Protein 8I9I (pdb70)

Radius of gyration: 38.59 Å; Cα contacts (8 Å, |Δi|>4): 1438; chains: 2; bounding box: 94×64×115 Å

Structure (mmCIF, N/CA/C/O backbone):
data_8I9I
#
_entry.id   8I9I
#
_cell.length_a   211.510
_cell.length_b   61.290
_cell.length_c   101.900
_cell.angle_alpha   90.00
_cell.angle_beta   96.69
_cell.angle_gamma   90.00
#
_symmetry.space_group_name_H-M   'C 1 2 1'
#
loop_
_entity.id
_entity.type
_entity.pdbx_description
1 polymer 'Glutamate--tRNA ligase'
2 non-polymer 'GLUTAMIC ACID'
3 non-polymer 'ZINC ION'
4 water water
#
loop_
_atom_site.group_PDB
_atom_site.id
_atom_site.type_symbol
_atom_site.label_atom_id
_atom_site.label_alt_id
_atom_site.label_comp_id
_atom_site.label_asym_id
_atom_site.label_entity_id
_atom_site.label_seq_id
_atom_site.pdbx_PDB_ins_code
_atom_site.Cartn_x
_atom_site.Cartn_y
_atom_site.Cartn_z
_atom_site.occupancy
_atom_site.B_iso_or_equiv
_atom_site.auth_seq_id
_atom_site.auth_comp_id
_atom_site.auth_asym_id
_atom_site.auth_atom_id
_atom_site.pdbx_PDB_model_num
ATOM 1 N N . MET A 1 1 ? -28.250 -2.430 34.725 1.00 105.19 1 MET A N 1
ATOM 2 C CA . MET A 1 1 ? -26.895 -2.844 35.070 1.00 100.48 1 MET A CA 1
ATOM 3 C C . MET A 1 1 ? -26.092 -3.218 33.821 1.00 94.70 1 MET A C 1
ATOM 4 O O . MET A 1 1 ? -25.791 -2.354 32.997 1.00 91.50 1 MET A O 1
ATOM 9 N N . LYS A 1 2 ? -25.767 -4.511 33.701 1.00 93.90 2 LYS A N 1
ATOM 10 C CA . LYS A 1 2 ? -25.008 -5.115 32.605 1.00 89.24 2 LYS A CA 1
ATOM 11 C C . LYS A 1 2 ? -23.982 -4.181 31.972 1.00 83.68 2 LYS A C 1
ATOM 12 O O . LYS A 1 2 ? -23.883 -4.101 30.743 1.00 81.21 2 LYS A O 1
ATOM 18 N N . ILE A 1 3 ? -23.208 -3.480 32.800 1.00 82.08 3 ILE A N 1
ATOM 19 C CA . ILE A 1 3 ? -22.134 -2.636 32.289 1.00 77.23 3 ILE A CA 1
ATOM 20 C C . ILE A 1 3 ? -21.029 -3.534 31.749 1.00 73.06 3 ILE A C 1
ATOM 21 O O . ILE A 1 3 ? -20.477 -4.367 32.477 1.00 72.86 3 ILE A O 1
ATOM 26 N N . LYS A 1 4 ? -20.710 -3.380 30.466 1.00 70.06 4 LYS A N 1
ATOM 27 C CA . LYS A 1 4 ? -19.684 -4.195 29.825 1.00 66.47 4 LYS A CA 1
ATOM 28 C C . LYS A 1 4 ? -18.860 -3.316 28.899 1.00 62.70 4 LYS A C 1
ATOM 29 O O . LYS A 1 4 ? -19.390 -2.762 27.932 1.00 62.91 4 LYS A O 1
ATOM 35 N N . THR A 1 5 ? -17.570 -3.191 29.196 1.00 59.64 5 THR A N 1
ATOM 36 C CA . THR A 1 5 ? -16.630 -2.489 28.340 1.00 56.34 5 THR A CA 1
ATOM 37 C C . THR A 1 5 ? -15.869 -3.498 27.483 1.00 53.97 5 THR A C 1
ATOM 38 O O . THR A 1 5 ? -16.023 -4.714 27.622 1.00 54.82 5 THR A O 1
ATOM 42 N N . ARG A 1 6 ? -15.032 -2.986 26.584 1.00 51.39 6 ARG A N 1
ATOM 43 C CA . ARG A 1 6 ? -14.308 -3.853 25.668 1.00 49.53 6 ARG A CA 1
ATOM 44 C C . ARG A 1 6 ? -12.972 -3.224 25.305 1.00 46.81 6 ARG A C 1
ATOM 45 O O . ARG A 1 6 ? -12.777 -2.012 25.421 1.00 46.54 6 ARG A O 1
ATOM 53 N N . PHE A 1 7 ? -12.051 -4.078 24.865 1.00 45.26 7 PHE A N 1
ATOM 54 C CA . PHE A 1 7 ? -10.761 -3.651 24.330 1.00 43.14 7 PHE A CA 1
ATOM 55 C C . PHE A 1 7 ? -10.457 -4.540 23.134 1.00 42.70 7 PHE A C 1
ATOM 56 O O . PHE A 1 7 ? -10.163 -5.728 23.300 1.00 42.72 7 PHE A O 1
ATOM 64 N N . ALA A 1 8 ? -10.533 -3.968 21.931 1.00 42.66 8 ALA A N 1
ATOM 65 C CA . ALA A 1 8 ? -10.448 -4.717 20.680 1.00 42.90 8 ALA A CA 1
ATOM 66 C C . ALA A 1 8 ? -9.310 -4.155 19.835 1.00 41.80 8 ALA A C 1
ATOM 67 O O . ALA A 1 8 ? -9.552 -3.442 18.849 1.00 42.35 8 ALA A O 1
ATOM 69 N N . PRO A 1 9 ? -8.060 -4.462 20.178 1.00 40.62 9 PRO A N 1
ATOM 70 C CA . PRO A 1 9 ? -6.935 -3.903 19.422 1.00 40.12 9 PRO A CA 1
ATOM 71 C C . PRO A 1 9 ? -6.683 -4.658 18.127 1.00 40.85 9 PRO A C 1
ATOM 72 O O . PRO A 1 9 ? -6.854 -5.877 18.046 1.00 41.32 9 PRO A O 1
ATOM 76 N N . SER A 1 10 ? -6.275 -3.913 17.107 1.00 41.35 10 SER A N 1
ATOM 77 C CA . SER A 1 10 ? -5.779 -4.527 15.883 1.00 42.36 10 SER A CA 1
ATOM 78 C C . SER A 1 10 ? -4.305 -4.875 16.061 1.00 41.94 10 SER A C 1
ATOM 79 O O . SER A 1 10 ? -3.512 -4.003 16.431 1.00 41.48 10 SER A O 1
ATOM 82 N N . PRO A 1 11 ? -3.908 -6.126 15.827 1.00 42.45 11 PRO A N 1
ATOM 83 C CA . PRO A 1 11 ? -2.525 -6.538 16.121 1.00 42.27 11 PRO A CA 1
ATOM 84 C C . PRO A 1 11 ? -1.508 -5.720 15.340 1.00 43.20 11 PRO A C 1
ATOM 85 O O . PRO A 1 11 ? -1.475 -5.742 14.108 1.00 44.88 11 PRO A O 1
ATOM 89 N N . THR A 1 12 ? -0.674 -4.989 16.076 1.00 42.50 12 THR A N 1
ATOM 90 C CA . THR A 1 12 ? 0.403 -4.193 15.506 1.00 43.82 12 THR A CA 1
ATOM 91 C C . THR A 1 12 ? 1.750 -4.899 15.586 1.00 45.94 12 THR A C 1
ATOM 92 O O . THR A 1 12 ? 2.738 -4.393 15.043 1.00 50.90 12 THR A O 1
ATOM 96 N N . GLY A 1 13 ? 1.809 -6.061 16.233 1.00 43.79 13 GLY A N 1
ATOM 97 C CA . GLY A 1 13 ? 3.048 -6.746 16.526 1.00 44.47 13 GLY A CA 1
ATOM 98 C C . GLY A 1 13 ? 3.460 -6.657 17.978 1.00 42.96 13 GLY A C 1
ATOM 99 O O . GLY A 1 13 ? 4.274 -7.471 18.433 1.00 43.28 13 GLY A O 1
ATOM 100 N N . TYR A 1 14 ? 2.919 -5.692 18.714 1.00 44.59 14 TYR A N 1
ATOM 101 C CA . TYR A 1 14 ? 3.176 -5.532 20.138 1.00 40.94 14 TYR A CA 1
ATOM 102 C C . TYR A 1 14 ? 1.969 -4.831 20.753 1.00 39.13 14 TYR A C 1
ATOM 103 O O . TYR A 1 14 ? 0.925 -4.680 20.111 1.00 39.12 14 TYR A O 1
ATOM 112 N N . LEU A 1 15 ? 2.111 -4.401 22.002 1.00 38.39 15 LEU A N 1
ATOM 113 C CA . LEU A 1 15 ? 1.068 -3.657 22.703 1.00 37.68 15 LEU A CA 1
ATOM 114 C C . LEU A 1 15 ? 1.547 -2.217 22.846 1.00 38.41 15 LEU A C 1
ATOM 115 O O . LEU A 1 15 ? 2.413 -1.919 23.675 1.00 38.67 15 LEU A O 1
ATOM 120 N N . HIS A 1 16 ? 0.984 -1.329 22.030 1.00 40.70 16 HIS A N 1
ATOM 121 C CA . HIS A 1 16 ? 1.360 0.077 22.074 1.00 41.20 16 HIS A CA 1
ATOM 122 C C . HIS A 1 16 ? 0.974 0.688 23.417 1.00 40.78 16 HIS A C 1
ATOM 123 O O . HIS A 1 16 ? -0.038 0.323 24.024 1.00 41.05 16 HIS A O 1
ATOM 130 N N . VAL A 1 17 ? 1.806 1.621 23.885 1.00 41.30 17 VAL A N 1
ATOM 131 C CA . VAL A 1 17 ? 1.544 2.287 25.159 1.00 41.60 17 VAL A CA 1
ATOM 132 C C . VAL A 1 17 ? 0.193 2.990 25.127 1.00 41.86 17 VAL A C 1
ATOM 133 O O . VAL A 1 17 ? -0.570 2.948 26.101 1.00 41.54 17 VAL A O 1
ATOM 137 N N . GLY A 1 18 ? -0.132 3.635 24.006 1.00 42.79 18 GLY A N 1
ATOM 138 C CA . GLY A 1 18 ? -1.431 4.275 23.884 1.00 43.28 18 GLY A CA 1
ATOM 139 C C . GLY A 1 18 ? -2.575 3.280 23.911 1.00 41.77 18 GLY A C 1
ATOM 140 O O . GLY A 1 18 ? -3.648 3.567 24.448 1.00 42.12 18 GLY A O 1
ATOM 141 N N . GLY A 1 19 ? -2.363 2.096 23.333 1.00 40.52 19 GLY A N 1
ATOM 142 C CA . GLY A 1 19 ? -3.386 1.067 23.379 1.00 39.53 19 GLY A CA 1
ATOM 143 C C . GLY A 1 19 ? -3.578 0.484 24.763 1.00 38.96 19 GLY A C 1
ATOM 144 O O . GLY A 1 19 ? -4.690 0.083 25.121 1.00 39.03 19 GLY A O 1
ATOM 145 N N . ALA A 1 20 ? -2.508 0.427 25.559 1.00 38.76 20 ALA A N 1
ATOM 146 C CA . ALA A 1 20 ? -2.628 -0.072 26.924 1.00 38.55 20 ALA A CA 1
ATOM 147 C C . ALA A 1 20 ? -3.417 0.896 27.797 1.00 39.79 20 ALA A C 1
ATOM 148 O O . ALA A 1 20 ? -4.203 0.470 28.651 1.00 40.11 20 ALA A O 1
ATOM 150 N N . ARG A 1 21 ? -3.217 2.202 27.601 1.00 40.95 21 ARG A N 1
ATOM 151 C CA . ARG A 1 21 ? -4.000 3.186 28.341 1.00 42.61 21 ARG A CA 1
ATOM 152 C C . ARG A 1 21 ? -5.476 3.093 27.979 1.00 42.99 21 ARG A C 1
ATOM 153 O O . ARG A 1 21 ? -6.346 3.237 28.846 1.00 44.19 21 ARG A O 1
ATOM 161 N N . THR A 1 22 ? -5.776 2.856 26.700 1.00 42.35 22 THR A N 1
ATOM 162 C CA . THR A 1 22 ? -7.161 2.659 26.287 1.00 42.87 22 THR A CA 1
ATOM 163 C C . THR A 1 22 ? -7.760 1.427 26.954 1.00 42.50 22 THR A C 1
ATOM 164 O O . THR A 1 22 ? -8.899 1.463 27.435 1.00 44.23 22 THR A O 1
ATOM 168 N N . ALA A 1 23 ? -7.003 0.328 26.997 1.00 41.08 23 ALA A N 1
ATOM 169 C CA . ALA A 1 23 ? -7.473 -0.864 27.693 1.00 41.14 23 ALA A CA 1
ATOM 170 C C . ALA A 1 23 ? -7.639 -0.610 29.183 1.00 42.34 23 ALA A C 1
ATOM 171 O O . ALA A 1 23 ? -8.527 -1.192 29.817 1.00 43.55 23 ALA A O 1
ATOM 173 N N . LEU A 1 24 ? -6.801 0.255 29.758 1.00 42.45 24 LEU A N 1
ATOM 174 C CA . LEU A 1 24 ? -6.904 0.547 31.183 1.00 43.93 24 LEU A CA 1
ATOM 175 C C . LEU A 1 24 ? -8.159 1.355 31.493 1.00 46.20 24 LEU A C 1
ATOM 176 O O . LEU A 1 24 ? -8.809 1.130 32.520 1.00 47.94 24 LEU A O 1
ATOM 181 N N . TYR A 1 25 ? -8.516 2.298 30.618 1.00 46.58 25 TYR A N 1
ATOM 182 C CA . TYR A 1 25 ? -9.751 3.050 30.814 1.00 49.01 25 TYR A CA 1
ATOM 183 C C . TYR A 1 25 ? -10.969 2.144 30.695 1.00 49.72 25 TYR A C 1
ATOM 184 O O . TYR A 1 25 ? -11.940 2.297 31.444 1.00 52.22 25 TYR A O 1
ATOM 193 N N . SER A 1 26 ? -10.937 1.195 29.757 1.00 48.01 26 SER A N 1
ATOM 194 C CA . SER A 1 26 ? -12.035 0.242 29.635 1.00 49.04 26 SER A CA 1
ATOM 195 C C . SER A 1 26 ? -12.029 -0.765 30.777 1.00 49.77 26 SER A C 1
ATOM 196 O O . SER A 1 26 ? -13.092 -1.253 31.176 1.00 52.02 26 SER A O 1
ATOM 199 N N . TRP A 1 27 ? -10.850 -1.089 31.313 1.00 48.28 27 TRP A N 1
ATOM 200 C CA . TRP A 1 27 ? -10.776 -2.036 32.419 1.00 49.17 27 TRP A CA 1
ATOM 201 C C . TRP A 1 27 ? -11.150 -1.380 33.743 1.00 51.73 27 TRP A C 1
ATOM 202 O O . TRP A 1 27 ? -11.834 -1.995 34.569 1.00 54.04 27 TRP A O 1
ATOM 213 N N . LEU A 1 28 ? -10.707 -0.140 33.965 1.00 51.80 28 LEU A N 1
ATOM 214 C CA . LEU A 1 28 ? -11.054 0.555 35.200 1.00 54.65 28 LEU A CA 1
ATOM 215 C C . LEU A 1 28 ? -12.550 0.830 35.279 1.00 57.73 28 LEU A C 1
ATOM 216 O O . LEU A 1 28 ? -13.146 0.744 36.358 1.00 60.77 28 LEU A O 1
ATOM 221 N N . PHE A 1 29 ? -13.174 1.157 34.145 1.00 57.34 29 PHE A N 1
ATOM 222 C CA . PHE A 1 29 ? -14.600 1.464 34.155 1.00 60.52 29 PHE A CA 1
ATOM 223 C C . PHE A 1 29 ? -15.433 0.213 34.401 1.00 62.15 29 PHE A C 1
ATOM 224 O O . PHE A 1 29 ? -16.458 0.270 35.091 1.00 65.89 29 PHE A O 1
ATOM 232 N N . ALA A 1 30 ? -15.013 -0.926 33.844 1.00 59.87 30 ALA A N 1
ATOM 233 C CA . ALA A 1 30 ? -15.731 -2.172 34.087 1.00 61.79 30 ALA A CA 1
ATOM 234 C C . ALA A 1 30 ? -15.630 -2.588 35.549 1.00 64.06 30 ALA A C 1
ATOM 235 O O . ALA A 1 30 ? -16.607 -3.074 36.132 1.00 67.73 30 ALA A O 1
ATOM 237 N N . ARG A 1 31 ? -14.458 -2.402 36.157 1.00 62.30 31 ARG A N 1
ATOM 238 C CA . ARG A 1 31 ? -14.289 -2.694 37.574 1.00 64.58 31 ARG A CA 1
ATOM 239 C C . ARG A 1 31 ? -14.898 -1.624 38.467 1.00 68.06 31 ARG A C 1
ATOM 240 O O . ARG A 1 31 ? -15.227 -1.914 39.623 1.00 71.41 31 ARG A O 1
ATOM 248 N N . ASN A 1 32 ? -15.054 -0.398 37.962 1.00 67.73 32 ASN A N 1
ATOM 249 C CA . ASN A 1 32 ? -15.677 0.657 38.754 1.00 71.48 32 ASN A CA 1
ATOM 250 C C . ASN A 1 32 ? -17.147 0.354 39.011 1.00 75.87 32 ASN A C 1
ATOM 251 O O . ASN A 1 32 ? -17.637 0.529 40.133 1.00 80.04 32 ASN A O 1
ATOM 256 N N . HIS A 1 33 ? -17.863 -0.109 37.989 1.00 75.41 33 HIS A N 1
ATOM 257 C CA . HIS A 1 33 ? -19.289 -0.383 38.091 1.00 79.81 33 HIS A CA 1
ATOM 258 C C . HIS A 1 33 ? -19.590 -1.858 38.324 1.00 81.13 33 HIS A C 1
ATOM 259 O O . HIS A 1 33 ? -20.744 -2.275 38.179 1.00 84.59 33 HIS A O 1
ATOM 266 N N . GLY A 1 34 ? -18.584 -2.653 38.683 1.00 78.84 34 GLY A N 1
ATOM 267 C CA . GLY A 1 34 ? -18.802 -4.071 38.914 1.00 80.35 34 GLY A CA 1
ATOM 268 C C . GLY A 1 34 ? -19.232 -4.836 37.684 1.00 79.21 34 GLY A C 1
ATOM 269 O O . GLY A 1 34 ? -19.937 -5.844 37.801 1.00 82.34 34 GLY A O 1
ATOM 270 N N . GLY A 1 35 ? -18.828 -4.383 36.502 1.00 75.23 35 GLY A N 1
ATOM 271 C CA . GLY A 1 35 ? -19.208 -5.004 35.256 1.00 74.20 35 GLY A CA 1
ATOM 272 C C . GLY A 1 35 ? -18.178 -5.995 34.757 1.00 70.70 35 GLY A C 1
ATOM 273 O O . GLY A 1 35 ? -17.332 -6.492 35.509 1.00 69.92 35 GLY A O 1
ATOM 274 N N . GLU A 1 36 ? -18.250 -6.285 33.461 1.00 68.86 36 GLU A N 1
ATOM 275 C CA . GLU A 1 36 ? -17.362 -7.239 32.818 1.00 66.00 36 GLU A CA 1
ATOM 276 C C . GLU A 1 36 ? -16.506 -6.539 31.771 1.00 61.65 36 GLU A C 1
ATOM 277 O O . GLU A 1 36 ? -16.943 -5.584 31.122 1.00 61.33 36 GLU A O 1
ATOM 283 N N . PHE A 1 37 ? -15.279 -7.028 31.615 1.00 58.68 37 PHE A N 1
ATOM 284 C CA . PHE A 1 37 ? -14.311 -6.485 30.666 1.00 54.90 37 PHE A CA 1
ATOM 285 C C . PHE A 1 37 ? -14.024 -7.554 29.620 1.00 53.88 3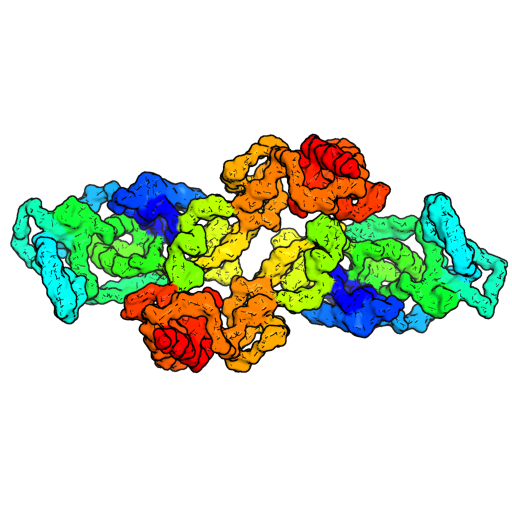7 PHE A C 1
ATOM 286 O O . PHE A 1 37 ? -13.465 -8.609 29.940 1.00 53.87 37 PHE A O 1
ATOM 294 N N . VAL A 1 38 ? -14.405 -7.282 28.374 1.00 53.36 38 VAL A N 1
ATOM 295 C CA . VAL A 1 38 ? -14.307 -8.250 27.287 1.00 53.09 38 VAL A CA 1
ATOM 296 C C . VAL A 1 38 ? -13.074 -7.946 26.450 1.00 49.77 38 VAL A C 1
ATOM 297 O O . VAL A 1 38 ? -12.759 -6.779 26.181 1.00 48.19 38 VAL A O 1
ATOM 301 N N . LEU A 1 39 ? -12.374 -8.998 26.035 1.00 49.18 39 LEU A N 1
ATOM 302 C CA . LEU A 1 39 ? -11.203 -8.886 25.176 1.00 46.70 39 LEU A CA 1
ATOM 303 C C . LEU A 1 39 ? -11.562 -9.367 23.777 1.00 47.41 39 LEU A C 1
ATOM 304 O O . LEU A 1 39 ? -12.193 -10.417 23.620 1.00 49.62 39 LEU A O 1
ATOM 309 N N . ARG A 1 40 ? -11.162 -8.597 22.768 1.00 45.95 40 ARG A N 1
ATOM 310 C CA . ARG A 1 40 ? -11.459 -8.913 21.380 1.00 46.75 40 ARG A CA 1
ATOM 311 C C . ARG A 1 40 ? -10.223 -8.636 20.537 1.00 44.95 40 ARG A C 1
ATOM 312 O O . ARG A 1 40 ? -9.390 -7.800 20.894 1.00 43.18 40 ARG A O 1
ATOM 320 N N . ILE A 1 41 ? -10.104 -9.349 19.420 1.00 45.86 41 ILE A N 1
ATOM 321 C CA . ILE A 1 41 ? -8.948 -9.242 18.537 1.00 44.90 41 ILE A CA 1
ATOM 322 C C . ILE A 1 41 ? -9.431 -8.916 17.131 1.00 46.00 41 ILE A C 1
ATOM 323 O O . ILE A 1 41 ? -10.301 -9.609 16.592 1.00 48.01 41 ILE A O 1
ATOM 328 N N . GLU A 1 42 ? -8.866 -7.867 16.540 1.00 45.03 42 GLU A N 1
ATOM 329 C CA . GLU A 1 42 ? -9.186 -7.469 15.168 1.00 46.22 42 GLU A CA 1
ATOM 330 C C . GLU A 1 42 ? -8.138 -8.011 14.199 1.00 46.84 42 GLU A C 1
ATOM 331 O O . GLU A 1 42 ? -7.408 -7.272 13.538 1.00 46.67 42 GLU A O 1
ATOM 337 N N . ASP A 1 43 ? -8.079 -9.341 14.118 1.00 48.06 43 ASP A N 1
ATOM 338 C CA . ASP A 1 43 ? -7.080 -10.032 13.313 1.00 49.13 43 ASP A CA 1
ATOM 339 C C . ASP A 1 43 ? -7.537 -10.272 11.879 1.00 51.59 43 ASP A C 1
ATOM 340 O O . ASP A 1 43 ? -7.169 -11.290 11.278 1.00 53.52 43 ASP A O 1
ATOM 345 N N . THR A 1 44 ? -8.331 -9.361 11.310 1.00 51.90 44 THR A N 1
ATOM 346 C CA . THR A 1 44 ? -8.692 -9.486 9.903 1.00 54.41 44 THR A CA 1
ATOM 347 C C . THR A 1 44 ? -7.516 -9.145 8.996 1.00 55.05 44 THR A C 1
ATOM 348 O O . THR A 1 44 ? -7.418 -9.677 7.884 1.00 57.61 44 THR A O 1
ATOM 352 N N . ASP A 1 45 ? -6.623 -8.265 9.448 1.00 53.20 45 ASP A N 1
ATOM 353 C CA . ASP A 1 45 ? -5.384 -7.991 8.731 1.00 54.15 45 ASP A CA 1
ATOM 354 C C . ASP A 1 45 ? -4.451 -9.185 8.887 1.00 54.83 45 ASP A C 1
ATOM 355 O O . ASP A 1 45 ? -3.646 -9.233 9.823 1.00 53.18 45 ASP A O 1
ATOM 360 N N . LEU A 1 46 ? -4.549 -10.148 7.968 1.00 57.57 46 LEU A N 1
ATOM 361 C CA . LEU A 1 46 ? -3.868 -11.427 8.136 1.00 58.71 46 LEU A CA 1
ATOM 362 C C . LEU A 1 46 ? -2.350 -11.306 8.103 1.00 58.98 46 LEU A C 1
ATOM 363 O O . LEU A 1 46 ? -1.662 -12.252 8.501 1.00 59.50 46 LEU A O 1
ATOM 368 N N . GLU A 1 47 ? -1.808 -10.177 7.644 1.00 59.02 47 GLU A N 1
ATOM 369 C CA . GLU A 1 47 ? -0.357 -10.050 7.559 1.00 59.93 47 GLU A CA 1
ATOM 370 C C . GLU A 1 47 ? 0.251 -9.647 8.898 1.00 57.04 47 GLU A C 1
ATOM 371 O O . GLU A 1 47 ? 1.215 -10.267 9.360 1.00 57.29 47 GLU A O 1
ATOM 377 N N . ARG A 1 48 ? -0.295 -8.613 9.533 1.00 58.71 48 ARG A N 1
ATOM 378 C CA . ARG A 1 48 ? 0.241 -8.117 10.793 1.00 55.51 48 ARG A CA 1
ATOM 379 C C . ARG A 1 48 ? -0.381 -8.782 12.014 1.00 49.96 48 ARG A C 1
ATOM 380 O O . ARG A 1 48 ? 0.045 -8.498 13.138 1.00 48.11 48 ARG A O 1
ATOM 388 N N . SER A 1 49 ? -1.364 -9.654 11.828 1.00 50.49 49 SER A N 1
ATOM 389 C CA . SER A 1 49 ? -1.987 -10.380 12.937 1.00 49.13 49 SER A CA 1
ATOM 390 C C . SER A 1 49 ? -1.374 -11.765 13.100 1.00 50.42 49 SER A C 1
ATOM 391 O O . SER A 1 49 ? -2.072 -12.776 13.166 1.00 51.44 49 SER A O 1
ATOM 394 N N . THR A 1 50 ? -0.046 -11.815 13.165 1.00 51.78 50 THR A N 1
ATOM 395 C CA . THR A 1 50 ? 0.659 -13.073 13.320 1.00 52.31 50 THR A CA 1
ATOM 396 C C . THR A 1 50 ? 0.399 -13.660 14.706 1.00 50.77 50 THR A C 1
ATOM 397 O O . THR A 1 50 ? 0.006 -12.944 15.630 1.00 48.40 50 THR A O 1
ATOM 401 N N . PRO A 1 51 ? 0.595 -14.973 14.871 1.00 52.48 51 PRO A N 1
ATOM 402 C CA . PRO A 1 51 ? 0.471 -15.562 16.215 1.00 51.46 51 PRO A CA 1
ATOM 403 C C . PRO A 1 51 ? 1.377 -14.909 17.241 1.00 49.34 51 PRO A C 1
ATOM 404 O O . PRO A 1 51 ? 1.013 -14.840 18.422 1.00 47.75 51 PRO A O 1
ATOM 408 N N . GLU A 1 52 ? 2.550 -14.424 16.828 1.00 49.67 52 GLU A N 1
ATOM 409 C CA . GLU A 1 52 ? 3.406 -13.686 17.749 1.00 47.98 52 GLU A CA 1
ATOM 410 C C . GLU A 1 52 ? 2.844 -12.302 18.044 1.00 45.72 52 GLU A C 1
ATOM 411 O O . GLU A 1 52 ? 3.069 -11.762 19.134 1.00 44.07 52 GLU A O 1
ATOM 417 N N . ALA A 1 53 ? 2.114 -11.715 17.093 1.00 45.92 53 ALA A N 1
ATOM 418 C CA . ALA A 1 53 ? 1.521 -10.402 17.323 1.00 44.19 53 ALA A CA 1
ATOM 419 C C . ALA A 1 53 ? 0.333 -10.491 18.271 1.00 42.74 53 ALA A C 1
ATOM 420 O O . ALA A 1 53 ? 0.123 -9.596 19.098 1.00 41.18 53 ALA A O 1
ATOM 422 N N . ILE A 1 54 ? -0.456 -11.562 18.166 1.00 43.69 54 ILE A N 1
ATOM 423 C CA . ILE A 1 54 ? -1.604 -11.725 19.051 1.00 42.99 54 ILE A CA 1
ATOM 424 C C . ILE A 1 54 ? -1.143 -12.056 20.465 1.00 42.17 54 ILE A C 1
ATOM 425 O O . ILE A 1 54 ? -1.739 -11.601 21.449 1.00 41.12 54 ILE A O 1
ATOM 430 N N . GLU A 1 55 ? -0.075 -12.847 20.592 1.00 43.39 55 GLU A N 1
ATOM 431 C CA . GLU A 1 55 ? 0.446 -13.168 21.917 1.00 42.63 55 GLU A CA 1
ATOM 432 C C . GLU A 1 55 ? 1.059 -11.943 22.582 1.00 41.89 55 GLU A C 1
ATOM 433 O O . GLU A 1 55 ? 0.955 -11.776 23.802 1.00 41.37 55 GLU A O 1
ATOM 439 N N . ALA A 1 56 ? 1.703 -11.074 21.797 1.00 40.50 56 ALA A N 1
ATOM 440 C CA . ALA A 1 56 ? 2.295 -9.867 22.362 1.00 39.42 56 ALA A CA 1
ATOM 441 C C . ALA A 1 56 ? 1.237 -8.955 22.969 1.00 38.22 56 ALA A C 1
ATOM 442 O O . ALA A 1 56 ? 1.539 -8.169 23.873 1.00 37.51 56 ALA A O 1
ATOM 444 N N . ILE A 1 57 ? -0.003 -9.045 22.488 1.00 38.34 57 ILE A N 1
ATOM 445 C CA . ILE A 1 57 ? -1.088 -8.277 23.088 1.00 37.66 57 ILE A CA 1
ATOM 446 C C . ILE A 1 57 ? -1.467 -8.867 24.440 1.00 37.62 57 ILE A C 1
ATOM 447 O O . ILE A 1 57 ? -1.491 -8.165 25.458 1.00 37.10 57 ILE A O 1
ATOM 452 N N . MET A 1 58 ? -1.757 -10.170 24.472 1.00 38.60 58 MET A N 1
ATOM 453 C CA . MET A 1 58 ? -2.201 -10.802 25.710 1.00 39.14 58 MET A CA 1
ATOM 454 C C . MET A 1 58 ? -1.084 -10.875 26.743 1.00 38.74 58 MET A C 1
ATOM 455 O O . MET A 1 58 ? -1.350 -10.765 27.945 1.00 38.86 58 MET A O 1
ATOM 460 N N . ASP A 1 59 ? 0.164 -11.062 26.305 1.00 39.20 59 ASP A N 1
ATOM 461 C CA . ASP A 1 59 ? 1.280 -11.029 27.245 1.00 39.07 59 ASP A CA 1
ATOM 462 C C . ASP A 1 59 ? 1.420 -9.651 27.879 1.00 38.43 59 ASP A C 1
ATOM 463 O O . ASP A 1 59 ? 1.721 -9.535 29.073 1.00 39.55 59 ASP A O 1
ATOM 468 N N . GLY A 1 60 ? 1.205 -8.593 27.094 1.00 36.91 60 GLY A N 1
ATOM 469 C CA . GLY A 1 60 ? 1.228 -7.255 27.657 1.00 36.48 60 GLY A CA 1
ATOM 470 C C . GLY A 1 60 ? 0.079 -7.012 28.616 1.00 36.60 60 GLY A C 1
ATOM 471 O O . GLY A 1 60 ? 0.236 -6.319 29.626 1.00 36.75 60 GLY A O 1
ATOM 472 N N . MET A 1 61 ? -1.092 -7.577 28.314 1.00 36.95 61 MET A N 1
ATOM 473 C CA . MET A 1 61 ? -2.231 -7.451 29.217 1.00 37.85 61 MET A CA 1
ATOM 474 C C . MET A 1 61 ? -1.966 -8.160 30.538 1.00 40.14 61 MET A C 1
ATOM 475 O O . MET A 1 61 ? -2.335 -7.660 31.607 1.00 44.49 61 MET A O 1
ATOM 480 N N . ASN A 1 62 ? -1.316 -9.325 30.485 1.00 38.64 62 ASN A N 1
ATOM 481 C CA . ASN A 1 62 ? -1.119 -10.118 31.694 1.00 39.72 62 ASN A CA 1
ATOM 482 C C . ASN A 1 62 ? -0.073 -9.492 32.608 1.00 39.40 62 ASN A C 1
ATOM 483 O O . ASN A 1 62 ? -0.193 -9.571 33.837 1.00 41.78 62 ASN A O 1
ATOM 488 N N . TRP A 1 63 ? 0.961 -8.874 32.033 1.00 38.39 63 TRP A N 1
ATOM 489 C CA . TRP A 1 63 ? 1.992 -8.257 32.861 1.00 38.48 63 TRP A CA 1
ATOM 490 C C . TRP A 1 63 ? 1.425 -7.091 33.659 1.00 38.86 63 TRP A C 1
ATOM 491 O O . TRP A 1 63 ? 1.730 -6.937 34.848 1.00 39.75 63 TRP A O 1
ATOM 502 N N . LEU A 1 64 ? 0.592 -6.266 33.026 1.00 38.49 64 LEU A N 1
ATOM 503 C CA . LEU A 1 64 ? -0.121 -5.212 33.735 1.00 39.29 64 LEU A CA 1
ATOM 504 C C . LEU A 1 64 ? -1.248 -5.735 34.615 1.00 40.58 64 LEU A C 1
ATOM 505 O O . LEU A 1 64 ? -1.884 -4.935 35.312 1.00 41.75 64 LEU A O 1
ATOM 510 N N . SER A 1 65 ? -1.500 -7.046 34.592 1.00 40.84 65 SER A N 1
ATOM 511 C CA . SER A 1 65 ? -2.568 -7.673 35.374 1.00 42.94 65 SER A CA 1
ATOM 512 C C . SER A 1 65 ? -3.935 -7.084 35.031 1.00 43.32 65 SER A C 1
ATOM 513 O O . SER A 1 65 ? -4.755 -6.811 35.908 1.00 45.20 65 SER A O 1
ATOM 516 N N . LEU A 1 66 ? -4.178 -6.883 33.738 1.00 43.42 66 LEU A N 1
ATOM 517 C CA . LEU A 1 66 ? -5.483 -6.439 33.254 1.00 43.28 66 LEU A CA 1
ATOM 518 C C . LEU A 1 66 ? -6.297 -7.641 32.780 1.00 43.79 66 LEU A C 1
ATOM 519 O O . LEU A 1 66 ? -6.579 -7.822 31.594 1.00 43.12 66 LEU A O 1
ATOM 524 N N . GLU A 1 67 ? -6.669 -8.476 33.746 1.00 45.78 67 GLU A N 1
ATOM 525 C CA . GLU A 1 67 ? -7.412 -9.689 33.441 1.00 47.39 67 GLU A CA 1
ATOM 526 C C . GLU A 1 67 ? -8.797 -9.350 32.900 1.00 48.70 67 GLU A C 1
ATOM 527 O O . GLU A 1 67 ? -9.400 -8.333 33.255 1.00 49.36 67 GLU A O 1
ATOM 533 N N . TRP A 1 68 ? -9.294 -10.213 32.020 1.00 49.39 68 TRP A N 1
ATOM 534 C CA . TRP A 1 68 ? -10.590 -10.032 31.388 1.00 50.89 68 TRP A CA 1
ATOM 535 C C . TRP A 1 68 ? -11.544 -11.138 31.819 1.00 54.47 68 TRP A C 1
ATOM 536 O O . TRP A 1 68 ? -11.133 -12.273 32.078 1.00 55.37 68 TRP A O 1
ATOM 547 N N . ASP A 1 69 ? -12.828 -10.791 31.895 1.00 56.90 69 ASP A N 1
ATOM 548 C CA . ASP A 1 69 ? -13.855 -11.736 32.309 1.00 61.03 69 ASP A CA 1
ATOM 549 C C . ASP A 1 69 ? -14.435 -12.533 31.150 1.00 62.22 69 ASP A C 1
ATOM 550 O O . ASP A 1 69 ? -14.991 -13.614 31.378 1.00 65.66 69 ASP A O 1
ATOM 555 N N . GLU A 1 70 ? -14.318 -12.034 29.922 1.00 59.86 70 GLU A N 1
ATOM 556 C CA . GLU A 1 70 ? -14.870 -12.702 28.754 1.00 61.12 70 GLU A CA 1
ATOM 557 C C . GLU A 1 70 ? -13.940 -12.491 27.570 1.00 57.67 70 GLU A C 1
ATOM 558 O O . GLU A 1 70 ? -13.425 -11.388 27.364 1.00 54.80 70 GLU A O 1
ATOM 564 N N . GLY A 1 71 ? -13.725 -13.553 26.798 1.00 58.42 71 GLY A N 1
ATOM 565 C CA . GLY A 1 71 ? -12.859 -13.494 25.646 1.00 55.89 71 GLY A CA 1
ATOM 566 C C . GLY A 1 71 ? -11.635 -14.373 25.803 1.00 55.05 71 GLY A C 1
ATOM 567 O O . GLY A 1 71 ? -11.537 -15.176 26.736 1.00 56.72 71 GLY A O 1
ATOM 568 N N . PRO A 1 72 ? -10.663 -14.234 24.887 1.00 52.78 72 PRO A N 1
ATOM 569 C CA . PRO A 1 72 ? -10.711 -13.304 23.755 1.00 51.14 72 PRO A CA 1
ATOM 570 C C . PRO A 1 72 ? -11.449 -13.865 22.541 1.00 53.27 72 PRO A C 1
ATOM 571 O O . PRO A 1 72 ? -11.370 -15.063 22.269 1.00 55.31 72 PRO A O 1
ATOM 575 N N . TYR A 1 73 ? -12.159 -13.000 21.825 1.00 53.10 73 TYR A N 1
ATOM 576 C CA . TYR A 1 73 ? -12.858 -13.375 20.606 1.00 55.12 73 TYR A CA 1
ATOM 577 C C . TYR A 1 73 ? -12.105 -12.851 19.390 1.00 53.29 73 TYR A C 1
ATOM 578 O O . TYR A 1 73 ? -11.506 -11.773 19.423 1.00 50.71 73 TYR A O 1
ATOM 587 N N . TYR A 1 74 ? -12.142 -13.628 18.311 1.00 55.11 74 TYR A N 1
ATOM 588 C CA . TYR A 1 74 ? -11.360 -13.353 17.114 1.00 54.15 74 TYR A CA 1
ATOM 589 C C . TYR A 1 74 ? -12.289 -13.045 15.950 1.00 55.83 74 TYR A C 1
ATOM 590 O O . TYR A 1 74 ? -13.285 -13.746 15.742 1.00 58.77 74 TYR A O 1
ATOM 599 N N . GLN A 1 75 ? -11.959 -11.997 15.194 1.00 54.29 75 GLN A N 1
ATOM 600 C CA . GLN A 1 75 ? -12.742 -11.639 14.019 1.00 55.92 75 GLN A CA 1
ATOM 601 C C . GLN A 1 75 ? -12.427 -12.514 12.815 1.00 58.10 75 GLN A C 1
ATOM 602 O O . GLN A 1 75 ? -13.220 -12.544 11.867 1.00 60.35 75 GLN A O 1
ATOM 608 N N . THR A 1 76 ? -11.292 -13.218 12.821 1.00 64.71 76 THR A N 1
ATOM 609 C CA . THR A 1 76 ? -11.015 -14.165 11.747 1.00 67.44 76 THR A CA 1
ATOM 610 C C . THR A 1 76 ? -12.012 -15.315 11.748 1.00 70.00 76 THR A C 1
ATOM 611 O O . THR A 1 76 ? -12.217 -15.948 10.707 1.00 72.37 76 THR A O 1
ATOM 615 N N . LYS A 1 77 ? -12.632 -15.591 12.888 1.00 70.04 77 LYS A N 1
ATOM 616 C CA . LYS A 1 77 ? -13.737 -16.522 12.996 1.00 72.64 77 LYS A CA 1
ATOM 617 C C . LYS A 1 77 ? -15.039 -15.719 13.044 1.00 71.12 77 LYS A C 1
ATOM 618 O O . LYS A 1 77 ? -15.064 -14.536 12.684 1.00 68.38 77 LYS A O 1
ATOM 624 N N . ARG A 1 78 ? -16.126 -16.352 13.484 1.00 73.28 78 ARG A N 1
ATOM 625 C CA . ARG A 1 78 ? -17.447 -15.729 13.558 1.00 72.64 78 ARG A CA 1
ATOM 626 C C . ARG A 1 78 ? -17.922 -15.201 12.204 1.00 72.06 78 ARG A C 1
ATOM 627 O O . ARG A 1 78 ? -18.865 -14.406 12.145 1.00 70.90 78 ARG A O 1
ATOM 635 N N . PHE A 1 79 ? -17.279 -15.622 11.110 1.00 73.17 79 PHE A N 1
ATOM 636 C CA . PHE A 1 79 ? -17.721 -15.203 9.783 1.00 73.23 79 PHE A CA 1
ATOM 637 C C . PHE A 1 79 ? -19.120 -15.722 9.483 1.00 75.94 79 PHE A C 1
ATOM 638 O O . PHE A 1 79 ? -19.922 -15.037 8.837 1.00 75.30 79 PHE A O 1
ATOM 646 N N . ASP A 1 80 ? -19.430 -16.938 9.941 1.00 79.35 80 ASP A N 1
ATOM 647 C CA . ASP A 1 80 ? -20.775 -17.471 9.769 1.00 82.52 80 ASP A CA 1
ATOM 648 C C . ASP A 1 80 ? -21.795 -16.670 10.567 1.00 80.98 80 ASP A C 1
ATOM 649 O O . ASP A 1 80 ? -22.951 -16.548 10.147 1.00 82.41 80 ASP A O 1
ATOM 654 N N . ARG A 1 81 ? -21.389 -16.122 11.714 1.00 78.44 81 ARG A N 1
ATOM 655 C CA . ARG A 1 81 ? -22.262 -15.218 12.454 1.00 76.95 81 ARG A CA 1
ATOM 656 C C . ARG A 1 81 ? -22.433 -13.896 11.716 1.00 73.84 81 ARG A C 1
ATOM 657 O O . ARG A 1 81 ? -23.527 -13.318 11.709 1.00 73.95 81 ARG A O 1
ATOM 665 N N . TYR A 1 82 ? -21.363 -13.406 11.086 1.00 71.44 82 TYR A N 1
ATOM 666 C CA . TYR A 1 82 ? -21.441 -12.149 10.350 1.00 68.88 82 TYR A CA 1
ATOM 667 C C . TYR A 1 82 ? -22.373 -12.272 9.151 1.00 70.84 82 TYR A C 1
ATOM 668 O O . TYR A 1 82 ? -23.223 -11.404 8.919 1.00 70.04 82 TYR A O 1
ATOM 677 N N . ASN A 1 83 ? -22.229 -13.349 8.374 1.00 73.74 83 ASN A N 1
ATOM 678 C CA . ASN A 1 83 ? -23.113 -13.567 7.235 1.00 76.20 83 ASN A CA 1
ATOM 679 C C . ASN A 1 83 ? -24.533 -13.908 7.663 1.00 78.69 83 ASN A C 1
ATOM 680 O O . ASN A 1 83 ? -25.461 -13.759 6.861 1.00 80.26 83 ASN A O 1
ATOM 685 N N . ALA A 1 84 ? -24.725 -14.364 8.903 1.00 79.46 84 ALA A N 1
ATOM 686 C CA . ALA A 1 84 ? -26.075 -14.638 9.384 1.00 82.24 84 ALA A CA 1
ATOM 687 C C . ALA A 1 84 ? -26.842 -13.347 9.634 1.00 80.03 84 ALA A C 1
ATOM 688 O O . ALA A 1 84 ? -28.054 -13.281 9.394 1.00 82.24 84 ALA A O 1
ATOM 690 N N . VAL A 1 85 ? -26.156 -12.310 10.116 1.00 76.03 85 VAL A N 1
ATOM 691 C CA . VAL A 1 85 ? -26.812 -11.024 10.324 1.00 74.11 85 VAL A CA 1
ATOM 692 C C . VAL A 1 85 ? -27.004 -10.294 9.000 1.00 73.19 85 VAL A C 1
ATOM 693 O O . VAL A 1 85 ? -28.002 -9.588 8.818 1.00 73.51 85 VAL A O 1
ATOM 697 N N . ILE A 1 86 ? -26.066 -10.448 8.061 1.00 72.41 86 ILE A N 1
ATOM 698 C CA . ILE A 1 86 ? -26.219 -9.829 6.748 1.00 72.13 86 ILE A CA 1
ATOM 699 C C . ILE A 1 86 ? -27.445 -10.387 6.038 1.00 75.78 86 ILE A C 1
ATOM 700 O O . ILE A 1 86 ? -28.240 -9.638 5.457 1.00 75.92 86 ILE A O 1
ATOM 705 N N . ASP A 1 87 ? -27.622 -11.711 6.078 1.00 79.14 87 ASP A N 1
ATOM 706 C CA . ASP A 1 87 ? -28.810 -12.314 5.485 1.00 83.24 87 ASP A CA 1
ATOM 707 C C . ASP A 1 87 ? -30.078 -11.881 6.209 1.00 84.11 87 ASP A C 1
ATOM 708 O O . ASP A 1 87 ? -31.147 -11.809 5.593 1.00 86.57 87 ASP A O 1
ATOM 713 N N . GLN A 1 88 ? -29.980 -11.590 7.508 1.00 82.48 88 GLN A N 1
ATOM 714 C CA . GLN A 1 88 ? -31.137 -11.090 8.243 1.00 83.49 88 GLN A CA 1
ATOM 715 C C . GLN A 1 88 ? -31.508 -9.682 7.796 1.00 81.15 88 GLN A C 1
ATOM 716 O O . GLN A 1 88 ? -32.692 -9.373 7.614 1.00 83.24 88 GLN A O 1
ATOM 722 N N . MET A 1 89 ? -30.510 -8.814 7.612 1.00 77.18 89 MET A N 1
ATOM 723 C CA . MET A 1 89 ? -30.791 -7.442 7.204 1.00 75.20 89 MET A CA 1
ATOM 724 C C . MET A 1 89 ? -31.266 -7.370 5.759 1.00 76.75 89 MET A C 1
ATOM 725 O O . MET A 1 89 ? -31.978 -6.429 5.390 1.00 76.69 89 MET A O 1
ATOM 730 N N . LEU A 1 90 ? -30.886 -8.345 4.931 1.00 78.46 90 LEU A N 1
ATOM 731 C CA . LEU A 1 90 ? -31.393 -8.390 3.563 1.00 80.67 90 LEU A CA 1
ATOM 732 C C . LEU A 1 90 ? -32.883 -8.708 3.540 1.00 84.48 90 LEU A C 1
ATOM 733 O O . LEU A 1 90 ? -33.620 -8.198 2.688 1.00 85.75 90 LEU A O 1
ATOM 738 N N . GLU A 1 91 ? -33.344 -9.548 4.471 1.00 86.71 91 GLU A N 1
ATOM 739 C CA . GLU A 1 91 ? -34.760 -9.897 4.524 1.00 90.94 91 GLU A CA 1
ATOM 740 C C . GLU A 1 91 ? -35.604 -8.762 5.091 1.00 90.12 91 GLU A C 1
ATOM 741 O O . GLU A 1 91 ? -36.750 -8.573 4.668 1.00 92.98 91 GLU A O 1
ATOM 747 N N . GLU A 1 92 ? -35.062 -7.998 6.040 1.00 86.61 92 GLU A N 1
ATOM 748 C CA . GLU A 1 92 ? -35.808 -6.912 6.661 1.00 86.12 92 GLU A CA 1
ATOM 749 C C . GLU A 1 92 ? -35.788 -5.627 5.844 1.00 83.88 92 GLU A C 1
ATOM 750 O O . GLU A 1 92 ? -36.536 -4.698 6.166 1.00 84.11 92 GLU A O 1
ATOM 756 N N . GLY A 1 93 ? -34.959 -5.548 4.806 1.00 82.14 93 GLY A N 1
ATOM 757 C CA . GLY A 1 93 ? -34.878 -4.363 3.980 1.00 80.45 93 GLY A CA 1
ATOM 758 C C . GLY A 1 93 ? -33.896 -3.313 4.448 1.00 76.38 93 GLY A C 1
ATOM 759 O O . GLY A 1 93 ? -33.728 -2.297 3.760 1.00 75.15 93 GLY A O 1
ATOM 760 N N . THR A 1 94 ? -33.244 -3.518 5.594 1.00 74.63 94 THR A N 1
ATOM 761 C CA . THR A 1 94 ? -32.264 -2.564 6.099 1.00 71.12 94 THR A CA 1
ATOM 762 C C . THR A 1 94 ? -30.935 -2.630 5.359 1.00 69.07 94 THR A C 1
ATOM 763 O O . THR A 1 94 ? -30.088 -1.754 5.562 1.00 66.53 94 THR A O 1
ATOM 767 N N . ALA A 1 95 ? -30.732 -3.640 4.516 1.00 70.55 95 ALA A N 1
ATOM 768 C CA . ALA A 1 95 ? -29.520 -3.768 3.720 1.00 69.35 95 ALA A CA 1
ATOM 769 C C . ALA A 1 95 ? -29.895 -4.313 2.353 1.00 72.07 95 ALA A C 1
ATOM 770 O O . ALA A 1 95 ? -30.628 -5.302 2.259 1.00 74.86 95 ALA A O 1
ATOM 772 N N . TYR A 1 96 ? -29.406 -3.667 1.301 1.00 71.78 96 TYR A N 1
ATOM 773 C CA . TYR A 1 96 ? -29.692 -4.072 -0.067 1.00 74.49 96 TYR A CA 1
ATOM 774 C C . TYR A 1 96 ? -28.449 -4.696 -0.695 1.00 74.64 96 TYR A C 1
ATOM 775 O O . TYR A 1 96 ? -27.416 -4.882 -0.046 1.00 72.64 96 TYR A O 1
ATOM 784 N N . LYS A 1 97 ? -28.561 -5.018 -1.982 1.00 77.42 97 LYS A N 1
ATOM 785 C CA . LYS A 1 97 ? -27.518 -5.723 -2.720 1.00 78.66 97 LYS A CA 1
ATOM 786 C C . LYS A 1 97 ? -27.097 -4.864 -3.905 1.00 79.30 97 LYS A C 1
ATOM 787 O O . LYS A 1 97 ? -27.895 -4.621 -4.817 1.00 81.67 97 LYS A O 1
ATOM 793 N N . CYS A 1 98 ? -25.849 -4.407 -3.891 1.00 77.56 98 CYS A N 1
ATOM 794 C CA . CYS A 1 98 ? -25.317 -3.558 -4.945 1.00 78.46 98 CYS A CA 1
ATOM 795 C C . CYS A 1 98 ? -24.790 -4.401 -6.100 1.00 81.99 98 CYS A C 1
ATOM 796 O O . CYS A 1 98 ? -24.254 -5.495 -5.904 1.00 82.75 98 CYS A O 1
ATOM 799 N N . TYR A 1 99 ? -24.943 -3.876 -7.315 1.00 85.37 99 TYR A N 1
ATOM 800 C CA . TYR A 1 99 ? -24.528 -4.583 -8.521 1.00 88.59 99 TYR A CA 1
ATOM 801 C C . TYR A 1 99 ? -23.546 -3.789 -9.374 1.00 89.78 99 TYR A C 1
ATOM 802 O O . TYR A 1 99 ? -23.186 -4.245 -10.465 1.00 93.66 99 TYR A O 1
ATOM 811 N N . CYS A 1 100 ? -23.103 -2.623 -8.913 1.00 87.05 100 CYS A N 1
ATOM 812 C CA . CYS A 1 100 ? -22.157 -1.832 -9.685 1.00 88.62 100 CYS A CA 1
ATOM 813 C C . CYS A 1 100 ? -20.772 -2.469 -9.658 1.00 89.32 100 CYS A C 1
ATOM 814 O O . CYS A 1 100 ? -20.363 -3.086 -8.670 1.00 86.93 100 CYS A O 1
ATOM 817 N N . SER A 1 101 ? -20.049 -2.315 -10.764 1.00 93.00 101 SER A N 1
ATOM 818 C CA . SER A 1 101 ? -18.714 -2.875 -10.885 1.00 94.53 101 SER A CA 1
ATOM 819 C C . SER A 1 101 ? -17.682 -1.941 -10.256 1.00 92.28 101 SER A C 1
ATOM 820 O O . SER A 1 101 ? -17.964 -0.786 -9.924 1.00 90.24 101 SER A O 1
ATOM 823 N N . LYS A 1 102 ? -16.462 -2.460 -10.093 1.00 93.03 102 LYS A N 1
ATOM 824 C CA . LYS A 1 102 ? -15.380 -1.656 -9.538 1.00 91.58 102 LYS A CA 1
ATOM 825 C C . LYS A 1 102 ? -14.958 -0.533 -10.475 1.00 94.69 102 LYS A C 1
ATOM 826 O O . LYS A 1 102 ? -14.382 0.458 -10.014 1.00 93.43 102 LYS A O 1
ATOM 830 N N . GLU A 1 103 ? -15.229 -0.666 -11.776 1.00 99.13 103 GLU A N 1
ATOM 831 C CA . GLU A 1 103 ? -14.937 0.418 -12.707 1.00 102.57 103 GLU A CA 1
ATOM 832 C C . GLU A 1 103 ? -15.852 1.611 -12.464 1.00 100.31 103 GLU A C 1
ATOM 833 O O . GLU A 1 103 ? -15.396 2.761 -12.455 1.00 100.79 103 GLU A O 1
ATOM 839 N N . ARG A 1 104 ? -17.147 1.358 -12.260 1.00 98.22 104 ARG A N 1
ATOM 840 C CA . ARG A 1 104 ? -18.082 2.448 -12.006 1.00 96.28 104 ARG A CA 1
ATOM 841 C C . ARG A 1 104 ? -17.929 2.996 -10.592 1.00 91.50 104 ARG A C 1
ATOM 842 O O . ARG A 1 104 ? -18.215 4.175 -10.353 1.00 90.59 104 ARG A O 1
ATOM 850 N N . LEU A 1 105 ? -17.479 2.165 -9.649 1.00 88.77 105 LEU A N 1
ATOM 851 C CA . LEU A 1 105 ? -17.297 2.637 -8.280 1.00 84.57 105 LEU A CA 1
ATOM 852 C C . LEU A 1 105 ? -16.110 3.586 -8.173 1.00 85.42 105 LEU A C 1
ATOM 853 O O . LEU A 1 105 ? -16.176 4.591 -7.456 1.00 83.45 105 LEU A O 1
ATOM 858 N N . GLU A 1 106 ? -15.015 3.288 -8.877 1.00 88.80 106 GLU A N 1
ATOM 859 C CA . GLU A 1 106 ? -13.865 4.184 -8.851 1.00 90.41 106 GLU A CA 1
ATOM 860 C C . GLU A 1 106 ? -14.093 5.418 -9.715 1.00 93.56 106 GLU A C 1
ATOM 861 O O . GLU A 1 106 ? -13.544 6.485 -9.418 1.00 94.03 106 GLU A O 1
ATOM 867 N N . ALA A 1 107 ? -14.895 5.296 -10.776 1.00 96.06 107 ALA A N 1
ATOM 868 C CA . ALA A 1 107 ? -15.267 6.464 -11.565 1.00 99.02 107 ALA A CA 1
ATOM 869 C C . ALA A 1 107 ? -16.212 7.382 -10.804 1.00 95.75 107 ALA A C 1
ATOM 870 O O . ALA A 1 107 ? -16.266 8.582 -11.094 1.00 97.70 107 ALA A O 1
ATOM 872 N N . LEU A 1 108 ? -16.954 6.844 -9.836 1.00 91.26 108 LEU A N 1
ATOM 873 C CA . LEU A 1 108 ? -17.819 7.665 -8.999 1.00 88.28 108 LEU A CA 1
ATOM 874 C C . LEU A 1 108 ? -17.008 8.456 -7.980 1.00 86.65 108 LEU A C 1
ATOM 875 O O . LEU A 1 108 ? -17.324 9.616 -7.694 1.00 86.64 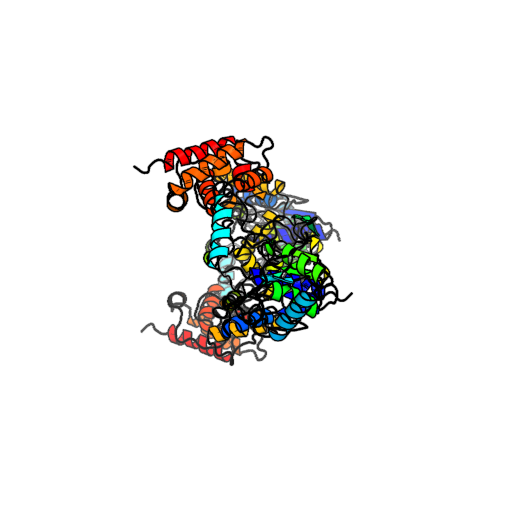108 LEU A O 1
ATOM 880 N N . ARG A 1 109 ? -15.958 7.843 -7.428 1.00 91.26 109 ARG A N 1
ATOM 881 C CA . ARG A 1 109 ? -15.147 8.517 -6.420 1.00 89.97 109 ARG A CA 1
ATOM 882 C C . ARG A 1 109 ? -14.294 9.618 -7.038 1.00 93.89 109 ARG A C 1
ATOM 883 O O . ARG A 1 109 ? -14.121 10.685 -6.439 1.00 94.25 109 ARG A O 1
ATOM 891 N N . GLU A 1 110 ? -13.751 9.379 -8.235 1.00 97.31 110 GLU A N 1
ATOM 892 C CA . GLU A 1 110 ? -12.938 10.401 -8.886 1.00 101.71 110 GLU A CA 1
ATOM 893 C C . GLU A 1 110 ? -13.786 11.580 -9.346 1.00 104.38 110 GLU A C 1
ATOM 894 O O . GLU A 1 110 ? -13.280 12.704 -9.444 1.00 107.45 110 GLU A O 1
ATOM 900 N N . GLU A 1 111 ? -15.069 11.348 -9.631 1.00 103.59 111 GLU A N 1
ATOM 901 C CA . GLU A 1 111 ? -15.951 12.438 -10.028 1.00 106.07 111 GLU A CA 1
ATOM 902 C C . GLU A 1 111 ? -16.386 13.279 -8.836 1.00 103.98 111 GLU A C 1
ATOM 903 O O . GLU A 1 111 ? -16.562 14.494 -8.973 1.00 106.85 111 GLU A O 1
ATOM 906 N N . GLN A 1 112 ? -16.562 12.659 -7.667 1.00 99.41 112 GLN A N 1
ATOM 907 C CA . GLN A 1 112 ? -16.945 13.412 -6.477 1.00 97.63 112 GLN A CA 1
ATOM 908 C C . GLN A 1 112 ? -15.763 14.177 -5.895 1.00 98.65 112 GLN A C 1
ATOM 909 O O . GLN A 1 112 ? -15.924 15.312 -5.432 1.00 100.06 112 GLN A O 1
ATOM 915 N N . MET A 1 113 ? -14.572 13.572 -5.902 1.00 98.26 113 MET A N 1
ATOM 916 C CA . MET A 1 113 ? -13.385 14.284 -5.438 1.00 99.80 113 MET A CA 1
ATOM 917 C C . MET A 1 113 ? -13.041 15.451 -6.352 1.00 105.37 113 MET A C 1
ATOM 918 O O . MET A 1 113 ? -12.551 16.483 -5.880 1.00 107.41 113 MET A O 1
ATOM 923 N N . ALA A 1 114 ? -13.286 15.308 -7.657 1.00 105.87 114 ALA A N 1
ATOM 924 C CA . ALA A 1 114 ? -13.052 16.417 -8.574 1.00 110.62 114 ALA A CA 1
ATOM 925 C C . ALA A 1 114 ? -14.087 17.518 -8.381 1.00 113.53 114 ALA A C 1
ATOM 926 O O . ALA A 1 114 ? -13.742 18.704 -8.357 1.00 117.34 114 ALA A O 1
ATOM 928 N N . LYS A 1 115 ? -15.358 17.144 -8.229 1.00 112.12 115 LYS A N 1
ATOM 929 C CA . LYS A 1 115 ? -16.456 18.089 -8.036 1.00 114.89 115 LYS A CA 1
ATOM 930 C C . LYS A 1 115 ? -16.444 18.747 -6.650 1.00 115.14 115 LYS A C 1
ATOM 931 O O . LYS A 1 115 ? -17.378 19.488 -6.312 1.00 117.38 115 LYS A O 1
ATOM 937 N N . GLY A 1 116 ? -15.418 18.505 -5.840 1.00 113.23 116 GLY A N 1
ATOM 938 C CA . GLY A 1 116 ? -15.336 19.116 -4.525 1.00 113.78 116 GLY A CA 1
ATOM 939 C C . GLY A 1 116 ? -16.340 18.579 -3.529 1.00 111.04 116 GLY A C 1
ATOM 940 O O . GLY A 1 116 ? -16.887 19.348 -2.729 1.00 113.06 116 GLY A O 1
ATOM 941 N N . GLU A 1 117 ? -16.598 17.277 -3.558 1.00 106.85 117 GLU A N 1
ATOM 942 C CA . GLU A 1 117 ? -17.547 16.640 -2.658 1.00 104.26 117 GLU A CA 1
ATOM 943 C C . GLU A 1 117 ? -16.821 15.613 -1.791 1.00 99.92 117 GLU A C 1
ATOM 944 O O . GLU A 1 117 ? -15.593 15.494 -1.820 1.00 99.19 117 GLU A O 1
ATOM 950 N N . LYS A 1 118 ? -17.598 14.870 -1.016 1.00 97.31 118 LYS A N 1
ATOM 951 C CA . LYS A 1 118 ? -17.105 13.825 -0.130 1.00 93.17 118 LYS A CA 1
ATOM 952 C C . LYS A 1 118 ? -17.349 12.462 -0.754 1.00 90.09 118 LYS A C 1
ATOM 953 O O . LYS A 1 118 ? -18.451 12.212 -1.264 1.00 90.69 118 LYS A O 1
ATOM 959 N N . PRO A 1 119 ? -16.357 11.566 -0.747 1.00 87.15 119 PRO A N 1
ATOM 960 C CA . PRO A 1 119 ? -16.538 10.255 -1.389 1.00 84.67 119 PRO A CA 1
ATOM 961 C C . PRO A 1 119 ? -17.643 9.432 -0.749 1.00 82.71 119 PRO A C 1
ATOM 962 O O . PRO A 1 119 ? -17.425 8.768 0.270 1.00 79.90 119 PRO A O 1
ATOM 966 N N . ARG A 1 120 ? -18.836 9.471 -1.340 1.00 84.47 120 ARG A N 1
ATOM 967 C CA . ARG A 1 120 ? -19.968 8.696 -0.856 1.00 83.34 120 ARG A CA 1
ATOM 968 C C . ARG A 1 120 ? -20.674 8.049 -2.039 1.00 84.25 120 ARG A C 1
ATOM 969 O O . ARG A 1 120 ? -20.822 8.665 -3.098 1.00 87.01 120 ARG A O 1
ATOM 977 N N . TYR A 1 121 ? -21.099 6.803 -1.853 1.00 82.20 121 TYR A N 1
ATOM 978 C CA . TYR A 1 121 ? -21.762 6.053 -2.913 1.00 83.24 121 TYR A CA 1
ATOM 979 C C . TYR A 1 121 ? -23.228 6.462 -2.992 1.00 86.17 121 TYR A C 1
ATOM 980 O O . TYR A 1 121 ? -23.971 6.319 -2.015 1.00 85.83 121 TYR A O 1
ATOM 989 N N . ASP A 1 122 ? -23.642 6.970 -4.150 1.00 89.30 122 ASP A N 1
ATOM 990 C CA . ASP A 1 122 ? -25.030 7.359 -4.337 1.00 92.51 122 ASP A CA 1
ATOM 991 C C . ASP A 1 122 ? -25.926 6.126 -4.429 1.00 92.41 122 ASP A C 1
ATOM 992 O O . ASP A 1 122 ? -25.482 5.021 -4.752 1.00 90.58 122 ASP A O 1
ATOM 997 N N . GLY A 1 123 ? -27.208 6.333 -4.145 1.00 94.84 123 GLY A N 1
ATOM 998 C CA . GLY A 1 123 ? -28.159 5.240 -4.119 1.00 95.40 123 GLY A CA 1
ATOM 999 C C . GLY A 1 123 ? -28.635 4.789 -5.485 1.00 98.06 123 GLY A C 1
ATOM 1000 O O . GLY A 1 123 ? -29.836 4.819 -5.768 1.00 101.40 123 GLY A O 1
ATOM 1001 N N . ARG A 1 124 ? -27.703 4.367 -6.344 1.00 96.95 124 ARG A N 1
ATOM 1002 C CA . ARG A 1 124 ? -28.097 3.819 -7.638 1.00 99.59 124 ARG A CA 1
ATOM 1003 C C . ARG A 1 124 ? -28.659 2.412 -7.488 1.00 99.46 124 ARG A C 1
ATOM 1004 O O . ARG A 1 124 ? -29.691 2.081 -8.084 1.00 102.89 124 ARG A O 1
ATOM 1012 N N . CYS A 1 125 ? -27.998 1.573 -6.695 1.00 95.84 125 CYS A N 1
ATOM 1013 C CA . CYS A 1 125 ? -28.462 0.221 -6.422 1.00 95.65 125 CYS A CA 1
ATOM 1014 C C . CYS A 1 125 ? -29.268 0.128 -5.135 1.00 95.25 125 CYS A C 1
ATOM 1015 O O . CYS A 1 125 ? -29.690 -0.972 -4.763 1.00 95.21 125 CYS A O 1
ATOM 1018 N N . ARG A 1 126 ? -29.486 1.252 -4.446 1.00 95.29 126 ARG A N 1
ATOM 1019 C CA . ARG A 1 126 ? -30.270 1.229 -3.215 1.00 95.34 126 ARG A CA 1
ATOM 1020 C C . ARG A 1 126 ? -31.705 0.803 -3.486 1.00 99.47 126 ARG A C 1
ATOM 1021 O O . ARG A 1 126 ? -32.274 -0.004 -2.741 1.00 99.56 126 ARG A O 1
ATOM 1029 N N . HIS A 1 127 ? -32.310 1.330 -4.549 1.00 103.23 127 HIS A N 1
ATOM 1030 C CA . HIS A 1 127 ? -33.660 0.948 -4.924 1.00 107.71 127 HIS A CA 1
ATOM 1031 C C . HIS A 1 127 ? -33.705 0.741 -6.439 1.00 110.39 127 HIS A C 1
ATOM 1032 O O . HIS A 1 127 ? -34.460 1.381 -7.164 1.00 114.31 127 HIS A O 1
ATOM 1039 N N . SER A 1 128 ? -32.874 -0.176 -6.926 1.00 108.47 128 SER A N 1
ATOM 1040 C CA . SER A 1 128 ? -32.749 -0.403 -8.358 1.00 110.86 128 SER A CA 1
ATOM 1041 C C . SER A 1 128 ? -33.848 -1.330 -8.856 1.00 115.19 128 SER A C 1
ATOM 1042 O O . SER A 1 128 ? -34.180 -2.330 -8.212 1.00 114.97 128 SER A O 1
ATOM 1045 N N . HIS A 1 129 ? -34.414 -0.987 -10.013 1.00 113.16 129 HIS A N 1
ATOM 1046 C CA . HIS A 1 129 ? -35.440 -1.793 -10.660 1.00 115.50 129 HIS A CA 1
ATOM 1047 C C . HIS A 1 129 ? -34.895 -2.528 -11.876 1.00 115.02 129 HIS A C 1
ATOM 1048 O O . HIS A 1 129 ? -35.659 -2.878 -12.782 1.00 118.10 129 HIS A O 1
ATOM 1055 N N . GLU A 1 130 ? -33.586 -2.771 -11.911 1.00 111.69 130 GLU A N 1
ATOM 1056 C CA . GLU A 1 130 ? -32.893 -3.212 -13.112 1.00 111.77 130 GLU A CA 1
ATOM 1057 C C . GLU A 1 130 ? -32.653 -4.716 -13.150 1.00 110.15 130 GLU A C 1
ATOM 1058 O O . GLU A 1 130 ? -31.880 -5.182 -13.992 1.00 109.88 130 GLU A O 1
ATOM 1061 N N . HIS A 1 131 ? -33.286 -5.479 -12.262 1.00 109.66 131 HIS A N 1
ATOM 1062 C CA . HIS A 1 131 ? -33.176 -6.947 -12.238 1.00 109.06 131 HIS A CA 1
ATOM 1063 C C . HIS A 1 131 ? -31.708 -7.304 -12.000 1.00 105.31 131 HIS A C 1
ATOM 1064 O O . HIS A 1 131 ? -31.133 -6.828 -11.007 1.00 103.65 131 HIS A O 1
ATOM 1071 N N . HIS A 1 132 ? -31.073 -8.106 -12.861 1.00 105.48 132 HIS A N 1
ATOM 1072 C CA . HIS A 1 132 ? -29.706 -8.581 -12.663 1.00 103.19 132 HIS A CA 1
ATOM 1073 C C . HIS A 1 132 ? -29.567 -9.246 -11.298 1.00 101.70 132 HIS A C 1
ATOM 1074 O O . HIS A 1 132 ? -29.054 -8.637 -10.355 1.00 101.47 132 HIS A O 1
ATOM 1081 N N . ALA A 1 133 ? -30.024 -10.493 -11.180 1.00 107.35 133 ALA A N 1
ATOM 1082 C CA . ALA A 1 133 ? -30.110 -11.162 -9.890 1.00 105.86 133 ALA A CA 1
ATOM 1083 C C . ALA A 1 133 ? -29.610 -12.597 -10.016 1.00 105.04 133 ALA A C 1
ATOM 1084 O O . ALA A 1 133 ? -29.112 -13.019 -11.065 1.00 105.53 133 ALA A O 1
ATOM 1086 N N . ASP A 1 134 ? -29.742 -13.339 -8.912 1.00 106.76 134 ASP A N 1
ATOM 1087 C CA . ASP A 1 134 ? -29.404 -14.757 -8.814 1.00 109.56 134 ASP A CA 1
ATOM 1088 C C . ASP A 1 134 ? -27.915 -15.027 -8.998 1.00 107.28 134 ASP A C 1
ATOM 1089 O O . ASP A 1 134 ? -27.094 -14.602 -8.178 1.00 104.32 134 ASP A O 1
ATOM 1094 N N . ASP A 1 135 ? -27.562 -15.737 -10.072 1.00 110.76 135 ASP A N 1
ATOM 1095 C CA . ASP A 1 135 ? -26.222 -16.291 -10.241 1.00 110.16 135 ASP A CA 1
ATOM 1096 C C . ASP A 1 135 ? -25.137 -15.230 -10.389 1.00 104.65 135 ASP A C 1
ATOM 1097 O O . ASP A 1 135 ? -23.954 -15.561 -10.258 1.00 103.94 135 ASP A O 1
ATOM 1102 N N . GLU A 1 136 ? -25.497 -13.979 -10.647 1.00 103.81 136 GLU A N 1
ATOM 1103 C CA . GLU A 1 136 ? -24.487 -12.967 -10.914 1.00 103.34 136 GLU A CA 1
ATOM 1104 C C . GLU A 1 136 ? -23.779 -12.560 -9.623 1.00 100.70 136 GLU A C 1
ATOM 1105 O O . GLU A 1 136 ? -24.433 -12.345 -8.596 1.00 98.88 136 GLU A O 1
ATOM 1111 N N . PRO A 1 137 ? -22.452 -12.448 -9.640 1.00 95.41 137 PRO A N 1
ATOM 1112 C CA . PRO A 1 137 ? -21.734 -11.966 -8.456 1.00 93.36 137 PRO A CA 1
ATOM 1113 C C . PRO A 1 137 ? -22.074 -10.513 -8.167 1.00 92.81 137 PRO A C 1
ATOM 1114 O O . PRO A 1 137 ? -22.456 -9.745 -9.053 1.00 94.06 137 PRO A O 1
ATOM 1118 N N . CYS A 1 138 ? -21.923 -10.138 -6.901 1.00 87.37 138 CYS A N 1
ATOM 1119 C CA . CYS A 1 138 ? -22.358 -8.823 -6.442 1.00 86.22 138 CYS A CA 1
ATOM 1120 C C . CYS A 1 138 ? -21.777 -8.565 -5.057 1.00 83.67 138 CYS A C 1
ATOM 1121 O O . CYS A 1 138 ? -21.064 -9.399 -4.490 1.00 82.81 138 CYS A O 1
ATOM 1124 N N . VAL A 1 139 ? -22.092 -7.387 -4.521 1.00 72.76 139 VAL A N 1
ATOM 1125 C CA . VAL A 1 139 ? -21.768 -7.006 -3.154 1.00 70.46 139 VAL A CA 1
ATOM 1126 C C . VAL A 1 139 ? -23.037 -6.465 -2.513 1.00 69.48 139 VAL A C 1
ATOM 1127 O O . VAL A 1 139 ? -23.935 -5.966 -3.198 1.00 70.53 139 VAL A O 1
ATOM 1131 N N . VAL A 1 140 ? -23.120 -6.575 -1.191 1.00 64.04 140 VAL A N 1
ATOM 1132 C CA . VAL A 1 140 ? -24.264 -6.056 -0.453 1.00 64.11 140 VAL A CA 1
ATOM 1133 C C . VAL A 1 140 ? -23.803 -4.874 0.387 1.00 62.08 140 VAL A C 1
ATOM 1134 O O . VAL A 1 140 ? -22.663 -4.826 0.865 1.00 60.16 140 VAL A O 1
ATOM 1138 N N . ARG A 1 141 ? -24.693 -3.895 0.539 1.00 63.10 141 ARG A N 1
ATOM 1139 C CA . ARG A 1 141 ? -24.406 -2.677 1.279 1.00 61.86 141 ARG A CA 1
ATOM 1140 C C . ARG A 1 141 ? -25.482 -2.461 2.334 1.00 62.22 141 ARG A C 1
ATOM 1141 O O . ARG A 1 141 ? -26.492 -3.169 2.381 1.00 63.79 141 ARG A O 1
ATOM 1149 N N . PHE A 1 142 ? -25.255 -1.464 3.183 1.00 60.28 142 PHE A N 1
ATOM 1150 C CA . PHE A 1 142 ? -26.160 -1.134 4.277 1.00 60.81 142 PHE A CA 1
ATOM 1151 C C . PHE A 1 142 ? -26.953 0.115 3.915 1.00 63.27 142 PHE A C 1
ATOM 1152 O O . PHE A 1 142 ? -26.368 1.163 3.627 1.00 63.27 142 PHE A O 1
ATOM 1160 N N . ALA A 1 143 ? -28.280 0.002 3.937 1.00 64.65 143 ALA A N 1
ATOM 1161 C CA . ALA A 1 143 ? -29.144 1.133 3.622 1.00 67.30 143 ALA A CA 1
ATOM 1162 C C . ALA A 1 143 ? -29.101 2.173 4.734 1.00 67.09 143 ALA A C 1
ATOM 1163 O O . ALA A 1 143 ? -29.858 2.085 5.707 1.00 68.01 143 ALA A O 1
ATOM 1165 N N . ASN A 1 144 ? -28.222 3.160 4.597 1.00 70.72 144 ASN A N 1
ATOM 1166 C CA . ASN A 1 144 ? -28.088 4.185 5.620 1.00 69.33 144 ASN A CA 1
ATOM 1167 C C . ASN A 1 144 ? -29.289 5.128 5.579 1.00 71.16 144 ASN A C 1
ATOM 1168 O O . ASN A 1 144 ? -29.789 5.450 4.496 1.00 73.37 144 ASN A O 1
ATOM 1173 N N . PRO A 1 145 ? -29.782 5.574 6.735 1.00 71.41 145 PRO A N 1
ATOM 1174 C CA . PRO A 1 145 ? -30.903 6.520 6.739 1.00 75.98 145 PRO A CA 1
ATOM 1175 C C . PRO A 1 145 ? -30.534 7.828 6.056 1.00 78.12 145 PRO A C 1
ATOM 1176 O O . PRO A 1 145 ? -29.395 8.294 6.123 1.00 76.12 145 PRO A O 1
ATOM 1180 N N . GLN A 1 146 ? -31.523 8.420 5.388 1.00 82.78 146 GLN A N 1
ATOM 1181 C CA . GLN A 1 146 ? -31.329 9.661 4.650 1.00 85.99 146 GLN A CA 1
ATOM 1182 C C . GLN A 1 146 ? -31.744 10.899 5.431 1.00 89.47 146 GLN A C 1
ATOM 1183 O O . GLN A 1 146 ? -31.127 11.956 5.266 1.00 90.92 146 GLN A O 1
ATOM 1189 N N . GLU A 1 147 ? -32.766 10.794 6.274 1.00 91.32 147 GLU A N 1
ATOM 1190 C CA . GLU A 1 147 ? -33.305 11.941 6.988 1.00 95.46 147 GLU A CA 1
ATOM 1191 C C . GLU A 1 147 ? -32.598 12.137 8.324 1.00 92.58 147 GLU A C 1
ATOM 1192 O O . GLU A 1 147 ? -32.064 11.194 8.914 1.00 87.89 147 GLU A O 1
ATOM 1198 N N . GLY A 1 148 ? -32.600 13.385 8.793 1.00 95.86 148 GLY A N 1
ATOM 1199 C CA . GLY A 1 148 ? -32.088 13.697 10.112 1.00 94.16 148 GLY A CA 1
ATOM 1200 C C . GLY A 1 148 ? -30.585 13.504 10.229 1.00 89.00 148 G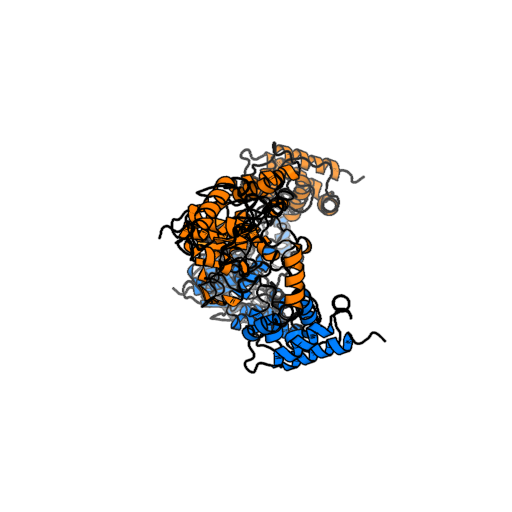LY A C 1
ATOM 1201 O O . GLY A 1 148 ? -29.835 13.575 9.251 1.00 87.98 148 GLY A O 1
ATOM 1202 N N . SER A 1 149 ? -30.143 13.256 11.460 1.00 86.13 149 SER A N 1
ATOM 1203 C CA . SER A 1 149 ? -28.732 13.064 11.756 1.00 81.57 149 SER A CA 1
ATOM 1204 C C . SER A 1 149 ? -28.608 12.207 13.007 1.00 78.16 149 SER A C 1
ATOM 1205 O O . SER A 1 149 ? -29.593 11.930 13.697 1.00 79.81 149 SER A O 1
ATOM 1208 N N . VAL A 1 150 ? -27.379 11.787 13.294 1.00 73.85 150 VAL A N 1
ATOM 1209 C CA . VAL A 1 150 ? -27.070 10.982 14.469 1.00 70.66 150 VAL A CA 1
ATOM 1210 C C . VAL A 1 150 ? -26.148 11.787 15.374 1.00 70.11 150 VAL A C 1
ATOM 1211 O O . VAL A 1 150 ? -25.120 12.306 14.922 1.00 69.35 150 VAL A O 1
ATOM 1215 N N . VAL A 1 151 ? -26.524 11.902 16.645 1.00 70.95 151 VAL A N 1
ATOM 1216 C CA . VAL A 1 151 ? -25.751 12.639 17.637 1.00 70.79 151 VAL A CA 1
ATOM 1217 C C . VAL A 1 151 ? -25.545 11.741 18.848 1.00 68.10 151 VAL A C 1
ATOM 1218 O O . VAL A 1 151 ? -26.502 11.154 19.364 1.00 69.16 151 VAL A O 1
ATOM 1222 N N . PHE A 1 152 ? -24.294 11.623 19.290 1.00 65.10 152 PHE A N 1
ATOM 1223 C CA . PHE A 1 152 ? -23.940 10.805 20.440 1.00 62.75 152 PHE A CA 1
ATOM 1224 C C . PHE A 1 152 ? -23.156 11.647 21.435 1.00 63.09 152 PHE A C 1
ATOM 1225 O O . PHE A 1 152 ? -22.264 12.409 21.052 1.00 63.03 152 PHE A O 1
ATOM 1233 N N . ASP A 1 153 ? -23.500 11.509 22.713 1.00 63.88 153 ASP A N 1
ATOM 1234 C CA . ASP A 1 153 ? -22.861 12.281 23.777 1.00 64.61 153 ASP A CA 1
ATOM 1235 C C . ASP A 1 153 ? -21.561 11.589 24.164 1.00 60.93 153 ASP A C 1
ATOM 1236 O O . ASP A 1 153 ? -21.555 10.650 24.964 1.00 59.64 153 ASP A O 1
ATOM 1241 N N . ASP A 1 154 ? -20.453 12.051 23.593 1.00 60.97 154 ASP A N 1
ATOM 1242 C CA . ASP A 1 154 ? -19.145 11.498 23.914 1.00 59.54 154 ASP A CA 1
ATOM 1243 C C . ASP A 1 154 ? -18.701 11.996 25.283 1.00 60.39 154 ASP A C 1
ATOM 1244 O O . ASP A 1 154 ? -18.701 13.203 25.544 1.00 62.51 154 ASP A O 1
ATOM 1249 N N . GLN A 1 155 ? -18.324 11.062 26.158 1.00 60.00 155 GLN A N 1
ATOM 1250 C CA . GLN A 1 155 ? -17.913 11.424 27.510 1.00 60.71 155 GLN A CA 1
ATOM 1251 C C . GLN A 1 155 ? -16.626 12.238 27.529 1.00 61.84 155 GLN A C 1
ATOM 1252 O O . GLN A 1 155 ? -16.384 12.967 28.497 1.00 63.26 155 GLN A O 1
ATOM 1258 N N . ILE A 1 156 ? -15.804 12.135 26.492 1.00 57.95 156 ILE A N 1
ATOM 1259 C CA . ILE A 1 156 ? -14.529 12.839 26.427 1.00 59.25 156 ILE A CA 1
ATOM 1260 C C . ILE A 1 156 ? -14.620 14.078 25.546 1.00 61.12 156 ILE A C 1
ATOM 1261 O O . ILE A 1 156 ? -14.156 15.153 25.923 1.00 62.98 156 ILE A O 1
ATOM 1266 N N . ARG A 1 157 ? -15.222 13.941 24.366 1.00 59.87 157 ARG A N 1
ATOM 1267 C CA . ARG A 1 157 ? -15.276 15.019 23.388 1.00 61.26 157 ARG A CA 1
ATOM 1268 C C . ARG A 1 157 ? -16.524 15.885 23.510 1.00 64.36 157 ARG A C 1
ATOM 1269 O O . ARG A 1 157 ? -16.593 16.936 22.863 1.00 67.62 157 ARG A O 1
ATOM 1277 N N . GLY A 1 158 ? -17.504 15.477 24.311 1.00 64.23 158 GLY A N 1
ATOM 1278 C CA . GLY A 1 158 ? -18.750 16.197 24.411 1.00 67.79 158 GLY A CA 1
ATOM 1279 C C . GLY A 1 158 ? -19.733 15.763 23.342 1.00 67.77 158 GLY A C 1
ATOM 1280 O O . GLY A 1 158 ? -19.585 14.703 22.727 1.00 64.57 158 GLY A O 1
ATOM 1281 N N . PRO A 1 159 ? -20.764 16.572 23.104 1.00 71.72 159 PRO A N 1
ATOM 1282 C CA . PRO A 1 159 ? -21.738 16.233 22.058 1.00 72.30 159 PRO A CA 1
ATOM 1283 C C . PRO A 1 159 ? -21.114 16.351 20.675 1.00 71.71 159 PRO A C 1
ATOM 1284 O O . PRO A 1 159 ? -20.488 17.360 20.344 1.00 74.06 159 PRO A O 1
ATOM 1288 N N . ILE A 1 160 ? -21.286 15.304 19.870 1.00 68.98 160 ILE A N 1
ATOM 1289 C CA . ILE A 1 160 ? -20.776 15.257 18.505 1.00 68.45 160 ILE A CA 1
ATOM 1290 C C . ILE A 1 160 ? -21.937 14.929 17.578 1.00 69.61 160 ILE A C 1
ATOM 1291 O O . ILE A 1 160 ? -22.711 14.006 17.852 1.00 68.18 160 ILE A O 1
ATOM 1296 N N . GLU A 1 161 ? -22.056 15.679 16.485 1.00 72.61 161 GLU A N 1
ATOM 1297 C CA . GLU A 1 161 ? -23.156 15.528 15.544 1.00 74.51 161 GLU A CA 1
ATOM 1298 C C . GLU A 1 161 ? -22.613 15.186 14.164 1.00 73.46 161 GLU A C 1
ATOM 1299 O O . GLU A 1 161 ? -21.651 15.806 13.699 1.00 74.41 161 GLU A O 1
ATOM 1305 N N . PHE A 1 162 ? -23.233 14.201 13.517 1.00 71.93 162 PHE A N 1
ATOM 1306 C CA . PHE A 1 162 ? -22.892 13.802 12.157 1.00 71.32 162 PHE A CA 1
ATOM 1307 C C . PHE A 1 162 ? -24.163 13.795 11.324 1.00 74.17 162 PHE A C 1
ATOM 1308 O O . PHE A 1 162 ? -25.089 13.028 11.610 1.00 73.37 162 PHE A O 1
ATOM 1316 N N . SER A 1 163 ? -24.209 14.643 10.301 1.00 77.93 163 SER A N 1
ATOM 1317 C CA . SER A 1 163 ? -25.357 14.664 9.407 1.00 81.07 163 SER A CA 1
ATOM 1318 C C . SER A 1 163 ? -25.414 13.377 8.593 1.00 78.04 163 SER A C 1
ATOM 1319 O O . SER A 1 163 ? -24.385 12.842 8.175 1.00 75.12 163 SER A O 1
ATOM 1321 N N . ASN A 1 164 ? -26.630 12.875 8.374 1.00 79.16 164 ASN A N 1
ATOM 1322 C CA . ASN A 1 164 ? -26.798 11.646 7.608 1.00 76.86 164 ASN A CA 1
ATOM 1323 C C . ASN A 1 164 ? -26.517 11.832 6.123 1.00 78.65 164 ASN A C 1
ATOM 1324 O O . ASN A 1 164 ? -26.443 10.835 5.397 1.00 76.71 164 ASN A O 1
ATOM 1329 N N . GLN A 1 165 ? -26.357 13.070 5.657 1.00 82.69 165 GLN A N 1
ATOM 1330 C CA . GLN A 1 165 ? -26.081 13.324 4.250 1.00 85.13 165 GLN A CA 1
ATOM 1331 C C . GLN A 1 165 ? -24.611 13.154 3.892 1.00 82.74 165 GLN A C 1
ATOM 1332 O O . GLN A 1 165 ? -24.286 13.078 2.702 1.00 84.13 165 GLN A O 1
ATOM 1338 N N . GLU A 1 166 ? -23.719 13.096 4.879 1.00 79.60 166 GLU A N 1
ATOM 1339 C CA . GLU A 1 166 ? -22.302 12.863 4.635 1.00 77.48 166 GLU A CA 1
ATOM 1340 C C . GLU A 1 166 ? -21.891 11.420 4.893 1.00 72.29 166 GLU A C 1
ATOM 1341 O O . GLU A 1 166 ? -20.728 11.071 4.667 1.00 70.56 166 GLU A O 1
ATOM 1347 N N . LEU A 1 167 ? -22.811 10.580 5.357 1.00 70.34 167 LEU A N 1
ATOM 1348 C CA . LEU A 1 167 ? -22.556 9.161 5.561 1.00 66.18 167 LEU A CA 1
ATOM 1349 C C . LEU A 1 167 ? -23.123 8.379 4.385 1.00 66.82 167 LEU A C 1
ATOM 1350 O O . LEU A 1 167 ? -24.286 8.568 4.010 1.00 69.38 167 LEU A O 1
ATOM 1355 N N . ASP A 1 168 ? -22.305 7.507 3.805 1.00 64.82 168 ASP A N 1
ATOM 1356 C CA . ASP A 1 168 ? -22.712 6.744 2.637 1.00 65.91 168 ASP A CA 1
ATOM 1357 C C . ASP A 1 168 ? -23.264 5.382 3.040 1.00 66.83 168 ASP A C 1
ATOM 1358 O O . ASP A 1 168 ? -23.078 4.911 4.164 1.00 65.96 168 ASP A O 1
ATOM 1363 N N . ASP A 1 169 ? -23.955 4.748 2.092 1.00 65.25 169 ASP A N 1
ATOM 1364 C CA . ASP A 1 169 ? -24.435 3.378 2.260 1.00 65.30 169 ASP A CA 1
ATOM 1365 C C . ASP A 1 169 ? -23.232 2.447 2.147 1.00 64.64 169 ASP A C 1
ATOM 1366 O O . ASP A 1 169 ? -22.923 1.894 1.089 1.00 66.65 169 ASP A O 1
ATOM 1371 N N . LEU A 1 170 ? -22.537 2.281 3.271 1.00 61.13 170 LEU A N 1
ATOM 1372 C CA . LEU A 1 170 ? -21.281 1.542 3.275 1.00 59.48 170 LEU A CA 1
ATOM 1373 C C . LEU A 1 170 ? -21.505 0.079 2.916 1.00 61.50 170 LEU A C 1
ATOM 1374 O O . LEU A 1 170 ? -22.527 -0.519 3.263 1.00 62.66 170 LEU A O 1
ATOM 1379 N N . ILE A 1 171 ? -20.535 -0.494 2.202 1.00 57.85 171 ILE A N 1
ATOM 1380 C CA . ILE A 1 171 ? -20.598 -1.901 1.834 1.00 57.78 171 ILE A CA 1
ATOM 1381 C C . ILE A 1 171 ? -20.294 -2.758 3.056 1.00 55.76 171 ILE A C 1
ATOM 1382 O O . ILE A 1 171 ? -19.387 -2.453 3.843 1.00 54.24 171 ILE A O 1
ATOM 1387 N N . ILE A 1 172 ? -21.067 -3.829 3.235 1.00 57.31 172 ILE A N 1
ATOM 1388 C CA . ILE A 1 172 ? -20.905 -4.729 4.370 1.00 55.06 172 ILE A CA 1
ATOM 1389 C C . ILE A 1 172 ? -20.520 -6.139 3.954 1.00 55.24 172 ILE A C 1
ATOM 1390 O O . ILE A 1 172 ? -20.355 -7.003 4.820 1.00 53.03 172 ILE A O 1
ATOM 1395 N N . ARG A 1 173 ? -20.373 -6.402 2.657 1.00 55.94 173 ARG A N 1
ATOM 1396 C CA . ARG A 1 173 ? -19.860 -7.678 2.173 1.00 56.29 173 ARG A CA 1
ATOM 1397 C C . ARG A 1 173 ? -19.242 -7.456 0.803 1.00 59.46 173 ARG A C 1
ATOM 1398 O O . ARG A 1 173 ? -19.893 -6.905 -0.089 1.00 62.69 173 ARG A O 1
ATOM 1406 N N . ARG A 1 174 ? -17.997 -7.890 0.640 1.00 56.76 174 ARG A N 1
ATOM 1407 C CA . ARG A 1 174 ? -17.246 -7.644 -0.584 1.00 58.30 174 ARG A CA 1
ATOM 1408 C C . ARG A 1 174 ? -17.711 -8.602 -1.681 1.00 60.80 174 ARG A C 1
ATOM 1409 O O . ARG A 1 174 ? -18.749 -9.260 -1.570 1.00 61.37 174 ARG A O 1
ATOM 1417 N N . THR A 1 175 ? -16.941 -8.677 -2.771 1.00 65.58 175 THR A N 1
ATOM 1418 C CA . THR A 1 175 ? -17.285 -9.589 -3.858 1.00 67.57 175 THR A CA 1
ATOM 1419 C C . THR A 1 175 ? -17.254 -11.037 -3.388 1.00 66.23 175 THR A C 1
ATOM 1420 O O . THR A 1 175 ? -18.097 -11.848 -3.791 1.00 67.95 175 THR A O 1
ATOM 1424 N N . ASP A 1 176 ? -16.291 -11.380 -2.538 1.00 68.39 176 ASP A N 1
ATOM 1425 C CA . ASP A 1 176 ? -16.278 -12.679 -1.888 1.00 66.37 176 ASP A CA 1
ATOM 1426 C C . ASP A 1 176 ? -17.203 -12.654 -0.673 1.00 64.48 176 ASP A C 1
ATOM 1427 O O . ASP A 1 176 ? -17.814 -11.633 -0.343 1.00 62.43 176 ASP A O 1
ATOM 1432 N N . GLY A 1 177 ? -17.310 -13.792 0.007 1.00 67.39 177 GLY A N 1
ATOM 1433 C CA . GLY A 1 177 ? -18.175 -13.882 1.168 1.00 64.68 177 GLY A CA 1
ATOM 1434 C C . GLY A 1 177 ? -17.700 -13.129 2.390 1.00 61.86 177 GLY A C 1
ATOM 1435 O O . GLY A 1 177 ? -18.428 -13.076 3.385 1.00 61.07 177 GLY A O 1
ATOM 1436 N N . SER A 1 178 ? -16.509 -12.542 2.346 1.00 60.68 178 SER A N 1
ATOM 1437 C CA . SER A 1 178 ? -15.964 -11.876 3.518 1.00 58.33 178 SER A CA 1
ATOM 1438 C C . SER A 1 178 ? -16.718 -10.576 3.792 1.00 55.98 178 SER A C 1
ATOM 1439 O O . SER A 1 178 ? -17.031 -9.829 2.860 1.00 57.35 178 SER A O 1
ATOM 1442 N N . PRO A 1 179 ? -17.026 -10.281 5.053 1.00 54.45 179 PRO A N 1
ATOM 1443 C CA . PRO A 1 179 ? -17.670 -9.013 5.393 1.00 52.59 179 PRO A CA 1
ATOM 1444 C C . PRO A 1 179 ? -16.658 -7.938 5.769 1.00 50.78 179 PRO A C 1
ATOM 1445 O O . PRO A 1 179 ? -15.521 -8.215 6.157 1.00 50.67 179 PRO A O 1
ATOM 1449 N N . THR A 1 180 ? -17.102 -6.689 5.648 1.00 51.86 180 THR A N 1
ATOM 1450 C CA . THR A 1 180 ? -16.231 -5.555 5.907 1.00 50.90 180 THR A CA 1
ATOM 1451 C C . THR A 1 180 ? -16.025 -5.361 7.409 1.00 48.05 180 THR A C 1
ATOM 1452 O O . THR A 1 180 ? -16.736 -5.924 8.245 1.00 47.02 180 THR A O 1
ATOM 1456 N N . TYR A 1 181 ? -15.033 -4.531 7.743 1.00 52.61 181 TYR A N 1
ATOM 1457 C CA . TYR A 1 181 ? -14.612 -4.385 9.133 1.00 49.47 181 TYR A CA 1
ATOM 1458 C C . TYR A 1 181 ? -15.684 -3.717 9.986 1.00 47.80 181 TYR A C 1
ATOM 1459 O O . TYR A 1 181 ? -15.949 -4.157 11.111 1.00 46.86 181 TYR A O 1
ATOM 1468 N N . ASN A 1 182 ? -16.302 -2.648 9.477 1.00 47.35 182 ASN A N 1
ATOM 1469 C CA . ASN A 1 182 ? -17.255 -1.892 10.286 1.00 46.99 182 ASN A CA 1
ATOM 1470 C C . ASN A 1 182 ? -18.448 -2.749 10.690 1.00 48.06 182 ASN A C 1
ATOM 1471 O O . ASN A 1 182 ? -18.970 -2.612 11.802 1.00 47.93 182 ASN A O 1
ATOM 1476 N N . PHE A 1 183 ? -18.894 -3.640 9.802 1.00 49.62 183 PHE A N 1
ATOM 1477 C CA . PHE A 1 183 ? -19.985 -4.535 10.167 1.00 51.35 183 PHE A CA 1
ATOM 1478 C C . PHE A 1 183 ? -19.530 -5.588 11.168 1.00 51.40 183 PHE A C 1
ATOM 1479 O O . PHE A 1 183 ? -20.337 -6.061 11.976 1.00 52.84 183 PHE A O 1
ATOM 1487 N N . CYS A 1 184 ? -18.251 -5.966 11.135 1.00 50.42 184 CYS A N 1
ATOM 1488 C CA . CYS A 1 184 ? -17.724 -6.904 12.117 1.00 50.85 184 CYS A CA 1
ATOM 1489 C C . CYS A 1 184 ? -17.616 -6.298 13.509 1.00 49.63 184 CYS A C 1
ATOM 1490 O O . CYS A 1 184 ? -17.396 -7.040 14.471 1.00 50.51 184 CYS A O 1
ATOM 1493 N N . VAL A 1 185 ? -17.762 -4.983 13.639 1.00 48.09 185 VAL A N 1
ATOM 1494 C CA . VAL A 1 185 ? -17.694 -4.335 14.945 1.00 47.20 185 VAL A CA 1
ATOM 1495 C C . VAL A 1 185 ? -19.080 -4.172 15.556 1.00 48.69 185 VAL A C 1
ATOM 1496 O O . VAL A 1 185 ? -19.254 -4.339 16.765 1.00 49.37 185 VAL A O 1
ATOM 1500 N N . VAL A 1 186 ? -20.084 -3.859 14.733 1.00 49.71 186 VAL A N 1
ATOM 1501 C CA . VAL A 1 186 ? -21.419 -3.595 15.262 1.00 51.68 186 VAL A CA 1
ATOM 1502 C C . VAL A 1 186 ? -22.046 -4.871 15.812 1.00 54.41 186 VAL A C 1
ATOM 1503 O O . VAL A 1 186 ? -22.738 -4.844 16.836 1.00 56.18 186 VAL A O 1
ATOM 1507 N N . VAL A 1 187 ? -21.813 -6.007 15.153 1.00 55.34 187 VAL A N 1
ATOM 1508 C CA . VAL A 1 187 ? -22.402 -7.255 15.624 1.00 58.69 187 VAL A CA 1
ATOM 1509 C C . VAL A 1 187 ? -21.655 -7.782 16.845 1.00 58.82 187 VAL A C 1
ATOM 1510 O O . VAL A 1 187 ? -22.266 -8.377 17.741 1.00 61.88 187 VAL A O 1
ATOM 1514 N N . ASP A 1 188 ? -20.340 -7.565 16.915 1.00 56.07 188 ASP A N 1
ATOM 1515 C CA . ASP A 1 188 ? -19.587 -7.978 18.095 1.00 56.36 188 ASP A CA 1
ATOM 1516 C C . ASP A 1 188 ? -20.015 -7.180 19.319 1.00 56.40 188 ASP A C 1
ATOM 1517 O O . ASP A 1 188 ? -20.252 -7.748 20.391 1.00 58.94 188 ASP A O 1
ATOM 1522 N N . ASP A 1 189 ? -20.131 -5.857 19.177 1.00 54.13 189 ASP A N 1
ATOM 1523 C CA . ASP A 1 189 ? -20.628 -5.035 20.275 1.00 54.57 189 ASP A CA 1
ATOM 1524 C C . ASP A 1 189 ? -22.086 -5.333 20.599 1.00 58.25 189 ASP A C 1
ATOM 1525 O O . ASP A 1 189 ? -22.541 -5.009 21.702 1.00 59.89 189 ASP A O 1
ATOM 1530 N N . TRP A 1 190 ? -22.822 -5.938 19.668 1.00 60.02 190 TRP A N 1
ATOM 1531 C CA . TRP A 1 190 ? -24.209 -6.323 19.898 1.00 64.26 190 TRP A CA 1
ATOM 1532 C C . TRP A 1 190 ? -24.316 -7.699 20.547 1.00 68.01 190 TRP A C 1
ATOM 1533 O O . TRP A 1 190 ? -25.040 -7.868 21.533 1.00 71.60 190 TRP A O 1
ATOM 1544 N N . ASP A 1 191 ? -23.604 -8.690 20.003 1.00 67.79 191 ASP A N 1
ATOM 1545 C CA . ASP A 1 191 ? -23.653 -10.033 20.569 1.00 71.95 191 ASP A CA 1
ATOM 1546 C C . ASP A 1 191 ? -23.030 -10.083 21.958 1.00 72.43 191 ASP A C 1
ATOM 1547 O O . ASP A 1 191 ? -23.485 -10.852 22.812 1.00 77.07 191 ASP A O 1
ATOM 1552 N N . MET A 1 192 ? -21.997 -9.282 22.203 1.00 68.23 192 MET A N 1
ATOM 1553 C CA . MET A 1 192 ? -21.346 -9.233 23.504 1.00 68.57 192 MET A CA 1
ATOM 1554 C C . MET A 1 192 ? -21.982 -8.218 24.444 1.00 68.93 192 MET A C 1
ATOM 1555 O O . MET A 1 192 ? -21.561 -8.122 25.601 1.00 69.68 192 MET A O 1
ATOM 1560 N N . GLU A 1 193 ? -22.973 -7.460 23.972 1.00 68.77 193 GLU A N 1
ATOM 1561 C CA . GLU A 1 193 ? -23.765 -6.554 24.806 1.00 70.18 193 GLU A CA 1
ATOM 1562 C C . GLU A 1 193 ? -22.883 -5.500 25.479 1.00 66.86 193 GLU A C 1
ATOM 1563 O O . GLU A 1 193 ? -22.874 -5.343 26.702 1.00 68.66 193 GLU A O 1
ATOM 1569 N N . ILE A 1 194 ? -22.137 -4.772 24.654 1.00 62.42 194 ILE A N 1
ATOM 1570 C CA . ILE A 1 194 ? -21.278 -3.703 25.151 1.00 59.48 194 ILE A CA 1
ATOM 1571 C C . ILE A 1 194 ? -22.126 -2.462 25.397 1.00 60.01 194 ILE A C 1
ATOM 1572 O O . ILE A 1 194 ? -22.949 -2.078 24.557 1.00 60.32 194 ILE A O 1
ATOM 1577 N N . THR A 1 195 ? -21.939 -1.841 26.564 1.00 60.57 195 THR A N 1
ATOM 1578 C CA . THR A 1 195 ? -22.685 -0.648 26.935 1.00 61.65 195 THR A CA 1
ATOM 1579 C C . THR A 1 195 ? -21.850 0.623 26.936 1.00 58.58 195 THR A C 1
ATOM 1580 O O . THR A 1 195 ? -22.419 1.713 26.818 1.00 59.10 195 THR A O 1
ATOM 1584 N N . HIS A 1 196 ? -20.530 0.517 27.066 1.00 55.98 196 HIS A N 1
ATOM 1585 C CA . HIS A 1 196 ? -19.651 1.681 27.063 1.00 53.59 196 HIS A CA 1
ATOM 1586 C C . HIS A 1 196 ? -18.453 1.384 26.178 1.00 50.53 196 HIS A C 1
ATOM 1587 O O . HIS A 1 196 ? -17.727 0.414 26.418 1.00 50.26 196 HIS A O 1
ATOM 1594 N N . VAL A 1 197 ? -18.246 2.216 25.163 1.00 49.72 197 VAL A N 1
ATOM 1595 C CA . VAL A 1 197 ? -17.139 2.064 24.228 1.00 47.51 197 VAL A CA 1
ATOM 1596 C C . VAL A 1 197 ? -16.087 3.114 24.555 1.00 46.97 197 VAL A C 1
ATOM 1597 O O . VAL A 1 197 ? -16.357 4.320 24.486 1.00 47.69 197 VAL A O 1
ATOM 1601 N N . ILE A 1 198 ? -14.890 2.659 24.911 1.00 46.68 198 ILE A N 1
ATOM 1602 C CA . ILE A 1 198 ? -13.757 3.532 25.199 1.00 46.78 198 ILE A CA 1
ATOM 1603 C C . ILE A 1 198 ? -12.634 3.107 24.262 1.00 45.66 198 ILE A C 1
ATOM 1604 O O . ILE A 1 198 ? -11.980 2.081 24.487 1.00 45.28 198 ILE A O 1
ATOM 1609 N N . ARG A 1 199 ? -12.407 3.885 23.207 1.00 45.98 199 ARG A N 1
ATOM 1610 C CA . ARG A 1 199 ? -11.384 3.570 22.220 1.00 45.64 199 ARG A CA 1
ATOM 1611 C C . ARG A 1 199 ? -10.614 4.847 21.897 1.00 47.21 199 ARG A C 1
ATOM 1612 O O . ARG A 1 199 ? -10.774 5.878 22.558 1.00 49.37 199 ARG A O 1
ATOM 1620 N N . GLY A 1 200 ? -9.774 4.774 20.871 1.00 45.51 200 GLY A N 1
ATOM 1621 C CA . GLY A 1 200 ? -8.912 5.875 20.510 1.00 46.11 200 GLY A CA 1
ATOM 1622 C C . GLY A 1 200 ? -9.674 7.037 19.896 1.00 46.65 200 GLY A C 1
ATOM 1623 O O . GLY A 1 200 ? -10.902 7.064 19.815 1.00 46.73 200 GLY A O 1
ATOM 1624 N N . GLU A 1 201 ? -8.899 8.026 19.448 1.00 48.00 201 GLU A N 1
ATOM 1625 C CA . GLU A 1 201 ? -9.480 9.240 18.887 1.00 49.22 201 GLU A CA 1
ATOM 1626 C C . GLU A 1 201 ? -9.828 9.073 17.412 1.00 49.13 201 GLU A C 1
ATOM 1627 O O . GLU A 1 201 ? -10.857 9.580 16.954 1.00 49.87 201 GLU A O 1
ATOM 1633 N N . ASP A 1 202 ? -8.988 8.361 16.657 1.00 51.31 202 ASP A N 1
ATOM 1634 C CA . ASP A 1 202 ? -9.178 8.243 15.216 1.00 51.00 202 ASP A CA 1
ATOM 1635 C C . ASP A 1 202 ? -10.355 7.355 14.833 1.00 49.48 202 ASP A C 1
ATOM 1636 O O . ASP A 1 202 ? -10.682 7.275 13.644 1.00 49.63 202 ASP A O 1
ATOM 1641 N N . HIS A 1 203 ? -10.995 6.692 15.793 1.00 46.70 203 HIS A N 1
ATOM 1642 C CA . HIS A 1 203 ? -12.184 5.895 15.524 1.00 45.60 203 HIS A CA 1
ATOM 1643 C C . HIS A 1 203 ? -13.468 6.707 15.625 1.00 47.06 203 HIS A C 1
ATOM 1644 O O . HIS A 1 203 ? -14.556 6.123 15.655 1.00 46.82 203 HIS A O 1
ATOM 1651 N N . ILE A 1 204 ? -13.365 8.036 15.674 1.00 47.73 204 ILE A N 1
ATOM 1652 C CA . ILE A 1 204 ? -14.548 8.871 15.844 1.00 49.17 204 ILE A CA 1
ATOM 1653 C C . ILE A 1 204 ? -15.362 8.933 14.557 1.00 50.57 204 ILE A C 1
ATOM 1654 O O . ILE A 1 204 ? -16.586 9.105 14.597 1.00 51.46 204 ILE A O 1
ATOM 1659 N N . ASN A 1 205 ? -14.711 8.783 13.401 1.00 51.79 205 ASN A N 1
ATOM 1660 C CA . ASN A 1 205 ? -15.424 8.903 12.134 1.00 53.04 205 ASN A CA 1
ATOM 1661 C C . ASN A 1 205 ? -16.321 7.701 11.872 1.00 51.80 205 ASN A C 1
ATOM 1662 O O . ASN A 1 205 ? -17.375 7.843 11.242 1.00 53.47 205 ASN A O 1
ATOM 1667 N N . ASN A 1 206 ? -15.928 6.519 12.339 1.00 49.02 206 ASN A N 1
ATOM 1668 C CA . ASN A 1 206 ? -16.738 5.322 12.166 1.00 48.09 206 ASN A CA 1
ATOM 1669 C C . ASN A 1 206 ? -17.794 5.155 13.249 1.00 47.89 206 ASN A C 1
ATOM 1670 O O . ASN A 1 206 ? -18.632 4.254 13.138 1.00 48.17 206 ASN A O 1
ATOM 1675 N N . THR A 1 207 ? -17.778 5.994 14.284 1.00 47.96 207 THR A N 1
ATOM 1676 C CA . THR A 1 207 ? -18.791 5.891 15.333 1.00 48.91 207 THR A CA 1
ATOM 1677 C C . THR A 1 207 ? -20.198 6.188 14.827 1.00 51.36 207 THR A C 1
ATOM 1678 O O . THR A 1 207 ? -21.108 5.389 15.109 1.00 52.00 207 THR A O 1
ATOM 1682 N N . PRO A 1 208 ? -20.462 7.280 14.096 1.00 52.78 208 PRO A N 1
ATOM 1683 C CA . PRO A 1 208 ? -21.827 7.475 13.581 1.00 55.44 208 PRO A CA 1
ATOM 1684 C C . PRO A 1 208 ? -22.237 6.420 12.571 1.00 55.36 208 PRO A C 1
ATOM 1685 O O . PRO A 1 208 ? -23.433 6.132 12.447 1.00 57.24 208 PRO A O 1
ATOM 1689 N N . ARG A 1 209 ? -21.281 5.837 11.844 1.00 53.67 209 ARG A N 1
ATOM 1690 C CA . ARG A 1 209 ? -21.611 4.748 10.931 1.00 53.71 209 ARG A CA 1
ATOM 1691 C C . ARG A 1 209 ? -22.013 3.495 11.697 1.00 53.06 209 ARG A C 1
ATOM 1692 O O . ARG A 1 209 ? -22.906 2.756 11.266 1.00 54.72 209 ARG A O 1
ATOM 1700 N N . GLN A 1 210 ? -21.367 3.242 12.838 1.00 50.79 210 GLN A N 1
ATOM 1701 C CA . GLN A 1 210 ? -21.701 2.064 13.631 1.00 50.44 210 GLN A CA 1
ATOM 1702 C C . GLN A 1 210 ? -23.016 2.240 14.378 1.00 52.69 210 GLN A C 1
ATOM 1703 O O . GLN A 1 210 ? -23.718 1.254 14.631 1.00 53.92 210 GLN A O 1
ATOM 1709 N N . ILE A 1 211 ? -23.369 3.476 14.736 1.00 53.82 211 ILE A N 1
ATOM 1710 C CA . ILE A 1 211 ? -24.614 3.709 15.462 1.00 56.55 211 ILE A CA 1
ATOM 1711 C C . ILE A 1 211 ? -25.815 3.502 14.547 1.00 59.44 211 ILE A C 1
ATOM 1712 O O . ILE A 1 211 ? -26.804 2.868 14.933 1.00 61.73 211 ILE A O 1
ATOM 1717 N N . ASN A 1 212 ? -25.749 4.027 13.320 1.00 59.87 212 ASN A N 1
ATOM 1718 C CA . ASN A 1 212 ? -26.858 3.871 12.386 1.00 62.91 212 ASN A CA 1
ATOM 1719 C C . ASN A 1 212 ? -27.090 2.417 12.000 1.00 62.88 212 ASN A C 1
ATOM 1720 O O . ASN A 1 212 ? -28.201 2.068 11.586 1.00 65.98 212 ASN A O 1
ATOM 1725 N N . ILE A 1 213 ? -26.074 1.562 12.124 1.00 59.95 213 ILE A N 1
ATOM 1726 C CA . ILE A 1 213 ? -26.275 0.139 11.874 1.00 60.42 213 ILE A CA 1
ATOM 1727 C C . ILE A 1 213 ? -26.920 -0.531 13.081 1.00 62.02 213 ILE A C 1
ATOM 1728 O O . ILE A 1 213 ? -27.817 -1.368 12.933 1.00 64.86 213 ILE A O 1
ATOM 1733 N N . LEU A 1 214 ? -26.482 -0.170 14.290 1.00 60.73 214 LEU A N 1
ATOM 1734 C CA . LEU A 1 214 ? -27.077 -0.741 15.495 1.00 62.78 214 LEU A CA 1
ATOM 1735 C C . LEU A 1 214 ? -28.537 -0.329 15.638 1.00 67.03 214 LEU A C 1
ATOM 1736 O O . LEU A 1 214 ? -29.384 -1.141 16.030 1.00 70.34 214 LEU A O 1
ATOM 1741 N N . LYS A 1 215 ? -28.852 0.931 15.327 1.00 67.62 215 LYS A N 1
ATOM 1742 C CA . LYS A 1 215 ? -30.242 1.370 15.350 1.00 72.20 215 LYS A CA 1
ATOM 1743 C C . LYS A 1 215 ? -31.069 0.670 14.280 1.00 74.91 215 LYS A C 1
ATOM 1744 O O . LYS A 1 215 ? -32.281 0.497 14.449 1.00 79.47 215 LYS A O 1
ATOM 1750 N N . ALA A 1 216 ? -30.435 0.262 13.179 1.00 72.62 216 ALA A N 1
ATOM 1751 C CA . ALA A 1 216 ? -31.171 -0.376 12.092 1.00 75.29 216 ALA A CA 1
ATOM 1752 C C . ALA A 1 216 ? -31.598 -1.788 12.470 1.00 77.41 216 ALA A C 1
ATOM 1753 O O . ALA A 1 216 ? -32.784 -2.130 12.394 1.00 82.07 216 ALA A O 1
ATOM 1755 N N . LEU A 1 217 ? -30.646 -2.626 12.881 1.00 74.65 217 LEU A N 1
ATOM 1756 C CA . LEU A 1 217 ? -30.938 -4.006 13.244 1.00 77.04 217 LEU A CA 1
ATOM 1757 C C . LEU A 1 217 ? -31.509 -4.145 14.654 1.00 79.87 217 LEU A C 1
ATOM 1758 O O . LEU A 1 217 ? -31.460 -5.247 15.217 1.00 81.48 217 LEU A O 1
ATOM 1763 N N . LYS A 1 218 ? -32.047 -3.062 15.221 1.00 81.04 218 LYS A N 1
ATOM 1764 C CA . LYS A 1 218 ? -32.680 -3.076 16.536 1.00 84.44 218 LYS A CA 1
ATOM 1765 C C . LYS A 1 218 ? -31.712 -3.563 17.607 1.00 82.05 218 LYS A C 1
ATOM 1766 O O . LYS A 1 218 ? -31.755 -4.731 18.007 1.00 84.19 218 LYS A O 1
ATOM 1770 N N . ALA A 1 219 ? -30.841 -2.677 18.078 1.00 78.13 219 ALA A N 1
ATOM 1771 C CA . ALA A 1 219 ? -29.826 -3.022 19.060 1.00 75.71 219 ALA A CA 1
ATOM 1772 C C . ALA A 1 219 ? -29.649 -1.875 20.042 1.00 74.84 219 ALA A C 1
ATOM 1773 O O . ALA A 1 219 ? -29.768 -0.704 19.662 1.00 73.91 219 ALA A O 1
ATOM 1775 N N . PRO A 1 220 ? -29.371 -2.181 21.312 1.00 75.60 220 PRO A N 1
ATOM 1776 C CA . PRO A 1 220 ? -29.074 -1.116 22.279 1.00 74.67 220 PRO A CA 1
ATOM 1777 C C . PRO A 1 220 ? -27.788 -0.381 21.938 1.00 69.27 220 PRO A C 1
ATOM 1778 O O . PRO A 1 220 ? -26.693 -0.930 22.091 1.00 66.40 220 PRO A O 1
ATOM 1782 N N . VAL A 1 221 ? -27.910 0.855 21.472 1.00 68.44 221 VAL A N 1
ATOM 1783 C CA . VAL A 1 221 ? -26.722 1.635 21.106 1.00 64.11 221 VAL A CA 1
ATOM 1784 C C . VAL A 1 221 ? -25.968 2.027 22.372 1.00 62.97 221 VAL A C 1
ATOM 1785 O O . VAL A 1 221 ? -26.586 2.516 23.335 1.00 65.73 221 VAL A O 1
ATOM 1789 N N . PRO A 1 222 ? -24.657 1.826 22.431 1.00 59.45 222 PRO A N 1
ATOM 1790 C CA . PRO A 1 222 ? -23.891 2.193 23.623 1.00 58.57 222 PRO A CA 1
ATOM 1791 C C . PRO A 1 222 ? -23.425 3.644 23.563 1.00 57.26 222 PRO A C 1
ATOM 1792 O O . PRO A 1 222 ? -23.483 4.306 22.526 1.00 56.63 222 PRO A O 1
ATOM 1796 N N . VAL A 1 223 ? -22.961 4.127 24.711 1.00 57.36 223 VAL A N 1
ATOM 1797 C CA . VAL A 1 223 ? -22.400 5.468 24.822 1.00 56.55 223 VAL A CA 1
ATOM 1798 C C . VAL A 1 223 ? -20.907 5.393 24.533 1.00 53.12 223 VAL A C 1
ATOM 1799 O O . VAL A 1 223 ? -20.205 4.518 25.055 1.00 51.97 223 VAL A O 1
ATOM 1803 N N . TYR A 1 224 ? -20.424 6.298 23.690 1.00 53.14 224 TYR A N 1
ATOM 1804 C CA . TYR A 1 224 ? -19.046 6.278 23.224 1.00 51.46 224 TYR A CA 1
ATOM 1805 C C . TYR A 1 224 ? -18.215 7.329 23.949 1.00 52.37 224 TYR A C 1
ATOM 1806 O O . TYR A 1 224 ? -18.733 8.340 24.428 1.00 54.24 224 TYR A O 1
ATOM 1815 N N . ALA A 1 225 ? -16.909 7.071 24.028 1.00 50.81 225 ALA A N 1
ATOM 1816 C CA . ALA A 1 225 ? -15.974 7.989 24.678 1.00 52.45 225 ALA A CA 1
ATOM 1817 C C . ALA A 1 225 ? -14.607 7.774 24.036 1.00 51.92 225 ALA A C 1
ATOM 1818 O O . ALA A 1 225 ? -13.938 6.777 24.321 1.00 50.16 225 ALA A O 1
ATOM 1820 N N . HIS A 1 226 ? -14.203 8.707 23.180 1.00 53.75 226 HIS A N 1
ATOM 1821 C CA . HIS A 1 226 ? -12.967 8.592 22.418 1.00 53.17 226 HIS A CA 1
ATOM 1822 C C . HIS A 1 226 ? -11.853 9.349 23.130 1.00 55.52 226 HIS A C 1
ATOM 1823 O O . HIS A 1 226 ? -11.943 10.568 23.317 1.00 57.06 226 HIS A O 1
ATOM 1830 N N . VAL A 1 227 ? -10.805 8.628 23.517 1.00 55.23 227 VAL A N 1
ATOM 1831 C CA . VAL A 1 227 ? -9.673 9.223 24.215 1.00 54.32 227 VAL A CA 1
ATOM 1832 C C . VAL A 1 227 ? -8.735 9.861 23.201 1.00 56.17 227 VAL A C 1
ATOM 1833 O O . VAL A 1 227 ? -8.505 9.317 22.114 1.00 57.57 227 VAL A O 1
ATOM 1837 N N . SER A 1 228 ? -8.190 11.021 23.555 1.00 56.51 228 SER A N 1
ATOM 1838 C CA . SER A 1 228 ? -7.286 11.733 22.666 1.00 59.10 228 SER A CA 1
ATOM 1839 C C . SER A 1 228 ? -5.974 10.971 22.504 1.00 58.40 228 SER A C 1
ATOM 1840 O O . SER A 1 228 ? -5.611 10.115 23.316 1.00 55.98 228 SER A O 1
ATOM 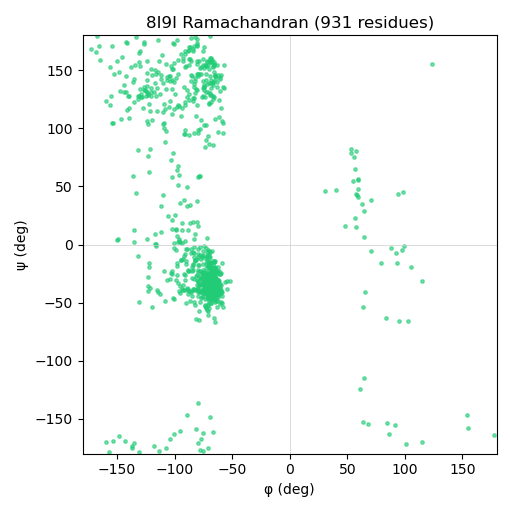1843 N N . MET A 1 229 ? -5.257 11.297 21.432 1.00 60.76 229 MET A N 1
ATOM 1844 C CA . MET A 1 229 ? -3.981 10.657 21.160 1.00 60.70 229 MET A CA 1
ATOM 1845 C C . MET A 1 229 ? -2.931 11.095 22.177 1.00 60.46 229 MET A C 1
ATOM 1846 O O . MET A 1 229 ? -3.062 12.122 22.849 1.00 61.18 229 MET A O 1
ATOM 1851 N N . ILE A 1 230 ? -1.875 10.295 22.285 1.00 59.62 230 ILE A N 1
ATOM 1852 C CA . ILE A 1 230 ? -0.744 10.593 23.155 1.00 59.57 230 ILE A CA 1
ATOM 1853 C C . ILE A 1 230 ? 0.343 11.240 22.309 1.00 62.74 230 ILE A C 1
ATOM 1854 O O . ILE A 1 230 ? 0.839 10.634 21.352 1.00 63.67 230 ILE A O 1
ATOM 1859 N N . ASN A 1 231 ? 0.711 12.468 22.655 1.00 64.64 231 ASN A N 1
ATOM 1860 C CA . ASN A 1 231 ? 1.769 13.174 21.950 1.00 67.91 231 ASN A CA 1
ATOM 1861 C C . ASN A 1 231 ? 3.118 12.909 22.606 1.00 67.69 231 ASN A C 1
ATOM 1862 O O . ASN A 1 231 ? 3.207 12.638 23.806 1.00 65.45 231 ASN A O 1
ATOM 1867 N N . GLY A 1 232 ? 4.172 12.990 21.799 1.00 70.21 232 GLY A N 1
ATOM 1868 C CA . GLY A 1 232 ? 5.512 12.712 22.275 1.00 70.45 232 GLY A CA 1
ATOM 1869 C C . GLY A 1 232 ? 6.140 13.860 23.037 1.00 72.08 232 GLY A C 1
ATOM 1870 O O . GLY A 1 232 ? 5.487 14.496 23.870 1.00 71.26 232 GLY A O 1
ATOM 1871 N N . ASP A 1 233 ? 7.413 14.134 22.758 1.00 74.64 233 ASP A N 1
ATOM 1872 C CA . ASP A 1 233 ? 8.148 15.181 23.456 1.00 76.53 233 ASP A CA 1
ATOM 1873 C C . ASP A 1 233 ? 8.021 16.538 22.774 1.00 80.24 233 ASP A C 1
ATOM 1874 O O . ASP A 1 233 ? 7.933 17.566 23.455 1.00 81.27 233 ASP A O 1
ATOM 1879 N N . ASP A 1 234 ? 8.005 16.565 21.443 1.00 82.45 234 ASP A N 1
ATOM 1880 C CA . ASP A 1 234 ? 7.974 17.807 20.684 1.00 86.35 234 ASP A CA 1
ATOM 1881 C C . ASP A 1 234 ? 6.571 18.193 20.230 1.00 86.11 234 ASP A C 1
ATOM 1882 O O . ASP A 1 234 ? 6.421 19.152 19.467 1.00 89.38 234 ASP A O 1
ATOM 1887 N N . GLY A 1 235 ? 5.544 17.474 20.679 1.00 82.52 235 GLY A N 1
ATOM 1888 C CA . GLY A 1 235 ? 4.179 17.761 20.294 1.00 82.21 235 GLY A CA 1
ATOM 1889 C C . GLY A 1 235 ? 3.626 16.893 19.186 1.00 81.62 235 GLY A C 1
ATOM 1890 O O . GLY A 1 235 ? 2.460 17.067 18.812 1.00 81.41 235 GLY A O 1
ATOM 1891 N N . GLU A 1 236 ? 4.420 15.974 18.648 1.00 81.57 236 GLU A N 1
ATOM 1892 C CA . GLU A 1 236 ? 3.963 15.059 17.615 1.00 81.13 236 GLU A CA 1
ATOM 1893 C C . GLU A 1 236 ? 3.409 13.785 18.246 1.00 76.96 236 GLU A C 1
ATOM 1894 O O . GLU A 1 236 ? 3.608 13.510 19.430 1.00 74.55 236 GLU A O 1
ATOM 1900 N N . LYS A 1 237 ? 2.705 13.000 17.432 1.00 76.30 237 LYS A N 1
ATOM 1901 C CA . LYS A 1 237 ? 2.130 11.751 17.914 1.00 72.67 237 LYS A CA 1
ATOM 1902 C C . LYS A 1 237 ? 3.231 10.815 18.401 1.00 71.42 237 LYS A C 1
ATOM 1903 O O . LYS A 1 237 ? 4.322 10.761 17.827 1.00 73.66 237 LYS A O 1
ATOM 1909 N N . LEU A 1 238 ? 2.939 10.084 19.476 1.00 69.50 238 LEU A N 1
ATOM 1910 C CA . LEU A 1 238 ? 3.942 9.235 20.109 1.00 67.49 238 LEU A CA 1
ATOM 1911 C C . LEU A 1 238 ? 4.425 8.160 19.145 1.00 69.16 238 LEU A C 1
ATOM 1912 O O . LEU A 1 238 ? 3.625 7.387 18.608 1.00 71.02 238 LEU A O 1
ATOM 1917 N N . SER A 1 239 ? 5.736 8.113 18.931 1.00 69.40 239 SER A N 1
ATOM 1918 C CA . SER A 1 239 ? 6.362 7.169 18.019 1.00 70.75 239 SER A CA 1
ATOM 1919 C C . SER A 1 239 ? 7.567 6.536 18.705 1.00 70.25 239 SER A C 1
ATOM 1920 O O . SER A 1 239 ? 7.906 6.863 19.846 1.00 68.91 239 SER A O 1
ATOM 1923 N N . LYS A 1 240 ? 8.221 5.618 17.990 1.00 71.56 240 LYS A N 1
ATOM 1924 C CA . LYS A 1 240 ? 9.385 4.929 18.533 1.00 71.43 240 LYS A CA 1
ATOM 1925 C C . LYS A 1 240 ? 10.568 5.864 18.743 1.00 73.93 240 LYS A C 1
ATOM 1926 O O . LYS A 1 240 ? 11.433 5.572 19.575 1.00 73.32 240 LYS A O 1
ATOM 1932 N N . ARG A 1 241 ? 10.623 6.979 18.011 1.00 76.87 241 ARG A N 1
ATOM 1933 C CA . ARG A 1 241 ? 11.740 7.907 18.139 1.00 79.67 241 ARG A CA 1
ATOM 1934 C C . ARG A 1 241 ? 11.676 8.722 19.423 1.00 78.05 241 ARG A C 1
ATOM 1935 O O . ARG A 1 241 ? 12.714 9.208 19.885 1.00 79.61 241 ARG A O 1
ATOM 1943 N N . HIS A 1 242 ? 10.487 8.887 20.007 1.00 75.19 242 HIS A N 1
ATOM 1944 C CA . HIS A 1 242 ? 10.376 9.598 21.275 1.00 73.67 242 HIS A CA 1
ATOM 1945 C C . HIS A 1 242 ? 10.917 8.779 22.439 1.00 71.19 242 HIS A C 1
ATOM 1946 O O . HIS A 1 242 ? 11.320 9.356 23.455 1.00 70.89 242 HIS A O 1
ATOM 1953 N N . GLY A 1 243 ? 10.939 7.459 22.311 1.00 69.61 243 GLY A N 1
ATOM 1954 C CA . GLY A 1 243 ? 11.414 6.600 23.379 1.00 67.31 243 GLY A CA 1
ATOM 1955 C C . GLY A 1 243 ? 10.788 5.221 23.258 1.00 64.85 243 GLY A C 1
ATOM 1956 O O . GLY A 1 243 ? 10.350 4.818 22.183 1.00 65.66 243 GLY A O 1
ATOM 1957 N N . ALA A 1 244 ? 10.763 4.517 24.387 1.00 57.02 244 ALA A N 1
ATOM 1958 C CA . ALA A 1 244 ? 10.139 3.202 24.426 1.00 55.01 244 ALA A CA 1
ATOM 1959 C C . ALA A 1 244 ? 8.651 3.319 24.126 1.00 53.94 244 ALA A C 1
ATOM 1960 O O . ALA A 1 244 ? 7.964 4.203 24.645 1.00 52.90 244 ALA A O 1
ATOM 1962 N N . VAL A 1 245 ? 8.153 2.420 23.281 1.00 54.45 245 VAL A N 1
ATOM 1963 C CA . VAL A 1 245 ? 6.782 2.511 22.798 1.00 54.09 245 VAL A CA 1
ATOM 1964 C C . VAL A 1 245 ? 5.950 1.272 23.107 1.00 52.10 245 VAL A C 1
ATOM 1965 O O . VAL A 1 245 ? 4.711 1.359 23.087 1.00 51.19 245 VAL A O 1
ATOM 1969 N N . SER A 1 246 ? 6.560 0.126 23.397 1.00 51.63 246 SER A N 1
ATOM 1970 C CA . SER A 1 246 ? 5.821 -1.080 23.743 1.00 50.11 246 SER A CA 1
ATOM 1971 C C . SER A 1 246 ? 5.893 -1.314 25.246 1.00 47.36 246 SER A C 1
ATOM 1972 O O . SER A 1 246 ? 6.913 -1.029 25.880 1.00 47.07 246 SER A O 1
ATOM 1975 N N . VAL A 1 247 ? 4.802 -1.836 25.811 1.00 45.62 247 VAL A N 1
ATOM 1976 C CA . VAL A 1 247 ? 4.755 -2.072 27.252 1.00 43.25 247 VAL A CA 1
ATOM 1977 C C . VAL A 1 247 ? 5.770 -3.130 27.661 1.00 43.28 247 VAL A C 1
ATOM 1978 O O . VAL A 1 247 ? 6.277 -3.110 28.790 1.00 41.91 247 VAL A O 1
ATOM 1982 N N . MET A 1 248 ? 6.087 -4.064 26.763 1.00 45.07 248 MET A N 1
ATOM 1983 C CA . MET A 1 248 ? 7.075 -5.089 27.073 1.00 45.50 248 MET A CA 1
ATOM 1984 C C . MET A 1 248 ? 8.502 -4.582 26.939 1.00 46.65 248 MET A C 1
ATOM 1985 O O . MET A 1 248 ? 9.405 -5.145 27.568 1.00 46.52 248 MET A O 1
ATOM 1990 N N . GLN A 1 249 ? 8.729 -3.537 26.142 1.00 48.05 249 GLN A N 1
ATOM 1991 C CA . GLN A 1 249 ? 10.044 -2.908 26.131 1.00 49.30 249 GLN A CA 1
ATOM 1992 C C . GLN A 1 249 ? 10.330 -2.218 27.457 1.00 47.37 249 GLN A C 1
ATOM 1993 O O . GLN A 1 249 ? 11.486 -2.167 27.891 1.00 47.92 249 GLN A O 1
ATOM 1999 N N . TYR A 1 250 ? 9.294 -1.690 28.114 1.00 45.36 250 TYR A N 1
ATOM 2000 C CA . TYR A 1 250 ? 9.474 -1.140 29.453 1.00 43.61 250 TYR A CA 1
ATOM 2001 C C . TYR A 1 250 ? 9.783 -2.235 30.463 1.00 42.30 250 TYR A C 1
ATOM 2002 O O . TYR A 1 250 ? 10.556 -2.011 31.402 1.00 41.82 250 TYR A O 1
ATOM 2011 N N . ARG A 1 251 ? 9.192 -3.419 30.291 1.00 41.99 251 ARG A N 1
ATOM 2012 C CA . ARG A 1 251 ? 9.529 -4.541 31.160 1.00 41.26 251 ARG A CA 1
ATOM 2013 C C . ARG A 1 251 ? 10.969 -4.986 30.943 1.00 42.90 251 ARG A C 1
ATOM 2014 O O . ARG A 1 251 ? 11.648 -5.396 31.892 1.00 42.41 251 ARG A O 1
ATOM 2022 N N . ASP A 1 252 ? 11.453 -4.910 29.700 1.00 45.10 252 ASP A N 1
ATOM 2023 C CA . ASP A 1 252 ? 12.853 -5.219 29.434 1.00 47.05 252 ASP A CA 1
ATOM 2024 C C . ASP A 1 252 ? 13.778 -4.140 29.981 1.00 47.22 252 ASP A C 1
ATOM 2025 O O . ASP A 1 252 ? 14.914 -4.438 30.367 1.00 48.09 252 ASP A O 1
ATOM 2030 N N . ASP A 1 253 ? 13.313 -2.890 30.026 1.00 46.64 253 ASP A N 1
ATOM 2031 C CA . ASP A 1 253 ? 14.128 -1.785 30.512 1.00 47.19 253 ASP A CA 1
ATOM 2032 C C . ASP A 1 253 ? 14.220 -1.731 32.031 1.00 45.23 253 ASP A C 1
ATOM 2033 O O . ASP A 1 253 ? 15.004 -0.935 32.557 1.00 45.87 253 ASP A O 1
ATOM 2038 N N . GLY A 1 254 ? 13.443 -2.543 32.743 1.00 43.19 254 GLY A N 1
ATOM 2039 C CA . GLY A 1 254 ? 13.531 -2.589 34.189 1.00 41.61 254 GLY A CA 1
ATOM 2040 C C . GLY A 1 254 ? 12.474 -1.772 34.901 1.00 39.83 254 GLY A C 1
ATOM 2041 O O . GLY A 1 254 ? 12.780 -1.042 35.848 1.00 39.46 254 GLY A O 1
ATOM 2042 N N . TYR A 1 255 ? 11.226 -1.890 34.461 1.00 38.96 255 TYR A N 1
ATOM 2043 C CA . TYR A 1 255 ? 10.114 -1.166 35.052 1.00 37.49 255 TYR A CA 1
ATOM 2044 C C . TYR A 1 255 ? 9.146 -2.128 35.729 1.00 35.91 255 TYR A C 1
ATOM 2045 O O . TYR A 1 255 ? 9.101 -3.323 35.424 1.00 36.13 255 TYR A O 1
ATOM 2054 N N . LEU A 1 256 ? 8.371 -1.584 36.663 1.00 34.64 256 LEU A N 1
ATOM 2055 C CA . LEU A 1 256 ? 7.308 -2.268 37.383 1.00 33.39 256 LEU A CA 1
ATOM 2056 C C . LEU A 1 256 ? 5.958 -1.949 36.755 1.00 33.56 256 LEU A C 1
ATOM 2057 O O . LEU A 1 256 ? 5.737 -0.819 36.304 1.00 33.51 256 LEU A O 1
ATOM 2062 N N . PRO A 1 257 ? 5.042 -2.920 36.707 1.00 33.62 257 PRO A N 1
ATOM 2063 C CA . PRO A 1 257 ? 3.727 -2.648 36.105 1.00 33.57 257 PRO A CA 1
ATOM 2064 C C . PRO A 1 257 ? 2.971 -1.537 36.805 1.00 32.81 257 PRO A C 1
ATOM 2065 O O . PRO A 1 257 ? 2.257 -0.772 36.144 1.00 33.10 257 PRO A O 1
ATOM 2069 N N . GLU A 1 258 ? 3.111 -1.422 38.127 1.00 36.12 258 GLU A N 1
ATOM 2070 C CA . GLU A 1 258 ? 2.427 -0.361 38.856 1.00 35.97 258 GLU A CA 1
ATOM 2071 C C . GLU A 1 258 ? 2.940 1.016 38.457 1.00 34.75 258 GLU A C 1
ATOM 2072 O O . GLU A 1 258 ? 2.177 1.987 38.469 1.00 34.71 258 GLU A O 1
ATOM 2078 N N . ALA A 1 259 ? 4.221 1.119 38.097 1.00 34.43 259 ALA A N 1
ATOM 2079 C CA . ALA A 1 259 ? 4.776 2.411 37.710 1.00 33.64 259 ALA A CA 1
ATOM 2080 C C . ALA A 1 259 ? 4.265 2.848 36.344 1.00 34.28 259 ALA A C 1
ATOM 2081 O O . ALA A 1 259 ? 3.970 4.030 36.134 1.00 34.68 259 ALA A O 1
ATOM 2083 N N . LEU A 1 260 ? 4.153 1.910 35.401 1.00 34.14 260 LEU A N 1
ATOM 2084 C CA . LEU A 1 260 ? 3.678 2.261 34.067 1.00 35.22 260 LEU A CA 1
ATOM 2085 C C . LEU A 1 260 ? 2.185 2.563 34.072 1.00 34.75 260 LEU A C 1
ATOM 2086 O O . LEU A 1 260 ? 1.738 3.522 33.433 1.00 35.67 260 LEU A O 1
ATOM 2091 N N . LEU A 1 261 ? 1.398 1.759 34.790 1.00 36.01 261 LEU A N 1
ATOM 2092 C CA . LEU A 1 261 ? -0.045 1.974 34.822 1.00 37.08 261 LEU A CA 1
ATOM 2093 C C . LEU A 1 261 ? -0.409 3.251 35.565 1.00 36.34 261 LEU A C 1
ATOM 2094 O O . LEU A 1 261 ? -1.394 3.911 35.212 1.00 36.79 261 LEU A O 1
ATOM 2099 N N . ASN A 1 262 ? 0.363 3.617 36.591 1.00 42.34 262 ASN A N 1
ATOM 2100 C CA . ASN A 1 262 ? 0.091 4.858 37.306 1.00 47.14 262 ASN A CA 1
ATOM 2101 C C . ASN A 1 262 ? 0.435 6.077 36.462 1.00 49.25 262 ASN A C 1
ATOM 2102 O O . ASN A 1 262 ? -0.177 7.138 36.630 1.00 53.15 262 ASN A O 1
ATOM 2107 N N . TYR A 1 263 ? 1.403 5.950 35.553 1.00 46.94 263 TYR A N 1
ATOM 2108 C CA . TYR A 1 263 ? 1.768 7.079 34.706 1.00 49.04 263 TYR A CA 1
ATOM 2109 C C . TYR A 1 263 ? 0.819 7.224 33.522 1.00 48.71 263 TYR A C 1
ATOM 2110 O O . TYR A 1 263 ? 0.470 8.346 33.140 1.00 51.95 263 TYR A O 1
ATOM 2119 N N . LEU A 1 264 ? 0.394 6.106 32.928 1.00 44.99 264 LEU A N 1
ATOM 2120 C CA . LEU A 1 264 ? -0.535 6.182 31.805 1.00 44.69 264 LEU A CA 1
ATOM 2121 C C . LEU A 1 264 ? -1.892 6.722 32.236 1.00 47.89 264 LEU A C 1
ATOM 2122 O O . LEU A 1 264 ? -2.594 7.343 31.430 1.00 49.48 264 LEU A O 1
ATOM 2127 N N . VAL A 1 265 ? -2.276 6.496 33.493 1.00 49.04 265 VAL A N 1
ATOM 2128 C CA . VAL A 1 265 ? -3.517 7.067 34.004 1.00 52.57 265 VAL A CA 1
ATOM 2129 C C . VAL A 1 265 ? -3.406 8.584 34.097 1.00 57.09 265 VAL A C 1
ATOM 2130 O O . VAL A 1 265 ? -4.342 9.312 33.742 1.00 59.79 265 VAL A O 1
ATOM 2134 N N . ARG A 1 266 ? -2.256 9.086 34.551 1.00 58.10 266 ARG A N 1
ATOM 2135 C CA . ARG A 1 266 ? -2.047 10.524 34.671 1.00 62.53 266 ARG A CA 1
ATOM 2136 C C . ARG A 1 266 ? -1.983 11.233 33.324 1.00 63.05 266 ARG A C 1
ATOM 2137 O O . ARG A 1 266 ? -1.914 12.466 33.298 1.00 66.91 266 ARG A O 1
ATOM 2145 N N . LEU A 1 267 ? -1.999 10.495 32.215 1.00 59.46 267 LEU A N 1
ATOM 2146 C CA . LEU A 1 267 ? -2.002 11.091 30.879 1.00 59.91 267 LEU A CA 1
ATOM 2147 C C . LEU A 1 267 ? -3.451 11.348 30.483 1.00 61.51 267 LEU A C 1
ATOM 2148 O O . LEU A 1 267 ? -4.141 10.474 29.958 1.00 58.87 267 LEU A O 1
ATOM 2153 N N . GLY A 1 268 ? -3.917 12.567 30.740 1.00 66.06 268 GLY A N 1
ATOM 2154 C CA . GLY A 1 268 ? -5.286 12.932 30.430 1.00 68.18 268 GLY A CA 1
ATOM 2155 C C . GLY A 1 268 ? -6.182 12.947 31.650 1.00 70.48 268 GLY A C 1
ATOM 2156 O O . GLY A 1 268 ? -6.675 14.004 32.054 1.00 74.87 268 GLY A O 1
ATOM 2157 N N . TRP A 1 269 ? -6.403 11.777 32.243 1.00 67.74 269 TRP A N 1
ATOM 2158 C CA . TRP A 1 269 ? -7.201 11.690 33.456 1.00 69.91 269 TRP A CA 1
ATOM 2159 C C . TRP A 1 269 ? -6.461 12.330 34.624 1.00 72.57 269 TRP A C 1
ATOM 2160 O O . TRP A 1 269 ? -5.232 12.266 34.722 1.00 71.14 269 TRP A O 1
ATOM 2171 N N . SER A 1 270 ? -7.223 12.956 35.517 1.00 76.69 270 SER A N 1
ATOM 2172 C CA . SER A 1 270 ? -6.633 13.665 36.641 1.00 79.87 270 SER A CA 1
ATOM 2173 C C . SER A 1 270 ? -7.572 13.608 37.835 1.00 82.67 270 SER A C 1
ATOM 2174 O O . SER A 1 270 ? -8.796 13.563 37.683 1.00 83.89 270 SER A O 1
ATOM 2177 N N . HIS A 1 271 ? -6.980 13.603 39.028 1.00 83.85 271 HIS A N 1
ATOM 2178 C CA . HIS A 1 271 ? -7.724 13.709 40.273 1.00 87.26 271 HIS A CA 1
ATOM 2179 C C . HIS A 1 271 ? -7.393 14.982 41.037 1.00 92.27 271 HIS A C 1
ATOM 2180 O O . HIS A 1 271 ? -7.964 15.212 42.110 1.00 95.74 271 HIS A O 1
ATOM 2187 N N . GLY A 1 272 ? -6.488 15.811 40.518 1.00 92.95 272 GLY A N 1
ATOM 2188 C CA . GLY A 1 272 ? -6.150 17.074 41.143 1.00 97.87 272 GLY A CA 1
ATOM 2189 C C . GLY A 1 272 ? -5.118 16.957 42.244 1.00 98.30 272 GLY A C 1
ATOM 2190 O O . GLY A 1 272 ? -4.017 17.507 42.137 1.00 98.82 272 GLY A O 1
ATOM 2191 N N . ASP A 1 273 ? -5.461 16.231 43.308 1.00 98.24 273 ASP A N 1
ATOM 2192 C CA . ASP A 1 273 ? -4.602 16.178 44.485 1.00 99.37 273 ASP A CA 1
ATOM 2193 C C . ASP A 1 273 ? -3.413 15.247 44.278 1.00 94.57 273 ASP A C 1
ATOM 2194 O O . ASP A 1 273 ? -2.265 15.627 44.534 1.00 95.19 273 ASP A O 1
ATOM 2199 N N . GLN A 1 274 ? -3.667 14.029 43.813 1.00 89.92 274 GLN A N 1
ATOM 2200 C CA . GLN A 1 274 ? -2.684 12.958 43.855 1.00 85.49 274 GLN A CA 1
ATOM 2201 C C . GLN A 1 274 ? -1.946 12.807 42.530 1.00 81.81 274 GLN A C 1
ATOM 2202 O O . GLN A 1 274 ? -2.411 13.234 41.469 1.00 81.77 274 GLN A O 1
ATOM 2208 N N . GLU A 1 275 ? -0.769 12.184 42.617 1.00 78.87 275 GLU A N 1
ATOM 2209 C CA . GLU A 1 275 ? -0.021 11.725 41.458 1.00 74.74 275 GLU A CA 1
ATOM 2210 C C . GLU A 1 275 ? 0.266 10.232 41.486 1.00 69.78 275 GLU A C 1
ATOM 2211 O O . GLU A 1 275 ? 0.627 9.673 40.445 1.00 66.01 275 GLU A O 1
ATOM 2217 N N . ILE A 1 276 ? 0.116 9.577 42.635 1.00 69.84 276 ILE A N 1
ATOM 2218 C CA . ILE A 1 276 ? 0.378 8.151 42.789 1.00 65.47 276 ILE A CA 1
ATOM 2219 C C . ILE A 1 276 ? -0.901 7.490 43.283 1.00 65.56 276 ILE A C 1
ATOM 2220 O O . ILE A 1 276 ? -1.415 7.844 44.352 1.00 69.15 276 ILE A O 1
ATOM 2225 N N . PHE A 1 277 ? -1.410 6.535 42.512 1.00 61.84 277 PHE A N 1
ATOM 2226 C CA . PHE A 1 277 ? -2.599 5.781 42.873 1.00 61.60 277 PHE A CA 1
ATOM 2227 C C . PHE A 1 277 ? -2.286 4.291 42.863 1.00 56.97 277 PHE A C 1
ATOM 2228 O O . PHE A 1 277 ? -1.461 3.818 42.075 1.00 53.30 277 PHE A O 1
ATOM 2236 N N . THR A 1 278 ? -2.953 3.554 43.744 1.00 57.36 278 THR A N 1
ATOM 2237 C CA . THR A 1 278 ? -2.868 2.103 43.744 1.00 53.29 278 THR A CA 1
ATOM 2238 C C . THR A 1 278 ? -3.926 1.532 42.800 1.00 51.36 278 THR A C 1
ATOM 2239 O O . THR A 1 278 ? -4.798 2.247 42.303 1.00 53.51 278 THR A O 1
ATOM 2243 N N . ARG A 1 279 ? -3.836 0.223 42.545 1.00 57.41 279 ARG A N 1
ATOM 2244 C CA . ARG A 1 279 ? -4.778 -0.421 41.633 1.00 56.09 279 ARG A CA 1
ATOM 2245 C C . ARG A 1 279 ? -6.216 -0.235 42.103 1.00 59.14 279 ARG A C 1
ATOM 2246 O O . ARG A 1 279 ? -7.072 0.238 41.346 1.00 59.48 279 ARG A O 1
ATOM 2254 N N . GLU A 1 280 ? -6.501 -0.606 43.353 1.00 61.74 280 GLU A N 1
ATOM 2255 C CA . GLU A 1 280 ? -7.845 -0.425 43.888 1.00 65.28 280 GLU A CA 1
ATOM 2256 C C . GLU A 1 280 ? -8.196 1.045 44.063 1.00 67.93 280 GLU A C 1
ATOM 2257 O O . GLU A 1 280 ? -9.383 1.388 44.086 1.00 70.51 280 GLU A O 1
ATOM 2263 N N . GLU A 1 281 ? -7.195 1.918 44.180 1.00 67.72 281 GLU A N 1
ATOM 2264 C CA . GLU A 1 281 ? -7.460 3.346 44.289 1.00 70.52 281 GLU A CA 1
ATOM 2265 C C . GLU A 1 281 ? -7.840 3.951 42.944 1.00 69.04 281 GLU A C 1
ATOM 2266 O O . GLU A 1 281 ? -8.612 4.916 42.899 1.00 71.79 281 GLU A O 1
ATOM 2272 N N . MET A 1 282 ? -7.318 3.402 41.844 1.00 65.07 282 MET A N 1
ATOM 2273 C CA . MET A 1 282 ? -7.721 3.872 40.523 1.00 63.86 282 MET A CA 1
ATOM 2274 C C . MET A 1 282 ? -9.132 3.420 40.174 1.00 64.67 282 MET A C 1
ATOM 2275 O O . MET A 1 282 ? -9.831 4.108 39.423 1.00 65.51 282 MET A O 1
ATOM 2280 N N . ILE A 1 283 ? -9.566 2.275 40.704 1.00 64.76 283 ILE A N 1
ATOM 2281 C CA . ILE A 1 283 ? -10.896 1.766 40.387 1.00 65.90 283 ILE A CA 1
ATOM 2282 C C . ILE A 1 283 ? -11.972 2.666 40.983 1.00 70.27 283 ILE A C 1
ATOM 2283 O O . ILE A 1 283 ? -12.994 2.944 40.344 1.00 71.43 283 ILE A O 1
ATOM 2288 N N . LYS A 1 284 ? -11.754 3.149 42.207 1.00 73.07 284 LYS A N 1
ATOM 2289 C CA . LYS A 1 284 ? -12.780 3.930 42.890 1.00 77.84 284 LYS A CA 1
ATOM 2290 C C . LYS A 1 284 ? -12.908 5.326 42.292 1.00 78.94 284 LYS A C 1
ATOM 2291 O O . LYS A 1 284 ? -14.006 5.756 41.922 1.00 81.13 284 LYS A O 1
ATOM 2297 N N . TYR A 1 285 ? -11.794 6.048 42.187 1.00 66.44 285 TYR A N 1
ATOM 2298 C CA . TYR A 1 285 ? -11.822 7.461 41.832 1.00 68.06 285 TYR A CA 1
ATOM 2299 C C . TYR A 1 285 ? -11.911 7.716 40.332 1.00 66.56 285 TYR A C 1
ATOM 2300 O O . TYR A 1 285 ? -11.990 8.881 39.928 1.00 68.06 285 TYR A O 1
ATOM 2309 N N . PHE A 1 286 ? -11.905 6.677 39.499 1.00 63.96 286 PHE A N 1
ATOM 2310 C CA . PHE A 1 286 ? -11.891 6.887 38.057 1.00 62.56 286 PHE A CA 1
ATOM 2311 C C . PHE A 1 286 ? -13.245 7.385 37.570 1.00 64.95 286 PHE A C 1
ATOM 2312 O O . PHE A 1 286 ? -14.290 6.820 37.909 1.00 66.38 286 PHE A O 1
ATOM 2320 N N . THR A 1 287 ? -13.221 8.447 36.767 1.00 65.66 287 THR A N 1
ATOM 2321 C CA . THR A 1 287 ? -14.419 8.989 36.142 1.00 67.95 287 THR A CA 1
ATOM 2322 C C . THR A 1 287 ? -14.082 9.382 34.713 1.00 66.59 287 THR A C 1
ATOM 2323 O O . THR A 1 287 ? -13.112 10.110 34.482 1.00 66.04 287 THR A O 1
ATOM 2325 N N . LEU A 1 288 ? -14.878 8.891 33.758 1.00 66.33 288 LEU A N 1
ATOM 2326 C CA . LEU A 1 288 ? -14.640 9.223 32.357 1.00 65.31 288 LEU A CA 1
ATOM 2327 C C . LEU A 1 288 ? -14.779 10.717 32.103 1.00 67.89 288 LEU A C 1
ATOM 2328 O O . LEU A 1 288 ? -14.101 11.263 31.226 1.00 67.14 288 LEU A O 1
ATOM 2333 N N . ASN A 1 289 ? -15.645 11.395 32.860 1.00 71.26 289 ASN A N 1
ATOM 2334 C CA . ASN A 1 289 ? -15.811 12.834 32.705 1.00 74.24 289 ASN A CA 1
ATOM 2335 C C . ASN A 1 289 ? -14.556 13.607 33.088 1.00 73.97 289 ASN A C 1
ATOM 2336 O O . ASN A 1 289 ? -14.401 14.759 32.670 1.00 75.89 289 ASN A O 1
ATOM 2341 N N . ALA A 1 290 ? -13.660 13.001 33.870 1.00 71.91 290 ALA A N 1
ATOM 2342 C CA . ALA A 1 290 ? -12.440 13.677 34.291 1.00 71.87 290 ALA A CA 1
ATOM 2343 C C . ALA A 1 290 ? -11.326 13.582 33.258 1.00 69.29 290 ALA A C 1
ATOM 2344 O O . ALA A 1 290 ? -10.361 14.350 33.338 1.00 69.90 290 ALA A O 1
ATOM 2346 N N . VAL A 1 291 ? -11.430 12.661 32.300 1.00 66.78 291 VAL A N 1
ATOM 2347 C CA . VAL A 1 291 ? -10.404 12.531 31.272 1.00 64.67 291 VAL A CA 1
ATOM 2348 C C . VAL A 1 291 ? -10.450 13.749 30.361 1.00 66.76 291 VAL A C 1
ATOM 2349 O O . VAL A 1 291 ? -11.513 14.124 29.848 1.00 68.50 291 VAL A O 1
ATOM 2353 N N . SER A 1 292 ? -9.296 14.375 30.159 1.00 66.91 292 SER A N 1
ATOM 2354 C CA . SER A 1 292 ? -9.223 15.599 29.378 1.00 69.32 292 SER A CA 1
ATOM 2355 C C . SER A 1 292 ? -9.272 15.302 27.885 1.00 68.12 292 SER A C 1
ATOM 2356 O O . SER A 1 292 ? -8.785 14.270 27.415 1.00 65.29 292 SER A O 1
ATOM 2359 N N . LYS A 1 293 ? -9.875 16.227 27.137 1.00 70.60 293 LYS A N 1
ATOM 2360 C CA . LYS A 1 293 ? -9.905 16.130 25.685 1.00 70.09 293 LYS A CA 1
ATOM 2361 C C . LYS A 1 293 ? -8.565 16.490 25.056 1.00 69.93 293 LYS A C 1
ATOM 2362 O O . LYS A 1 293 ? -8.265 16.024 23.950 1.00 68.63 293 LYS A O 1
ATOM 2365 N N . SER A 1 294 ? -7.750 17.291 25.739 1.00 71.50 294 SER A N 1
ATOM 2366 C CA . SER A 1 294 ? -6.455 17.682 25.203 1.00 71.90 294 SER A CA 1
ATOM 2367 C C . SER A 1 294 ? -5.478 16.512 25.237 1.00 68.68 294 SER A C 1
ATOM 2368 O O . SER A 1 294 ? -5.589 15.601 26.062 1.00 66.52 294 SER A O 1
ATOM 2371 N N . ALA A 1 295 ? -4.511 16.548 24.326 1.00 68.69 295 ALA A N 1
ATOM 2372 C CA . ALA A 1 295 ? -3.488 15.516 24.267 1.00 66.22 295 ALA A CA 1
ATOM 2373 C C . ALA A 1 295 ? -2.387 15.801 25.281 1.00 66.87 295 ALA A C 1
ATOM 2374 O O . ALA A 1 295 ? -2.019 16.956 25.514 1.00 69.78 295 ALA A O 1
ATOM 2376 N N . SER A 1 296 ? -1.863 14.738 25.883 1.00 64.41 296 SER A N 1
ATOM 2377 C CA . SER A 1 296 ? -0.828 14.838 26.901 1.00 64.85 296 SER A CA 1
ATOM 2378 C C . SER A 1 296 ? 0.512 14.396 26.328 1.00 64.44 296 SER A C 1
ATOM 2379 O O . SER A 1 296 ? 0.575 13.474 25.508 1.00 62.58 296 SER A O 1
ATOM 2382 N N . ALA A 1 297 ? 1.578 15.058 26.765 1.00 66.53 297 ALA A N 1
ATOM 2383 C CA . ALA A 1 297 ? 2.926 14.725 26.333 1.00 66.82 297 ALA A CA 1
ATOM 2384 C C . ALA A 1 297 ? 3.509 13.619 27.206 1.00 64.62 297 ALA A C 1
ATOM 2385 O O . ALA A 1 297 ? 3.081 13.396 28.341 1.00 63.66 297 ALA A O 1
ATOM 2387 N N . PHE A 1 298 ? 4.499 12.921 26.658 1.00 64.15 298 PHE A N 1
ATOM 2388 C CA . PHE A 1 298 ? 5.159 11.820 27.348 1.00 62.48 298 PHE A CA 1
ATOM 2389 C C . PHE A 1 298 ? 6.483 12.312 27.920 1.00 65.08 298 PHE A C 1
ATOM 2390 O O . PHE A 1 298 ? 7.381 12.708 27.168 1.00 67.28 298 PHE A O 1
ATOM 2398 N N . ASN A 1 299 ? 6.600 12.287 29.244 1.00 65.09 299 ASN A N 1
ATOM 2399 C CA . ASN A 1 299 ? 7.804 12.720 29.950 1.00 67.63 299 ASN A CA 1
ATOM 2400 C C . ASN A 1 299 ? 8.480 11.476 30.518 1.00 65.95 299 ASN A C 1
ATOM 2401 O O . ASN A 1 299 ? 8.074 10.960 31.563 1.00 64.33 299 ASN A O 1
ATOM 2406 N N . THR A 1 300 ? 9.517 10.999 29.824 1.00 66.60 300 THR A N 1
ATOM 2407 C CA . THR A 1 300 ? 10.197 9.781 30.253 1.00 65.29 300 THR A CA 1
ATOM 2408 C C . THR A 1 300 ? 10.962 9.986 31.554 1.00 66.85 300 THR A C 1
ATOM 2409 O O . THR A 1 300 ? 11.155 9.029 32.313 1.00 65.35 300 THR A O 1
ATOM 2413 N N . ASP A 1 301 ? 11.405 11.215 31.830 1.00 70.05 301 ASP A N 1
ATOM 2414 C CA . ASP A 1 301 ? 12.126 11.474 33.071 1.00 71.86 301 ASP A CA 1
ATOM 2415 C C . ASP A 1 301 ? 11.207 11.341 34.279 1.00 70.10 301 ASP A C 1
ATOM 2416 O O . ASP A 1 301 ? 11.629 10.865 35.339 1.00 69.95 301 ASP A O 1
ATOM 2421 N N . LYS A 1 302 ? 9.946 11.756 34.138 1.00 68.97 302 LYS A N 1
ATOM 2422 C CA . LYS A 1 302 ? 8.994 11.598 35.232 1.00 67.48 302 LYS A CA 1
ATOM 2423 C C . LYS A 1 302 ? 8.639 10.132 35.443 1.00 64.05 302 LYS A C 1
ATOM 2424 O O . LYS A 1 302 ? 8.491 9.681 36.585 1.00 63.31 302 LYS A O 1
ATOM 2427 N N . LEU A 1 303 ? 8.504 9.371 34.353 1.00 62.17 303 LEU A N 1
ATOM 2428 C CA . LEU A 1 303 ? 8.194 7.951 34.472 1.00 59.26 303 LEU A CA 1
ATOM 2429 C C . LEU A 1 303 ? 9.308 7.190 35.179 1.00 59.61 303 LEU A C 1
ATOM 2430 O O . LEU A 1 303 ? 9.039 6.214 35.889 1.00 57.85 303 LEU A O 1
ATOM 2435 N N . LEU A 1 304 ? 10.558 7.623 35.006 1.00 62.11 304 LEU A N 1
ATOM 2436 C CA . LEU A 1 304 ? 11.672 6.957 35.673 1.00 62.86 304 LEU A CA 1
ATOM 2437 C C . LEU A 1 304 ? 11.595 7.138 37.185 1.00 63.32 304 LEU A C 1
ATOM 2438 O O . LEU A 1 304 ? 11.754 6.176 37.944 1.00 62.22 304 LEU A O 1
ATOM 2443 N N . TRP A 1 305 ? 11.350 8.369 37.642 1.00 65.20 305 TRP A N 1
ATOM 2444 C CA . TRP A 1 305 ? 11.234 8.606 39.078 1.00 65.94 305 TRP A CA 1
ATOM 2445 C C . TRP A 1 305 ? 9.944 8.023 39.641 1.00 63.28 305 TRP A C 1
ATOM 2446 O O . TRP A 1 305 ? 9.879 7.711 40.836 1.00 63.20 305 TRP A O 1
ATOM 2457 N N . LEU A 1 306 ? 8.912 7.873 38.807 1.00 61.32 306 LEU A N 1
ATOM 2458 C CA . LEU A 1 306 ? 7.735 7.121 39.227 1.00 58.83 306 LEU A CA 1
ATOM 2459 C C . LEU A 1 306 ? 8.091 5.666 39.495 1.00 57.03 306 LEU A C 1
ATOM 2460 O O . LEU A 1 306 ? 7.536 5.038 40.405 1.00 55.91 306 LEU A O 1
ATOM 2465 N N . ASN A 1 307 ? 9.023 5.115 38.715 1.00 57.03 307 ASN A N 1
ATOM 2466 C CA . ASN A 1 307 ? 9.458 3.741 38.933 1.00 55.80 307 ASN A CA 1
ATOM 2467 C C . ASN A 1 307 ? 10.340 3.630 40.170 1.00 57.28 307 ASN A C 1
ATOM 2468 O O . ASN A 1 307 ? 10.283 2.627 40.891 1.00 56.26 307 ASN A O 1
ATOM 2473 N N . HIS A 1 308 ? 11.162 4.650 40.433 1.00 59.90 308 HIS A N 1
ATOM 2474 C CA . HIS A 1 308 ? 12.029 4.619 41.607 1.00 61.64 308 HIS A CA 1
ATOM 2475 C C . HIS A 1 308 ? 11.218 4.597 42.895 1.00 61.15 308 HIS A C 1
ATOM 2476 O O . HIS A 1 308 ? 11.589 3.916 43.859 1.00 61.45 308 HIS A O 1
ATOM 2483 N N . HIS A 1 309 ? 10.110 5.339 42.933 1.00 60.89 309 HIS A N 1
ATOM 2484 C CA . HIS A 1 309 ? 9.275 5.358 44.128 1.00 61.03 309 HIS A CA 1
ATOM 2485 C C . HIS A 1 309 ? 8.643 3.994 44.378 1.00 58.68 309 HIS A C 1
ATOM 2486 O O . HIS A 1 309 ? 8.652 3.493 45.507 1.00 59.14 309 HIS A O 1
ATOM 2493 N N . TYR A 1 310 ? 8.094 3.375 43.330 1.00 48.10 310 TYR A N 1
ATOM 2494 C CA . TYR A 1 310 ? 7.434 2.085 43.489 1.00 46.27 310 TYR A CA 1
ATOM 2495 C C . TYR A 1 310 ? 8.405 0.980 43.886 1.00 45.20 310 TYR A C 1
ATOM 2496 O O . TYR A 1 310 ? 7.980 -0.012 44.486 1.00 44.55 310 TYR A O 1
ATOM 2505 N N . ILE A 1 311 ? 9.692 1.126 43.566 1.00 45.23 311 ILE A N 1
ATOM 2506 C CA . ILE A 1 311 ? 10.668 0.117 43.964 1.00 44.46 311 ILE A CA 1
ATOM 2507 C C . ILE A 1 311 ? 10.807 0.077 45.481 1.00 45.92 311 ILE A C 1
ATOM 2508 O O . ILE A 1 311 ? 10.896 -1.000 46.082 1.00 45.26 311 ILE A O 1
ATOM 2513 N N . ASN A 1 312 ? 10.809 1.243 46.125 1.00 48.21 312 ASN A N 1
ATOM 2514 C CA . ASN A 1 312 ? 10.958 1.324 47.571 1.00 50.09 312 ASN A CA 1
ATOM 2515 C C . ASN A 1 312 ? 9.629 1.393 48.313 1.00 51.08 312 ASN A C 1
ATOM 2516 O O . ASN A 1 312 ? 9.614 1.214 49.536 1.00 52.59 312 ASN A O 1
ATOM 2521 N N . ALA A 1 313 ? 8.521 1.646 47.616 1.00 50.49 313 ALA A N 1
ATOM 2522 C CA . ALA A 1 313 ? 7.219 1.729 48.270 1.00 51.66 313 ALA A CA 1
ATOM 2523 C C . ALA A 1 313 ? 6.477 0.398 48.262 1.00 49.98 313 ALA A C 1
ATOM 2524 O O . ALA A 1 313 ? 5.821 0.052 49.250 1.00 51.23 313 ALA A O 1
ATOM 2526 N N . LEU A 1 314 ? 6.563 -0.351 47.165 1.00 47.50 314 LEU A N 1
ATOM 2527 C CA . LEU A 1 314 ? 5.923 -1.653 47.090 1.00 46.16 314 LEU A CA 1
ATOM 2528 C C . LEU A 1 314 ? 6.605 -2.632 48.044 1.00 46.34 314 LEU A C 1
ATOM 2529 O O . LEU A 1 314 ? 7.749 -2.417 48.452 1.00 46.83 314 LEU A O 1
ATOM 2534 N N . PRO A 1 315 ? 5.915 -3.703 48.429 1.00 46.23 315 PRO A N 1
ATOM 2535 C CA . PRO A 1 315 ? 6.528 -4.710 49.303 1.00 46.55 315 PRO A CA 1
ATOM 2536 C C . PRO A 1 315 ? 7.795 -5.270 48.684 1.00 44.89 315 PRO A C 1
ATOM 2537 O O . PRO A 1 315 ? 7.822 -5.590 47.486 1.00 43.12 315 PRO A O 1
ATOM 2541 N N . PRO A 1 316 ? 8.870 -5.392 49.467 1.00 45.64 316 PRO A N 1
ATOM 2542 C CA . PRO A 1 316 ? 10.130 -5.907 48.907 1.00 44.33 316 PRO A CA 1
ATOM 2543 C C . PRO A 1 316 ? 10.011 -7.303 48.323 1.00 42.90 316 PRO A C 1
ATOM 2544 O O . PRO A 1 316 ? 10.802 -7.666 47.443 1.00 41.63 316 PRO A O 1
ATOM 2548 N N . GLU A 1 317 ? 9.045 -8.101 48.783 1.00 43.69 317 GLU A N 1
ATOM 2549 C CA . GLU A 1 317 ? 8.854 -9.428 48.209 1.00 42.65 317 GLU A CA 1
ATOM 2550 C C . GLU A 1 317 ? 8.283 -9.341 46.799 1.00 40.95 317 GLU A C 1
ATOM 2551 O O . GLU A 1 317 ? 8.676 -10.111 45.916 1.00 39.88 317 GLU A O 1
ATOM 2557 N N . TYR A 1 318 ? 7.355 -8.408 46.568 1.00 42.53 318 TYR A N 1
ATOM 2558 C CA . TYR A 1 318 ? 6.746 -8.288 45.248 1.00 39.91 318 TYR A CA 1
ATOM 2559 C C . TYR A 1 318 ? 7.714 -7.677 44.243 1.00 38.82 318 TYR A C 1
ATOM 2560 O O . TYR A 1 318 ? 7.754 -8.095 43.080 1.00 37.76 318 TYR A O 1
ATOM 2569 N N . VAL A 1 319 ? 8.493 -6.679 44.667 1.00 39.40 319 VAL A N 1
ATOM 2570 C CA . VAL A 1 319 ? 9.506 -6.109 43.784 1.00 38.80 319 VAL A CA 1
ATOM 2571 C C . VAL A 1 319 ? 10.555 -7.155 43.439 1.00 38.10 319 VAL A C 1
ATOM 2572 O O . VAL A 1 319 ? 11.123 -7.142 42.341 1.00 37.42 319 VAL A O 1
ATOM 2576 N N . ALA A 1 320 ? 10.822 -8.082 44.361 1.00 38.53 320 ALA A N 1
ATOM 2577 C CA . ALA A 1 320 ? 11.779 -9.146 44.086 1.00 38.13 320 ALA A CA 1
ATOM 2578 C C . ALA A 1 320 ? 11.275 -10.093 43.006 1.00 37.28 320 ALA A C 1
ATOM 2579 O O . ALA A 1 320 ? 12.077 -10.616 42.223 1.00 36.91 320 ALA A O 1
ATOM 2581 N N . THR A 1 321 ? 9.961 -10.329 42.946 1.00 37.26 321 THR A N 1
ATOM 2582 C CA . THR A 1 321 ? 9.416 -11.210 41.918 1.00 36.78 321 THR A CA 1
ATOM 2583 C C . THR A 1 321 ? 9.614 -10.630 40.524 1.00 36.00 321 THR A C 1
ATOM 2584 O O . THR A 1 321 ? 9.769 -11.382 39.556 1.00 35.79 321 THR A O 1
ATOM 2588 N N . HIS A 1 322 ? 9.610 -9.302 40.401 1.00 35.89 322 HIS A N 1
ATOM 2589 C CA . HIS A 1 322 ? 9.923 -8.665 39.129 1.00 35.49 322 HIS A CA 1
ATOM 2590 C C . HIS A 1 322 ? 11.419 -8.479 38.924 1.00 35.69 322 HIS A C 1
ATOM 2591 O O . HIS A 1 322 ? 11.864 -8.365 37.777 1.00 35.63 322 HIS A O 1
ATOM 2598 N N . LEU A 1 323 ? 12.202 -8.445 40.005 1.00 36.18 323 LEU A N 1
ATOM 2599 C CA . LEU A 1 323 ? 13.652 -8.375 39.875 1.00 36.59 323 LEU A CA 1
ATOM 2600 C C . LEU A 1 323 ? 14.240 -9.672 39.335 1.00 36.50 323 LEU A C 1
ATOM 2601 O O . LEU A 1 323 ? 15.321 -9.648 38.738 1.00 36.90 323 LEU A O 1
ATOM 2606 N N . GLN A 1 324 ? 13.544 -10.798 39.518 1.00 37.21 324 GLN A N 1
ATOM 2607 C CA . GLN A 1 324 ? 14.072 -12.082 39.071 1.00 37.50 324 GLN A CA 1
ATOM 2608 C C . GLN A 1 324 ? 14.243 -12.133 37.559 1.00 37.53 324 GLN A C 1
ATOM 2609 O O . GLN A 1 324 ? 15.148 -12.812 37.062 1.00 38.15 324 GLN A O 1
ATOM 2615 N N . TRP 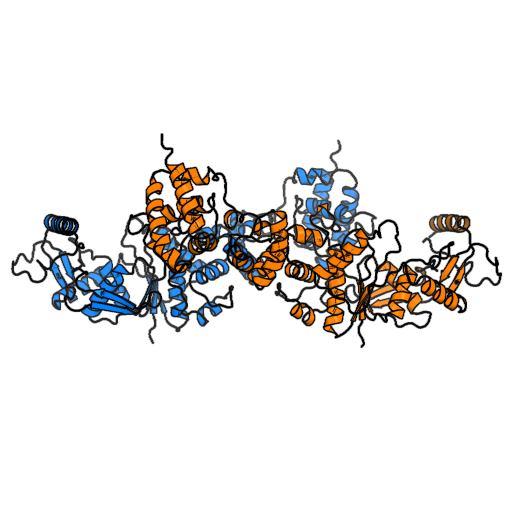A 1 325 ? 13.389 -11.430 36.811 1.00 36.19 325 TRP A N 1
ATOM 2616 C CA . TRP A 1 325 ? 13.475 -11.489 35.356 1.00 36.47 325 TRP A CA 1
ATOM 2617 C C . TRP A 1 325 ? 14.765 -10.851 34.857 1.00 37.10 325 TRP A C 1
ATOM 2618 O O . TRP A 1 325 ? 15.458 -11.414 34.001 1.00 37.91 325 TRP A O 1
ATOM 2629 N N . HIS A 1 326 ? 15.105 -9.672 35.380 1.00 37.08 326 HIS A N 1
ATOM 2630 C CA . HIS A 1 326 ? 16.336 -9.009 34.968 1.00 38.04 326 HIS A CA 1
ATOM 2631 C C . HIS A 1 326 ? 17.571 -9.659 35.574 1.00 38.67 326 HIS A C 1
ATOM 2632 O O . HIS A 1 326 ? 18.670 -9.494 35.033 1.00 39.76 326 HIS A O 1
ATOM 2639 N N . ILE A 1 327 ? 17.418 -10.391 36.679 1.00 38.23 327 ILE A N 1
ATOM 2640 C CA . ILE A 1 327 ? 18.532 -11.168 37.215 1.00 38.94 327 ILE A CA 1
ATOM 2641 C C . ILE A 1 327 ? 18.944 -12.245 36.221 1.00 39.63 327 ILE A C 1
ATOM 2642 O O . ILE A 1 327 ? 20.134 -12.444 35.948 1.00 40.75 327 ILE A O 1
ATOM 2647 N N . ALA A 1 328 ? 17.962 -12.952 35.656 1.00 39.27 328 ALA A N 1
ATOM 2648 C CA . ALA A 1 328 ? 18.251 -13.925 34.611 1.00 40.29 328 ALA A CA 1
ATOM 2649 C C . ALA A 1 328 ? 18.763 -13.263 33.340 1.00 41.15 328 ALA A C 1
ATOM 2650 O O . ALA A 1 328 ? 19.468 -13.910 32.558 1.00 42.55 328 ALA A O 1
ATOM 2652 N N . GLN A 1 329 ? 18.424 -11.991 33.117 1.00 40.64 329 GLN A N 1
ATOM 2653 C CA . GLN A 1 329 ? 18.973 -11.271 31.973 1.00 41.78 329 GLN A CA 1
ATOM 2654 C C . GLN A 1 329 ? 20.469 -11.041 32.140 1.00 43.11 329 GLN A C 1
ATOM 2655 O O . GLN A 1 329 ? 21.235 -11.162 31.177 1.00 44.75 329 GLN A O 1
ATOM 2661 N N . GLU A 1 330 ? 20.902 -10.711 33.357 1.00 42.69 330 GLU A N 1
ATOM 2662 C CA . GLU A 1 330 ? 22.320 -10.570 33.656 1.00 44.05 330 GLU A CA 1
ATOM 2663 C C . GLU A 1 330 ? 23.011 -11.908 33.881 1.00 44.72 330 GLU A C 1
ATOM 2664 O O . GLU A 1 330 ? 24.241 -11.934 34.000 1.00 46.12 330 GLU A O 1
ATOM 2670 N N . ASN A 1 331 ? 22.251 -13.004 33.942 1.00 44.00 331 ASN A N 1
ATOM 2671 C CA . ASN A 1 331 ? 22.794 -14.344 34.132 1.00 44.88 331 ASN A CA 1
ATOM 2672 C C . ASN A 1 331 ? 23.642 -14.415 35.396 1.00 45.02 331 ASN A C 1
ATOM 2673 O O . ASN A 1 331 ? 24.875 -14.437 35.324 1.00 46.50 331 ASN A O 1
ATOM 2678 N N . ILE A 1 332 ? 22.991 -14.450 36.557 1.00 43.73 332 ILE A N 1
ATOM 2679 C CA . ILE A 1 332 ? 23.665 -14.435 37.849 1.00 43.90 332 ILE A CA 1
ATOM 2680 C C . ILE A 1 332 ? 23.243 -15.669 38.633 1.00 43.72 332 ILE A C 1
ATOM 2681 O O . ILE A 1 332 ? 22.046 -15.953 38.756 1.00 42.75 332 ILE A O 1
ATOM 2686 N N . ASP A 1 333 ? 24.226 -16.396 39.160 1.00 44.88 333 ASP A N 1
ATOM 2687 C CA . ASP A 1 333 ? 23.978 -17.563 40.005 1.00 45.14 333 ASP A CA 1
ATOM 2688 C C . ASP A 1 333 ? 23.606 -17.068 41.398 1.00 44.35 333 ASP A C 1
ATOM 2689 O O . ASP A 1 333 ? 24.476 -16.725 42.201 1.00 44.93 333 ASP A O 1
ATOM 2694 N N . THR A 1 334 ? 22.308 -17.036 41.692 1.00 43.28 334 THR A N 1
ATOM 2695 C CA . THR A 1 334 ? 21.795 -16.495 42.950 1.00 42.75 334 THR A CA 1
ATOM 2696 C C . THR A 1 334 ? 21.570 -17.576 43.999 1.00 43.48 334 THR A C 1
ATOM 2697 O O . THR A 1 334 ? 20.626 -17.494 44.791 1.00 43.16 334 THR A O 1
ATOM 2701 N N . ARG A 1 335 ? 22.422 -18.600 44.032 1.00 44.74 335 ARG A N 1
ATOM 2702 C CA . ARG A 1 335 ? 22.302 -19.637 45.049 1.00 45.79 335 ARG A CA 1
ATOM 2703 C C . ARG A 1 335 ? 23.020 -19.265 46.340 1.00 46.42 335 ARG A C 1
ATOM 2704 O O . ARG A 1 335 ? 22.497 -19.509 47.434 1.00 46.87 335 ARG A O 1
ATOM 2712 N N . ASN A 1 336 ? 24.205 -18.673 46.235 1.00 46.74 336 ASN A N 1
ATOM 2713 C CA . ASN A 1 336 ? 25.038 -18.336 47.387 1.00 47.67 336 ASN A CA 1
ATOM 2714 C C . ASN A 1 336 ? 25.020 -16.818 47.554 1.00 46.98 336 ASN A C 1
ATOM 2715 O O . ASN A 1 336 ? 25.877 -16.110 47.024 1.00 47.16 336 ASN A O 1
ATOM 2720 N N . GLY A 1 337 ? 24.038 -16.324 48.302 1.00 46.51 337 GLY A N 1
ATOM 2721 C CA . GLY A 1 337 ? 23.908 -14.909 48.552 1.00 46.20 337 GLY A CA 1
ATOM 2722 C C . GLY A 1 337 ? 22.684 -14.577 49.381 1.00 45.98 337 GLY A C 1
ATOM 2723 O O . GLY A 1 337 ? 22.084 -15.446 50.021 1.00 46.39 337 GLY A O 1
ATOM 2724 N N . PRO A 1 338 ? 22.294 -13.307 49.389 1.00 45.64 338 PRO A N 1
ATOM 2725 C CA . PRO A 1 338 ? 21.111 -12.894 50.149 1.00 45.69 338 PRO A CA 1
ATOM 2726 C C . PRO A 1 338 ? 19.829 -13.127 49.359 1.00 44.33 338 PRO A C 1
ATOM 2727 O O . PRO A 1 338 ? 19.840 -13.445 48.170 1.00 43.31 338 PRO A O 1
ATOM 2731 N N . GLN A 1 339 ? 18.708 -12.959 50.056 1.00 44.73 339 GLN A N 1
ATOM 2732 C CA . GLN A 1 339 ? 17.402 -13.106 49.433 1.00 44.30 339 GLN A CA 1
ATOM 2733 C C . GLN A 1 339 ? 17.153 -11.981 48.432 1.00 42.49 339 GLN A C 1
ATOM 2734 O O . GLN A 1 339 ? 17.747 -10.901 48.506 1.00 42.84 339 GLN A O 1
ATOM 2740 N N . LEU A 1 340 ? 16.258 -12.250 47.479 1.00 41.39 340 LEU A N 1
ATOM 2741 C CA . LEU A 1 340 ? 15.900 -11.229 46.500 1.00 40.46 340 LEU A CA 1
ATOM 2742 C C . LEU A 1 340 ? 15.083 -10.115 47.142 1.00 40.95 340 LEU A C 1
ATOM 2743 O O . LEU A 1 340 ? 15.250 -8.938 46.799 1.00 40.95 340 LEU A O 1
ATOM 2748 N N . ALA A 1 341 ? 14.193 -10.465 48.073 1.00 41.67 341 ALA A N 1
ATOM 2749 C CA . ALA A 1 341 ? 13.440 -9.444 48.792 1.00 42.58 341 ALA A CA 1
ATOM 2750 C C . ALA A 1 341 ? 14.348 -8.601 49.675 1.00 43.96 341 ALA A C 1
ATOM 2751 O O . ALA A 1 341 ? 14.052 -7.428 49.928 1.00 44.77 341 ALA A O 1
ATOM 2753 N N . ASP A 1 342 ? 15.451 -9.178 50.154 1.00 44.49 342 ASP A N 1
ATOM 2754 C CA . ASP A 1 342 ? 16.427 -8.418 50.923 1.00 45.95 342 ASP A CA 1
ATOM 2755 C C . ASP A 1 342 ? 17.409 -7.668 50.035 1.00 45.53 342 ASP A C 1
ATOM 2756 O O . ASP A 1 342 ? 18.075 -6.744 50.514 1.00 46.95 342 ASP A O 1
ATOM 2761 N N . LEU A 1 343 ? 17.513 -8.041 48.757 1.00 43.95 343 LEU A N 1
ATOM 2762 C CA . LEU A 1 343 ? 18.408 -7.330 47.851 1.00 43.84 343 LEU A CA 1
ATOM 2763 C C . LEU A 1 343 ? 17.839 -5.971 47.467 1.00 44.10 343 LEU A C 1
ATOM 2764 O O . LEU A 1 343 ? 18.579 -4.983 47.384 1.00 45.22 343 LEU A O 1
ATOM 2769 N N . VAL A 1 344 ? 16.526 -5.898 47.229 1.00 43.34 344 VAL A N 1
ATOM 2770 C CA . VAL A 1 344 ? 15.903 -4.621 46.904 1.00 43.78 344 VAL A CA 1
ATOM 2771 C C . VAL A 1 344 ? 15.934 -3.669 48.090 1.00 45.89 344 VAL A C 1
ATOM 2772 O O . VAL A 1 344 ? 15.798 -2.454 47.909 1.00 46.92 344 VAL A O 1
ATOM 2776 N N . LYS A 1 345 ? 16.109 -4.190 49.308 1.00 46.85 345 LYS A N 1
ATOM 2777 C CA . LYS A 1 345 ? 16.275 -3.316 50.463 1.00 49.26 345 LYS A CA 1
ATOM 2778 C C . LYS A 1 345 ? 17.648 -2.660 50.471 1.00 50.57 345 LYS A C 1
ATOM 2779 O O . LYS A 1 345 ? 17.805 -1.558 51.008 1.00 52.76 345 LYS A O 1
ATOM 2785 N N . LEU A 1 346 ? 18.649 -3.314 49.879 1.00 49.58 346 LEU A N 1
ATOM 2786 C CA . LEU A 1 346 ? 19.996 -2.755 49.853 1.00 51.02 346 LEU A CA 1
ATOM 2787 C C . LEU A 1 346 ? 20.150 -1.743 48.724 1.00 51.16 346 LEU A C 1
ATOM 2788 O O . LEU A 1 346 ? 20.596 -0.612 48.948 1.00 53.33 346 LEU A O 1
ATOM 2793 N N . LEU A 1 347 ? 19.783 -2.136 47.505 1.00 51.62 347 LEU A N 1
ATOM 2794 C CA . LEU A 1 347 ? 19.957 -1.309 46.319 1.00 51.01 347 LEU A CA 1
ATOM 2795 C C . LEU A 1 347 ? 18.721 -0.477 45.995 1.00 50.36 347 LEU A C 1
ATOM 2796 O O . LEU A 1 347 ? 18.584 -0.005 44.861 1.00 49.40 347 LEU A O 1
ATOM 2801 N N . GLY A 1 348 ? 17.826 -0.284 46.960 1.00 51.09 348 GLY A N 1
ATOM 2802 C CA . GLY A 1 348 ? 16.595 0.442 46.716 1.00 50.64 348 GLY A CA 1
ATOM 2803 C C . GLY A 1 348 ? 16.790 1.908 46.392 1.00 51.98 348 GLY A C 1
ATOM 2804 O O . GLY A 1 348 ? 16.452 2.358 45.293 1.00 50.88 348 GLY A O 1
ATOM 2805 N N . GLU A 1 349 ? 17.339 2.667 47.343 1.00 54.62 349 GLU A N 1
ATOM 2806 C CA . GLU A 1 349 ? 17.513 4.101 47.148 1.00 56.37 349 GLU A CA 1
ATOM 2807 C C . GLU A 1 349 ? 18.567 4.428 46.099 1.00 56.34 349 GLU A C 1
ATOM 2808 O O . GLU A 1 349 ? 18.612 5.566 45.620 1.00 57.45 349 GLU A O 1
ATOM 2814 N N . ARG A 1 350 ? 19.411 3.464 45.730 1.00 55.34 350 ARG A N 1
ATOM 2815 C CA . ARG A 1 350 ? 20.517 3.746 44.820 1.00 55.80 350 ARG A CA 1
ATOM 2816 C C . ARG A 1 350 ? 20.045 3.827 43.372 1.00 53.90 350 ARG A C 1
ATOM 2817 O O . ARG A 1 350 ? 20.114 4.889 42.744 1.00 54.90 350 ARG A O 1
ATOM 2825 N N . CYS A 1 351 ? 19.567 2.715 42.826 1.00 51.41 351 CYS A N 1
ATOM 2826 C CA . CYS A 1 351 ? 19.152 2.666 41.433 1.00 49.75 351 CYS A CA 1
ATOM 2827 C C . CYS A 1 351 ? 17.663 2.971 41.298 1.00 48.61 351 CYS A C 1
ATOM 2828 O O . CYS A 1 351 ? 16.888 2.864 42.251 1.00 48.61 351 CYS A O 1
ATOM 2831 N N . LYS A 1 352 ? 17.270 3.347 40.080 1.00 47.83 352 LYS A N 1
ATOM 2832 C CA . LYS A 1 352 ? 15.901 3.751 39.786 1.00 46.98 352 LYS A CA 1
ATOM 2833 C C . LYS A 1 352 ? 15.215 2.828 38.786 1.00 44.70 352 LYS A C 1
ATOM 2834 O O . LYS A 1 352 ? 14.114 3.144 38.322 1.00 44.03 352 LYS A O 1
ATOM 2840 N N . THR A 1 353 ? 15.834 1.702 38.440 1.00 43.72 353 THR A N 1
ATOM 2841 C CA . THR A 1 353 ? 15.230 0.735 37.536 1.00 41.83 353 THR A CA 1
ATOM 2842 C C . THR A 1 353 ? 15.791 -0.644 37.849 1.00 41.09 353 THR A C 1
ATOM 2843 O O . THR A 1 353 ? 16.950 -0.781 38.249 1.00 42.05 353 THR A O 1
ATOM 2847 N N . LEU A 1 354 ? 14.950 -1.666 37.663 1.00 39.57 354 LEU A N 1
ATOM 2848 C CA . LEU A 1 354 ? 15.338 -3.023 38.037 1.00 38.99 354 LEU A CA 1
ATOM 2849 C C . LEU A 1 354 ? 16.507 -3.530 37.203 1.00 39.15 354 LEU A C 1
ATOM 2850 O O . LEU A 1 354 ? 17.301 -4.347 37.684 1.00 39.42 354 LEU A O 1
ATOM 2855 N N . LYS A 1 355 ? 16.628 -3.070 35.955 1.00 39.20 355 LYS A N 1
ATOM 2856 C CA . LYS A 1 355 ? 17.804 -3.408 35.161 1.00 39.83 355 LYS A CA 1
ATOM 2857 C C . LYS A 1 355 ? 19.073 -2.893 35.827 1.00 41.48 355 LYS A C 1
ATOM 2858 O O . LYS A 1 355 ? 20.092 -3.593 35.870 1.00 42.02 355 LYS A O 1
ATOM 2864 N N . GLU A 1 356 ? 19.025 -1.674 36.366 1.00 42.52 356 GLU A N 1
ATOM 2865 C CA . GLU A 1 356 ? 20.168 -1.124 37.083 1.00 44.39 356 GLU A CA 1
ATOM 2866 C C . GLU A 1 356 ? 20.408 -1.837 38.408 1.00 44.46 356 GLU A C 1
ATOM 2867 O O . GLU A 1 356 ? 21.491 -1.698 38.986 1.00 46.03 356 GLU A O 1
ATOM 2873 N N . MET A 1 357 ? 19.426 -2.593 38.901 1.00 43.04 357 MET A N 1
ATOM 2874 C CA . MET A 1 357 ? 19.598 -3.371 40.122 1.00 43.25 357 MET A CA 1
ATOM 2875 C C . MET A 1 357 ? 20.147 -4.763 39.840 1.00 42.64 357 MET A C 1
ATOM 2876 O O . MET A 1 357 ? 20.970 -5.269 40.611 1.00 43.57 357 MET A O 1
ATOM 2881 N N . ALA A 1 358 ? 19.697 -5.399 38.755 1.00 41.30 358 ALA A N 1
ATOM 2882 C CA . ALA A 1 358 ? 20.298 -6.663 38.342 1.00 41.04 358 ALA A CA 1
ATOM 2883 C C . ALA A 1 358 ? 21.776 -6.480 38.029 1.00 42.54 358 ALA A C 1
ATOM 2884 O O . ALA A 1 358 ? 22.607 -7.321 38.389 1.00 43.17 358 ALA A O 1
ATOM 2886 N N . GLN A 1 359 ? 22.119 -5.388 37.354 1.00 43.36 359 GLN A N 1
ATOM 2887 C CA . GLN A 1 359 ? 23.507 -4.980 37.251 1.00 45.28 359 GLN A CA 1
ATOM 2888 C C . GLN A 1 359 ? 23.959 -4.368 38.574 1.00 46.67 359 GLN A C 1
ATOM 2889 O O . GLN A 1 359 ? 23.147 -3.935 39.396 1.00 46.30 359 GLN A O 1
ATOM 2895 N N . SER A 1 360 ? 25.277 -4.341 38.775 1.00 48.53 360 SER A N 1
ATOM 2896 C CA . SER A 1 360 ? 25.874 -3.838 40.014 1.00 50.29 360 SER A CA 1
ATOM 2897 C C . SER A 1 360 ? 25.354 -4.603 41.232 1.00 49.59 360 SER A C 1
ATOM 2898 O O . SER A 1 360 ? 25.017 -4.016 42.262 1.00 50.28 360 SER A O 1
ATOM 2901 N N . CYS A 1 361 ? 25.279 -5.927 41.106 1.00 48.47 361 CYS A N 1
ATOM 2902 C CA . CYS A 1 361 ? 24.923 -6.772 42.240 1.00 48.20 361 CYS A CA 1
ATOM 2903 C C . CYS A 1 361 ? 25.546 -8.158 42.164 1.00 48.20 361 CYS A C 1
ATOM 2904 O O . CYS A 1 361 ? 25.260 -8.984 43.035 1.00 48.08 361 CYS A O 1
ATOM 2907 N N . ARG A 1 362 ? 26.388 -8.441 41.167 1.00 48.57 362 ARG A N 1
ATOM 2908 C CA . ARG A 1 362 ? 26.944 -9.780 41.006 1.00 48.69 362 ARG A CA 1
ATOM 2909 C C . ARG A 1 362 ? 27.864 -10.156 42.161 1.00 50.48 362 ARG A C 1
ATOM 2910 O O . ARG A 1 362 ? 27.967 -11.339 42.507 1.00 50.47 362 ARG A O 1
ATOM 2918 N N . TYR A 1 363 ? 28.528 -9.175 42.776 1.00 52.25 363 TYR A N 1
ATOM 2919 C CA . TYR A 1 363 ? 29.448 -9.469 43.868 1.00 54.29 363 TYR A CA 1
ATOM 2920 C C . TYR A 1 363 ? 28.740 -9.941 45.132 1.00 54.07 363 TYR A C 1
ATOM 2921 O O . TYR A 1 363 ? 29.418 -10.337 46.086 1.00 55.80 363 TYR A O 1
ATOM 2930 N N . PHE A 1 364 ? 27.407 -9.908 45.167 1.00 52.26 364 PHE A N 1
ATOM 2931 C CA . PHE A 1 364 ? 26.671 -10.468 46.292 1.00 52.21 364 PHE A CA 1
ATOM 2932 C C . PHE A 1 364 ? 26.443 -11.967 46.153 1.00 51.36 364 PHE A C 1
ATOM 2933 O O . PHE A 1 364 ? 26.163 -12.633 47.156 1.00 51.99 364 PHE A O 1
ATOM 2941 N N . TYR A 1 365 ? 26.558 -12.508 44.945 1.00 50.23 365 TYR A N 1
ATOM 2942 C CA . TYR A 1 365 ? 26.254 -13.911 44.691 1.00 49.49 365 TYR A CA 1
ATOM 2943 C C . TYR A 1 365 ? 27.410 -14.692 44.090 1.00 50.40 365 TYR A C 1
ATOM 2944 O O . TYR A 1 365 ? 27.575 -15.872 44.406 1.00 50.92 365 TYR A O 1
ATOM 2953 N N . GLU A 1 366 ? 28.213 -14.073 43.228 1.00 50.83 366 GLU A N 1
ATOM 2954 C CA . GLU A 1 366 ? 29.291 -14.761 42.535 1.00 51.87 366 GLU A CA 1
ATOM 2955 C C . GLU A 1 366 ? 30.631 -14.119 42.865 1.00 54.11 366 GLU A C 1
ATOM 2956 O O . GLU A 1 366 ? 30.712 -12.921 43.155 1.00 54.60 366 GLU A O 1
ATOM 2962 N N . ASP A 1 367 ? 31.683 -14.931 42.819 1.00 55.69 367 ASP A N 1
ATOM 2963 C CA . ASP A 1 367 ? 33.036 -14.428 42.987 1.00 58.10 367 ASP A CA 1
ATOM 2964 C C . ASP A 1 367 ? 33.506 -13.746 41.708 1.00 58.38 367 ASP A C 1
ATOM 2965 O O . ASP A 1 367 ? 33.054 -14.067 40.605 1.00 57.10 367 ASP A O 1
ATOM 2970 N N . PHE A 1 368 ? 34.419 -12.794 41.865 1.00 60.36 368 PHE A N 1
ATOM 2971 C CA . PHE A 1 368 ? 34.973 -12.043 40.749 1.00 61.23 368 PHE A CA 1
ATOM 2972 C C . PHE A 1 368 ? 36.402 -12.491 40.480 1.00 63.89 368 PHE A C 1
ATOM 2973 O O . PHE A 1 368 ? 37.165 -12.764 41.413 1.00 65.69 368 PHE A O 1
ATOM 2981 N N . ALA A 1 369 ? 36.759 -12.567 39.197 1.00 64.36 369 ALA A N 1
ATOM 2982 C CA . ALA A 1 369 ? 38.091 -13.032 38.826 1.00 67.07 369 ALA A CA 1
ATOM 2983 C C . ALA A 1 369 ? 39.146 -11.974 39.121 1.00 69.89 369 ALA A C 1
ATOM 2984 O O . ALA A 1 369 ? 40.149 -12.251 39.789 1.00 72.21 369 ALA A O 1
ATOM 2986 N N . GLU A 1 370 ? 38.938 -10.756 38.632 1.00 69.94 370 GLU A N 1
ATOM 2987 C CA . GLU A 1 370 ? 39.887 -9.663 38.780 1.00 72.83 370 GLU A CA 1
ATOM 2988 C C . GLU A 1 370 ? 39.283 -8.564 39.649 1.00 72.20 370 GLU A C 1
ATOM 2989 O O . GLU A 1 370 ? 38.122 -8.626 40.061 1.00 69.51 370 GLU A O 1
ATOM 2995 N N . PHE A 1 371 ? 40.093 -7.549 39.926 1.00 75.00 371 PHE A N 1
ATOM 2996 C CA . PHE A 1 371 ? 39.644 -6.338 40.595 1.00 75.09 371 PHE A CA 1
ATOM 2997 C C . PHE A 1 371 ? 39.443 -5.225 39.573 1.00 75.42 371 PHE A C 1
ATOM 2998 O O . PHE A 1 371 ? 39.762 -5.364 38.390 1.00 75.94 371 PHE A O 1
ATOM 3006 N N . ASP A 1 372 ? 38.902 -4.106 40.046 1.00 96.06 372 ASP A N 1
ATOM 3007 C CA . ASP A 1 372 ? 38.823 -2.907 39.225 1.00 95.98 372 ASP A CA 1
ATOM 3008 C C . ASP A 1 372 ? 40.198 -2.256 39.165 1.00 99.00 372 ASP A C 1
ATOM 3009 O O . ASP A 1 372 ? 40.813 -1.993 40.203 1.00 100.57 372 ASP A O 1
ATOM 3014 N N . ALA A 1 373 ? 40.679 -2.004 37.944 1.00 99.95 373 ALA A N 1
ATOM 3015 C CA . ALA A 1 373 ? 42.044 -1.516 37.765 1.00 103.08 373 ALA A CA 1
ATOM 3016 C C . ALA A 1 373 ? 42.271 -0.204 38.506 1.00 104.21 373 ALA A C 1
ATOM 3017 O O . ALA A 1 373 ? 43.300 -0.028 39.170 1.00 106.60 373 ALA A O 1
ATOM 3019 N N . ASP A 1 374 ? 41.323 0.729 38.407 1.00 102.64 374 ASP A N 1
ATOM 3020 C CA . ASP A 1 374 ? 41.475 2.003 39.100 1.00 103.84 374 ASP A CA 1
ATOM 3021 C C . ASP A 1 374 ? 41.275 1.844 40.602 1.00 103.57 374 ASP A C 1
ATOM 3022 O O . ASP A 1 374 ? 41.992 2.462 41.398 1.00 105.68 374 ASP A O 1
ATOM 3027 N N . ALA A 1 375 ? 40.310 1.016 41.011 1.00 101.16 375 ALA A N 1
ATOM 3028 C CA . ALA A 1 375 ? 40.092 0.790 42.435 1.00 101.04 375 ALA A CA 1
ATOM 3029 C C . ALA A 1 375 ? 41.221 -0.023 43.055 1.00 103.08 375 ALA A C 1
ATOM 3030 O O . ALA A 1 375 ? 41.464 0.079 44.262 1.00 104.09 375 ALA A O 1
ATOM 3032 N N . ALA A 1 376 ? 41.917 -0.833 42.253 1.00 103.84 376 ALA A N 1
ATOM 3033 C CA . ALA A 1 376 ? 43.069 -1.564 42.768 1.00 106.05 376 ALA A CA 1
ATOM 3034 C C . ALA A 1 376 ? 44.244 -0.629 43.019 1.00 108.98 376 ALA A C 1
ATOM 3035 O O . ALA A 1 376 ? 44.960 -0.775 44.017 1.00 110.69 376 ALA A O 1
ATOM 3037 N N . LYS A 1 377 ? 44.457 0.340 42.126 1.00 109.72 377 LYS A N 1
ATOM 3038 C CA . LYS A 1 377 ? 45.491 1.345 42.333 1.00 112.60 377 LYS A CA 1
ATOM 3039 C C . LYS A 1 377 ? 45.154 2.307 43.463 1.00 112.77 377 LYS A C 1
ATOM 3040 O O . LYS A 1 377 ? 46.014 3.102 43.855 1.00 115.31 377 LYS A O 1
ATOM 3042 N N . LYS A 1 378 ? 43.929 2.257 43.989 1.00 110.32 378 LYS A N 1
ATOM 3043 C CA . LYS A 1 378 ? 43.562 3.114 45.110 1.00 110.61 378 LYS A CA 1
ATOM 3044 C C . LYS A 1 378 ? 44.074 2.554 46.433 1.00 111.79 378 LYS A C 1
ATOM 3045 O O . LYS A 1 378 ? 44.607 3.302 47.259 1.00 113.82 378 LYS A O 1
ATOM 3051 N N . HIS A 1 379 ? 43.926 1.246 46.655 1.00 110.71 379 HIS A N 1
ATOM 3052 C CA . HIS A 1 379 ? 44.414 0.608 47.877 1.00 111.90 379 HIS A CA 1
ATOM 3053 C C . HIS A 1 379 ? 45.725 -0.111 47.552 1.00 113.94 379 HIS A C 1
ATOM 3054 O O . HIS A 1 379 ? 45.788 -1.328 47.374 1.00 113.39 379 HIS A O 1
ATOM 3061 N N . LEU A 1 380 ? 46.799 0.676 47.478 1.00 116.53 380 LEU A N 1
ATOM 3062 C CA . LEU A 1 380 ? 48.112 0.145 47.128 1.00 118.81 380 LEU A CA 1
ATOM 3063 C C . LEU A 1 380 ? 48.728 -0.614 48.296 1.00 120.15 380 LEU A C 1
ATOM 3064 O O . LEU A 1 380 ? 48.024 -0.998 49.235 1.00 118.94 380 LEU A O 1
ATOM 3069 N N . ARG A 1 381 ? 50.042 -0.835 48.241 1.00 122.79 381 ARG A N 1
ATOM 3070 C CA . ARG A 1 381 ? 50.723 -1.589 49.293 1.00 124.29 381 ARG A CA 1
ATOM 3071 C C . ARG A 1 381 ? 50.729 -0.884 50.647 1.00 125.23 381 ARG A C 1
ATOM 3072 O O . ARG A 1 381 ? 50.505 -1.565 51.663 1.00 124.96 381 ARG A O 1
ATOM 3074 N N . PRO A 1 382 ? 50.963 0.431 50.753 1.00 126.48 382 PRO A N 1
ATOM 3075 C CA . PRO A 1 382 ? 51.089 1.039 52.087 1.00 127.81 382 PRO A CA 1
ATOM 3076 C C . PRO A 1 382 ? 49.832 0.871 52.930 1.00 125.66 382 PRO A C 1
ATOM 3077 O O . PRO A 1 382 ? 48.716 1.134 52.474 1.00 123.34 382 PRO A O 1
ATOM 3081 N N . VAL A 1 383 ? 50.040 0.431 54.176 1.00 126.63 383 VAL A N 1
ATOM 3082 C CA . VAL A 1 383 ? 49.029 0.263 55.222 1.00 125.37 383 VAL A CA 1
ATOM 3083 C C . VAL A 1 383 ? 47.727 -0.303 54.653 1.00 122.18 383 VAL A C 1
ATOM 3084 O O . VAL A 1 383 ? 46.627 0.168 54.964 1.00 120.68 383 VAL A O 1
ATOM 3088 N N . ALA A 1 384 ? 47.845 -1.345 53.832 1.00 121.25 384 ALA A N 1
ATOM 3089 C CA . ALA A 1 384 ? 46.683 -2.039 53.290 1.00 118.39 384 ALA A CA 1
ATOM 3090 C C . ALA A 1 384 ? 46.384 -3.337 54.030 1.00 117.97 384 ALA A C 1
ATOM 3091 O O . ALA A 1 384 ? 45.231 -3.599 54.381 1.00 116.12 384 ALA A O 1
ATOM 3093 N N . ARG A 1 385 ? 47.407 -4.157 54.277 1.00 119.82 385 ARG A N 1
ATOM 3094 C CA . ARG A 1 385 ? 47.205 -5.413 54.988 1.00 119.79 385 ARG A CA 1
ATOM 3095 C C . ARG A 1 385 ? 47.027 -5.217 56.486 1.00 120.80 385 ARG A C 1
ATOM 3096 O O . ARG A 1 385 ? 46.417 -6.071 57.139 1.00 120.26 385 ARG A O 1
ATOM 3104 N N . GLN A 1 386 ? 47.542 -4.122 57.045 1.00 122.42 386 GLN A N 1
ATOM 3105 C CA . GLN A 1 386 ? 47.382 -3.882 58.477 1.00 123.59 386 GLN A CA 1
ATOM 3106 C C . GLN A 1 386 ? 45.923 -3.699 58.879 1.00 121.62 386 GLN A C 1
ATOM 3107 O O . GLN A 1 386 ? 45.489 -4.350 59.846 1.00 121.84 386 GLN A O 1
ATOM 3113 N N . PRO A 1 387 ? 45.115 -2.861 58.212 1.00 119.83 387 PRO A N 1
ATOM 3114 C CA . PRO A 1 387 ? 43.695 -2.786 58.586 1.00 117.99 387 PRO A CA 1
ATOM 3115 C C . PRO A 1 387 ? 42.861 -3.942 58.065 1.00 115.76 387 PRO A C 1
ATOM 3116 O O . PRO A 1 387 ? 41.802 -4.222 58.641 1.00 114.74 387 PRO A O 1
ATOM 3120 N N . LEU A 1 388 ? 43.297 -4.622 57.002 1.00 115.14 388 LEU A N 1
ATOM 3121 C CA . LEU A 1 388 ? 42.508 -5.718 56.449 1.00 113.15 388 LEU A CA 1
ATOM 3122 C C . LEU A 1 388 ? 42.641 -6.989 57.280 1.00 114.19 388 LEU A C 1
ATOM 3123 O O . LEU A 1 388 ? 41.649 -7.691 57.503 1.00 112.93 388 LEU A O 1
ATOM 3128 N N . GLU A 1 389 ? 43.853 -7.305 57.742 1.00 116.61 389 GLU A N 1
ATOM 3129 C CA . GLU A 1 389 ? 44.044 -8.528 58.515 1.00 117.85 389 GLU A CA 1
ATOM 3130 C C . GLU A 1 389 ? 43.370 -8.448 59.878 1.00 118.39 389 GLU A C 1
ATOM 3131 O O . GLU A 1 389 ? 42.889 -9.466 60.388 1.00 118.46 389 GLU A O 1
ATOM 3137 N N . VAL A 1 390 ? 43.321 -7.261 60.482 1.00 118.97 390 VAL A N 1
ATOM 3138 C CA . VAL A 1 390 ? 42.684 -7.144 61.788 1.00 119.73 390 VAL A CA 1
ATOM 3139 C C . VAL A 1 390 ? 41.164 -7.190 61.658 1.00 117.43 390 VAL A C 1
ATOM 3140 O O . VAL A 1 390 ? 40.482 -7.739 62.529 1.00 117.77 390 VAL A O 1
ATOM 3144 N N . VAL A 1 391 ? 40.609 -6.644 60.574 1.00 113.80 391 VAL A N 1
ATOM 3145 C CA . VAL A 1 391 ? 39.158 -6.645 60.423 1.00 112.05 391 VAL A CA 1
ATOM 3146 C C . VAL A 1 391 ? 38.664 -7.986 59.888 1.00 110.25 391 VAL A C 1
ATOM 3147 O O . VAL A 1 391 ? 37.523 -8.378 60.154 1.00 109.68 391 VAL A O 1
ATOM 3151 N N . ARG A 1 392 ? 39.502 -8.714 59.145 1.00 109.61 392 ARG A N 1
ATOM 3152 C CA . ARG A 1 392 ? 39.089 -10.014 58.625 1.00 108.28 392 ARG A CA 1
ATOM 3153 C C . ARG A 1 392 ? 38.950 -11.031 59.750 1.00 110.10 392 ARG A C 1
ATOM 3154 O O . ARG A 1 392 ? 37.961 -11.771 59.815 1.00 109.46 392 ARG A O 1
ATOM 3156 N N . ASP A 1 393 ? 39.933 -11.082 60.648 1.00 112.55 393 ASP A N 1
ATOM 3157 C CA . ASP A 1 393 ? 39.873 -11.981 61.791 1.00 114.57 393 ASP A CA 1
ATOM 3158 C C . ASP A 1 393 ? 38.939 -11.485 62.886 1.00 115.74 393 ASP A C 1
ATOM 3159 O O . ASP A 1 393 ? 38.644 -12.244 63.816 1.00 117.30 393 ASP A O 1
ATOM 3164 N N . LYS A 1 394 ? 38.468 -10.240 62.804 1.00 115.23 394 LYS A N 1
ATOM 3165 C CA . LYS A 1 394 ? 37.517 -9.719 63.777 1.00 116.46 394 LYS A CA 1
ATOM 3166 C C . LYS A 1 394 ? 36.072 -9.931 63.353 1.00 114.58 394 LYS A C 1
ATOM 3167 O O . LYS A 1 394 ? 35.186 -9.996 64.213 1.00 115.80 394 LYS A O 1
ATOM 3170 N N . LEU A 1 395 ? 35.811 -10.039 62.047 1.00 111.83 395 LEU A N 1
ATOM 3171 C CA . LEU A 1 395 ? 34.452 -10.304 61.587 1.00 110.13 395 LEU A CA 1
ATOM 3172 C C . LEU A 1 395 ? 34.014 -11.725 61.916 1.00 110.65 395 LEU A C 1
ATOM 3173 O O . LEU A 1 395 ? 32.834 -11.957 62.200 1.00 110.70 395 LEU A O 1
ATOM 3176 N N . ALA A 1 396 ? 34.939 -12.681 61.886 1.00 111.25 396 ALA A N 1
ATOM 3177 C CA . ALA A 1 396 ? 34.632 -14.068 62.209 1.00 112.08 396 ALA A CA 1
ATOM 3178 C C . ALA A 1 396 ? 34.641 -14.343 63.708 1.00 114.98 396 ALA A C 1
ATOM 3179 O O . ALA A 1 396 ? 34.489 -15.501 64.111 1.00 116.11 396 ALA A O 1
ATOM 3181 N N . ALA A 1 397 ? 34.813 -13.311 64.538 1.00 117.87 397 ALA A N 1
ATOM 3182 C CA . ALA A 1 397 ? 34.867 -13.523 65.980 1.00 122.68 397 ALA A CA 1
ATOM 3183 C C . ALA A 1 397 ? 33.493 -13.831 66.559 1.00 124.05 397 ALA A C 1
ATOM 3184 O O . ALA A 1 397 ? 33.389 -14.585 67.533 1.00 127.37 397 ALA A O 1
ATOM 3186 N N . ILE A 1 398 ? 32.438 -13.269 65.982 1.00 121.75 398 ILE A N 1
ATOM 3187 C CA . ILE A 1 398 ? 31.085 -13.448 66.495 1.00 123.07 398 ILE A CA 1
ATOM 3188 C C . ILE A 1 398 ? 30.466 -14.698 65.884 1.00 120.62 398 ILE A C 1
ATOM 3189 O O . ILE A 1 398 ? 30.848 -15.146 64.797 1.00 116.97 398 ILE A O 1
ATOM 3194 N N . THR A 1 399 ? 29.511 -15.282 66.607 1.00 122.91 399 THR A N 1
ATOM 3195 C CA . THR A 1 399 ? 28.702 -16.366 66.068 1.00 120.86 399 THR A CA 1
ATOM 3196 C C . THR A 1 399 ? 27.387 -15.848 65.501 1.00 118.57 399 THR A C 1
ATOM 3197 O O . THR A 1 399 ? 26.898 -16.364 64.491 1.00 114.97 399 THR A O 1
ATOM 3199 N N . ASP A 1 400 ? 26.813 -14.829 66.136 1.00 120.76 400 ASP A N 1
ATOM 3200 C CA . ASP A 1 400 ? 25.619 -14.164 65.627 1.00 118.87 400 ASP A CA 1
ATOM 3201 C C . ASP A 1 400 ? 26.030 -13.233 64.493 1.00 115.05 400 ASP A C 1
ATOM 3202 O O . ASP A 1 400 ? 26.630 -12.180 64.730 1.00 116.24 400 ASP A O 1
ATOM 3207 N N . TRP A 1 401 ? 25.712 -13.620 63.259 1.00 110.67 401 TRP A N 1
ATOM 3208 C CA . TRP A 1 401 ? 26.119 -12.865 62.075 1.00 106.91 401 TRP A CA 1
ATOM 3209 C C . TRP A 1 401 ? 25.019 -11.870 61.726 1.00 105.87 401 TRP A C 1
ATOM 3210 O O . TRP A 1 401 ? 24.050 -12.209 61.042 1.00 103.38 401 TRP A O 1
ATOM 3221 N N . THR A 1 402 ? 25.169 -10.635 62.200 1.00 107.97 402 THR A N 1
ATOM 3222 C CA . THR A 1 402 ? 24.241 -9.557 61.900 1.00 107.42 402 THR A CA 1
ATOM 3223 C C . THR A 1 402 ? 25.023 -8.328 61.458 1.00 106.80 402 THR A C 1
ATOM 3224 O O . THR A 1 402 ? 26.203 -8.168 61.777 1.00 108.14 402 THR A O 1
ATOM 3228 N N . ALA A 1 403 ? 24.344 -7.456 60.709 1.00 104.89 403 ALA A N 1
ATOM 3229 C CA . ALA A 1 403 ? 24.960 -6.203 60.288 1.00 104.64 403 ALA A CA 1
ATOM 3230 C C . ALA A 1 403 ? 25.221 -5.273 61.463 1.00 109.36 403 ALA A C 1
ATOM 3231 O O . ALA A 1 403 ? 26.116 -4.424 61.382 1.00 110.06 403 ALA A O 1
ATOM 3233 N N . GLU A 1 404 ? 24.461 -5.414 62.552 1.00 112.79 404 GLU A N 1
ATOM 3234 C CA . GLU A 1 404 ? 24.696 -4.586 63.730 1.00 117.67 404 GLU A CA 1
ATOM 3235 C C . GLU A 1 404 ? 26.001 -4.967 64.418 1.00 119.76 404 GLU A C 1
ATOM 3236 O O . GLU A 1 404 ? 26.782 -4.092 64.809 1.00 122.10 404 GLU A O 1
ATOM 3242 N N . ASN A 1 405 ? 26.253 -6.269 64.574 1.00 119.12 405 ASN A N 1
ATOM 3243 C CA . ASN A 1 405 ? 27.524 -6.713 65.136 1.00 120.86 405 ASN A CA 1
ATOM 3244 C C . ASN A 1 405 ? 28.687 -6.385 64.210 1.00 118.13 405 ASN A C 1
ATOM 3245 O O . ASN A 1 405 ? 29.818 -6.207 64.676 1.00 120.12 405 ASN A O 1
ATOM 3250 N N . VAL A 1 406 ? 28.430 -6.299 62.904 1.00 113.75 406 VAL A N 1
ATOM 3251 C CA . VAL A 1 406 ? 29.492 -5.989 61.953 1.00 111.18 406 VAL A CA 1
ATOM 3252 C C . VAL A 1 406 ? 29.889 -4.521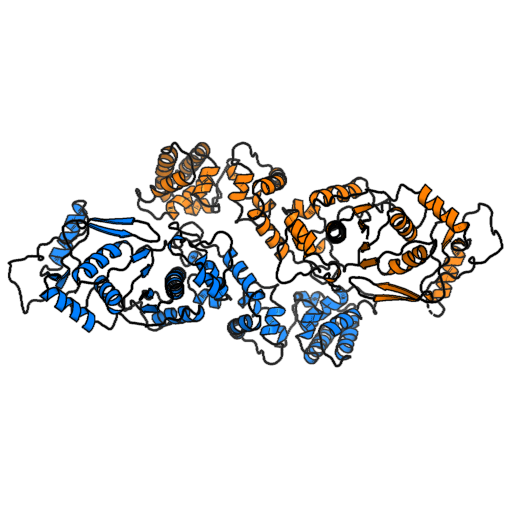 62.052 1.00 113.00 406 VAL A C 1
ATOM 3253 O O . VAL A 1 406 ? 31.077 -4.180 61.979 1.00 113.49 406 VAL A O 1
ATOM 3257 N N . HIS A 1 407 ? 28.907 -3.633 62.226 1.00 114.23 407 HIS A N 1
ATOM 3258 C CA . HIS A 1 407 ? 29.194 -2.202 62.264 1.00 116.09 407 HIS A CA 1
ATOM 3259 C C . HIS A 1 407 ? 30.156 -1.864 63.396 1.00 120.49 407 HIS A C 1
ATOM 3260 O O . HIS A 1 407 ? 31.164 -1.180 63.187 1.00 120.96 407 HIS A O 1
ATOM 3267 N N . HIS A 1 408 ? 29.863 -2.343 64.608 1.00 123.90 408 HIS A N 1
ATOM 3268 C CA . HIS A 1 408 ? 30.775 -2.134 65.725 1.00 128.22 408 HIS A CA 1
ATOM 3269 C C . HIS A 1 408 ? 32.068 -2.921 65.564 1.00 127.06 408 HIS A C 1
ATOM 3270 O O . HIS A 1 408 ? 33.094 -2.524 66.128 1.00 129.78 408 HIS A O 1
ATOM 3274 N N . ALA A 1 409 ? 32.044 -4.025 64.812 1.00 123.28 409 ALA A N 1
ATOM 3275 C CA . ALA A 1 409 ? 33.279 -4.748 64.525 1.00 122.02 409 ALA A CA 1
ATOM 3276 C C . ALA A 1 409 ? 34.155 -3.966 63.556 1.00 119.98 409 ALA A C 1
ATOM 3277 O O . ALA A 1 409 ? 35.375 -3.883 63.740 1.00 121.22 409 ALA A O 1
ATOM 3279 N N . ILE A 1 410 ? 33.552 -3.390 62.513 1.00 117.00 410 ILE A N 1
ATOM 3280 C CA . ILE A 1 410 ? 34.302 -2.506 61.629 1.00 115.58 410 ILE A CA 1
ATOM 3281 C C . ILE A 1 410 ? 34.634 -1.203 62.341 1.00 119.57 410 ILE A C 1
ATOM 3282 O O . ILE A 1 410 ? 35.615 -0.531 62.000 1.00 119.89 410 ILE A O 1
ATOM 3284 N N . GLN A 1 411 ? 33.827 -0.822 63.336 1.00 122.88 411 GLN A N 1
ATOM 3285 C CA . GLN A 1 411 ? 34.138 0.360 64.131 1.00 127.24 411 GLN A CA 1
ATOM 3286 C C . GLN A 1 411 ? 35.354 0.129 65.018 1.00 130.33 411 GLN A C 1
ATOM 3287 O O . GLN A 1 411 ? 36.061 1.085 65.355 1.00 133.16 411 GLN A O 1
ATOM 3293 N N . ALA A 1 412 ? 35.611 -1.124 65.404 1.00 130.02 412 ALA A N 1
ATOM 3294 C CA . ALA A 1 412 ? 36.809 -1.430 66.180 1.00 132.77 412 ALA A CA 1
ATOM 3295 C C . ALA A 1 412 ? 38.065 -1.025 65.419 1.00 131.40 412 ALA A C 1
ATOM 3296 O O . ALA A 1 412 ? 38.933 -0.326 65.954 1.00 134.56 412 ALA A O 1
ATOM 3298 N N . THR A 1 413 ? 38.175 -1.450 64.164 1.00 126.86 413 THR A N 1
ATOM 3299 C CA . THR A 1 413 ? 39.243 -0.964 63.305 1.00 125.43 413 THR A CA 1
ATOM 3300 C C . THR A 1 413 ? 39.037 0.521 63.019 1.00 126.45 413 THR A C 1
ATOM 3301 O O . THR A 1 413 ? 37.913 1.030 63.047 1.00 126.60 413 THR A O 1
ATOM 3305 N N . ALA A 1 414 ? 40.145 1.219 62.763 1.00 127.41 414 ALA A N 1
ATOM 3306 C CA . ALA A 1 414 ? 40.208 2.668 62.570 1.00 129.14 414 ALA A CA 1
ATOM 3307 C C . ALA A 1 414 ? 39.827 3.446 63.823 1.00 134.04 414 ALA A C 1
ATOM 3308 O O . ALA A 1 414 ? 39.715 4.677 63.768 1.00 135.98 414 ALA A O 1
ATOM 3310 N N . ASP A 1 415 ? 39.623 2.766 64.950 1.00 136.34 415 ASP A N 1
ATOM 3311 C CA . ASP A 1 415 ? 39.368 3.428 66.223 1.00 141.45 415 ASP A CA 1
ATOM 3312 C C . ASP A 1 415 ? 40.284 2.837 67.286 1.00 144.52 415 ASP A C 1
ATOM 3313 O O . ASP A 1 415 ? 40.955 3.572 68.018 1.00 148.61 415 ASP A O 1
ATOM 3318 N N . GLU A 1 416 ? 40.315 1.505 67.377 1.00 142.72 416 GLU A N 1
ATOM 3319 C CA . GLU A 1 416 ? 41.323 0.846 68.202 1.00 145.13 416 GLU A CA 1
ATOM 3320 C C . GLU A 1 416 ? 42.710 1.014 67.594 1.00 144.20 416 GLU A C 1
ATOM 3321 O O . GLU A 1 416 ? 43.695 1.203 68.318 1.00 147.57 416 GLU A O 1
ATOM 3327 N N . LEU A 1 417 ? 42.803 0.957 66.268 1.00 139.83 417 LEU A N 1
ATOM 3328 C CA . LEU A 1 417 ? 44.024 1.280 65.540 1.00 138.89 417 LEU A CA 1
ATOM 3329 C C . LEU A 1 417 ? 43.849 2.681 64.962 1.00 139.12 417 LEU A C 1
ATOM 3330 O O . LEU A 1 417 ? 43.017 2.891 64.075 1.00 136.09 417 LEU A O 1
ATOM 3335 N N . GLU A 1 418 ? 44.628 3.636 65.472 1.00 142.90 418 GLU A N 1
ATOM 3336 C CA . GLU A 1 418 ? 44.490 5.037 65.089 1.00 144.08 418 GLU A CA 1
ATOM 3337 C C . GLU A 1 418 ? 44.660 5.231 63.587 1.00 140.00 418 GLU A C 1
ATOM 3338 O O . GLU A 1 418 ? 45.780 5.182 63.069 1.00 139.33 418 GLU A O 1
ATOM 3340 N N . VAL A 1 419 ? 43.550 5.453 62.884 1.00 137.43 419 VAL A N 1
ATOM 3341 C CA . VAL A 1 419 ? 43.569 5.664 61.441 1.00 133.64 419 VAL A CA 1
ATOM 3342 C C . VAL A 1 419 ? 42.205 6.177 60.996 1.00 132.27 419 VAL A C 1
ATOM 3343 O O . VAL A 1 419 ? 41.226 6.101 61.747 1.00 133.56 419 VAL A O 1
ATOM 3344 N N . GLY A 1 420 ? 42.132 6.702 59.776 1.00 129.82 420 GLY A N 1
ATOM 3345 C CA . GLY A 1 420 ? 40.876 7.224 59.277 1.00 128.53 420 GLY A CA 1
ATOM 3346 C C . GLY A 1 420 ? 39.876 6.123 58.980 1.00 124.75 420 GLY A C 1
ATOM 3347 O O . GLY A 1 420 ? 40.233 4.976 58.710 1.00 122.09 420 GLY A O 1
ATOM 3348 N N . MET A 1 421 ? 38.592 6.488 59.037 1.00 124.73 421 MET A N 1
ATOM 3349 C CA . MET A 1 421 ? 37.537 5.522 58.744 1.00 121.33 421 MET A CA 1
ATOM 3350 C C . MET A 1 421 ? 37.579 5.085 57.285 1.00 116.53 421 MET A C 1
ATOM 3351 O O . MET A 1 421 ? 37.325 3.916 56.973 1.00 113.39 421 MET A O 1
ATOM 3356 N N . GLY A 1 422 ? 37.901 6.007 56.379 1.00 116.12 422 GLY A N 1
ATOM 3357 C CA . GLY A 1 422 ? 38.049 5.660 54.978 1.00 111.97 422 GLY A CA 1
ATOM 3358 C C . GLY A 1 422 ? 39.300 4.870 54.657 1.00 110.67 422 GLY A C 1
ATOM 3359 O O . GLY A 1 422 ? 39.417 4.362 53.537 1.00 107.14 422 GLY A O 1
ATOM 3360 N N . LYS A 1 423 ? 40.231 4.757 55.605 1.00 113.57 423 LYS A N 1
ATOM 3361 C CA . LYS A 1 423 ? 41.456 3.999 55.391 1.00 112.74 423 LYS A CA 1
ATOM 3362 C C . LYS A 1 423 ? 41.263 2.497 55.556 1.00 110.45 423 LYS A C 1
ATOM 3363 O O . LYS A 1 423 ? 42.160 1.731 55.187 1.00 109.16 423 LYS A O 1
ATOM 3365 N N . VAL A 1 424 ? 40.126 2.059 56.101 1.00 110.14 424 VAL A N 1
ATOM 3366 C CA . VAL A 1 424 ? 39.819 0.645 56.251 1.00 108.13 424 VAL A CA 1
ATOM 3367 C C . VAL A 1 424 ? 38.529 0.266 55.534 1.00 104.73 424 VAL A C 1
ATOM 3368 O O . VAL A 1 424 ? 38.441 -0.812 54.937 1.00 101.68 424 VAL A O 1
ATOM 3372 N N . GLY A 1 425 ? 37.524 1.145 55.559 1.00 105.30 425 GLY A N 1
ATOM 3373 C CA . GLY A 1 425 ? 36.271 0.838 54.889 1.00 102.23 425 GLY A CA 1
ATOM 3374 C C . GLY A 1 425 ? 36.410 0.795 53.380 1.00 98.52 425 GLY A C 1
ATOM 3375 O O . GLY A 1 425 ? 35.805 -0.052 52.716 1.00 95.26 425 GLY A O 1
ATOM 3376 N N . MET A 1 426 ? 37.207 1.708 52.815 1.00 99.17 426 MET A N 1
ATOM 3377 C CA . MET A 1 426 ? 37.426 1.684 51.369 1.00 95.98 426 MET A CA 1
ATOM 3378 C C . MET A 1 426 ? 38.222 0.460 50.932 1.00 93.86 426 MET A C 1
ATOM 3379 O O . MET A 1 426 ? 37.819 -0.189 49.950 1.00 90.46 426 MET A O 1
ATOM 3384 N N . PRO A 1 427 ? 39.334 0.085 51.577 1.00 95.75 427 PRO A N 1
ATOM 3385 C CA . PRO A 1 427 ? 39.974 -1.188 51.206 1.00 93.84 427 PRO A CA 1
ATOM 3386 C C . PRO A 1 427 ? 39.095 -2.394 51.474 1.00 92.13 427 PRO A C 1
ATOM 3387 O O . PRO A 1 427 ? 39.211 -3.405 50.770 1.00 89.57 427 PRO A O 1
ATOM 3391 N N . LEU A 1 428 ? 38.215 -2.320 52.476 1.00 78.43 428 LEU A N 1
ATOM 3392 C CA . LEU A 1 428 ? 37.280 -3.412 52.719 1.00 76.98 428 LEU A CA 1
ATOM 3393 C C . LEU A 1 428 ? 36.224 -3.483 51.623 1.00 74.11 428 LEU A C 1
ATOM 3394 O O . LEU A 1 428 ? 35.808 -4.577 51.225 1.00 72.56 428 LEU A O 1
ATOM 3399 N N . ARG A 1 429 ? 35.781 -2.326 51.124 1.00 73.66 429 ARG A N 1
ATOM 3400 C CA . ARG A 1 429 ? 34.807 -2.312 50.037 1.00 71.31 429 ARG A CA 1
ATOM 3401 C C . ARG A 1 429 ? 35.391 -2.928 48.772 1.00 70.76 429 ARG A C 1
ATOM 3402 O O . ARG A 1 429 ? 34.760 -3.777 48.132 1.00 69.98 429 ARG A O 1
ATOM 3410 N N . VAL A 1 430 ? 36.604 -2.515 48.398 1.00 70.81 430 VAL A N 1
ATOM 3411 C CA . VAL A 1 430 ? 37.235 -3.064 47.203 1.00 69.62 430 VAL A CA 1
ATOM 3412 C C . VAL A 1 430 ? 37.554 -4.543 47.393 1.00 69.27 430 VAL A C 1
ATOM 3413 O O . VAL A 1 430 ? 37.611 -5.304 46.420 1.00 67.81 430 VAL A O 1
ATOM 3417 N N . ALA A 1 431 ? 37.748 -4.980 48.639 1.00 70.80 431 ALA A N 1
ATOM 3418 C CA . ALA A 1 431 ? 38.065 -6.382 48.888 1.00 70.89 431 ALA A CA 1
ATOM 3419 C C . ALA A 1 431 ? 36.859 -7.277 48.629 1.00 69.13 431 ALA A C 1
ATOM 3420 O O . ALA A 1 431 ? 36.954 -8.264 47.891 1.00 68.09 431 ALA A O 1
ATOM 3422 N N . VAL A 1 432 ? 35.711 -6.946 49.224 1.00 68.96 432 VAL A N 1
ATOM 3423 C CA . VAL A 1 432 ? 34.541 -7.813 49.126 1.00 67.71 432 VAL A CA 1
ATOM 3424 C C . VAL A 1 432 ? 33.679 -7.531 47.899 1.00 65.74 432 VAL A C 1
ATOM 3425 O O . VAL A 1 432 ? 32.931 -8.420 47.466 1.00 64.72 432 VAL A O 1
ATOM 3429 N N . THR A 1 433 ? 33.758 -6.330 47.326 1.00 65.46 433 THR A N 1
ATOM 3430 C CA . THR A 1 433 ? 32.956 -5.979 46.160 1.00 63.96 433 THR A CA 1
ATOM 3431 C C . THR A 1 433 ? 33.749 -5.922 44.866 1.00 63.27 433 THR A C 1
ATOM 3432 O O . THR A 1 433 ? 33.188 -6.193 43.802 1.00 62.05 433 THR A O 1
ATOM 3436 N N . GLY A 1 434 ? 35.034 -5.575 44.926 1.00 64.20 434 GLY A N 1
ATOM 3437 C CA . GLY A 1 434 ? 35.861 -5.461 43.748 1.00 63.73 434 GLY A CA 1
ATOM 3438 C C . GLY A 1 434 ? 35.940 -4.070 43.155 1.00 64.00 434 GLY A C 1
ATOM 3439 O O . GLY A 1 434 ? 36.832 -3.809 42.341 1.00 64.09 434 GLY A O 1
ATOM 3440 N N . ALA A 1 435 ? 35.036 -3.171 43.538 1.00 64.29 435 ALA A N 1
ATOM 3441 C CA . ALA A 1 435 ? 35.004 -1.809 43.026 1.00 64.86 435 ALA A CA 1
ATOM 3442 C C . ALA A 1 435 ? 34.889 -0.838 44.195 1.00 66.49 435 ALA A C 1
ATOM 3443 O O . ALA A 1 435 ? 34.858 -1.237 45.364 1.00 67.13 435 ALA A O 1
ATOM 3445 N N . GLY A 1 436 ? 34.822 0.451 43.872 1.00 67.38 436 GLY A N 1
ATOM 3446 C CA . GLY A 1 436 ? 34.742 1.482 44.887 1.00 69.20 436 GLY A CA 1
ATOM 3447 C C . GLY A 1 436 ? 33.395 2.171 44.951 1.00 69.11 436 GLY A C 1
ATOM 3448 O O . GLY A 1 436 ? 33.325 3.397 45.085 1.00 70.61 436 GLY A O 1
ATOM 3449 N N . GLN A 1 437 ? 32.318 1.395 44.857 1.00 68.01 437 GLN A N 1
ATOM 3450 C CA . GLN A 1 437 ? 30.968 1.952 44.924 1.00 67.97 437 GLN A CA 1
ATOM 3451 C C . GLN A 1 437 ? 30.022 0.857 45.387 1.00 66.78 437 GLN A C 1
ATOM 3452 O O . GLN A 1 437 ? 29.899 -0.176 44.720 1.00 65.38 437 GLN A O 1
ATOM 3458 N N . SER A 1 438 ? 29.360 1.081 46.521 1.00 67.06 438 SER A N 1
ATOM 3459 C CA . SER A 1 438 ? 28.501 0.082 47.143 1.00 66.30 438 SER A CA 1
ATOM 3460 C C . SER A 1 438 ? 27.629 0.754 48.198 1.00 67.34 438 SER A C 1
ATOM 3461 O O . SER A 1 438 ? 27.844 1.931 48.512 1.00 68.76 438 SER A O 1
ATOM 3464 N N . PRO A 1 439 ? 26.626 0.058 48.759 1.00 66.87 439 PRO A N 1
ATOM 3465 C CA . PRO A 1 439 ? 25.866 0.644 49.873 1.00 67.98 439 PRO A CA 1
ATOM 3466 C C . PRO A 1 439 ? 26.685 0.761 51.150 1.00 69.48 439 PRO A C 1
ATOM 3467 O O . PRO A 1 439 ? 27.902 0.964 51.107 1.00 70.17 439 PRO A O 1
ATOM 3471 N N . ALA A 1 440 ? 26.021 0.638 52.297 1.00 70.20 440 ALA A N 1
ATOM 3472 C CA . ALA A 1 440 ? 26.713 0.736 53.574 1.00 71.94 440 ALA A CA 1
ATOM 3473 C C . ALA A 1 440 ? 27.663 -0.440 53.760 1.00 71.80 440 ALA A C 1
ATOM 3474 O O . ALA A 1 440 ? 27.343 -1.580 53.412 1.00 70.46 440 ALA A O 1
ATOM 3476 N N . LEU A 1 441 ? 28.845 -0.155 54.315 1.00 73.45 441 LEU A N 1
ATOM 3477 C CA . LEU A 1 441 ? 29.845 -1.201 54.504 1.00 73.70 441 LEU A CA 1
ATOM 3478 C C . LEU A 1 441 ? 29.358 -2.265 55.479 1.00 74.02 441 LEU A C 1
ATOM 3479 O O . LEU A 1 441 ? 29.562 -3.464 55.253 1.00 73.27 441 LEU A O 1
ATOM 3484 N N . ASP A 1 442 ? 28.710 -1.847 56.569 1.00 75.30 442 ASP A N 1
ATOM 3485 C CA . ASP A 1 442 ? 28.219 -2.807 57.551 1.00 75.89 442 ASP A CA 1
ATOM 3486 C C . ASP A 1 442 ? 27.117 -3.689 56.979 1.00 73.90 442 ASP A C 1
ATOM 3487 O O . ASP A 1 442 ? 26.938 -4.825 57.430 1.00 74.09 442 ASP A O 1
ATOM 3492 N N . VAL A 1 443 ? 26.380 -3.193 55.991 1.00 72.29 443 VAL A N 1
ATOM 3493 C CA . VAL A 1 443 ? 25.289 -3.961 55.399 1.00 70.71 443 VAL A CA 1
ATOM 3494 C C . VAL A 1 443 ? 25.757 -4.755 54.184 1.00 69.23 443 VAL A C 1
ATOM 3495 O O . VAL A 1 443 ? 25.289 -5.872 53.951 1.00 68.54 443 VAL A O 1
ATOM 3499 N N . THR A 1 444 ? 26.689 -4.203 53.403 1.00 68.90 444 THR A N 1
ATOM 3500 C CA . THR A 1 444 ? 27.171 -4.902 52.215 1.00 67.56 444 THR A CA 1
ATOM 3501 C C . THR A 1 444 ? 27.912 -6.180 52.590 1.00 68.01 444 THR A C 1
ATOM 3502 O O . THR A 1 444 ? 27.666 -7.244 52.012 1.00 67.11 444 THR A O 1
ATOM 3506 N N . VAL A 1 445 ? 28.827 -6.096 53.561 1.00 69.69 445 VAL A N 1
ATOM 3507 C CA . VAL A 1 445 ? 29.593 -7.274 53.962 1.00 70.52 445 VAL A CA 1
ATOM 3508 C C . VAL A 1 445 ? 28.781 -8.250 54.796 1.00 71.12 445 VAL A C 1
ATOM 3509 O O . VAL A 1 445 ? 29.258 -9.358 55.068 1.00 71.89 445 VAL A O 1
ATOM 3513 N N . HIS A 1 446 ? 27.573 -7.873 55.218 1.00 71.00 446 HIS A N 1
ATOM 3514 C CA . HIS A 1 446 ? 26.696 -8.806 55.915 1.00 71.55 446 HIS A CA 1
ATOM 3515 C C . HIS A 1 446 ? 25.874 -9.649 54.949 1.00 70.05 446 HIS A C 1
ATOM 3516 O O . HIS A 1 446 ? 25.681 -10.846 55.186 1.00 70.59 446 HIS A O 1
ATOM 3523 N N . ALA A 1 447 ? 25.376 -9.042 53.869 1.00 68.45 447 ALA A N 1
ATOM 3524 C CA . ALA A 1 447 ? 24.686 -9.816 52.842 1.00 67.28 447 ALA A CA 1
ATOM 3525 C C . ALA A 1 447 ? 25.617 -10.852 52.229 1.00 67.09 447 ALA A C 1
ATOM 3526 O O . ALA A 1 447 ? 25.192 -11.964 51.895 1.00 67.05 447 ALA A O 1
ATOM 3528 N N . ILE A 1 448 ? 26.890 -10.504 52.074 1.00 67.17 448 ILE A N 1
ATOM 3529 C CA . ILE A 1 448 ? 27.908 -11.471 51.685 1.00 67.35 448 ILE A CA 1
ATOM 3530 C C . ILE A 1 448 ? 28.234 -12.337 52.894 1.00 69.23 448 ILE A C 1
ATOM 3531 O O . ILE A 1 448 ? 28.406 -11.827 54.008 1.00 70.55 448 ILE A O 1
ATOM 3536 N N . GLY A 1 449 ? 28.305 -13.649 52.683 1.00 69.61 449 GLY A N 1
ATOM 3537 C CA . GLY A 1 449 ? 28.581 -14.549 53.787 1.00 71.68 449 GLY A CA 1
ATOM 3538 C C . GLY A 1 449 ? 29.949 -14.302 54.394 1.00 73.10 449 GLY A C 1
ATOM 3539 O O . GLY A 1 449 ? 30.864 -13.795 53.742 1.00 72.43 449 GLY A O 1
ATOM 3540 N N . LYS A 1 450 ? 30.083 -14.665 55.672 1.00 75.33 450 LYS A N 1
ATOM 3541 C CA . LYS A 1 450 ? 31.359 -14.508 56.360 1.00 77.25 450 LYS A CA 1
ATOM 3542 C C . LYS A 1 450 ? 32.455 -15.357 55.734 1.00 77.60 450 LYS A C 1
ATOM 3543 O O . LYS A 1 450 ? 33.639 -15.046 55.904 1.00 78.71 450 LYS A O 1
ATOM 3546 N N . THR A 1 451 ? 32.089 -16.420 55.016 1.00 76.89 451 THR A N 1
ATOM 3547 C CA . THR A 1 451 ? 33.082 -17.215 54.303 1.00 77.10 451 THR A CA 1
ATOM 3548 C C . THR A 1 451 ? 33.635 -16.448 53.108 1.00 75.03 451 THR A C 1
ATOM 3549 O O . THR A 1 451 ? 34.847 -16.231 52.999 1.00 75.68 451 THR A O 1
ATOM 3553 N N . ARG A 1 452 ? 32.754 -16.018 52.201 1.00 72.75 452 ARG A N 1
ATOM 3554 C CA . ARG A 1 452 ? 33.181 -15.239 51.044 1.00 70.91 452 ARG A CA 1
ATOM 3555 C C . ARG A 1 452 ? 33.747 -13.878 51.425 1.00 71.10 452 ARG A C 1
ATOM 3556 O O . ARG A 1 452 ? 34.389 -13.239 50.585 1.00 70.13 452 ARG A O 1
ATOM 3564 N N . SER A 1 453 ? 33.528 -13.420 52.658 1.00 72.52 453 SER A N 1
ATOM 3565 C CA . SER A 1 453 ? 34.135 -12.171 53.104 1.00 73.22 453 SER A CA 1
ATOM 3566 C C . SER A 1 453 ? 35.634 -12.346 53.321 1.00 74.98 453 SER A C 1
ATOM 3567 O O . SER A 1 453 ? 36.448 -11.630 52.728 1.00 74.63 453 SER A O 1
ATOM 3570 N N . ILE A 1 454 ? 36.017 -13.308 54.164 1.00 77.10 454 ILE A N 1
ATOM 3571 C CA . ILE A 1 454 ? 37.434 -13.543 54.419 1.00 79.17 454 ILE A CA 1
ATOM 3572 C C . ILE A 1 454 ? 38.116 -14.134 53.192 1.00 78.01 454 ILE A C 1
ATOM 3573 O O . ILE A 1 454 ? 39.330 -13.975 53.012 1.00 79.02 454 ILE A O 1
ATOM 3578 N N . GLU A 1 455 ? 37.361 -14.824 52.332 1.00 76.07 455 GLU A N 1
ATOM 3579 C CA . GLU A 1 455 ? 37.936 -15.336 51.092 1.00 74.91 455 GLU A CA 1
ATOM 3580 C C . GLU A 1 455 ? 38.362 -14.200 50.173 1.00 73.35 455 GLU A C 1
ATOM 3581 O O . GLU A 1 455 ? 39.392 -14.294 49.495 1.00 73.39 455 GLU A O 1
ATOM 3587 N N . ARG A 1 456 ? 37.583 -13.119 50.136 1.00 72.14 456 ARG A N 1
ATOM 3588 C CA . ARG A 1 456 ? 37.890 -11.983 49.280 1.00 70.89 456 ARG A CA 1
ATOM 3589 C C . ARG A 1 456 ? 38.793 -10.957 49.950 1.00 72.62 456 ARG A C 1
ATOM 3590 O O . ARG A 1 456 ? 39.466 -10.195 49.246 1.00 72.24 456 ARG A O 1
ATOM 3598 N N . ILE A 1 457 ? 38.827 -10.916 51.283 1.00 74.72 457 ILE A N 1
ATOM 3599 C CA . ILE A 1 457 ? 39.801 -10.071 51.968 1.00 76.95 457 ILE A CA 1
ATOM 3600 C C . ILE A 1 457 ? 41.204 -10.640 51.792 1.00 78.45 457 ILE A C 1
ATOM 3601 O O . ILE A 1 457 ? 42.143 -9.920 51.437 1.00 79.09 457 ILE A O 1
ATOM 3606 N N . ASN A 1 458 ? 41.364 -11.944 52.034 1.00 79.23 458 ASN A N 1
ATOM 3607 C CA . ASN A 1 458 ? 42.642 -12.597 51.779 1.00 80.63 458 ASN A CA 1
ATOM 3608 C C . ASN A 1 458 ? 42.994 -12.606 50.297 1.00 78.47 458 ASN A C 1
ATOM 3609 O O . ASN A 1 458 ? 44.179 -12.684 49.955 1.00 79.52 458 ASN A O 1
ATOM 3614 N N . LYS A 1 459 ? 41.994 -12.533 49.414 1.00 75.68 459 LYS A N 1
ATOM 3615 C CA . LYS A 1 459 ? 42.275 -12.403 47.988 1.00 73.74 459 LYS A CA 1
ATOM 3616 C C . LYS A 1 459 ? 42.974 -11.083 47.688 1.00 74.00 459 LYS A C 1
ATOM 3617 O O . LYS A 1 459 ? 43.897 -11.031 46.867 1.00 73.91 459 LYS A O 1
ATOM 3623 N N . ALA A 1 460 ? 42.544 -10.003 48.345 1.00 74.49 460 ALA A N 1
ATOM 3624 C CA . ALA A 1 460 ? 43.222 -8.723 48.184 1.00 75.28 460 ALA A CA 1
ATOM 3625 C C . ALA A 1 460 ? 44.585 -8.725 48.863 1.00 78.26 460 ALA A C 1
ATOM 3626 O O . ALA A 1 460 ? 45.515 -8.068 48.382 1.00 78.99 460 ALA A O 1
ATOM 3628 N N . LEU A 1 461 ? 44.722 -9.452 49.975 1.00 80.25 461 LEU A N 1
ATOM 3629 C CA . LEU A 1 461 ? 46.020 -9.559 50.633 1.00 83.46 461 LEU A CA 1
ATOM 3630 C C . LEU A 1 461 ? 47.031 -10.266 49.740 1.00 83.36 461 LEU A C 1
ATOM 3631 O O . LEU A 1 461 ? 48.202 -9.875 49.685 1.00 85.28 461 LEU A O 1
ATOM 3636 N N . ASP A 1 462 ? 46.596 -11.310 49.032 1.00 81.33 462 ASP A N 1
ATOM 3637 C CA . ASP A 1 462 ? 47.466 -11.966 48.064 1.00 80.98 462 ASP A CA 1
ATOM 3638 C C . ASP A 1 462 ? 47.734 -11.088 46.850 1.00 79.29 462 ASP A C 1
ATOM 3639 O O . ASP A 1 462 ? 48.720 -11.316 46.141 1.00 79.63 462 ASP A O 1
ATOM 3641 N N . PHE A 1 463 ? 46.880 -10.095 46.597 1.00 77.67 463 PHE A N 1
ATOM 3642 C CA . PHE A 1 463 ? 47.099 -9.177 45.484 1.00 76.40 463 PHE A CA 1
ATOM 3643 C C . PHE A 1 463 ? 48.028 -8.032 45.870 1.00 78.74 463 PHE A C 1
ATOM 3644 O O . PHE A 1 463 ? 48.928 -7.676 45.101 1.00 79.08 463 PHE A O 1
ATOM 3652 N N . ILE A 1 464 ? 47.828 -7.442 47.052 1.00 80.58 464 ILE A N 1
ATOM 3653 C CA . ILE A 1 464 ? 48.699 -6.359 47.494 1.00 83.27 464 ILE A CA 1
ATOM 3654 C C . ILE A 1 464 ? 50.087 -6.869 47.852 1.00 86.11 464 ILE A C 1
ATOM 3655 O O . ILE A 1 464 ? 51.027 -6.073 47.962 1.00 88.48 464 ILE A O 1
ATOM 3660 N N . ALA A 1 465 ? 50.244 -8.179 48.035 1.00 94.97 465 ALA A N 1
ATOM 3661 C CA . ALA A 1 465 ? 51.550 -8.786 48.283 1.00 101.35 465 ALA A CA 1
ATOM 3662 C C . ALA A 1 465 ? 52.350 -8.997 47.004 1.00 100.93 465 ALA A C 1
ATOM 3663 O O . ALA A 1 465 ? 53.045 -10.006 46.860 1.00 103.57 465 ALA A O 1
ATOM 3665 N N . GLU A 1 466 ? 52.264 -8.062 46.059 1.00 97.82 466 GLU A N 1
ATOM 3666 C CA . GLU A 1 466 ? 52.979 -8.190 44.796 1.00 97.30 466 GLU A CA 1
ATOM 3667 C C . GLU A 1 466 ? 53.917 -7.012 44.568 1.00 100.93 466 GLU A C 1
ATOM 3668 O O . GLU A 1 466 ? 53.753 -6.256 43.605 1.00 97.83 466 GLU A O 1
ATOM 3674 N N . ARG A 1 467 ? 54.900 -6.848 45.451 1.00 107.80 467 ARG A N 1
ATOM 3675 C CA . ARG A 1 467 ? 55.953 -5.864 45.255 1.00 112.32 467 ARG A CA 1
ATOM 3676 C C . ARG A 1 467 ? 57.153 -6.431 44.512 1.00 115.40 467 ARG A C 1
ATOM 3677 O O . ARG A 1 467 ? 58.055 -5.669 44.146 1.00 118.85 467 ARG A O 1
ATOM 3685 N N . GLU A 1 468 ? 57.183 -7.740 44.280 1.00 114.39 468 GLU A N 1
ATOM 3686 C CA . GLU A 1 468 ? 58.316 -8.392 43.636 1.00 117.46 468 GLU A CA 1
ATOM 3687 C C . GLU A 1 468 ? 58.321 -8.126 42.135 1.00 113.32 468 GLU A C 1
ATOM 3688 O O . GLU A 1 468 ? 59.361 -7.819 41.554 1.00 116.52 468 GLU A O 1
ATOM 3694 N N . MET B 1 1 ? 8.135 22.582 80.820 1.00 70.14 1 MET B N 1
ATOM 3695 C CA . MET B 1 1 ? 9.347 22.413 81.612 1.00 71.08 1 MET B CA 1
ATOM 3696 C C . MET B 1 1 ? 10.318 23.561 81.348 1.00 70.26 1 MET B C 1
ATOM 3697 O O . MET B 1 1 ? 11.487 23.500 81.736 1.00 70.57 1 MET B O 1
ATOM 3702 N N . LYS B 1 2 ? 9.817 24.610 80.692 1.00 69.49 2 LYS B N 1
ATOM 3703 C CA . LYS B 1 2 ? 10.634 25.754 80.285 1.00 68.75 2 LYS B CA 1
ATOM 3704 C C . LYS B 1 2 ? 11.822 25.290 79.441 1.00 66.10 2 LYS B C 1
ATOM 3705 O O . LYS B 1 2 ? 12.984 25.571 79.743 1.00 66.56 2 LYS B O 1
ATOM 3711 N N . ILE B 1 3 ? 11.512 24.558 78.370 1.00 64.37 3 ILE B N 1
ATOM 3712 C CA . ILE B 1 3 ? 12.542 23.967 77.525 1.00 62.97 3 ILE B CA 1
ATOM 3713 C C . ILE B 1 3 ? 13.294 25.070 76.792 1.00 62.69 3 ILE B C 1
ATOM 3714 O O . ILE B 1 3 ? 12.687 26.002 76.250 1.00 62.64 3 ILE B O 1
ATOM 3719 N N . LYS B 1 4 ? 14.622 24.974 76.780 1.00 61.88 4 LYS B N 1
ATOM 3720 C CA . LYS B 1 4 ? 15.465 25.931 76.071 1.00 61.65 4 LYS B CA 1
ATOM 3721 C C . LYS B 1 4 ? 16.621 25.187 75.424 1.00 60.94 4 LYS B C 1
ATOM 3722 O O . LYS B 1 4 ? 17.453 24.601 76.125 1.00 61.77 4 LYS B O 1
ATOM 3728 N N . THR B 1 5 ? 16.671 25.208 74.097 1.00 58.47 5 THR B N 1
ATOM 3729 C CA . THR B 1 5 ? 17.775 24.639 73.340 1.00 57.33 5 THR B CA 1
ATOM 3730 C C . THR B 1 5 ? 18.724 25.746 72.892 1.00 57.62 5 THR B C 1
ATOM 3731 O O . THR B 1 5 ? 18.449 26.938 73.046 1.00 58.48 5 THR B O 1
ATOM 3735 N N . ARG B 1 6 ? 19.858 25.337 72.326 1.00 58.40 6 ARG B N 1
ATOM 3736 C CA . ARG B 1 6 ? 20.891 26.294 71.961 1.00 59.01 6 ARG B CA 1
ATOM 3737 C C . ARG B 1 6 ? 21.604 25.834 70.699 1.00 58.55 6 ARG B C 1
ATOM 3738 O O . ARG B 1 6 ? 21.548 24.662 70.316 1.00 58.13 6 ARG B O 1
ATOM 3746 N N . PHE B 1 7 ? 22.282 26.785 70.060 1.00 56.03 7 PHE B N 1
ATOM 3747 C CA . PHE B 1 7 ? 23.149 26.501 68.919 1.00 55.40 7 PHE B CA 1
ATOM 3748 C C . PHE B 1 7 ? 24.309 27.483 68.982 1.00 57.34 7 PHE B C 1
ATOM 3749 O O . PHE B 1 7 ? 24.127 28.674 68.714 1.00 57.80 7 PHE B O 1
ATOM 3757 N N . ALA B 1 8 ? 25.495 26.985 69.336 1.00 57.94 8 ALA B N 1
ATOM 3758 C CA . ALA B 1 8 ? 26.676 27.814 69.562 1.00 59.64 8 ALA B CA 1
ATOM 3759 C C . ALA B 1 8 ? 27.788 27.367 68.620 1.00 60.43 8 ALA B C 1
ATOM 3760 O O . ALA B 1 8 ? 28.683 26.605 69.015 1.00 61.62 8 ALA B O 1
ATOM 3762 N N . PRO B 1 9 ? 27.770 27.824 67.371 1.00 58.68 9 PRO B N 1
ATOM 3763 C CA . PRO B 1 9 ? 28.816 27.427 66.427 1.00 59.29 9 PRO B CA 1
ATOM 3764 C C . PRO B 1 9 ? 30.089 28.235 66.612 1.00 62.16 9 PRO B C 1
ATOM 3765 O O . PRO B 1 9 ? 30.066 29.414 66.975 1.00 63.39 9 PRO B O 1
ATOM 3769 N N . SER B 1 10 ? 31.215 27.575 66.356 1.00 63.54 10 SER B N 1
ATOM 3770 C CA . SER B 1 10 ? 32.502 28.254 66.317 1.00 66.52 10 SER B CA 1
ATOM 3771 C C . SER B 1 10 ? 32.771 28.715 64.892 1.00 66.55 10 SER B C 1
ATOM 3772 O O . SER B 1 10 ? 32.764 27.883 63.975 1.00 65.42 10 SER B O 1
ATOM 3775 N N . PRO B 1 11 ? 32.997 30.014 64.656 1.00 68.03 11 PRO B N 1
ATOM 3776 C CA . PRO B 1 11 ? 33.146 30.506 63.278 1.00 68.16 11 PRO B CA 1
ATOM 3777 C C . PRO B 1 11 ? 34.282 29.840 62.517 1.00 69.73 11 PRO B C 1
ATOM 3778 O O . PRO B 1 11 ? 35.460 30.120 62.763 1.00 72.81 11 PRO B O 1
ATOM 3782 N N . THR B 1 12 ? 33.931 28.954 61.589 1.00 67.90 12 THR B N 1
ATOM 3783 C CA . THR B 1 12 ? 34.900 28.260 60.754 1.00 69.42 12 THR B CA 1
ATOM 3784 C C . THR B 1 12 ? 35.142 28.958 59.423 1.00 70.41 12 THR B C 1
ATOM 3785 O O . THR B 1 12 ? 35.930 28.461 58.612 1.00 71.96 12 THR B O 1
ATOM 3789 N N . GLY B 1 13 ? 34.489 30.098 59.181 1.00 69.86 13 GLY B N 1
ATOM 3790 C CA . GLY B 1 13 ? 34.579 30.818 57.922 1.00 70.82 13 GLY B CA 1
ATOM 3791 C C . GLY B 1 13 ? 33.265 30.872 57.166 1.00 67.96 13 GLY B C 1
ATOM 3792 O O . GLY B 1 13 ? 33.001 31.852 56.462 1.00 68.56 13 GLY B O 1
ATOM 3793 N N . TYR B 1 14 ? 32.443 29.840 57.301 1.00 66.87 14 TYR B N 1
ATOM 3794 C CA . TYR B 1 14 ? 31.140 29.784 56.650 1.00 63.74 14 TYR B CA 1
ATOM 3795 C C . TYR B 1 14 ? 30.201 28.993 57.555 1.00 61.80 14 TYR B C 1
ATOM 3796 O O . TYR B 1 14 ? 30.497 28.772 58.734 1.00 63.24 14 TYR B O 1
ATOM 3805 N N . LEU B 1 15 ? 29.069 28.564 57.006 1.00 56.30 15 LEU B N 1
ATOM 3806 C CA . LEU B 1 15 ? 28.094 27.755 57.733 1.00 54.52 15 LEU B CA 1
ATOM 3807 C C . LEU B 1 15 ? 28.118 26.350 57.142 1.00 53.77 15 LEU B C 1
ATOM 3808 O O . LEU B 1 15 ? 27.586 26.114 56.054 1.00 51.91 15 LEU B O 1
ATOM 3813 N N . HIS B 1 16 ? 28.744 25.423 57.863 1.00 56.56 16 HIS B N 1
ATOM 3814 C CA . HIS B 1 16 ? 28.802 24.039 57.418 1.00 55.59 16 HIS B CA 1
ATOM 3815 C C . HIS B 1 16 ? 27.401 23.439 57.385 1.00 52.28 16 HIS B C 1
ATOM 3816 O O . HIS B 1 16 ? 26.556 23.748 58.229 1.00 51.58 16 HIS B O 1
ATOM 3823 N N . VAL B 1 17 ? 27.154 22.586 56.388 1.00 49.84 17 VAL B N 1
ATOM 3824 C CA . VAL B 1 17 ? 25.858 21.919 56.284 1.00 48.31 17 VAL B CA 1
ATOM 3825 C C . VAL B 1 17 ? 25.591 21.079 57.526 1.00 48.70 17 VAL B C 1
ATOM 3826 O O . VAL B 1 17 ? 24.469 21.056 58.049 1.00 47.79 17 VAL B O 1
ATOM 3830 N N . GLY B 1 18 ? 26.618 20.390 58.028 1.00 50.76 18 GLY B N 1
ATOM 3831 C CA . GLY B 1 18 ? 26.460 19.638 59.260 1.00 51.92 18 GLY B CA 1
ATOM 3832 C C . GLY B 1 18 ? 26.133 20.514 60.452 1.00 52.70 18 GLY B C 1
ATOM 3833 O O . GLY B 1 18 ? 25.427 20.085 61.369 1.00 53.44 18 GLY B O 1
ATOM 3834 N N . GLY B 1 19 ? 26.637 21.750 60.459 1.00 51.63 19 GLY B N 1
ATOM 3835 C CA . GLY B 1 19 ? 26.294 22.673 61.526 1.00 52.50 19 GLY B CA 1
ATOM 3836 C C . GLY B 1 19 ? 24.878 23.200 61.421 1.00 50.83 19 GLY B C 1
ATOM 3837 O O . GLY B 1 19 ? 24.247 23.496 62.439 1.00 51.77 19 GLY B O 1
ATOM 3838 N N . ALA B 1 20 ? 24.360 23.325 60.198 1.00 49.66 20 ALA B N 1
ATOM 3839 C CA . ALA B 1 20 ? 22.983 23.776 60.023 1.00 48.35 20 ALA B CA 1
ATOM 3840 C C . ALA B 1 20 ? 21.994 22.712 60.481 1.00 47.91 20 ALA B C 1
ATOM 3841 O O . ALA B 1 20 ? 20.936 23.037 61.032 1.00 47.69 20 ALA B O 1
ATOM 3843 N N . ARG B 1 21 ? 22.319 21.436 60.260 1.00 50.18 21 ARG B N 1
ATOM 3844 C CA . ARG B 1 21 ? 21.457 20.361 60.738 1.00 51.41 21 ARG B CA 1
ATOM 3845 C C . ARG B 1 21 ? 21.416 20.328 62.260 1.00 55.30 21 ARG B C 1
ATOM 3846 O O . ARG B 1 21 ? 20.370 20.039 62.854 1.00 57.36 21 ARG B O 1
ATOM 3854 N N . THR B 1 22 ? 22.545 20.625 62.909 1.00 50.58 22 THR B N 1
ATOM 3855 C CA . THR B 1 22 ? 22.563 20.706 64.365 1.00 53.98 22 THR B CA 1
ATOM 3856 C C . THR B 1 22 ? 21.710 21.868 64.859 1.00 54.78 22 THR B C 1
ATOM 3857 O O . THR B 1 22 ? 20.964 21.728 65.835 1.00 56.86 22 THR B O 1
ATOM 3861 N N . ALA B 1 23 ? 21.805 23.021 64.193 1.00 51.03 23 ALA B N 1
ATOM 3862 C CA . ALA B 1 23 ? 20.940 24.145 64.534 1.00 51.08 23 ALA B CA 1
ATOM 3863 C C . ALA B 1 23 ? 19.481 23.832 64.241 1.00 49.97 23 ALA B C 1
ATOM 3864 O O . ALA B 1 23 ? 18.584 24.371 64.898 1.00 50.59 23 ALA B O 1
ATOM 3866 N N . LEU B 1 24 ? 19.226 22.963 63.262 1.00 51.90 24 LEU B N 1
ATOM 3867 C CA . LEU B 1 24 ? 17.853 22.641 62.892 1.00 51.84 24 LEU B CA 1
ATOM 3868 C C . LEU B 1 24 ? 17.177 21.793 63.961 1.00 56.35 24 LEU B C 1
ATOM 3869 O O . LEU B 1 24 ? 15.992 21.988 64.258 1.00 56.58 24 LEU B O 1
ATOM 3874 N N . TYR B 1 25 ? 17.913 20.850 64.554 1.00 56.85 25 TYR B N 1
ATOM 3875 C CA . TYR B 1 25 ? 17.333 20.012 65.599 1.00 56.77 25 TYR B CA 1
ATOM 3876 C C . TYR B 1 25 ? 17.060 20.816 66.865 1.00 56.99 25 TYR B C 1
ATOM 3877 O O . TYR B 1 25 ? 16.031 20.619 67.521 1.00 56.80 25 TYR B O 1
ATOM 3886 N N . SER B 1 26 ? 17.971 21.723 67.225 1.00 51.19 26 SER B N 1
ATOM 3887 C CA . SER B 1 26 ? 17.755 22.556 68.403 1.00 53.03 26 SER B CA 1
ATOM 3888 C C . SER B 1 26 ? 16.604 23.529 68.185 1.00 52.67 26 SER B C 1
ATOM 3889 O O . SER B 1 26 ? 15.824 23.794 69.108 1.00 54.25 26 SER B O 1
ATOM 3892 N N . TRP B 1 27 ? 16.481 24.070 66.972 1.00 52.10 27 TRP B N 1
ATOM 3893 C CA . TRP B 1 27 ? 15.375 24.975 66.678 1.00 51.62 27 TRP B CA 1
ATOM 3894 C C . TRP B 1 27 ? 14.045 24.232 66.671 1.00 51.77 27 TRP B C 1
ATOM 3895 O O . TRP B 1 27 ? 13.031 24.757 67.145 1.00 52.50 27 TRP B O 1
ATOM 3906 N N . LEU B 1 28 ? 14.032 23.005 66.144 1.00 52.00 28 LEU B N 1
ATOM 3907 C CA . LEU B 1 28 ? 12.805 22.214 66.137 1.00 51.93 28 LEU B CA 1
ATOM 3908 C C . LEU B 1 28 ? 12.399 21.805 67.547 1.00 53.23 28 LEU B C 1
ATOM 3909 O O . LEU B 1 28 ? 11.210 21.821 67.885 1.00 53.70 28 LEU B O 1
ATOM 3914 N N . PHE B 1 29 ? 13.372 21.437 68.384 1.00 55.06 29 PHE B N 1
ATOM 3915 C CA . PHE B 1 29 ? 13.055 21.000 69.740 1.00 55.50 29 PHE B CA 1
ATOM 3916 C C . PHE B 1 29 ? 12.487 22.143 70.571 1.00 57.14 29 PHE B C 1
ATOM 3917 O O . PHE B 1 29 ? 11.610 21.928 71.415 1.00 59.09 29 PHE B O 1
ATOM 3925 N N . ALA B 1 30 ? 12.973 23.366 70.347 1.00 56.80 30 ALA B N 1
ATOM 3926 C CA . ALA B 1 30 ? 12.454 24.511 71.088 1.00 58.76 30 ALA B CA 1
ATOM 3927 C C . ALA B 1 30 ? 11.060 24.894 70.608 1.00 58.52 30 ALA B C 1
ATOM 3928 O O . ALA B 1 30 ? 10.208 25.293 71.411 1.00 60.76 30 ALA B O 1
ATOM 3930 N N . ARG B 1 31 ? 10.807 24.777 69.304 1.00 56.07 31 ARG B N 1
ATOM 3931 C CA . ARG B 1 31 ? 9.494 25.117 68.769 1.00 55.89 31 ARG B CA 1
ATOM 3932 C C . ARG B 1 31 ? 8.471 24.017 69.018 1.00 56.52 31 ARG B C 1
ATOM 3933 O O . ARG B 1 31 ? 7.270 24.302 69.093 1.00 57.61 31 ARG B O 1
ATOM 3941 N N . ASN B 1 32 ? 8.919 22.766 69.144 1.00 57.15 32 ASN B N 1
ATOM 3942 C CA . ASN B 1 32 ? 7.992 21.672 69.419 1.00 57.04 32 ASN B CA 1
ATOM 3943 C C . ASN B 1 32 ? 7.388 21.800 70.811 1.00 60.25 32 ASN B C 1
ATOM 3944 O O . ASN B 1 32 ? 6.180 21.608 70.991 1.00 61.56 32 ASN B O 1
ATOM 3949 N N . HIS B 1 33 ? 8.209 22.131 71.807 1.00 61.80 33 HIS B N 1
ATOM 3950 C CA . HIS B 1 33 ? 7.771 22.198 73.193 1.00 65.18 33 HIS B CA 1
ATOM 3951 C C . HIS B 1 33 ? 7.534 23.629 73.664 1.00 66.85 33 HIS B C 1
ATOM 3952 O O . HIS B 1 33 ? 7.550 23.887 74.873 1.00 69.80 33 HIS B O 1
ATOM 3959 N N . GLY B 1 34 ? 7.313 24.557 72.738 1.00 65.29 34 GLY B N 1
ATOM 3960 C CA . GLY B 1 34 ? 7.004 25.931 73.106 1.00 67.10 34 GLY B CA 1
ATOM 3961 C C . GLY B 1 34 ? 8.105 26.633 73.870 1.00 68.39 34 GLY B C 1
ATOM 3962 O O . GLY B 1 34 ? 7.820 27.447 74.757 1.00 71.31 34 GLY B O 1
ATOM 3963 N N . GLY B 1 35 ? 9.363 26.339 73.544 1.00 66.51 35 GLY B N 1
ATOM 3964 C CA . GLY B 1 35 ? 10.495 26.917 74.229 1.00 67.72 35 GLY B CA 1
ATOM 3965 C C . GLY B 1 35 ? 11.174 28.012 73.424 1.00 66.26 35 GLY B C 1
ATOM 3966 O O . GLY B 1 35 ? 10.660 28.505 72.418 1.00 64.70 35 GLY B O 1
ATOM 3967 N N . GLU B 1 36 ? 12.359 28.392 73.890 1.00 67.00 36 GLU B N 1
ATOM 3968 C CA . GLU B 1 36 ? 13.156 29.437 73.267 1.00 66.14 36 GLU B CA 1
ATOM 3969 C C . GLU B 1 36 ? 14.407 28.840 72.639 1.00 63.88 36 GLU B C 1
ATOM 3970 O O . GLU B 1 36 ? 15.011 27.914 73.190 1.00 64.22 36 GLU B O 1
ATOM 3976 N N . PHE B 1 37 ? 14.790 29.376 71.483 1.00 61.84 37 PHE B N 1
ATOM 3977 C CA . PHE B 1 37 ? 15.996 28.968 70.771 1.00 59.94 37 PHE B CA 1
ATOM 3978 C C . PHE B 1 37 ? 16.997 30.113 70.856 1.00 61.00 37 PHE B C 1
ATOM 3979 O O . PHE B 1 37 ? 16.765 31.190 70.297 1.00 60.94 37 PHE B O 1
ATOM 3987 N N . VAL B 1 38 ? 18.103 29.884 71.557 1.00 62.19 38 VAL B N 1
ATOM 3988 C CA . VAL B 1 38 ? 19.108 30.910 71.771 1.00 63.63 38 VAL B CA 1
ATOM 3989 C C . VAL B 1 38 ? 20.260 30.691 70.801 1.00 61.83 38 VAL B C 1
ATOM 3990 O O . VAL B 1 38 ? 20.494 29.587 70.301 1.00 60.06 38 VAL B O 1
ATOM 3994 N N . LEU B 1 39 ? 20.992 31.767 70.524 1.00 62.55 39 LEU B N 1
ATOM 3995 C CA . LEU B 1 39 ? 22.128 31.742 69.613 1.00 61.36 39 LEU B CA 1
ATOM 3996 C C . LEU B 1 39 ? 23.357 32.279 70.331 1.00 63.73 39 LEU B C 1
ATOM 3997 O O . LEU B 1 39 ? 23.296 33.333 70.972 1.00 65.97 39 LEU B O 1
ATOM 4002 N N . ARG B 1 40 ? 24.467 31.553 70.222 1.00 63.48 40 ARG B N 1
ATOM 4003 C CA . ARG B 1 40 ? 25.720 31.935 70.852 1.00 65.78 40 ARG B CA 1
ATOM 4004 C C . ARG B 1 40 ? 26.854 31.774 69.849 1.00 64.83 40 ARG B C 1
ATOM 4005 O O . ARG B 1 40 ? 26.762 30.981 68.910 1.00 62.56 40 ARG B O 1
ATOM 4013 N N . ILE B 1 41 ? 27.924 32.540 70.051 1.00 66.84 41 ILE B N 1
ATOM 4014 C CA . ILE B 1 41 ? 29.068 32.558 69.147 1.00 66.56 41 ILE B CA 1
ATOM 4015 C C . ILE B 1 41 ? 30.322 32.213 69.939 1.00 68.83 41 ILE B C 1
ATOM 4016 O O . ILE B 1 41 ? 30.595 32.825 70.978 1.00 71.40 41 ILE B O 1
ATOM 4021 N N . GLU B 1 42 ? 31.081 31.237 69.446 1.00 68.12 42 GLU B N 1
ATOM 4022 C CA . GLU B 1 42 ? 32.360 30.852 70.046 1.00 70.35 42 GLU B CA 1
ATOM 4023 C C . GLU B 1 42 ? 33.515 31.542 69.321 1.00 71.43 42 GLU B C 1
ATOM 4024 O O . GLU B 1 42 ? 34.415 30.910 68.766 1.00 71.49 42 GLU B O 1
ATOM 4030 N N . ASP B 1 43 ? 33.480 32.874 69.346 1.00 72.60 43 ASP B N 1
ATOM 4031 C CA . ASP B 1 43 ? 34.443 33.678 68.603 1.00 73.75 43 ASP B CA 1
ATOM 4032 C C . ASP B 1 43 ? 35.716 33.928 69.403 1.00 77.10 43 ASP B C 1
ATOM 4033 O O . ASP B 1 43 ? 36.334 34.990 69.275 1.00 79.07 43 ASP B O 1
ATOM 4038 N N . THR B 1 44 ? 36.120 32.958 70.227 1.00 77.99 44 THR B N 1
ATOM 4039 C CA . THR B 1 44 ? 37.375 33.099 70.960 1.00 81.31 44 THR B CA 1
ATOM 4040 C C . THR B 1 44 ? 38.580 32.910 70.048 1.00 81.95 44 THR B C 1
ATOM 4041 O O . THR B 1 44 ? 39.612 33.560 70.246 1.00 84.78 44 THR B O 1
ATOM 4045 N N . ASP B 1 45 ? 38.473 32.028 69.054 1.00 79.65 45 ASP B N 1
ATOM 4046 C CA . ASP B 1 45 ? 39.533 31.860 68.069 1.00 80.32 45 ASP B CA 1
ATOM 4047 C C . ASP B 1 45 ? 39.583 33.091 67.173 1.00 80.40 45 ASP B C 1
ATOM 4048 O O . ASP B 1 45 ? 38.961 33.115 66.106 1.00 78.03 45 ASP B O 1
ATOM 4053 N N . LEU B 1 46 ? 40.327 34.114 67.598 1.00 83.35 46 LEU B N 1
ATOM 4054 C CA . LEU B 1 46 ? 40.330 35.405 66.919 1.00 83.94 46 LEU B CA 1
ATOM 4055 C C . LEU B 1 46 ? 40.890 35.344 65.504 1.00 83.56 46 LEU B C 1
ATOM 4056 O O . LEU B 1 46 ? 40.702 36.301 64.746 1.00 83.54 46 LEU B O 1
ATOM 4060 N N . GLU B 1 47 ? 41.564 34.257 65.127 1.00 83.54 47 GLU B N 1
ATOM 4061 C CA . GLU B 1 47 ? 42.155 34.182 63.796 1.00 83.65 47 GLU B CA 1
ATOM 4062 C C . GLU B 1 47 ? 41.102 33.891 62.733 1.00 80.22 47 GLU B C 1
ATOM 4063 O O . GLU B 1 47 ? 41.080 34.537 61.679 1.00 80.08 47 GLU B O 1
ATOM 4067 N N . ARG B 1 48 ? 40.222 32.924 62.989 1.00 77.65 48 ARG B N 1
ATOM 4068 C CA . ARG B 1 48 ? 39.179 32.553 62.042 1.00 74.47 48 ARG B CA 1
ATOM 4069 C C . ARG B 1 48 ? 37.820 33.147 62.386 1.00 72.49 48 ARG B C 1
ATOM 4070 O O . ARG B 1 48 ? 36.849 32.889 61.669 1.00 69.89 48 ARG B O 1
ATOM 4078 N N . SER B 1 49 ? 37.725 33.931 63.457 1.00 73.88 49 SER B N 1
ATOM 4079 C CA . SER B 1 49 ? 36.483 34.624 63.803 1.00 72.61 49 SER B CA 1
ATOM 4080 C C . SER B 1 49 ? 36.413 35.994 63.135 1.00 73.42 49 SER B C 1
ATOM 4081 O O . SER B 1 49 ? 36.139 37.013 63.769 1.00 74.78 49 SER B O 1
ATOM 4084 N N . THR B 1 50 ? 36.673 36.012 61.830 1.00 72.86 50 THR B N 1
ATOM 4085 C CA . THR B 1 50 ? 36.650 37.248 61.067 1.00 73.79 50 THR B CA 1
ATOM 4086 C C . THR B 1 50 ? 35.234 37.826 61.050 1.00 72.06 50 THR B C 1
ATOM 4087 O O . THR B 1 50 ? 34.252 37.077 61.065 1.00 69.45 50 THR B O 1
ATOM 4091 N N . PRO B 1 51 ? 35.099 39.156 61.049 1.00 73.74 51 PRO B N 1
ATOM 4092 C CA . PRO B 1 51 ? 33.769 39.754 60.851 1.00 72.37 51 PRO B CA 1
ATOM 4093 C C . PRO B 1 51 ? 33.048 39.237 59.618 1.00 69.60 51 PRO B C 1
ATOM 4094 O O . PRO B 1 51 ? 31.813 39.155 59.621 1.00 67.67 51 PRO B O 1
ATOM 4098 N N . GLU B 1 52 ? 33.781 38.880 58.561 1.00 69.58 52 GLU B N 1
ATOM 4099 C CA . GLU B 1 52 ? 33.151 38.237 57.413 1.00 67.08 52 GLU B CA 1
ATOM 4100 C C . GLU B 1 52 ? 32.790 36.789 57.715 1.00 65.14 52 GLU B C 1
ATOM 4101 O O . GLU B 1 52 ? 31.800 36.273 57.183 1.00 63.18 52 GLU B O 1
ATOM 4107 N N . ALA B 1 53 ? 33.576 36.120 58.560 1.00 65.57 53 ALA B N 1
ATOM 4108 C CA . ALA B 1 53 ? 33.295 34.732 58.909 1.00 63.74 53 ALA B CA 1
ATOM 4109 C C . ALA B 1 53 ? 32.119 34.608 59.867 1.00 62.37 53 ALA B C 1
ATOM 4110 O O . ALA B 1 53 ? 31.380 33.619 59.807 1.00 60.23 53 ALA B O 1
ATOM 4112 N N . ILE B 1 54 ? 31.932 35.588 60.753 1.00 63.82 54 ILE B N 1
ATOM 4113 C CA . ILE B 1 54 ? 30.813 35.523 61.687 1.00 62.95 54 ILE B CA 1
ATOM 4114 C C . ILE B 1 54 ? 29.521 35.981 61.022 1.00 61.31 54 ILE B C 1
ATOM 4115 O O . ILE B 1 54 ? 28.430 35.566 61.429 1.00 59.87 54 ILE B O 1
ATOM 4119 N N . GLU B 1 55 ? 29.613 36.833 59.998 1.00 63.90 55 GLU B N 1
ATOM 4120 C CA . GLU B 1 55 ? 28.410 37.257 59.290 1.00 61.42 55 GLU B CA 1
ATOM 4121 C C . GLU B 1 55 ? 27.851 36.128 58.435 1.00 59.56 55 GLU B C 1
ATOM 4122 O O . GLU B 1 55 ? 26.629 35.996 58.297 1.00 57.55 55 GLU B O 1
ATOM 4128 N N . ALA B 1 56 ? 28.729 35.300 57.860 1.00 57.32 56 ALA B N 1
ATOM 4129 C CA . ALA B 1 56 ? 28.268 34.178 57.048 1.00 55.08 56 ALA B CA 1
ATOM 4130 C C . ALA B 1 56 ? 27.412 33.214 57.858 1.00 54.59 56 ALA B C 1
ATOM 4131 O O . ALA B 1 56 ? 26.574 32.502 57.294 1.00 52.68 56 ALA B O 1
ATOM 4133 N N . ILE B 1 57 ? 27.604 33.177 59.177 1.00 54.55 57 ILE B N 1
ATOM 4134 C CA . ILE B 1 57 ? 26.740 32.372 60.032 1.00 53.48 57 ILE B CA 1
ATOM 4135 C C . ILE B 1 57 ? 25.390 33.052 60.221 1.00 52.96 57 ILE B C 1
ATOM 4136 O O . ILE B 1 57 ? 24.343 32.395 60.206 1.00 51.40 57 ILE B O 1
ATOM 4141 N N . MET B 1 58 ? 25.391 34.378 60.381 1.00 54.50 58 MET B N 1
ATOM 4142 C CA . MET B 1 58 ? 24.157 35.097 60.683 1.00 54.58 58 MET B CA 1
ATOM 4143 C C . MET B 1 58 ? 23.197 35.079 59.499 1.00 52.82 58 MET B C 1
ATOM 4144 O O . MET B 1 58 ? 22.015 34.750 59.652 1.00 51.77 58 MET B O 1
ATOM 4149 N N . ASP B 1 59 ? 23.684 35.436 58.307 1.00 52.71 59 ASP B N 1
ATOM 4150 C CA . ASP B 1 59 ? 22.819 35.429 57.133 1.00 51.26 59 ASP B CA 1
ATOM 4151 C C . ASP B 1 59 ? 22.505 34.019 56.653 1.00 49.09 59 ASP B C 1
ATOM 4152 O O . ASP B 1 59 ? 21.484 33.819 55.986 1.00 47.79 59 ASP B O 1
ATOM 4157 N N . GLY B 1 60 ? 23.355 33.041 56.970 1.00 48.91 60 GLY B N 1
ATOM 4158 C CA . GLY B 1 60 ? 23.024 31.661 56.653 1.00 47.18 60 GLY B CA 1
ATOM 4159 C C . GLY B 1 60 ? 21.855 31.150 57.471 1.00 46.37 60 GLY B C 1
ATOM 4160 O O . GLY B 1 60 ? 21.015 30.398 56.970 1.00 44.91 60 GLY B O 1
ATOM 4161 N N . MET B 1 61 ? 21.786 31.549 58.744 1.00 47.57 61 MET B N 1
ATOM 4162 C CA . MET B 1 61 ? 20.629 31.212 59.566 1.00 47.25 61 MET B CA 1
ATOM 4163 C C . MET B 1 61 ? 19.380 31.932 59.074 1.00 46.88 61 MET B C 1
ATOM 4164 O O . MET B 1 61 ? 18.280 31.367 59.099 1.00 45.96 61 MET B O 1
ATOM 4169 N N . ASN B 1 62 ? 19.530 33.180 58.624 1.00 47.83 62 ASN B N 1
ATOM 4170 C CA . ASN B 1 62 ? 18.384 33.932 58.126 1.00 47.81 62 ASN B CA 1
ATOM 4171 C C . ASN B 1 62 ? 17.889 33.387 56.793 1.00 46.05 62 ASN B C 1
ATOM 4172 O O . ASN B 1 62 ? 16.692 33.474 56.497 1.00 45.60 62 ASN B O 1
ATOM 4177 N N . TRP B 1 63 ? 18.787 32.830 55.978 1.00 45.28 63 TRP B N 1
ATOM 4178 C CA . TRP B 1 63 ? 18.363 32.251 54.708 1.00 43.84 63 TRP B CA 1
ATOM 4179 C C . TRP B 1 63 ? 17.496 31.019 54.932 1.00 42.50 63 TRP B C 1
ATOM 4180 O O . TRP B 1 63 ? 16.481 30.833 54.250 1.00 41.67 63 TRP B O 1
ATOM 4191 N N . LEU B 1 64 ? 17.874 30.171 55.887 1.00 42.49 64 LEU B N 1
ATOM 4192 C CA . LEU B 1 64 ? 17.059 29.028 56.273 1.00 41.62 64 LEU B CA 1
ATOM 4193 C C . LEU B 1 64 ? 15.889 29.417 57.166 1.00 42.19 64 LEU B C 1
ATOM 4194 O O . LEU B 1 64 ? 15.097 28.542 57.534 1.00 41.75 64 LEU B O 1
ATOM 4199 N N . SER B 1 65 ? 15.770 30.700 57.518 1.00 44.66 65 SER B N 1
ATOM 4200 C CA . SER B 1 65 ? 14.688 31.206 58.364 1.00 46.26 65 SER B CA 1
ATOM 4201 C C . SER B 1 65 ? 14.679 30.513 59.726 1.00 48.44 65 SER B C 1
ATOM 4202 O O . SER B 1 65 ? 13.642 30.060 60.217 1.00 49.78 65 SER B O 1
ATOM 4204 N N . LEU B 1 66 ? 15.857 30.437 60.340 1.00 45.77 66 LEU B N 1
ATOM 4205 C CA . LEU B 1 66 ? 16.000 29.880 61.683 1.00 46.78 66 LEU B CA 1
ATOM 4206 C C . LEU B 1 66 ? 16.172 31.018 62.688 1.00 48.95 66 LEU B C 1
ATOM 4207 O O . LEU B 1 66 ? 17.253 31.266 63.224 1.00 49.98 66 LEU B O 1
ATOM 4212 N N . GLU B 1 67 ? 15.068 31.719 62.933 1.00 49.90 67 GLU B N 1
ATOM 4213 C CA . GLU B 1 67 ? 15.097 32.839 63.861 1.00 52.31 67 GLU B CA 1
ATOM 4214 C C . GLU B 1 67 ? 15.288 32.342 65.290 1.00 53.78 67 GLU B C 1
ATOM 4215 O O . GLU B 1 67 ? 14.896 31.227 65.645 1.00 53.21 67 GLU B O 1
ATOM 4221 N N . TRP B 1 68 ? 15.913 33.182 66.109 1.00 55.93 68 TRP B N 1
ATOM 4222 C CA . TRP B 1 68 ? 16.238 32.839 67.483 1.00 57.73 68 TRP B CA 1
ATOM 4223 C C . TRP B 1 68 ? 15.496 33.757 68.444 1.00 60.52 68 TRP B C 1
ATOM 4224 O O . TRP B 1 68 ? 15.207 34.915 68.127 1.00 61.51 68 TRP B O 1
ATOM 4235 N N . ASP B 1 69 ? 15.187 33.222 69.626 1.00 62.06 69 ASP B N 1
ATOM 4236 C CA . ASP B 1 69 ? 14.485 34.003 70.638 1.00 65.13 69 ASP B CA 1
ATOM 4237 C C . ASP B 1 69 ? 15.447 34.874 71.436 1.00 67.67 69 ASP B C 1
ATOM 4238 O O . ASP B 1 69 ? 15.116 36.014 71.780 1.00 70.08 69 ASP B O 1
ATOM 4243 N N . GLU B 1 70 ? 16.635 34.358 71.740 1.00 67.40 70 GLU B N 1
ATOM 4244 C CA . GLU B 1 70 ? 17.663 35.100 72.449 1.00 69.78 70 GLU B CA 1
ATOM 4245 C C . GLU B 1 70 ? 18.946 35.115 71.630 1.00 68.16 70 GLU B C 1
ATOM 4246 O O . GLU B 1 70 ? 19.168 34.260 70.768 1.00 65.40 70 GLU B O 1
ATOM 4252 N N . GLY B 1 71 ? 19.792 36.101 71.912 1.00 70.20 71 GLY B N 1
ATOM 4253 C CA . GLY B 1 71 ? 21.064 36.224 71.245 1.00 69.34 71 GLY B CA 1
ATOM 4254 C C . GLY B 1 71 ? 21.046 37.265 70.145 1.00 68.84 71 GLY B C 1
ATOM 4255 O O . GLY B 1 71 ? 20.079 38.017 69.985 1.00 69.51 71 GLY B O 1
ATOM 4256 N N . PRO B 1 72 ? 22.127 37.327 69.351 1.00 67.88 72 PRO B N 1
ATOM 4257 C CA . PRO B 1 72 ? 23.302 36.460 69.494 1.00 67.36 72 PRO B CA 1
ATOM 4258 C C . PRO B 1 72 ? 24.279 36.937 70.568 1.00 70.44 72 PRO B C 1
ATOM 4259 O O . PRO B 1 72 ? 24.599 38.124 70.633 1.00 72.55 72 PRO B O 1
ATOM 4263 N N . TYR B 1 73 ? 24.737 36.012 71.406 1.00 70.90 73 TYR B N 1
ATOM 4264 C CA . TYR B 1 73 ? 25.740 36.300 72.419 1.00 73.81 73 TYR B CA 1
ATOM 4265 C C . TYR B 1 73 ? 27.120 35.906 71.907 1.00 73.30 73 TYR B C 1
ATOM 4266 O O . TYR B 1 73 ? 27.270 34.948 71.145 1.00 70.81 73 TYR B O 1
ATOM 4275 N N . TYR B 1 74 ? 28.130 36.660 72.333 1.00 75.94 74 TYR B N 1
ATOM 4276 C CA . TYR B 1 74 ? 29.494 36.492 71.854 1.00 76.09 74 TYR B CA 1
ATOM 4277 C C . TYR B 1 74 ? 30.410 36.177 73.027 1.00 78.72 74 TYR B C 1
ATOM 4278 O O . TYR B 1 74 ? 30.367 36.861 74.055 1.00 81.58 74 TYR B O 1
ATOM 4287 N N . GLN B 1 75 ? 31.239 35.141 72.870 1.00 77.99 75 GLN B N 1
ATOM 4288 C CA . GLN B 1 75 ? 32.187 34.787 73.919 1.00 80.61 75 GLN B CA 1
ATOM 4289 C C . GLN B 1 75 ? 33.311 35.805 74.051 1.00 83.50 75 GLN B C 1
ATOM 4290 O O . GLN B 1 75 ? 33.983 35.832 75.088 1.00 86.39 75 GLN B O 1
ATOM 4296 N N . THR B 1 76 ? 33.539 36.631 73.026 1.00 90.54 76 THR B N 1
ATOM 4297 C CA . THR B 1 76 ? 34.466 37.748 73.177 1.00 91.61 76 THR B CA 1
ATOM 4298 C C . THR B 1 76 ? 34.001 38.685 74.283 1.00 92.36 76 THR B C 1
ATOM 4299 O O . THR B 1 76 ? 34.812 39.170 75.082 1.00 93.39 76 THR B O 1
ATOM 4303 N N . LYS B 1 77 ? 32.697 38.938 74.354 1.00 92.05 77 LYS B N 1
ATOM 4304 C CA . LYS B 1 77 ? 32.119 39.679 75.461 1.00 92.94 77 LYS B CA 1
ATOM 4305 C C . LYS B 1 77 ? 31.999 38.769 76.682 1.00 92.99 77 LYS B C 1
ATOM 4306 O O . LYS B 1 77 ? 32.416 37.607 76.671 1.00 92.35 77 LYS B O 1
ATOM 4312 N N . ARG B 1 78 ? 31.416 39.308 77.753 1.00 93.94 78 ARG B N 1
ATOM 4313 C CA . ARG B 1 78 ? 31.203 38.592 79.010 1.00 94.30 78 ARG B CA 1
ATOM 4314 C C . ARG B 1 78 ? 32.500 38.047 79.603 1.00 94.61 78 ARG B C 1
ATOM 4315 O O . ARG B 1 78 ? 32.470 37.088 80.382 1.00 94.60 78 ARG B O 1
ATOM 4323 N N . PHE B 1 79 ? 33.647 38.632 79.247 1.00 95.04 79 PHE B N 1
ATOM 4324 C CA . PHE B 1 79 ? 34.906 38.196 79.843 1.00 95.64 79 PHE B CA 1
ATOM 4325 C C . PHE B 1 79 ? 34.959 38.539 81.325 1.00 97.01 79 PHE B C 1
ATOM 4326 O O . PHE B 1 79 ? 35.520 37.780 82.125 1.00 97.40 79 PHE B O 1
ATOM 4334 N N . ASP B 1 80 ? 34.384 39.680 81.710 1.00 97.95 80 ASP B N 1
ATOM 4335 C CA . ASP B 1 80 ? 34.278 40.007 83.127 1.00 99.43 80 ASP B CA 1
ATOM 4336 C C . ASP B 1 80 ? 33.330 39.055 83.844 1.00 99.17 80 ASP B C 1
ATOM 4337 O O . ASP B 1 80 ? 33.508 38.787 85.038 1.00 100.21 80 ASP B O 1
ATOM 4342 N N . ARG B 1 81 ? 32.323 38.537 83.137 1.00 97.94 81 ARG B N 1
ATOM 4343 C CA . ARG B 1 81 ? 31.455 37.518 83.716 1.00 97.69 81 ARG B CA 1
ATOM 4344 C C . ARG B 1 81 ? 32.209 36.211 83.925 1.00 97.14 81 ARG B C 1
ATOM 4345 O O . ARG B 1 81 ? 32.017 35.531 84.940 1.00 97.74 81 ARG B O 1
ATOM 4353 N N . TYR B 1 82 ? 33.072 35.843 82.974 1.00 96.21 82 TYR B N 1
ATOM 4354 C CA . TYR B 1 82 ? 33.864 34.627 83.122 1.00 95.94 82 TYR B CA 1
ATOM 4355 C C . TYR B 1 82 ? 34.872 34.755 84.256 1.00 97.37 82 TYR B C 1
ATOM 4356 O O . TYR B 1 82 ? 35.166 33.768 84.940 1.00 97.69 82 TYR B O 1
ATOM 4365 N N . ASN B 1 83 ? 35.415 35.955 84.464 1.00 98.37 83 ASN B N 1
ATOM 4366 C CA . ASN B 1 83 ? 36.356 36.179 85.552 1.00 99.93 83 ASN B CA 1
ATOM 4367 C C . ASN B 1 83 ? 35.666 36.365 86.896 1.00 101.15 83 ASN B C 1
ATOM 4368 O O . ASN B 1 83 ? 36.321 36.236 87.935 1.00 102.45 83 ASN B O 1
ATOM 4373 N N . ALA B 1 84 ? 34.365 36.662 86.901 1.00 100.94 84 ALA B N 1
ATOM 4374 C CA . ALA B 1 84 ? 33.650 36.852 88.157 1.00 102.36 84 ALA B CA 1
ATOM 4375 C C . ALA B 1 84 ? 33.201 35.531 88.767 1.00 102.20 84 ALA B C 1
ATOM 4376 O O . ALA B 1 84 ? 33.100 35.425 89.995 1.00 103.67 84 ALA B O 1
ATOM 4378 N N . VAL B 1 85 ? 32.930 34.522 87.939 1.00 100.61 85 VAL B N 1
ATOM 4379 C CA . VAL B 1 85 ? 32.475 33.238 88.463 1.00 100.54 85 VAL B CA 1
ATOM 4380 C C . VAL B 1 85 ? 33.648 32.420 88.992 1.00 101.01 85 VAL B C 1
ATOM 4381 O O . VAL B 1 85 ? 33.530 31.740 90.017 1.00 101.98 85 VAL B O 1
ATOM 4385 N N . ILE B 1 86 ? 34.800 32.480 88.318 1.00 100.56 86 ILE B N 1
ATOM 4386 C CA . ILE B 1 86 ? 35.967 31.746 88.796 1.00 101.26 86 ILE B CA 1
ATOM 4387 C C . ILE B 1 86 ? 36.463 32.328 90.113 1.00 103.19 86 ILE B C 1
ATOM 4388 O O . ILE B 1 86 ? 36.913 31.593 91.000 1.00 104.20 86 ILE B O 1
ATOM 4393 N N . ASP B 1 87 ? 36.385 33.653 90.268 1.00 103.88 87 ASP B N 1
ATOM 4394 C CA . ASP B 1 87 ? 36.764 34.266 91.537 1.00 105.91 87 ASP B CA 1
ATOM 4395 C C . ASP B 1 87 ? 35.802 33.864 92.647 1.00 106.87 87 ASP B C 1
ATOM 4396 O O . ASP B 1 87 ? 36.218 33.660 93.794 1.00 108.48 87 ASP B O 1
ATOM 4401 N N . GLN B 1 88 ? 34.512 33.746 92.327 1.00 106.06 88 GLN B N 1
ATOM 4402 C CA . GLN B 1 88 ? 33.559 33.214 93.295 1.00 107.01 88 GLN B CA 1
ATOM 4403 C C . GLN B 1 88 ? 33.806 31.733 93.545 1.00 106.73 88 GLN B C 1
ATOM 4404 O O . GLN B 1 88 ? 33.677 31.257 94.679 1.00 108.19 88 GLN B O 1
ATOM 4410 N N . MET B 1 89 ? 34.168 30.989 92.497 1.00 105.06 89 MET B N 1
ATOM 4411 C CA . MET B 1 89 ? 34.441 29.566 92.659 1.00 104.92 89 MET B CA 1
ATOM 4412 C C . MET B 1 89 ? 35.761 29.329 93.380 1.00 106.22 89 MET B C 1
ATOM 4413 O O . MET B 1 89 ? 35.919 28.310 94.061 1.00 107.01 89 MET B O 1
ATOM 4418 N N . LEU B 1 90 ? 36.720 30.250 93.239 1.00 106.61 90 LEU B N 1
ATOM 4419 C CA . LEU B 1 90 ? 37.949 30.157 94.018 1.00 108.17 90 LEU B CA 1
ATOM 4420 C C . LEU B 1 90 ? 37.686 30.382 95.501 1.00 110.19 90 LEU B C 1
ATOM 4421 O O . LEU B 1 90 ? 38.400 29.830 96.346 1.00 111.60 90 LEU B O 1
ATOM 4426 N N . GLU B 1 91 ? 36.675 31.188 95.833 1.00 110.56 91 GLU B N 1
ATOM 4427 C CA . GLU B 1 91 ? 36.312 31.381 97.233 1.00 112.68 91 GLU B CA 1
ATOM 4428 C C . GLU B 1 91 ? 35.774 30.097 97.850 1.00 113.07 91 GLU B C 1
ATOM 4429 O O . GLU B 1 91 ? 35.998 29.839 99.038 1.00 115.00 91 GLU B O 1
ATOM 4435 N N . GLU B 1 92 ? 35.074 29.284 97.066 1.00 111.42 92 GLU B N 1
ATOM 4436 C CA . GLU B 1 92 ? 34.606 27.985 97.519 1.00 111.74 92 GLU B CA 1
ATOM 4437 C C . GLU B 1 92 ? 35.689 26.930 97.303 1.00 111.48 92 GLU B C 1
ATOM 4438 O O . GLU B 1 92 ? 36.708 27.168 96.650 1.00 110.85 92 GLU B O 1
ATOM 4440 N N . GLY B 1 93 ? 35.456 25.746 97.864 1.00 112.18 93 GLY B N 1
ATOM 4441 C CA . GLY B 1 93 ? 36.406 24.658 97.779 1.00 112.34 93 GLY B CA 1
ATOM 4442 C C . GLY B 1 93 ? 36.362 23.840 96.511 1.00 110.46 93 GLY B C 1
ATOM 4443 O O . GLY B 1 93 ? 37.023 22.801 96.435 1.00 110.77 93 GLY B O 1
ATOM 4444 N N . THR B 1 94 ? 35.605 24.274 95.504 1.00 108.70 94 THR B N 1
ATOM 4445 C CA . THR B 1 94 ? 35.481 23.531 94.257 1.00 106.99 94 THR B CA 1
ATOM 4446 C C . THR B 1 94 ? 36.518 23.927 93.215 1.00 106.03 94 THR B C 1
ATOM 4447 O O . THR B 1 94 ? 36.695 23.196 92.234 1.00 105.01 94 THR B O 1
ATOM 4451 N N . ALA B 1 95 ? 37.207 25.051 93.397 1.00 106.50 95 ALA B N 1
ATOM 4452 C CA . ALA B 1 95 ? 38.208 25.507 92.443 1.00 105.83 95 ALA B CA 1
ATOM 4453 C C . ALA B 1 95 ? 39.394 26.090 93.193 1.00 107.47 95 ALA B C 1
ATOM 4454 O O . ALA B 1 95 ? 39.221 26.963 94.049 1.00 108.45 95 ALA B O 1
ATOM 4456 N N . TYR B 1 96 ? 40.589 25.608 92.873 1.00 107.96 96 TYR B N 1
ATOM 4457 C CA . TYR B 1 96 ? 41.827 26.107 93.452 1.00 109.62 96 TYR B CA 1
ATOM 4458 C C . TYR B 1 96 ? 42.656 26.800 92.374 1.00 109.05 96 TYR B C 1
ATOM 4459 O O . TYR B 1 96 ? 42.243 26.925 91.218 1.00 107.38 96 TYR B O 1
ATOM 4468 N N . LYS B 1 97 ? 43.842 27.255 92.769 1.00 110.61 97 LYS B N 1
ATOM 4469 C CA . LYS B 1 97 ? 44.736 28.008 91.895 1.00 110.54 97 LYS B CA 1
ATOM 4470 C C . LYS B 1 97 ? 46.044 27.239 91.765 1.00 111.90 97 LYS B C 1
ATOM 4471 O O . LYS B 1 97 ? 46.840 27.193 92.709 1.00 113.86 97 LYS B O 1
ATOM 4475 N N . CYS B 1 98 ? 46.264 26.635 90.600 1.00 111.06 98 CYS B N 1
ATOM 4476 C CA . CYS B 1 98 ? 47.496 25.899 90.360 1.00 112.53 98 CYS B CA 1
ATOM 4477 C C . CYS B 1 98 ? 48.662 26.860 90.164 1.00 113.78 98 CYS B C 1
ATOM 4478 O O . CYS B 1 98 ? 48.489 28.009 89.749 1.00 113.03 98 CYS B O 1
ATOM 4481 N N . TYR B 1 99 ? 49.865 26.372 90.464 1.00 115.89 99 TYR B N 1
ATOM 4482 C CA . TYR B 1 99 ? 51.066 27.187 90.395 1.00 117.54 99 TYR B CA 1
ATOM 4483 C C . TYR B 1 99 ? 52.244 26.493 89.724 1.00 119.06 99 TYR B C 1
ATOM 4484 O O . TYR B 1 99 ? 53.327 27.085 89.656 1.00 120.75 99 TYR B O 1
ATOM 4493 N N . CYS B 1 100 ? 52.072 25.268 89.233 1.00 118.72 100 CYS B N 1
ATOM 4494 C CA . CYS B 1 100 ? 53.172 24.558 88.597 1.00 120.45 100 CYS B CA 1
ATOM 4495 C C . CYS B 1 100 ? 53.557 25.229 87.285 1.00 120.05 100 CYS B C 1
ATOM 4496 O O . CYS B 1 100 ? 52.697 25.660 86.511 1.00 117.85 100 CYS B O 1
ATOM 4499 N N . SER B 1 101 ? 54.861 25.318 87.038 1.00 122.37 101 SER B N 1
ATOM 4500 C CA . SER B 1 101 ? 55.352 25.930 85.815 1.00 122.45 101 SER B CA 1
ATOM 4501 C C . SER B 1 101 ? 55.131 24.997 84.624 1.00 121.81 101 SER B C 1
ATOM 4502 O O . SER B 1 101 ? 54.777 23.823 84.770 1.00 121.70 101 SER B O 1
ATOM 4505 N N . LYS B 1 102 ? 55.347 25.542 83.425 1.00 121.54 102 LYS B N 1
ATOM 4506 C CA . LYS B 1 102 ? 55.225 24.744 82.211 1.00 121.23 102 LYS B CA 1
ATOM 4507 C C . LYS B 1 102 ? 56.307 23.679 82.108 1.00 124.08 102 LYS B C 1
ATOM 4508 O O . LYS B 1 102 ? 56.137 22.711 81.360 1.00 124.10 102 LYS B O 1
ATOM 4509 N N . GLU B 1 103 ? 57.412 23.835 82.840 1.00 126.65 103 GLU B N 1
ATOM 4510 C CA . GLU B 1 103 ? 58.468 22.830 82.818 1.00 129.69 103 GLU B CA 1
ATOM 4511 C C . GLU B 1 103 ? 58.072 21.593 83.614 1.00 129.79 103 GLU B C 1
ATOM 4512 O O . GLU B 1 103 ? 58.379 20.466 83.210 1.00 131.24 103 GLU B O 1
ATOM 4518 N N . ARG B 1 104 ? 57.390 21.785 84.746 1.00 128.46 104 ARG B N 1
ATOM 4519 C CA . ARG B 1 104 ? 56.957 20.648 85.550 1.00 128.59 104 ARG B CA 1
ATOM 4520 C C . ARG B 1 104 ? 55.847 19.863 84.864 1.00 126.46 104 ARG B C 1
ATOM 4521 O O . ARG B 1 104 ? 55.757 18.643 85.037 1.00 127.29 104 ARG B O 1
ATOM 4523 N N . LEU B 1 105 ? 54.998 20.539 84.087 1.00 123.86 105 LEU B N 1
ATOM 4524 C CA . LEU B 1 105 ? 53.907 19.847 83.408 1.00 121.86 105 LEU B CA 1
ATOM 4525 C C . LEU B 1 105 ? 54.429 18.938 82.302 1.00 123.33 105 LEU B C 1
ATOM 4526 O O . LEU B 1 105 ? 53.978 17.794 82.168 1.00 123.31 105 LEU B O 1
ATOM 4531 N N . GLU B 1 106 ? 55.376 19.427 81.498 1.00 124.80 106 GLU B N 1
ATOM 4532 C CA . GLU B 1 106 ? 55.943 18.597 80.441 1.00 126.61 106 GLU B CA 1
ATOM 4533 C C . GLU B 1 106 ? 56.781 17.465 81.019 1.00 129.66 106 GLU B C 1
ATOM 4534 O O . GLU B 1 106 ? 56.765 16.343 80.498 1.00 130.69 106 GLU B O 1
ATOM 4540 N N . ALA B 1 107 ? 57.522 17.738 82.096 1.00 131.31 107 ALA B N 1
ATOM 4541 C CA . ALA B 1 107 ? 58.301 16.686 82.739 1.00 134.32 107 ALA B CA 1
ATOM 4542 C C . ALA B 1 107 ? 57.402 15.651 83.402 1.00 133.35 107 ALA B C 1
ATOM 4543 O O . ALA B 1 107 ? 57.772 14.475 83.487 1.00 135.54 107 ALA B O 1
ATOM 4545 N N . LEU B 1 108 ? 56.224 16.065 83.875 1.00 130.31 108 LEU B N 1
ATOM 4546 C CA . LEU B 1 108 ? 55.289 15.118 84.471 1.00 129.36 108 LEU B CA 1
ATOM 4547 C C . LEU B 1 108 ? 54.526 14.347 83.401 1.00 128.20 108 LEU B C 1
ATOM 4548 O O . LEU B 1 108 ? 54.276 13.147 83.559 1.00 129.05 108 LEU B O 1
ATOM 4553 N N . ARG B 1 109 ? 54.147 15.018 82.310 1.00 126.40 109 ARG B N 1
ATOM 4554 C CA . ARG B 1 109 ? 53.442 14.335 81.230 1.00 125.41 109 ARG B CA 1
ATOM 4555 C C . ARG B 1 109 ? 54.334 13.295 80.564 1.00 128.47 109 ARG B C 1
ATOM 4556 O O . ARG B 1 109 ? 53.885 12.182 80.267 1.00 128.79 109 ARG B O 1
ATOM 4564 N N . GLU B 1 110 ? 55.601 13.639 80.322 1.00 130.93 110 GLU B N 1
ATOM 4565 C CA . GLU B 1 110 ? 56.531 12.669 79.754 1.00 134.32 110 GLU B CA 1
ATOM 4566 C C . GLU B 1 110 ? 56.856 11.562 80.748 1.00 136.56 110 GLU B C 1
ATOM 4567 O O . GLU B 1 110 ? 57.156 10.434 80.341 1.00 138.84 110 GLU B O 1
ATOM 4573 N N . GLU B 1 111 ? 56.801 11.861 82.048 1.00 136.13 111 GLU B N 1
ATOM 4574 C CA . GLU B 1 111 ? 56.952 10.812 83.052 1.00 138.02 111 GLU B CA 1
ATOM 4575 C C . GLU B 1 111 ? 55.692 9.962 83.148 1.00 136.19 111 GLU B C 1
ATOM 4576 O O . GLU B 1 111 ? 55.772 8.740 83.319 1.00 138.14 111 GLU B O 1
ATOM 4582 N N . GLN B 1 112 ? 54.518 10.589 83.035 1.00 132.64 112 GLN B N 1
ATOM 4583 C CA . GLN B 1 112 ? 53.271 9.834 83.081 1.00 130.91 112 GLN B CA 1
ATOM 4584 C C . GLN B 1 112 ? 53.080 8.995 81.825 1.00 131.43 112 GLN B C 1
ATOM 4585 O O . GLN B 1 112 ? 52.486 7.912 81.890 1.00 131.72 112 GLN B O 1
ATOM 4591 N N . MET B 1 113 ? 53.571 9.473 80.679 1.00 131.72 113 MET B N 1
ATOM 4592 C CA . MET B 1 113 ? 53.547 8.654 79.472 1.00 132.80 113 MET B CA 1
ATOM 4593 C C . MET B 1 113 ? 54.568 7.526 79.545 1.00 136.86 113 MET B C 1
ATOM 4594 O O . MET B 1 113 ? 54.396 6.492 78.888 1.00 138.13 113 MET B O 1
ATOM 4599 N N . ALA B 1 114 ? 55.630 7.703 80.333 1.00 139.11 114 ALA B N 1
ATOM 4600 C CA . ALA B 1 114 ? 56.628 6.653 80.494 1.00 143.24 114 ALA B CA 1
ATOM 4601 C C . ALA B 1 114 ? 56.162 5.567 81.455 1.00 143.87 114 ALA B C 1
ATOM 4602 O O . ALA B 1 114 ? 56.487 4.391 81.258 1.00 146.70 114 ALA B O 1
ATOM 4604 N N . LYS B 1 115 ? 55.406 5.934 82.486 1.00 141.49 115 LYS B N 1
ATOM 4605 C CA . LYS B 1 115 ? 54.894 4.968 83.448 1.00 141.99 115 LYS B CA 1
ATOM 4606 C C . LYS B 1 115 ? 53.663 4.273 82.867 1.00 140.23 115 LYS B C 1
ATOM 4607 O O . LYS B 1 115 ? 53.331 4.419 81.687 1.00 139.10 115 LYS B O 1
ATOM 4611 N N . GLY B 1 116 ? 52.968 3.504 83.698 1.00 140.13 116 GLY B N 1
ATOM 4612 C CA . GLY B 1 116 ? 51.777 2.798 83.265 1.00 138.68 116 GLY B CA 1
ATOM 4613 C C . GLY B 1 116 ? 50.543 3.678 83.211 1.00 134.57 116 GLY B C 1
ATOM 4614 O O . GLY B 1 116 ? 49.516 3.362 83.813 1.00 133.19 116 GLY B O 1
ATOM 4615 N N . LYS B 1 118 ? 48.058 7.225 81.862 1.00 123.91 118 LYS B N 1
ATOM 4616 C CA . LYS B 1 118 ? 47.456 8.236 81.002 1.00 121.21 118 LYS B CA 1
ATOM 4617 C C . LYS B 1 118 ? 47.763 9.640 81.513 1.00 119.99 118 LYS B C 1
ATOM 4618 O O . LYS B 1 118 ? 47.688 9.893 82.716 1.00 119.86 118 LYS B O 1
ATOM 4620 N N . PRO B 1 119 ? 48.114 10.550 80.596 1.00 119.25 119 PRO B N 1
ATOM 4621 C CA . PRO B 1 119 ? 48.443 11.925 80.999 1.00 118.26 119 PRO B CA 1
ATOM 4622 C C . PRO B 1 119 ? 47.306 12.616 81.735 1.00 115.67 119 PRO B C 1
ATOM 4623 O O . PRO B 1 119 ? 46.397 13.176 81.114 1.00 113.38 119 PRO B O 1
ATOM 4627 N N . ARG B 1 120 ? 47.356 12.579 83.064 1.00 116.23 120 ARG B N 1
ATOM 4628 C CA . ARG B 1 120 ? 46.343 13.184 83.918 1.00 114.30 120 ARG B CA 1
ATOM 4629 C C . ARG B 1 120 ? 47.039 14.010 84.987 1.00 115.06 120 ARG B C 1
ATOM 4630 O O . ARG B 1 120 ? 47.903 13.497 85.706 1.00 117.33 120 ARG B O 1
ATOM 4638 N N . TYR B 1 121 ? 46.671 15.285 85.085 1.00 113.34 121 TYR B N 1
ATOM 4639 C CA . TYR B 1 121 ? 47.333 16.184 86.021 1.00 114.09 121 TYR B CA 1
ATOM 4640 C C . TYR B 1 121 ? 47.055 15.760 87.458 1.00 114.90 121 TYR B C 1
ATOM 4641 O O . TYR B 1 121 ? 45.898 15.590 87.856 1.00 113.62 121 TYR B O 1
ATOM 4650 N N . ASP B 1 122 ? 48.121 15.587 88.233 1.00 117.21 122 ASP B N 1
ATOM 4651 C CA . ASP B 1 122 ? 47.996 15.187 89.626 1.00 118.35 122 ASP B CA 1
ATOM 4652 C C . ASP B 1 122 ? 47.589 16.372 90.492 1.00 117.43 122 ASP B C 1
ATOM 4653 O O . ASP B 1 122 ? 47.894 17.528 90.187 1.00 116.77 122 ASP B O 1
ATOM 4658 N N . GLY B 1 123 ? 46.896 16.072 91.588 1.00 117.60 123 GLY B N 1
ATOM 4659 C CA . GLY B 1 123 ? 46.442 17.105 92.498 1.00 117.05 123 GLY B CA 1
ATOM 4660 C C . GLY B 1 123 ? 47.530 17.621 93.415 1.00 119.09 123 GLY B C 1
ATOM 4661 O O . GLY B 1 123 ? 47.404 17.546 94.641 1.00 120.22 123 GLY B O 1
ATOM 4662 N N . ARG B 1 124 ? 48.608 18.151 92.832 1.00 119.72 124 ARG B N 1
ATOM 4663 C CA . ARG B 1 124 ? 49.697 18.684 93.644 1.00 121.81 124 ARG B CA 1
ATOM 4664 C C . ARG B 1 124 ? 49.298 19.992 94.314 1.00 121.11 124 ARG B C 1
ATOM 4665 O O . ARG B 1 124 ? 49.700 20.263 95.451 1.00 122.78 124 ARG B O 1
ATOM 4667 N N . CYS B 1 125 ? 48.506 20.814 93.627 1.00 118.83 125 CYS B N 1
ATOM 4668 C CA . CYS B 1 125 ? 48.038 22.085 94.160 1.00 118.18 125 CYS B CA 1
ATOM 4669 C C . CYS B 1 125 ? 46.597 22.016 94.650 1.00 116.87 125 CYS B C 1
ATOM 4670 O O . CYS B 1 125 ? 45.987 23.061 94.897 1.00 116.07 125 CYS B O 1
ATOM 4673 N N . ARG B 1 126 ? 46.044 20.811 94.802 1.00 149.83 126 ARG B N 1
ATOM 4674 C CA . ARG B 1 126 ? 44.633 20.680 95.151 1.00 151.04 126 ARG B CA 1
ATOM 4675 C C . ARG B 1 126 ? 44.365 21.125 96.584 1.00 154.33 126 ARG B C 1
ATOM 4676 O O . ARG B 1 126 ? 43.375 21.816 96.850 1.00 153.51 126 ARG B O 1
ATOM 4681 N N . HIS B 1 127 ? 45.229 20.741 97.520 1.00 158.30 127 HIS B N 1
ATOM 4682 C CA . HIS B 1 127 ? 45.048 21.057 98.932 1.00 162.17 127 HIS B CA 1
ATOM 4683 C C . HIS B 1 127 ? 46.342 21.575 99.542 1.00 163.17 127 HIS B C 1
ATOM 4684 O O . HIS B 1 127 ? 46.733 21.183 100.645 1.00 168.12 127 HIS B O 1
ATOM 4686 N N . SER B 1 128 ? 47.026 22.470 98.834 1.00 158.71 128 SER B N 1
ATOM 4687 C CA . SER B 1 128 ? 48.259 23.067 99.328 1.00 159.33 128 SER B CA 1
ATOM 4688 C C . SER B 1 128 ? 47.935 24.325 100.124 1.00 158.85 128 SER B C 1
ATOM 4689 O O . SER B 1 128 ? 47.241 25.219 99.629 1.00 154.76 128 SER B O 1
ATOM 4692 N N . HIS B 1 129 ? 48.437 24.387 101.357 1.00 163.26 129 HIS B N 1
ATOM 4693 C CA . HIS B 1 129 ? 48.191 25.534 102.222 1.00 163.49 129 HIS B CA 1
ATOM 4694 C C . HIS B 1 129 ? 49.158 26.685 101.977 1.00 160.19 129 HIS B C 1
ATOM 4695 O O . HIS B 1 129 ? 48.980 27.755 102.569 1.00 159.69 129 HIS B O 1
ATOM 4697 N N . GLU B 1 130 ? 50.166 26.496 101.131 1.00 158.12 130 GLU B N 1
ATOM 4698 C CA . GLU B 1 130 ? 51.118 27.558 100.837 1.00 155.08 130 GLU B CA 1
ATOM 4699 C C . GLU B 1 130 ? 50.554 28.484 99.767 1.00 148.82 130 GLU B C 1
ATOM 4700 O O . GLU B 1 130 ? 50.001 28.023 98.763 1.00 146.25 130 GLU B O 1
ATOM 4706 N N . HIS B 1 131 ? 50.691 29.794 99.988 1.00 146.57 131 HIS B N 1
ATOM 4707 C CA . HIS B 1 131 ? 50.191 30.763 99.018 1.00 140.82 131 HIS B CA 1
ATOM 4708 C C . HIS B 1 131 ? 50.953 30.684 97.703 1.00 137.18 131 HIS B C 1
ATOM 4709 O O . HIS B 1 131 ? 50.426 31.079 96.656 1.00 132.77 131 HIS B O 1
ATOM 4711 N N . HIS B 1 132 ? 52.195 30.194 97.741 1.00 130.41 132 HIS B N 1
ATOM 4712 C CA . HIS B 1 132 ? 53.051 30.014 96.570 1.00 129.48 132 HIS B CA 1
ATOM 4713 C C . HIS B 1 132 ? 53.419 31.338 95.914 1.00 128.08 132 HIS B C 1
ATOM 4714 O O . HIS B 1 132 ? 54.558 31.519 95.481 1.00 128.70 132 HIS B O 1
ATOM 4721 N N . ALA B 1 133 ? 52.467 32.260 95.809 1.00 126.28 133 ALA B N 1
ATOM 4722 C CA . ALA B 1 133 ? 52.735 33.561 95.222 1.00 125.02 133 ALA B CA 1
ATOM 4723 C C . ALA B 1 133 ? 51.709 34.562 95.738 1.00 124.29 133 ALA B C 1
ATOM 4724 O O . ALA B 1 133 ? 50.850 34.241 96.565 1.00 124.86 133 ALA B O 1
ATOM 4726 N N . ASP B 1 134 ? 51.821 35.794 95.254 1.00 123.17 134 ASP B N 1
ATOM 4727 C CA . ASP B 1 134 ? 50.857 36.840 95.560 1.00 122.29 134 ASP B CA 1
ATOM 4728 C C . ASP B 1 134 ? 50.182 37.358 94.302 1.00 119.39 134 ASP B C 1
ATOM 4729 O O . ASP B 1 134 ? 48.948 37.374 94.221 1.00 118.04 134 ASP B O 1
ATOM 4734 N N . ASP B 1 135 ? 50.967 37.776 93.308 1.00 118.54 135 ASP B N 1
ATOM 4735 C CA . ASP B 1 135 ? 50.429 38.162 92.012 1.00 115.87 135 ASP B CA 1
ATOM 4736 C C . ASP B 1 135 ? 51.244 37.583 90.862 1.00 115.07 135 ASP B C 1
ATOM 4737 O O . ASP B 1 135 ? 51.056 38.008 89.714 1.00 113.06 135 ASP B O 1
ATOM 4742 N N . GLU B 1 136 ? 52.140 36.634 91.132 1.00 116.69 136 GLU B N 1
ATOM 4743 C CA . GLU B 1 136 ? 52.940 36.016 90.091 1.00 116.16 136 GLU B CA 1
ATOM 4744 C C . GLU B 1 136 ? 52.050 35.213 89.144 1.00 113.86 136 GLU B C 1
ATOM 4745 O O . GLU B 1 136 ? 50.941 34.816 89.508 1.00 113.30 136 GLU B O 1
ATOM 4747 N N . PRO B 1 137 ? 52.510 34.972 87.914 1.00 112.58 137 PRO B N 1
ATOM 4748 C CA . PRO B 1 137 ? 51.687 34.219 86.958 1.00 110.38 137 PRO B CA 1
ATOM 4749 C C . PRO B 1 137 ? 51.377 32.818 87.464 1.00 111.20 137 PRO B C 1
ATOM 4750 O O . PRO B 1 137 ? 52.198 32.175 88.123 1.00 113.37 137 PRO B O 1
ATOM 4754 N N . CYS B 1 138 ? 50.174 32.350 87.148 1.00 109.57 138 CYS B N 1
ATOM 4755 C CA . CYS B 1 138 ? 49.689 31.058 87.614 1.00 110.25 138 CYS B CA 1
ATOM 4756 C C . CYS B 1 138 ? 48.551 30.615 86.700 1.00 107.88 138 CYS B C 1
ATOM 4757 O O . CYS B 1 138 ? 48.299 31.222 85.654 1.00 105.82 138 CYS B O 1
ATOM 4760 N N . VAL B 1 139 ? 47.855 29.553 87.103 1.00 108.28 139 VAL B N 1
ATOM 4761 C CA . VAL B 1 139 ? 46.756 28.981 86.334 1.00 106.35 139 VAL B CA 1
ATOM 4762 C C . VAL B 1 139 ? 45.694 28.490 87.308 1.00 107.22 139 VAL B C 1
ATOM 4763 O O . VAL B 1 139 ? 46.010 27.791 88.276 1.00 109.34 139 VAL B O 1
ATOM 4767 N N . VAL B 1 140 ? 44.441 28.859 87.061 1.00 105.74 140 VAL B N 1
ATOM 4768 C CA . VAL B 1 140 ? 43.323 28.423 87.891 1.00 106.46 140 VAL B CA 1
ATOM 4769 C C . VAL B 1 140 ? 42.748 27.140 87.308 1.00 105.73 140 VAL B C 1
ATOM 4770 O O . VAL B 1 140 ? 42.563 27.021 86.091 1.00 103.76 140 VAL B O 1
ATOM 4774 N N . ARG B 1 141 ? 42.468 26.172 88.178 1.00 107.40 141 ARG B N 1
ATOM 4775 C CA . ARG B 1 141 ? 41.924 24.885 87.772 1.00 107.06 141 ARG B CA 1
ATOM 4776 C C . ARG B 1 141 ? 40.655 24.592 88.561 1.00 107.74 141 ARG B C 1
ATOM 4777 O O . ARG B 1 141 ? 40.277 25.329 89.476 1.00 108.63 141 ARG B O 1
ATOM 4785 N N . PHE B 1 142 ? 39.996 23.494 88.195 1.00 106.48 142 PHE B N 1
ATOM 4786 C CA . PHE B 1 142 ? 38.760 23.056 88.827 1.00 106.89 142 PHE B CA 1
ATOM 4787 C C . PHE B 1 142 ? 38.981 21.698 89.476 1.00 108.45 142 PHE B C 1
ATOM 4788 O O . PHE B 1 142 ? 39.516 20.783 88.842 1.00 107.90 142 PHE B O 1
ATOM 4796 N N . ALA B 1 143 ? 38.567 21.570 90.735 1.00 110.45 143 ALA B N 1
ATOM 4797 C CA . ALA B 1 143 ? 38.741 20.330 91.487 1.00 112.22 143 ALA B CA 1
ATOM 4798 C C . ALA B 1 143 ? 37.737 19.299 90.989 1.00 110.94 143 ALA B C 1
ATOM 4799 O O . ALA B 1 143 ? 36.553 19.348 91.329 1.00 110.74 143 ALA B O 1
ATOM 4801 N N . ASN B 1 144 ? 38.209 18.356 90.179 1.00 110.12 144 ASN B N 1
ATOM 4802 C CA . ASN B 1 144 ? 37.346 17.306 89.659 1.00 109.01 144 ASN B CA 1
ATOM 4803 C C . ASN B 1 144 ? 37.051 16.275 90.748 1.00 111.10 144 ASN B C 1
ATOM 4804 O O . ASN B 1 144 ? 37.935 15.938 91.539 1.00 113.25 144 ASN B O 1
ATOM 4809 N N . PRO B 1 145 ? 35.819 15.771 90.817 1.00 110.60 145 PRO B N 1
ATOM 4810 C CA . PRO B 1 145 ? 35.526 14.686 91.760 1.00 112.51 145 PRO B CA 1
ATOM 4811 C C . PRO B 1 145 ? 36.280 13.421 91.380 1.00 112.95 145 PRO B C 1
ATOM 4812 O O . PRO B 1 145 ? 36.410 13.084 90.201 1.00 111.17 145 PRO B O 1
ATOM 4816 N N . GLN B 1 146 ? 36.784 12.722 92.396 1.00 115.46 146 GLN B N 1
ATOM 4817 C CA . GLN B 1 146 ? 37.598 11.535 92.175 1.00 116.29 146 GLN B CA 1
ATOM 4818 C C . GLN B 1 146 ? 36.847 10.231 92.402 1.00 116.90 146 GLN B C 1
ATOM 4819 O O . GLN B 1 146 ? 37.257 9.199 91.860 1.00 116.89 146 GLN B O 1
ATOM 4822 N N . GLU B 1 147 ? 35.768 10.248 93.178 1.00 111.35 147 GLU B N 1
ATOM 4823 C CA . GLU B 1 147 ? 35.033 9.040 93.522 1.00 111.65 147 GLU B CA 1
ATOM 4824 C C . GLU B 1 147 ? 33.766 8.925 92.683 1.00 109.35 147 GLU B C 1
ATOM 4825 O O . GLU B 1 147 ? 33.095 9.924 92.408 1.00 108.33 147 GLU B O 1
ATOM 4831 N N . GLY B 1 148 ? 33.453 7.701 92.271 1.00 108.65 148 GLY B N 1
ATOM 4832 C CA . GLY B 1 148 ? 32.251 7.440 91.502 1.00 106.71 148 GLY B CA 1
ATOM 4833 C C . GLY B 1 148 ? 32.475 7.522 90.004 1.00 104.33 148 GLY B C 1
ATOM 4834 O O . GLY B 1 148 ? 33.580 7.337 89.488 1.00 104.16 148 GLY B O 1
ATOM 4835 N N . SER B 1 149 ? 31.384 7.808 89.296 1.00 102.59 149 SER B N 1
ATOM 4836 C CA . SER B 1 149 ? 31.403 7.971 87.851 1.00 100.31 149 SER B CA 1
ATOM 4837 C C . SER B 1 149 ? 30.459 9.101 87.475 1.00 99.10 149 SER B C 1
ATOM 4838 O O . SER B 1 149 ? 29.746 9.652 88.318 1.00 100.05 149 SER B O 1
ATOM 4841 N N . VAL B 1 150 ? 30.463 9.451 86.191 1.00 97.10 150 VAL B N 1
ATOM 4842 C CA . VAL B 1 150 ? 29.526 10.417 85.633 1.00 95.77 150 VAL B CA 1
ATOM 4843 C C . VAL B 1 150 ? 28.724 9.720 84.541 1.00 94.14 150 VAL B C 1
ATOM 4844 O O . VAL B 1 150 ? 29.297 9.084 83.648 1.00 93.23 150 VAL B O 1
ATOM 4848 N N . VAL B 1 151 ? 27.400 9.815 84.632 1.00 93.96 151 VAL B N 1
ATOM 4849 C CA . VAL B 1 151 ? 26.492 9.174 83.689 1.00 92.68 151 VAL B CA 1
ATOM 4850 C C . VAL B 1 151 ? 25.515 10.219 83.174 1.00 91.69 151 VAL B C 1
ATOM 4851 O O . VAL B 1 151 ? 24.874 10.922 83.964 1.00 92.61 151 VAL B O 1
ATOM 4855 N N . PHE B 1 152 ? 25.414 10.333 81.853 1.00 89.96 152 PHE B N 1
ATOM 4856 C CA . PHE B 1 152 ? 24.469 11.238 81.214 1.00 88.97 152 PHE B CA 1
ATOM 4857 C C . PHE B 1 152 ? 23.705 10.468 80.149 1.00 87.88 152 PHE B C 1
ATOM 4858 O O . PHE B 1 152 ? 24.311 9.810 79.297 1.00 87.03 152 PHE B O 1
ATOM 4866 N N . ASP B 1 153 ? 22.379 10.539 80.210 1.00 88.09 153 ASP B N 1
ATOM 4867 C CA . ASP B 1 153 ? 21.521 9.800 79.287 1.00 87.35 153 ASP B CA 1
ATOM 4868 C C . ASP B 1 153 ? 21.455 10.563 77.970 1.00 85.75 153 ASP B C 1
ATOM 4869 O O . ASP B 1 153 ? 20.659 11.492 77.814 1.00 85.57 153 ASP B O 1
ATOM 4874 N N . ASP B 1 154 ? 22.298 10.174 77.018 1.00 84.69 154 ASP B N 1
ATOM 4875 C CA . ASP B 1 154 ? 22.254 10.775 75.692 1.00 83.21 154 ASP B CA 1
ATOM 4876 C C . ASP B 1 154 ? 21.028 10.269 74.943 1.00 82.92 154 ASP B C 1
ATOM 4877 O O . ASP B 1 154 ? 20.808 9.059 74.835 1.00 83.24 154 ASP B O 1
ATOM 4882 N N . GLN B 1 155 ? 20.226 11.204 74.425 1.00 82.41 155 GLN B N 1
ATOM 4883 C CA . GLN B 1 155 ? 18.978 10.841 73.762 1.00 82.37 155 GLN B CA 1
A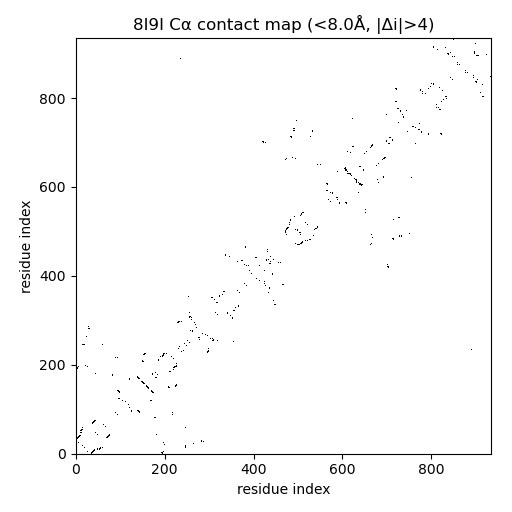TOM 4884 C C . GLN B 1 155 ? 19.201 10.140 72.428 1.00 81.38 155 GLN B C 1
ATOM 4885 O O . GLN B 1 155 ? 18.263 9.537 71.898 1.00 81.54 155 GLN B O 1
ATOM 4891 N N . ILE B 1 156 ? 20.410 10.202 71.876 1.00 80.52 156 ILE B N 1
ATOM 4892 C CA . ILE B 1 156 ? 20.709 9.617 70.580 1.00 79.69 156 ILE B CA 1
ATOM 4893 C C . ILE B 1 156 ? 21.659 8.431 70.701 1.00 80.01 156 ILE B C 1
ATOM 4894 O O . ILE B 1 156 ? 21.459 7.405 70.045 1.00 80.05 156 ILE B O 1
ATOM 4899 N N . ARG B 1 157 ? 22.692 8.548 71.533 1.00 80.37 157 ARG B N 1
ATOM 4900 C CA . ARG B 1 157 ? 23.694 7.502 71.684 1.00 80.81 157 ARG B CA 1
ATOM 4901 C C . ARG B 1 157 ? 23.438 6.595 72.880 1.00 82.12 157 ARG B C 1
ATOM 4902 O O . ARG B 1 157 ? 24.241 5.692 73.137 1.00 82.68 157 ARG B O 1
ATOM 4910 N N . GLY B 1 158 ? 22.347 6.807 73.612 1.00 82.71 158 GLY B N 1
ATOM 4911 C CA . GLY B 1 158 ? 22.017 5.977 74.746 1.00 84.01 158 GLY B CA 1
ATOM 4912 C C . GLY B 1 158 ? 22.720 6.420 76.013 1.00 84.86 158 GLY B C 1
ATOM 4913 O O . GLY B 1 158 ? 23.076 7.591 76.177 1.00 84.56 158 GLY B O 1
ATOM 4914 N N . PRO B 1 159 ? 22.933 5.486 76.940 1.00 86.04 159 PRO B N 1
ATOM 4915 C CA . PRO B 1 159 ? 23.621 5.834 78.188 1.00 87.09 159 PRO B CA 1
ATOM 4916 C C . PRO B 1 159 ? 25.133 5.721 78.068 1.00 87.04 159 PRO B C 1
ATOM 4917 O O . PRO B 1 159 ? 25.660 4.665 77.704 1.00 87.14 159 PRO B O 1
ATOM 4921 N N . ILE B 1 160 ? 25.837 6.809 78.368 1.00 87.00 160 ILE B N 1
ATOM 4922 C CA . ILE B 1 160 ? 27.292 6.860 78.299 1.00 87.11 160 ILE B CA 1
ATOM 4923 C C . ILE B 1 160 ? 27.829 7.118 79.699 1.00 88.62 160 ILE B C 1
ATOM 4924 O O . ILE B 1 160 ? 27.268 7.924 80.450 1.00 89.10 160 ILE B O 1
ATOM 4929 N N . GLU B 1 161 ? 28.917 6.434 80.049 1.00 89.54 161 GLU B N 1
ATOM 4930 C CA . GLU B 1 161 ? 29.504 6.526 81.378 1.00 91.22 161 GLU B CA 1
ATOM 4931 C C . GLU B 1 161 ? 30.999 6.783 81.267 1.00 91.55 161 GLU B C 1
ATOM 4932 O O . GLU B 1 161 ? 31.688 6.131 80.476 1.00 91.18 161 GLU B O 1
ATOM 4938 N N . PHE B 1 162 ? 31.491 7.731 82.060 1.00 92.39 162 PHE B N 1
ATOM 4939 C CA . PHE B 1 162 ? 32.914 8.017 82.178 1.00 93.12 162 PHE B CA 1
ATOM 4940 C C . PHE B 1 162 ? 33.311 7.907 83.642 1.00 95.27 162 PHE B C 1
ATOM 4941 O O . PHE B 1 162 ? 32.644 8.473 84.513 1.00 95.92 162 PHE B O 1
ATOM 4949 N N . SER B 1 163 ? 34.386 7.174 83.914 1.00 96.52 163 SER B N 1
ATOM 4950 C CA . SER B 1 163 ? 34.873 7.067 85.281 1.00 98.74 163 SER B CA 1
ATOM 4951 C C . SER B 1 163 ? 35.571 8.358 85.689 1.00 99.37 163 SER B C 1
ATOM 4952 O O . SER B 1 163 ? 36.359 8.924 84.926 1.00 98.65 163 SER B O 1
ATOM 4955 N N . ASN B 1 164 ? 35.276 8.824 86.906 1.00 100.83 164 ASN B N 1
ATOM 4956 C CA . ASN B 1 164 ? 35.841 10.083 87.382 1.00 101.60 164 ASN B CA 1
ATOM 4957 C C . ASN B 1 164 ? 37.359 10.041 87.485 1.00 102.89 164 ASN B C 1
ATOM 4958 O O . ASN B 1 164 ? 37.995 11.101 87.512 1.00 103.15 164 ASN B O 1
ATOM 4963 N N . GLN B 1 165 ? 37.956 8.849 87.542 1.00 103.81 165 GLN B N 1
ATOM 4964 C CA . GLN B 1 165 ? 39.408 8.738 87.577 1.00 105.17 165 GLN B CA 1
ATOM 4965 C C . GLN B 1 165 ? 40.055 9.074 86.239 1.00 103.62 165 GLN B C 1
ATOM 4966 O O . GLN B 1 165 ? 41.274 9.269 86.194 1.00 104.69 165 GLN B O 1
ATOM 4972 N N . GLU B 1 166 ? 39.277 9.144 85.158 1.00 101.28 166 GLU B N 1
ATOM 4973 C CA . GLU B 1 166 ? 39.801 9.543 83.859 1.00 99.76 166 GLU B CA 1
ATOM 4974 C C . GLU B 1 166 ? 39.720 11.044 83.620 1.00 98.79 166 GLU B C 1
ATOM 4975 O O . GLU B 1 166 ? 40.392 11.549 82.713 1.00 99.82 166 GLU B O 1
ATOM 4981 N N . LEU B 1 167 ? 38.920 11.763 84.402 1.00 98.98 167 LEU B N 1
ATOM 4982 C CA . LEU B 1 167 ? 38.789 13.208 84.262 1.00 98.23 167 LEU B CA 1
ATOM 4983 C C . LEU B 1 167 ? 39.758 13.896 85.216 1.00 100.29 167 LEU B C 1
ATOM 4984 O O . LEU B 1 167 ? 39.646 13.747 86.438 1.00 102.15 167 LEU B O 1
ATOM 4989 N N . ASP B 1 168 ? 40.704 14.643 84.658 1.00 100.07 168 ASP B N 1
ATOM 4990 C CA . ASP B 1 168 ? 41.690 15.360 85.450 1.00 102.04 168 ASP B CA 1
ATOM 4991 C C . ASP B 1 168 ? 41.198 16.765 85.777 1.00 101.76 168 ASP B C 1
ATOM 4992 O O . ASP B 1 168 ? 40.259 17.282 85.167 1.00 99.83 168 ASP B O 1
ATOM 4997 N N . ASP B 1 169 ? 41.850 17.382 86.762 1.00 103.87 169 ASP B N 1
ATOM 4998 C CA . ASP B 1 169 ? 41.551 18.763 87.119 1.00 103.94 169 ASP B CA 1
ATOM 4999 C C . ASP B 1 169 ? 41.952 19.688 85.978 1.00 102.21 169 ASP B C 1
ATOM 5000 O O . ASP B 1 169 ? 43.061 20.234 85.970 1.00 103.17 169 ASP B O 1
ATOM 5005 N N . LEU B 1 170 ? 41.055 19.865 85.011 1.00 99.76 170 LEU B N 1
ATOM 5006 C CA . LEU B 1 170 ? 41.379 20.595 83.797 1.00 97.94 170 LEU B CA 1
ATOM 5007 C C . LEU B 1 170 ? 41.583 22.080 84.083 1.00 98.33 170 LEU B C 1
ATOM 5008 O O . LEU B 1 170 ? 41.092 22.629 85.074 1.00 99.49 170 LEU B O 1
ATOM 5010 N N . ILE B 1 171 ? 42.322 22.731 83.186 1.00 97.42 171 ILE B N 1
ATOM 5011 C CA . ILE B 1 171 ? 42.579 24.160 83.307 1.00 97.63 171 ILE B CA 1
ATOM 5012 C C . ILE B 1 171 ? 41.320 24.933 82.939 1.00 95.85 171 ILE B C 1
ATOM 5013 O O . ILE B 1 171 ? 40.674 24.651 81.921 1.00 93.73 171 ILE B O 1
ATOM 5018 N N . ILE B 1 172 ? 40.960 25.907 83.773 1.00 96.85 172 ILE B N 1
ATOM 5019 C CA . ILE B 1 172 ? 39.829 26.788 83.512 1.00 95.51 172 ILE B CA 1
ATOM 5020 C C . ILE B 1 172 ? 40.248 28.238 83.338 1.00 95.45 172 ILE B C 1
ATOM 5021 O O . ILE B 1 172 ? 39.389 29.095 83.113 1.00 94.47 172 ILE B O 1
ATOM 5026 N N . ARG B 1 173 ? 41.542 28.539 83.436 1.00 96.58 173 ARG B N 1
ATOM 5027 C CA . ARG B 1 173 ? 42.035 29.903 83.262 1.00 96.62 173 ARG B CA 1
ATOM 5028 C C . ARG B 1 173 ? 43.516 29.832 82.931 1.00 97.29 173 ARG B C 1
ATOM 5029 O O . ARG B 1 173 ? 44.292 29.258 83.702 1.00 99.38 173 ARG B O 1
ATOM 5037 N N . ARG B 1 174 ? 43.908 30.409 81.798 1.00 95.67 174 ARG B N 1
ATOM 5038 C CA . ARG B 1 174 ? 45.298 30.382 81.376 1.00 96.26 174 ARG B CA 1
ATOM 5039 C C . ARG B 1 174 ? 46.124 31.369 82.199 1.00 98.42 174 ARG B C 1
ATOM 5040 O O . ARG B 1 174 ? 45.629 32.028 83.117 1.00 99.52 174 ARG B O 1
ATOM 5048 N N . THR B 1 175 ? 47.413 31.470 81.861 1.00 99.19 175 THR B N 1
ATOM 5049 C CA . THR B 1 175 ? 48.302 32.363 82.597 1.00 101.41 175 THR B CA 1
ATOM 5050 C C . THR B 1 175 ? 47.935 33.826 82.384 1.00 100.55 175 THR B C 1
ATOM 5051 O O . THR B 1 175 ? 48.082 34.640 83.303 1.00 102.37 175 THR B O 1
ATOM 5055 N N . ASP B 1 176 ? 47.457 34.177 81.191 1.00 97.90 176 ASP B N 1
ATOM 5056 C CA . ASP B 1 176 ? 47.082 35.547 80.870 1.00 96.90 176 ASP B CA 1
ATOM 5057 C C . ASP B 1 176 ? 45.665 35.897 81.312 1.00 96.30 176 ASP B C 1
ATOM 5058 O O . ASP B 1 176 ? 45.092 36.868 80.802 1.00 94.90 176 ASP B O 1
ATOM 5063 N N . GLY B 1 177 ? 45.087 35.135 82.242 1.00 97.42 177 GLY B N 1
ATOM 5064 C CA . GLY B 1 177 ? 43.765 35.413 82.758 1.00 97.22 177 GLY B CA 1
ATOM 5065 C C . GLY B 1 177 ? 42.614 34.977 81.878 1.00 94.70 177 GLY B C 1
ATOM 5066 O O . GLY B 1 177 ? 41.478 34.909 82.362 1.00 94.73 177 GLY B O 1
ATOM 5067 N N . SER B 1 178 ? 42.863 34.681 80.606 1.00 92.66 178 SER B N 1
ATOM 5068 C CA . SER B 1 178 ? 41.786 34.267 79.721 1.00 90.37 178 SER B CA 1
ATOM 5069 C C . SER B 1 178 ? 41.300 32.870 80.104 1.00 90.66 178 SER B C 1
ATOM 5070 O O . SER B 1 178 ? 42.111 31.991 80.412 1.00 91.78 178 SER B O 1
ATOM 5073 N N . PRO B 1 179 ? 39.991 32.634 80.096 1.00 89.78 179 PRO B N 1
ATOM 5074 C CA . PRO B 1 179 ? 39.464 31.321 80.466 1.00 90.07 179 PRO B CA 1
ATOM 5075 C C . PRO B 1 179 ? 39.416 30.364 79.282 1.00 88.18 179 PRO B C 1
ATOM 5076 O O . PRO B 1 179 ? 39.429 30.762 78.115 1.00 86.38 179 PRO B O 1
ATOM 5080 N N . THR B 1 180 ? 39.361 29.077 79.612 1.00 88.74 180 THR B N 1
ATOM 5081 C CA . THR B 1 180 ? 39.371 28.036 78.598 1.00 87.30 180 THR B CA 1
ATOM 5082 C C . THR B 1 180 ? 37.978 27.849 78.001 1.00 85.61 180 THR B C 1
ATOM 5083 O O . THR B 1 180 ? 36.982 28.396 78.480 1.00 85.74 180 THR B O 1
ATOM 5087 N N . TYR B 1 181 ? 37.921 27.051 76.932 1.00 89.15 181 TYR B N 1
ATOM 5088 C CA . TYR B 1 181 ? 36.669 26.868 76.204 1.00 88.05 181 TYR B CA 1
ATOM 5089 C C . TYR B 1 181 ? 35.660 26.061 77.013 1.00 89.16 181 TYR B C 1
ATOM 5090 O O . TYR B 1 181 ? 34.471 26.401 77.046 1.00 89.34 181 TYR B O 1
ATOM 5099 N N . ASN B 1 182 ? 36.111 24.983 77.662 1.00 89.93 182 ASN B N 1
ATOM 5100 C CA . ASN B 1 182 ? 35.186 24.100 78.367 1.00 90.89 182 ASN B CA 1
ATOM 5101 C C . ASN B 1 182 ? 34.461 24.820 79.497 1.00 92.76 182 ASN B C 1
ATOM 5102 O O . ASN B 1 182 ? 33.318 24.475 79.817 1.00 93.25 182 ASN B O 1
ATOM 5107 N N . PHE B 1 183 ? 35.101 25.816 80.110 1.00 93.86 183 PHE B N 1
ATOM 5108 C CA . PHE B 1 183 ? 34.439 26.566 81.169 1.00 95.69 183 PHE B CA 1
ATOM 5109 C C . PHE B 1 183 ? 33.482 27.613 80.614 1.00 95.10 183 PHE B C 1
ATOM 5110 O O . PHE B 1 183 ? 32.462 27.907 81.247 1.00 96.23 183 PHE B O 1
ATOM 5118 N N . CYS B 1 184 ? 33.788 28.182 79.446 1.00 93.40 184 CYS B N 1
ATOM 5119 C CA . CYS B 1 184 ? 32.903 29.183 78.859 1.00 92.82 184 CYS B CA 1
ATOM 5120 C C . CYS B 1 184 ? 31.564 28.584 78.451 1.00 92.20 184 CYS B C 1
ATOM 5121 O O . CYS B 1 184 ? 30.542 29.277 78.485 1.00 92.57 184 CYS B O 1
ATOM 5124 N N . VAL B 1 185 ? 31.546 27.306 78.067 1.00 91.33 185 VAL B N 1
ATOM 5125 C CA . VAL B 1 185 ? 30.290 26.667 77.689 1.00 90.80 185 VAL B CA 1
ATOM 5126 C C . VAL B 1 185 ? 29.413 26.445 78.915 1.00 92.69 185 VAL B C 1
ATOM 5127 O O . VAL B 1 185 ? 28.187 26.605 78.857 1.00 92.85 185 VAL B O 1
ATOM 5131 N N . VAL B 1 186 ? 30.025 26.089 80.046 1.00 82.29 186 VAL B N 1
ATOM 5132 C CA . VAL B 1 186 ? 29.257 25.770 81.246 1.00 84.05 186 VAL B CA 1
ATOM 5133 C C . VAL B 1 186 ? 28.573 27.017 81.795 1.00 85.62 186 VAL B C 1
ATOM 5134 O O . VAL B 1 186 ? 27.380 26.996 82.123 1.00 85.72 186 VAL B O 1
ATOM 5138 N N . VAL B 1 187 ? 29.316 28.120 81.905 1.00 87.06 187 VAL B N 1
ATOM 5139 C CA . VAL B 1 187 ? 28.750 29.340 82.474 1.00 89.24 187 VAL B CA 1
ATOM 5140 C C . VAL B 1 187 ? 27.681 29.925 81.556 1.00 87.74 187 VAL B C 1
ATOM 5141 O O . VAL B 1 187 ? 26.692 30.499 82.031 1.00 89.14 187 VAL B O 1
ATOM 5145 N N . ASP B 1 188 ? 27.843 29.779 80.240 1.00 85.04 188 ASP B N 1
ATOM 5146 C CA . ASP B 1 188 ? 26.847 30.303 79.311 1.00 83.76 188 ASP B CA 1
ATOM 5147 C C . ASP B 1 188 ? 25.552 29.504 79.386 1.00 82.52 188 ASP B C 1
ATOM 5148 O O . ASP B 1 188 ? 24.461 30.078 79.475 1.00 83.34 188 ASP B O 1
ATOM 5153 N N . ASP B 1 189 ? 25.653 28.173 79.362 1.00 80.68 189 ASP B N 1
ATOM 5154 C CA . ASP B 1 189 ? 24.461 27.335 79.425 1.00 79.86 189 ASP B CA 1
ATOM 5155 C C . ASP B 1 189 ? 23.764 27.413 80.777 1.00 82.40 189 ASP B C 1
ATOM 5156 O O . ASP B 1 189 ? 22.602 27.006 80.884 1.00 82.19 189 ASP B O 1
ATOM 5161 N N . TRP B 1 190 ? 24.441 27.922 81.805 1.00 84.95 190 TRP B N 1
ATOM 5162 C CA . TRP B 1 190 ? 23.836 28.058 83.124 1.00 87.68 190 TRP B CA 1
ATOM 5163 C C . TRP B 1 190 ? 23.105 29.385 83.287 1.00 89.25 190 TRP B C 1
ATOM 5164 O O . TRP B 1 190 ? 21.998 29.416 83.837 1.00 90.43 190 TRP B O 1
ATOM 5175 N N . ASP B 1 191 ? 23.699 30.485 82.817 1.00 89.90 191 ASP B N 1
ATOM 5176 C CA . ASP B 1 191 ? 23.025 31.776 82.895 1.00 91.83 191 ASP B CA 1
ATOM 5177 C C . ASP B 1 191 ? 21.871 31.868 81.906 1.00 90.04 191 ASP B C 1
ATOM 5178 O O . ASP B 1 191 ? 20.880 32.557 82.175 1.00 91.53 191 ASP B O 1
ATOM 5183 N N . MET B 1 192 ? 21.976 31.189 80.766 1.00 87.02 192 MET B N 1
ATOM 5184 C CA . MET B 1 192 ? 20.925 31.189 79.758 1.00 85.36 192 MET B CA 1
ATOM 5185 C C . MET B 1 192 ? 19.854 30.138 80.019 1.00 84.38 192 MET B C 1
ATOM 5186 O O . MET B 1 192 ? 18.871 30.082 79.273 1.00 83.28 192 MET B O 1
ATOM 5191 N N . GLU B 1 193 ? 20.026 29.309 81.050 1.00 85.01 193 GLU B N 1
ATOM 5192 C CA . GLU B 1 193 ? 19.028 28.325 81.470 1.00 85.04 193 GLU B CA 1
ATOM 5193 C C . GLU B 1 193 ? 18.707 27.342 80.341 1.00 82.07 193 GLU B C 1
ATOM 5194 O O . GLU B 1 193 ? 17.557 27.168 79.934 1.00 81.60 193 GLU B O 1
ATOM 5200 N N . ILE B 1 194 ? 19.754 26.694 79.841 1.00 80.29 194 ILE B N 1
ATOM 5201 C CA . ILE B 1 194 ? 19.602 25.710 78.776 1.00 77.64 194 ILE B CA 1
ATOM 5202 C C . ILE B 1 194 ? 19.206 24.373 79.387 1.00 77.69 194 ILE B C 1
ATOM 5203 O O . ILE B 1 194 ? 19.885 23.860 80.284 1.00 78.73 194 ILE B O 1
ATOM 5208 N N . THR B 1 195 ? 18.102 23.807 78.902 1.00 76.74 195 THR B N 1
ATOM 5209 C CA . THR B 1 195 ? 17.591 22.541 79.411 1.00 76.79 195 THR B CA 1
ATOM 5210 C C . THR B 1 195 ? 17.983 21.346 78.556 1.00 74.53 195 THR B C 1
ATOM 5211 O O . THR B 1 195 ? 18.130 20.241 79.088 1.00 74.69 195 THR B O 1
ATOM 5215 N N . HIS B 1 196 ? 18.149 21.534 77.249 1.00 72.62 196 HIS B N 1
ATOM 5216 C CA . HIS B 1 196 ? 18.524 20.457 76.342 1.00 70.61 196 HIS B CA 1
ATOM 5217 C C . HIS B 1 196 ? 19.666 20.926 75.455 1.00 69.38 196 HIS B C 1
ATOM 5218 O O . HIS B 1 196 ? 19.572 21.981 74.821 1.00 69.08 196 HIS B O 1
ATOM 5225 N N . VAL B 1 197 ? 20.739 20.141 75.414 1.00 68.85 197 VAL B N 1
ATOM 5226 C CA . VAL B 1 197 ? 21.923 20.450 74.623 1.00 67.85 197 VAL B CA 1
ATOM 5227 C C . VAL B 1 197 ? 21.974 19.481 73.450 1.00 65.95 197 VAL B C 1
ATOM 5228 O O . VAL B 1 197 ? 22.021 18.260 73.644 1.00 65.86 197 VAL B O 1
ATOM 5232 N N . ILE B 1 198 ? 21.962 20.025 72.236 1.00 64.62 198 ILE B N 1
ATOM 5233 C C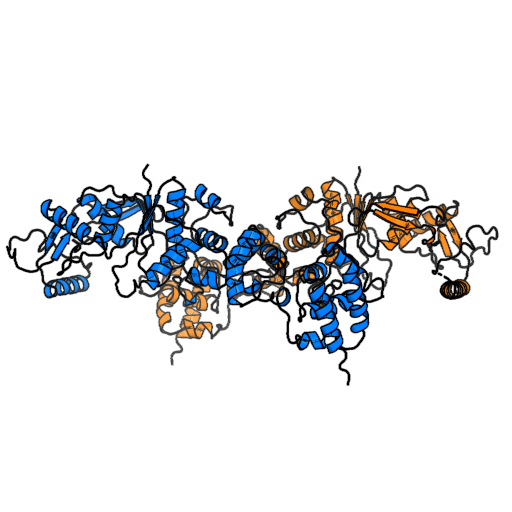A . ILE B 1 198 ? 22.059 19.244 71.008 1.00 62.96 198 ILE B CA 1
ATOM 5234 C C . ILE B 1 198 ? 23.242 19.789 70.222 1.00 62.24 198 ILE B C 1
ATOM 5235 O O . ILE B 1 198 ? 23.162 20.884 69.649 1.00 61.91 198 ILE B O 1
ATOM 5240 N N . ARG B 1 199 ? 24.338 19.035 70.193 1.00 62.15 199 ARG B N 1
ATOM 5241 C CA . ARG B 1 199 ? 25.554 19.470 69.518 1.00 61.71 199 ARG B CA 1
ATOM 5242 C C . ARG B 1 199 ? 26.131 18.290 68.743 1.00 63.95 199 ARG B C 1
ATOM 5243 O O . ARG B 1 199 ? 25.527 17.217 68.660 1.00 64.27 199 ARG B O 1
ATOM 5251 N N . GLY B 1 200 ? 27.316 18.495 68.176 1.00 63.58 200 GLY B N 1
ATOM 5252 C CA . GLY B 1 200 ? 27.951 17.491 67.351 1.00 66.21 200 GLY B CA 1
ATOM 5253 C C . GLY B 1 200 ? 28.416 16.283 68.145 1.00 69.37 200 GLY B C 1
ATOM 5254 O O . GLY B 1 200 ? 28.274 16.189 69.365 1.00 68.88 200 GLY B O 1
ATOM 5255 N N . GLU B 1 201 ? 28.997 15.331 67.413 1.00 69.02 201 GLU B N 1
ATOM 5256 C CA . GLU B 1 201 ? 29.446 14.083 68.019 1.00 70.88 201 GLU B CA 1
ATOM 5257 C C . GLU B 1 201 ? 30.796 14.230 68.710 1.00 72.34 201 GLU B C 1
ATOM 5258 O O . GLU B 1 201 ? 31.059 13.537 69.699 1.00 73.50 201 GLU B O 1
ATOM 5264 N N . ASP B 1 202 ? 31.656 15.124 68.217 1.00 73.99 202 ASP B N 1
ATOM 5265 C CA . ASP B 1 202 ? 32.995 15.275 68.775 1.00 75.22 202 ASP B CA 1
ATOM 5266 C C . ASP B 1 202 ? 33.000 15.910 70.160 1.00 76.21 202 ASP B C 1
ATOM 5267 O O . ASP B 1 202 ? 34.057 15.942 70.799 1.00 77.61 202 ASP B O 1
ATOM 5272 N N . HIS B 1 203 ? 31.864 16.412 70.637 1.00 74.62 203 HIS B N 1
ATOM 5273 C CA . HIS B 1 203 ? 31.769 16.994 71.968 1.00 73.52 203 HIS B CA 1
ATOM 5274 C C . HIS B 1 203 ? 31.312 15.990 73.020 1.00 73.61 203 HIS B C 1
ATOM 5275 O O . HIS B 1 203 ? 30.965 16.395 74.134 1.00 72.46 203 HIS B O 1
ATOM 5282 N N . ILE B 1 204 ? 31.304 14.696 72.694 1.00 73.58 204 ILE B N 1
ATOM 5283 C CA . ILE B 1 204 ? 30.889 13.694 73.671 1.00 73.85 204 ILE B CA 1
ATOM 5284 C C . ILE B 1 204 ? 31.947 13.528 74.754 1.00 75.75 204 ILE B C 1
ATOM 5285 O O . ILE B 1 204 ? 31.627 13.180 75.897 1.00 75.55 204 ILE B O 1
ATOM 5290 N N . ASN B 1 205 ? 33.215 13.785 74.426 1.00 74.95 205 ASN B N 1
ATOM 5291 C CA . ASN B 1 205 ? 34.277 13.674 75.418 1.00 76.68 205 ASN B CA 1
ATOM 5292 C C . ASN B 1 205 ? 34.297 14.864 76.367 1.00 77.54 205 ASN B C 1
ATOM 5293 O O . ASN B 1 205 ? 34.721 14.724 77.520 1.00 80.05 205 ASN B O 1
ATOM 5298 N N . ASN B 1 206 ? 33.848 16.031 75.907 1.00 76.81 206 ASN B N 1
ATOM 5299 C CA . ASN B 1 206 ? 33.780 17.212 76.757 1.00 77.22 206 ASN B CA 1
ATOM 5300 C C . ASN B 1 206 ? 32.526 17.249 77.619 1.00 77.37 206 ASN B C 1
ATOM 5301 O O . ASN B 1 206 ? 32.464 18.052 78.555 1.00 78.97 206 ASN B O 1
ATOM 5306 N N . THR B 1 207 ? 31.534 16.407 77.328 1.00 75.94 207 THR B N 1
ATOM 5307 C CA . THR B 1 207 ? 30.306 16.403 78.121 1.00 76.16 207 THR B CA 1
ATOM 5308 C C . THR B 1 207 ? 30.539 16.021 79.578 1.00 78.94 207 THR B C 1
ATOM 5309 O O . THR B 1 207 ? 30.034 16.734 80.463 1.00 80.12 207 THR B O 1
ATOM 5313 N N . PRO B 1 208 ? 31.267 14.946 79.911 1.00 80.32 208 PRO B N 1
ATOM 5314 C CA . PRO B 1 208 ? 31.466 14.634 81.337 1.00 83.23 208 PRO B CA 1
ATOM 5315 C C . PRO B 1 208 ? 32.228 15.710 82.089 1.00 85.47 208 PRO B C 1
ATOM 5316 O O . PRO B 1 208 ? 31.998 15.892 83.291 1.00 87.66 208 PRO B O 1
ATOM 5320 N N . ARG B 1 209 ? 33.128 16.431 81.419 1.00 85.14 209 ARG B N 1
ATOM 5321 C CA . ARG B 1 209 ? 33.849 17.511 82.084 1.00 87.33 209 ARG B CA 1
ATOM 5322 C C . ARG B 1 209 ? 32.933 18.698 82.355 1.00 86.91 209 ARG B C 1
ATOM 5323 O O . ARG B 1 209 ? 33.055 19.359 83.393 1.00 89.34 209 ARG B O 1
ATOM 5331 N N . GLN B 1 210 ? 32.009 18.981 81.435 1.00 84.09 210 GLN B N 1
ATOM 5332 C CA . GLN B 1 210 ? 31.085 20.091 81.634 1.00 83.81 210 GLN B CA 1
ATOM 5333 C C . GLN B 1 210 ? 30.042 19.774 82.698 1.00 84.98 210 GLN B C 1
ATOM 5334 O O . GLN B 1 210 ? 29.503 20.691 83.327 1.00 86.12 210 GLN B O 1
ATOM 5340 N N . ILE B 1 211 ? 29.749 18.491 82.916 1.00 84.88 211 ILE B N 1
ATOM 5341 C CA . ILE B 1 211 ? 28.731 18.118 83.892 1.00 85.96 211 ILE B CA 1
ATOM 5342 C C . ILE B 1 211 ? 29.286 18.179 85.310 1.00 89.48 211 ILE B C 1
ATOM 5343 O O . ILE B 1 211 ? 28.593 18.608 86.240 1.00 91.05 211 ILE B O 1
ATOM 5348 N N . ASN B 1 212 ? 30.540 17.758 85.502 1.00 91.01 212 ASN B N 1
ATOM 5349 C CA . ASN B 1 212 ? 31.140 17.820 86.832 1.00 94.67 212 ASN B CA 1
ATOM 5350 C C . ASN B 1 212 ? 31.233 19.253 87.338 1.00 96.29 212 ASN B C 1
ATOM 5351 O O . ASN B 1 212 ? 31.167 19.487 88.551 1.00 99.22 212 ASN B O 1
ATOM 5356 N N . ILE B 1 213 ? 31.388 20.221 86.434 1.00 94.60 213 ILE B N 1
ATOM 5357 C CA . ILE B 1 213 ? 31.308 21.621 86.836 1.00 95.96 213 ILE B CA 1
ATOM 5358 C C . ILE B 1 213 ? 29.862 22.004 87.121 1.00 95.46 213 ILE B C 1
ATOM 5359 O O . ILE B 1 213 ? 29.578 22.771 88.049 1.00 97.84 213 ILE B O 1
ATOM 5364 N N . LEU B 1 214 ? 28.924 21.470 86.333 1.00 92.59 214 LEU B N 1
ATOM 5365 C CA . LEU B 1 214 ? 27.510 21.733 86.580 1.00 92.24 214 LEU B CA 1
ATOM 5366 C C . LEU B 1 214 ? 27.030 21.031 87.844 1.00 94.50 214 LEU B C 1
ATOM 5367 O O . LEU B 1 214 ? 26.184 21.564 88.572 1.00 95.96 214 LEU B O 1
ATOM 5372 N N . LYS B 1 215 ? 27.549 19.831 88.118 1.00 94.97 215 LYS B N 1
ATOM 5373 C CA . LYS B 1 215 ? 27.265 19.192 89.399 1.00 97.56 215 LYS B CA 1
ATOM 5374 C C . LYS B 1 215 ? 27.825 20.009 90.553 1.00 101.23 215 LYS B C 1
ATOM 5375 O O . LYS B 1 215 ? 27.254 20.010 91.650 1.00 103.57 215 LYS B O 1
ATOM 5381 N N . ALA B 1 216 ? 28.934 20.709 90.327 1.00 101.94 216 ALA B N 1
ATOM 5382 C CA . ALA B 1 216 ? 29.445 21.667 91.291 1.00 105.39 216 ALA B CA 1
ATOM 5383 C C . ALA B 1 216 ? 28.676 22.981 91.164 1.00 105.13 216 ALA B C 1
ATOM 5384 O O . ALA B 1 216 ? 27.796 23.136 90.313 1.00 102.32 216 ALA B O 1
ATOM 5386 N N . LEU B 1 217 ? 29.006 23.934 92.040 1.00 107.76 217 LEU B N 1
ATOM 5387 C CA . LEU B 1 217 ? 28.395 25.270 92.096 1.00 107.97 217 LEU B CA 1
ATOM 5388 C C . LEU B 1 217 ? 26.863 25.232 92.060 1.00 107.46 217 LEU B C 1
ATOM 5389 O O . LEU B 1 217 ? 26.222 26.261 91.821 1.00 107.20 217 LEU B O 1
ATOM 5394 N N . LYS B 1 218 ? 26.267 24.064 92.319 1.00 107.43 218 LYS B N 1
ATOM 5395 C CA . LYS B 1 218 ? 24.818 23.887 92.359 1.00 107.16 218 LYS B CA 1
ATOM 5396 C C . LYS B 1 218 ? 24.145 24.398 91.090 1.00 105.12 218 LYS B C 1
ATOM 5397 O O . LYS B 1 218 ? 23.620 25.517 91.067 1.00 105.34 218 LYS B O 1
ATOM 5399 N N . ALA B 1 219 ? 24.144 23.585 90.033 1.00 103.25 219 ALA B N 1
ATOM 5400 C CA . ALA B 1 219 ? 23.574 23.984 88.756 1.00 101.35 219 ALA B CA 1
ATOM 5401 C C . ALA B 1 219 ? 22.718 22.865 88.180 1.00 100.19 219 ALA B C 1
ATOM 5402 O O . ALA B 1 219 ? 23.066 21.682 88.318 1.00 100.18 219 ALA B O 1
ATOM 5404 N N . PRO B 1 220 ? 21.597 23.201 87.542 1.00 99.31 220 PRO B N 1
ATOM 5405 C CA . PRO B 1 220 ? 20.775 22.168 86.899 1.00 98.21 220 PRO B CA 1
ATOM 5406 C C . PRO B 1 220 ? 21.510 21.550 85.718 1.00 96.54 220 PRO B C 1
ATOM 5407 O O . PRO B 1 220 ? 21.961 22.254 84.812 1.00 95.51 220 PRO B O 1
ATOM 5411 N N . VAL B 1 221 ? 21.630 20.226 85.738 1.00 96.37 221 VAL B N 1
ATOM 5412 C CA . VAL B 1 221 ? 22.311 19.493 84.674 1.00 95.00 221 VAL B CA 1
ATOM 5413 C C . VAL B 1 221 ? 21.331 19.251 83.532 1.00 93.59 221 VAL B C 1
ATOM 5414 O O . VAL B 1 221 ? 20.266 18.654 83.746 1.00 93.77 221 VAL B O 1
ATOM 5418 N N . PRO B 1 222 ? 21.642 19.688 82.316 1.00 92.28 222 PRO B N 1
ATOM 5419 C CA . PRO B 1 222 ? 20.716 19.504 81.197 1.00 91.07 222 PRO B CA 1
ATOM 5420 C C . PRO B 1 222 ? 20.869 18.123 80.570 1.00 90.38 222 PRO B C 1
ATOM 5421 O O . PRO B 1 222 ? 21.827 17.391 80.820 1.00 90.64 222 PRO B O 1
ATOM 5425 N N . VAL B 1 223 ? 19.889 17.777 79.741 1.00 89.96 223 VAL B N 1
ATOM 5426 C CA . VAL B 1 223 ? 19.897 16.520 79.004 1.00 89.26 223 VAL B CA 1
ATOM 5427 C C . VAL B 1 223 ? 20.654 16.730 77.700 1.00 86.89 223 VAL B C 1
ATOM 5428 O O . VAL B 1 223 ? 20.378 17.678 76.955 1.00 83.37 223 VAL B O 1
ATOM 5432 N N . TYR B 1 224 ? 21.609 15.848 77.425 1.00 89.10 224 TYR B N 1
ATOM 5433 C CA . TYR B 1 224 ? 22.467 15.967 76.257 1.00 87.72 224 TYR B CA 1
ATOM 5434 C C . TYR B 1 224 ? 22.029 15.000 75.164 1.00 85.29 224 TYR B C 1
ATOM 5435 O O . TYR B 1 224 ? 21.468 13.935 75.435 1.00 86.30 224 TYR B O 1
ATOM 5444 N N . ALA B 1 225 ? 22.292 15.391 73.917 1.00 82.33 225 ALA B N 1
ATOM 5445 C CA . ALA B 1 225 ? 21.953 14.565 72.758 1.00 80.05 225 ALA B CA 1
ATOM 5446 C C . ALA B 1 225 ? 22.906 14.955 71.632 1.00 79.07 225 ALA B C 1
ATOM 5447 O O . ALA B 1 225 ? 22.744 16.014 71.020 1.00 76.05 225 ALA B O 1
ATOM 5449 N N . HIS B 1 226 ? 23.888 14.099 71.367 1.00 81.92 226 HIS B N 1
ATOM 5450 C CA . HIS B 1 226 ? 24.918 14.367 70.372 1.00 81.90 226 HIS B CA 1
ATOM 5451 C C . HIS B 1 226 ? 24.559 13.671 69.066 1.00 79.44 226 HIS B C 1
ATOM 5452 O O . HIS B 1 226 ? 24.466 12.440 69.017 1.00 81.07 226 HIS B O 1
ATOM 5459 N N . VAL B 1 227 ? 24.362 14.458 68.014 1.00 75.82 227 VAL B N 1
ATOM 5460 C CA . VAL B 1 227 ? 24.051 13.914 66.699 1.00 73.51 227 VAL B CA 1
ATOM 5461 C C . VAL B 1 227 ? 25.317 13.334 66.083 1.00 76.38 227 VAL B C 1
ATOM 5462 O O . VAL B 1 227 ? 26.439 13.734 66.415 1.00 79.20 227 VAL B O 1
ATOM 5466 N N . SER B 1 228 ? 25.137 12.378 65.179 1.00 75.97 228 SER B N 1
ATOM 5467 C CA . SER B 1 228 ? 26.269 11.754 64.517 1.00 78.85 228 SER B CA 1
ATOM 5468 C C . SER B 1 228 ? 26.771 12.631 63.372 1.00 76.96 228 SER B C 1
ATOM 5469 O O . SER B 1 228 ? 26.036 13.447 62.808 1.00 72.93 228 SER B O 1
ATOM 5472 N N . MET B 1 229 ? 28.046 12.453 63.037 1.00 80.26 229 MET B N 1
ATOM 5473 C CA . MET B 1 229 ? 28.658 13.227 61.968 1.00 79.27 229 MET B CA 1
ATOM 5474 C C . MET B 1 229 ? 28.028 12.883 60.623 1.00 76.28 229 MET B C 1
ATOM 5475 O O . MET B 1 229 ? 27.486 11.793 60.422 1.00 76.35 229 MET B O 1
ATOM 5480 N N . ILE B 1 230 ? 28.104 13.832 59.695 1.00 73.92 230 ILE B N 1
ATOM 5481 C CA . ILE B 1 230 ? 27.601 13.639 58.341 1.00 71.32 230 ILE B CA 1
ATOM 5482 C C . ILE B 1 230 ? 28.764 13.172 57.474 1.00 74.46 230 ILE B C 1
ATOM 5483 O O . ILE B 1 230 ? 29.690 13.939 57.195 1.00 75.75 230 ILE B O 1
ATOM 5488 N N . ASN B 1 231 ? 28.720 11.914 57.052 1.00 76.01 231 ASN B N 1
ATOM 5489 C CA . ASN B 1 231 ? 29.774 11.347 56.227 1.00 79.38 231 ASN B CA 1
ATOM 5490 C C . ASN B 1 231 ? 29.497 11.600 54.748 1.00 76.92 231 ASN B C 1
ATOM 5491 O O . ASN B 1 231 ? 28.367 11.868 54.335 1.00 72.86 231 ASN B O 1
ATOM 5496 N N . GLY B 1 232 ? 30.554 11.510 53.952 1.00 79.87 232 GLY B N 1
ATOM 5497 C CA . GLY B 1 232 ? 30.482 11.742 52.524 1.00 78.37 232 GLY B CA 1
ATOM 5498 C C . GLY B 1 232 ? 30.169 10.489 51.737 1.00 79.39 232 GLY B C 1
ATOM 5499 O O . GLY B 1 232 ? 29.443 9.601 52.194 1.00 79.39 232 GLY B O 1
ATOM 5500 N N . ASP B 1 233 ? 30.734 10.415 50.531 1.00 80.52 233 ASP B N 1
ATOM 5501 C CA . ASP B 1 233 ? 30.459 9.285 49.650 1.00 81.60 233 ASP B CA 1
ATOM 5502 C C . ASP B 1 233 ? 31.269 8.053 50.040 1.00 86.88 233 ASP B C 1
ATOM 5503 O O . ASP B 1 233 ? 30.780 6.925 49.918 1.00 87.84 233 ASP B O 1
ATOM 5508 N N . ASP B 1 234 ? 32.500 8.245 50.510 1.00 90.66 234 ASP B N 1
ATOM 5509 C CA . ASP B 1 234 ? 33.382 7.140 50.859 1.00 96.26 234 ASP B CA 1
ATOM 5510 C C . ASP B 1 234 ? 33.351 6.792 52.341 1.00 97.66 234 ASP B C 1
ATOM 5511 O O . ASP B 1 234 ? 34.106 5.914 52.772 1.00 102.64 234 ASP B O 1
ATOM 5516 N N . GLY B 1 235 ? 32.505 7.452 53.129 1.00 93.71 235 GLY B N 1
ATOM 5517 C CA . GLY B 1 235 ? 32.413 7.187 54.549 1.00 94.94 235 GLY B CA 1
ATOM 5518 C C . GLY B 1 235 ? 33.196 8.131 55.433 1.00 96.15 235 GLY B C 1
ATOM 5519 O O . GLY B 1 235 ? 33.098 8.023 56.662 1.00 97.10 235 GLY B O 1
ATOM 5520 N N . GLU B 1 236 ? 33.970 9.044 54.856 1.00 96.46 236 GLU B N 1
ATOM 5521 C CA . GLU B 1 236 ? 34.716 10.028 55.621 1.00 97.74 236 GLU B CA 1
ATOM 5522 C C . GLU B 1 236 ? 33.856 11.270 55.853 1.00 92.52 236 GLU B C 1
ATOM 5523 O O . GLU B 1 236 ? 32.809 11.457 55.229 1.00 88.08 236 GLU B O 1
ATOM 5529 N N . LYS B 1 237 ? 34.307 12.121 56.774 1.00 93.43 237 LYS B N 1
ATOM 5530 C CA . LYS B 1 237 ? 33.580 13.341 57.103 1.00 89.18 237 LYS B CA 1
ATOM 5531 C C . LYS B 1 237 ? 33.364 14.202 55.863 1.00 86.03 237 LYS B C 1
ATOM 5532 O O . LYS B 1 237 ? 34.119 14.136 54.890 1.00 87.99 237 LYS B O 1
ATOM 5538 N N . LEU B 1 238 ? 32.315 15.021 55.910 1.00 81.36 238 LEU B N 1
ATOM 5539 C CA . LEU B 1 238 ? 31.981 15.880 54.783 1.00 78.25 238 LEU B CA 1
ATOM 5540 C C . LEU B 1 238 ? 33.059 16.938 54.583 1.00 80.43 238 LEU B C 1
ATOM 5541 O O . LEU B 1 238 ? 33.429 17.652 55.521 1.00 81.64 238 LEU B O 1
ATOM 5546 N N . SER B 1 239 ? 33.563 17.035 53.356 1.00 81.23 239 SER B N 1
ATOM 5547 C CA . SER B 1 239 ? 34.572 18.019 52.997 1.00 83.51 239 SER B CA 1
ATOM 5548 C C . SER B 1 239 ? 34.271 18.540 51.600 1.00 81.18 239 SER B C 1
ATOM 5549 O O . SER B 1 239 ? 33.372 18.051 50.910 1.00 78.21 239 SER B O 1
ATOM 5552 N N . LYS B 1 240 ? 35.040 19.549 51.183 1.00 82.86 240 LYS B N 1
ATOM 5553 C CA . LYS B 1 240 ? 34.796 20.191 49.896 1.00 80.97 240 LYS B CA 1
ATOM 5554 C C . LYS B 1 240 ? 35.019 19.250 48.720 1.00 82.20 240 LYS B C 1
ATOM 5555 O O . LYS B 1 240 ? 34.516 19.518 47.624 1.00 79.95 240 LYS B O 1
ATOM 5558 N N . ARG B 1 241 ? 35.756 18.154 48.918 1.00 85.97 241 ARG B N 1
ATOM 5559 C CA . ARG B 1 241 ? 35.976 17.206 47.833 1.00 87.57 241 ARG B CA 1
ATOM 5560 C C . ARG B 1 241 ? 34.727 16.398 47.507 1.00 83.87 241 ARG B C 1
ATOM 5561 O O . ARG B 1 241 ? 34.634 15.842 46.407 1.00 84.13 241 ARG B O 1
ATOM 5569 N N . HIS B 1 242 ? 33.767 16.321 48.432 1.00 80.72 242 HIS B N 1
ATOM 5570 C CA . HIS B 1 242 ? 32.520 15.618 48.154 1.00 77.30 242 HIS B CA 1
ATOM 5571 C C . HIS B 1 242 ? 31.558 16.465 47.332 1.00 72.98 242 HIS B C 1
ATOM 5572 O O . HIS B 1 242 ? 30.776 15.920 46.545 1.00 71.11 242 HIS B O 1
ATOM 5579 N N . GLY B 1 243 ? 31.599 17.772 47.497 1.00 71.67 243 GLY B N 1
ATOM 5580 C CA . GLY B 1 243 ? 30.719 18.678 46.788 1.00 67.93 243 GLY B CA 1
ATOM 5581 C C . GLY B 1 243 ? 30.528 19.952 47.594 1.00 66.34 243 GLY B C 1
ATOM 5582 O O . GLY B 1 243 ? 31.439 20.397 48.290 1.00 68.98 243 GLY B O 1
ATOM 5583 N N . ALA B 1 244 ? 29.329 20.517 47.485 1.00 62.29 244 ALA B N 1
ATOM 5584 C CA . ALA B 1 244 ? 29.001 21.719 48.237 1.00 60.69 244 ALA B CA 1
ATOM 5585 C C . ALA B 1 244 ? 28.951 21.416 49.730 1.00 61.09 244 ALA B C 1
ATOM 5586 O O . ALA B 1 244 ? 28.411 20.390 50.156 1.00 60.36 244 ALA B O 1
ATOM 5588 N N . VAL B 1 245 ? 29.528 22.317 50.529 1.00 62.57 245 VAL B N 1
ATOM 5589 C CA . VAL B 1 245 ? 29.615 22.148 51.971 1.00 63.55 245 VAL B CA 1
ATOM 5590 C C . VAL B 1 245 ? 28.971 23.310 52.715 1.00 61.54 245 VAL B C 1
ATOM 5591 O O . VAL B 1 245 ? 28.299 23.107 53.733 1.00 60.32 245 VAL B O 1
ATOM 5595 N N . SER B 1 246 ? 29.161 24.531 52.229 1.00 61.47 246 SER B N 1
ATOM 5596 C CA . SER B 1 246 ? 28.551 25.690 52.854 1.00 59.87 246 SER B CA 1
ATOM 5597 C C . SER B 1 246 ? 27.092 25.809 52.439 1.00 55.61 246 SER B C 1
ATOM 5598 O O . SER B 1 246 ? 26.713 25.457 51.319 1.00 54.09 246 SER B O 1
ATOM 5601 N N . VAL B 1 247 ? 26.269 26.308 53.365 1.00 53.97 247 VAL B N 1
ATOM 5602 C CA . VAL B 1 247 ? 24.846 26.480 53.080 1.00 50.27 247 VAL B CA 1
ATOM 5603 C C . VAL B 1 247 ? 24.649 27.488 51.956 1.00 49.26 247 VAL B C 1
ATOM 5604 O O . VAL B 1 247 ? 23.783 27.314 51.089 1.00 46.83 247 VAL B O 1
ATOM 5608 N N . MET B 1 248 ? 25.455 28.552 51.943 1.00 51.41 248 MET B N 1
ATOM 5609 C CA . MET B 1 248 ? 25.340 29.558 50.895 1.00 50.97 248 MET B CA 1
ATOM 5610 C C . MET B 1 248 ? 25.811 29.043 49.541 1.00 51.48 248 MET B C 1
ATOM 5611 O O . MET B 1 248 ? 25.433 29.612 48.511 1.00 50.48 248 MET B O 1
ATOM 5616 N N . GLN B 1 249 ? 26.627 27.986 49.516 1.00 53.29 249 GLN B N 1
ATOM 5617 C CA . GLN B 1 249 ? 27.016 27.393 48.241 1.00 53.91 249 GLN B CA 1
ATOM 5618 C C . GLN B 1 249 ? 25.828 26.737 47.550 1.00 50.69 249 GLN B C 1
ATOM 5619 O O . GLN B 1 249 ? 25.806 26.635 46.318 1.00 50.54 249 GLN B O 1
ATOM 5625 N N . TYR B 1 250 ? 24.831 26.296 48.320 1.00 48.37 250 TYR B N 1
ATOM 5626 C CA . TYR B 1 250 ? 23.636 25.716 47.722 1.00 45.53 250 TYR B CA 1
ATOM 5627 C C . TYR B 1 250 ? 22.700 26.784 47.171 1.00 43.41 250 TYR B C 1
ATOM 5628 O O . TYR B 1 250 ? 21.966 26.520 46.212 1.00 41.83 250 TYR B O 1
ATOM 5637 N N . ARG B 1 251 ? 22.706 27.984 47.753 1.00 43.63 251 ARG B N 1
ATOM 5638 C CA . ARG B 1 251 ? 21.985 29.092 47.136 1.00 42.35 251 ARG B CA 1
ATOM 5639 C C . ARG B 1 251 ? 22.657 29.518 45.838 1.00 43.85 251 ARG B C 1
ATOM 5640 O O . ARG B 1 251 ? 21.978 29.859 44.862 1.00 42.64 251 ARG B O 1
ATOM 5648 N N . ASP B 1 252 ? 23.991 29.497 45.806 1.00 46.77 252 ASP B N 1
ATOM 5649 C CA . ASP B 1 252 ? 24.707 29.792 44.570 1.00 48.64 252 ASP B CA 1
ATOM 5650 C C . ASP B 1 252 ? 24.431 28.732 43.511 1.00 47.82 252 ASP B C 1
ATOM 5651 O O . ASP B 1 252 ? 24.325 29.049 42.321 1.00 47.98 252 ASP B O 1
ATOM 5656 N N . ASP B 1 253 ? 24.309 27.471 43.924 1.00 47.20 253 ASP B N 1
ATOM 5657 C CA . ASP B 1 253 ? 24.017 26.382 43.001 1.00 46.67 253 ASP B CA 1
ATOM 5658 C C . ASP B 1 253 ? 22.543 26.299 42.626 1.00 43.54 253 ASP B C 1
ATOM 5659 O O . ASP B 1 253 ? 22.178 25.453 41.803 1.00 43.11 253 ASP B O 1
ATOM 5664 N N . GLY B 1 254 ? 21.693 27.142 43.208 1.00 41.67 254 GLY B N 1
ATOM 5665 C CA . GLY B 1 254 ? 20.309 27.234 42.785 1.00 39.15 254 GLY B CA 1
ATOM 5666 C C . GLY B 1 254 ? 19.333 26.383 43.570 1.00 37.17 254 GLY B C 1
ATOM 5667 O O . GLY B 1 254 ? 18.453 25.747 42.983 1.00 35.88 254 GLY B O 1
ATOM 5668 N N . TYR B 1 255 ? 19.465 26.365 44.892 1.00 37.18 255 TYR B N 1
ATOM 5669 C CA . TYR B 1 255 ? 18.569 25.608 45.751 1.00 35.65 255 TYR B CA 1
ATOM 5670 C C . TYR B 1 255 ? 17.700 26.547 46.576 1.00 34.25 255 TYR B C 1
ATOM 5671 O O . TYR B 1 255 ? 17.982 27.741 46.711 1.00 34.80 255 TYR B O 1
ATOM 5680 N N . LEU B 1 256 ? 16.629 25.987 47.125 1.00 32.72 256 LEU B N 1
ATOM 5681 C CA . LEU B 1 256 ? 15.690 26.669 47.997 1.00 31.57 256 LEU B CA 1
ATOM 5682 C C . LEU B 1 256 ? 15.960 26.314 49.454 1.00 32.22 256 LEU B C 1
ATOM 5683 O O . LEU B 1 256 ? 16.455 25.222 49.752 1.00 33.04 256 LEU B O 1
ATOM 5688 N N . PRO B 1 257 ? 15.656 27.220 50.385 1.00 32.17 257 PRO B N 1
ATOM 5689 C CA . PRO B 1 257 ? 15.811 26.878 51.807 1.00 32.93 257 PRO B CA 1
ATOM 5690 C C . PRO B 1 257 ? 14.919 25.732 52.244 1.00 32.64 257 PRO B C 1
ATOM 5691 O O . PRO B 1 257 ? 15.308 24.954 53.124 1.00 34.81 257 PRO B O 1
ATOM 5695 N N . GLU B 1 258 ? 13.731 25.601 51.651 1.00 34.82 258 GLU B N 1
ATOM 5696 C CA . GLU B 1 258 ? 12.834 24.512 52.024 1.00 35.13 258 GLU B CA 1
ATOM 5697 C C . GLU B 1 258 ? 13.392 23.163 51.590 1.00 35.70 258 GLU B C 1
ATOM 5698 O O . GLU B 1 258 ? 13.215 22.158 52.287 1.00 37.24 258 GLU B O 1
ATOM 5704 N N . ALA B 1 259 ? 14.071 23.121 50.442 1.00 32.68 259 ALA B N 1
ATOM 5705 C CA . ALA B 1 259 ? 14.612 21.859 49.950 1.00 32.87 259 ALA B CA 1
ATOM 5706 C C . ALA B 1 259 ? 15.792 21.394 50.793 1.00 35.36 259 ALA B C 1
ATOM 5707 O O . ALA B 1 259 ? 15.942 20.194 51.053 1.00 36.51 259 ALA B O 1
ATOM 5709 N N . LEU B 1 260 ? 16.639 22.327 51.231 1.00 34.70 260 LEU B N 1
ATOM 5710 C CA . LEU B 1 260 ? 17.820 21.947 51.999 1.00 36.98 260 LEU B CA 1
ATOM 5711 C C . LEU B 1 260 ? 17.448 21.536 53.418 1.00 37.42 260 LEU B C 1
ATOM 5712 O O . LEU B 1 260 ? 17.999 20.566 53.952 1.00 39.21 260 LEU B O 1
ATOM 5717 N N . LEU B 1 261 ? 16.520 22.261 54.047 1.00 38.50 261 LEU B N 1
ATOM 5718 C CA . LEU B 1 261 ? 16.107 21.911 55.402 1.00 39.38 261 LEU B CA 1
ATOM 5719 C C . LEU B 1 261 ? 15.402 20.562 55.434 1.00 40.30 261 LEU B C 1
ATOM 5720 O O . LEU B 1 261 ? 15.596 19.776 56.368 1.00 41.60 261 LEU B O 1
ATOM 5725 N N . ASN B 1 262 ? 14.577 20.277 54.423 1.00 46.46 262 ASN B N 1
ATOM 5726 C CA . ASN B 1 262 ? 13.869 19.003 54.387 1.00 46.18 262 ASN B CA 1
ATOM 5727 C C . ASN B 1 262 ? 14.829 17.832 54.229 1.00 45.56 262 ASN B C 1
ATOM 5728 O O . ASN B 1 262 ? 14.579 16.751 54.774 1.00 46.59 262 ASN B O 1
ATOM 5733 N N . TYR B 1 263 ? 15.927 18.024 53.496 1.00 45.62 263 TYR B N 1
ATOM 5734 C CA . TYR B 1 263 ? 16.871 16.931 53.295 1.00 45.64 263 TYR B CA 1
ATOM 5735 C C . TYR B 1 263 ? 17.747 16.708 54.522 1.00 48.89 263 TYR B C 1
ATOM 5736 O O . TYR B 1 263 ? 18.022 15.560 54.886 1.00 50.25 263 TYR B O 1
ATOM 5745 N N . LEU B 1 264 ? 18.199 17.787 55.167 1.00 42.74 264 LEU B N 1
ATOM 5746 C CA . LEU B 1 264 ? 19.005 17.633 56.374 1.00 45.21 264 LEU B CA 1
ATOM 5747 C C . LEU B 1 264 ? 18.204 16.993 57.499 1.00 45.59 264 LEU B C 1
ATOM 5748 O O . LEU B 1 264 ? 18.765 16.262 58.323 1.00 48.17 264 LEU B O 1
ATOM 5753 N N . VAL B 1 265 ? 16.897 17.256 57.549 1.00 49.41 265 VAL B N 1
ATOM 5754 C CA . VAL B 1 265 ? 16.046 16.630 58.557 1.00 50.08 265 VAL B CA 1
ATOM 5755 C C . VAL B 1 265 ? 15.993 15.121 58.349 1.00 51.29 265 VAL B C 1
ATOM 5756 O O . VAL B 1 265 ? 16.055 14.345 59.310 1.00 53.05 265 VAL B O 1
ATOM 5760 N N . ARG B 1 266 ? 15.899 14.681 57.092 1.00 59.62 266 ARG B N 1
ATOM 5761 C CA . ARG B 1 266 ? 15.844 13.252 56.804 1.00 62.91 266 ARG B CA 1
ATOM 5762 C C . ARG B 1 266 ? 17.162 12.543 57.087 1.00 65.88 266 ARG B C 1
ATOM 5763 O O . ARG B 1 266 ? 17.172 11.315 57.219 1.00 69.28 266 ARG B O 1
ATOM 5771 N N . LEU B 1 267 ? 18.268 13.278 57.182 1.00 64.99 267 LEU B N 1
ATOM 5772 C CA . LEU B 1 267 ? 19.566 12.680 57.484 1.00 68.02 267 LEU B CA 1
ATOM 5773 C C . LEU B 1 267 ? 19.586 12.258 58.948 1.00 70.33 267 LEU B C 1
ATOM 5774 O O . LEU B 1 267 ? 19.738 13.089 59.846 1.00 69.21 267 LEU B O 1
ATOM 5779 N N . GLY B 1 268 ? 19.432 10.960 59.193 1.00 73.88 268 GLY B N 1
ATOM 5780 C CA . GLY B 1 268 ? 19.405 10.446 60.548 1.00 76.61 268 GLY B CA 1
ATOM 5781 C C . GLY B 1 268 ? 17.998 10.293 61.086 1.00 76.30 268 GLY B C 1
ATOM 5782 O O . GLY B 1 268 ? 17.539 9.174 61.336 1.00 79.47 268 GLY B O 1
ATOM 5783 N N . TRP B 1 269 ? 17.304 11.413 61.268 1.00 72.80 269 TRP B N 1
ATOM 5784 C CA . TRP B 1 269 ? 15.928 11.384 61.747 1.00 72.44 269 TRP B CA 1
ATOM 5785 C C . TRP B 1 269 ? 15.018 10.816 60.665 1.00 72.31 269 TRP B C 1
ATOM 5786 O O . TRP B 1 269 ? 14.959 11.346 59.551 1.00 69.69 269 TRP B O 1
ATOM 5797 N N . SER B 1 270 ? 14.313 9.735 60.991 1.00 75.44 270 SER B N 1
ATOM 5798 C CA . SER B 1 270 ? 13.447 9.046 60.043 1.00 76.22 270 SER B CA 1
ATOM 5799 C C . SER B 1 270 ? 12.053 8.915 60.636 1.00 76.87 270 SER B C 1
ATOM 5800 O O . SER B 1 270 ? 11.902 8.509 61.793 1.00 79.36 270 SER B O 1
ATOM 5803 N N . HIS B 1 271 ? 11.036 9.255 59.836 1.00 74.91 271 HIS B N 1
ATOM 5804 C CA . HIS B 1 271 ? 9.632 9.226 60.258 1.00 75.43 271 HIS B CA 1
ATOM 5805 C C . HIS B 1 271 ? 8.829 8.494 59.183 1.00 76.85 271 HIS B C 1
ATOM 5806 O O . HIS B 1 271 ? 8.197 9.118 58.328 1.00 74.31 271 HIS B O 1
ATOM 5813 N N . GLY B 1 272 ? 8.859 7.164 59.234 1.00 81.23 272 GLY B N 1
ATOM 5814 C CA . GLY B 1 272 ? 8.089 6.351 58.313 1.00 83.43 272 GLY B CA 1
ATOM 5815 C C . GLY B 1 272 ? 8.528 6.538 56.873 1.00 81.64 272 GLY B C 1
ATOM 5816 O O . GLY B 1 272 ? 9.678 6.880 56.576 1.00 80.07 272 GLY B O 1
ATOM 5817 N N . ASP B 1 273 ? 7.586 6.309 55.957 1.00 82.19 273 ASP B N 1
ATOM 5818 C CA . ASP B 1 273 ? 7.844 6.457 54.530 1.00 80.90 273 ASP B CA 1
ATOM 5819 C C . ASP B 1 273 ? 7.857 7.909 54.072 1.00 75.82 273 ASP B C 1
ATOM 5820 O O . ASP B 1 273 ? 8.292 8.179 52.947 1.00 74.45 273 ASP B O 1
ATOM 5825 N N . GLN B 1 274 ? 7.397 8.839 54.903 1.00 73.31 274 GLN B N 1
ATOM 5826 C CA . GLN B 1 274 ? 7.280 10.228 54.482 1.00 68.86 274 GLN B CA 1
ATOM 5827 C C . GLN B 1 274 ? 8.656 10.842 54.254 1.00 66.56 274 GLN B C 1
ATOM 5828 O O . GLN B 1 274 ? 9.596 10.605 55.017 1.00 67.45 274 GLN B O 1
ATOM 5834 N N . GLU B 1 275 ? 8.769 11.630 53.187 1.00 63.88 275 GLU B N 1
ATOM 5835 C CA . GLU B 1 275 ? 10.015 12.288 52.821 1.00 61.80 275 GLU B CA 1
ATOM 5836 C C . GLU B 1 275 ? 9.903 13.801 52.724 1.00 57.75 275 GLU B C 1
ATOM 5837 O O . GLU B 1 275 ? 10.902 14.491 52.939 1.00 56.10 275 GLU B O 1
ATOM 5843 N N . ILE B 1 276 ? 8.725 14.332 52.410 1.00 46.70 276 ILE B N 1
ATOM 5844 C CA . ILE B 1 276 ? 8.525 15.762 52.204 1.00 44.95 276 ILE B CA 1
ATOM 5845 C C . ILE B 1 276 ? 7.724 16.305 53.379 1.00 47.92 276 ILE B C 1
ATOM 5846 O O . ILE B 1 276 ? 6.571 15.910 53.591 1.00 47.70 276 ILE B O 1
ATOM 5851 N N . PHE B 1 277 ? 8.335 17.209 54.139 1.00 44.99 277 PHE B N 1
ATOM 5852 C CA . PHE B 1 277 ? 7.698 17.847 55.281 1.00 45.33 277 PHE B CA 1
ATOM 5853 C C . PHE B 1 277 ? 7.734 19.358 55.105 1.00 43.38 277 PHE B C 1
ATOM 5854 O O . PHE B 1 277 ? 8.721 19.911 54.611 1.00 43.40 277 PHE B O 1
ATOM 5862 N N . THR B 1 278 ? 6.656 20.022 55.509 1.00 42.74 278 THR B N 1
ATOM 5863 C CA . THR B 1 278 ? 6.688 21.470 55.613 1.00 41.91 278 THR B CA 1
ATOM 5864 C C . THR B 1 278 ? 7.371 21.873 56.917 1.00 41.79 278 THR B C 1
ATOM 5865 O O . THR B 1 278 ? 7.705 21.034 57.758 1.00 42.34 278 THR B O 1
ATOM 5869 N N . ARG B 1 279 ? 7.589 23.180 57.081 1.00 52.67 279 ARG B N 1
ATOM 5870 C CA . ARG B 1 279 ? 8.222 23.661 58.306 1.00 51.73 279 ARG B CA 1
ATOM 5871 C C . ARG B 1 279 ? 7.372 23.337 59.527 1.00 50.24 279 ARG B C 1
ATOM 5872 O O . ARG B 1 279 ? 7.899 22.953 60.577 1.00 50.52 279 ARG B O 1
ATOM 5880 N N . GLU B 1 280 ? 6.050 23.469 59.403 1.00 49.76 280 GLU B N 1
ATOM 5881 C CA . GLU B 1 280 ? 5.171 23.179 60.529 1.00 48.66 280 GLU B CA 1
ATOM 5882 C C . GLU B 1 280 ? 5.090 21.684 60.807 1.00 50.70 280 GLU B C 1
ATOM 5883 O O . GLU B 1 280 ? 4.901 21.280 61.960 1.00 50.68 280 GLU B O 1
ATOM 5889 N N . GLU B 1 281 ? 5.230 20.850 59.773 1.00 44.06 281 GLU B N 1
ATOM 5890 C CA . GLU B 1 281 ? 5.251 19.407 59.993 1.00 45.10 281 GLU B CA 1
ATOM 5891 C C . GLU B 1 281 ? 6.533 18.974 60.695 1.00 45.02 281 GLU B C 1
ATOM 5892 O O . GLU B 1 281 ? 6.509 18.073 61.541 1.00 46.44 281 GLU B O 1
ATOM 5898 N N . MET B 1 282 ? 7.662 19.601 60.355 1.00 45.92 282 MET B N 1
ATOM 5899 C CA . MET B 1 282 ? 8.911 19.306 61.047 1.00 46.16 282 MET B CA 1
ATOM 5900 C C . MET B 1 282 ? 8.870 19.738 62.505 1.00 47.15 282 MET B C 1
ATOM 5901 O O . MET B 1 282 ? 9.625 19.201 63.320 1.00 48.09 282 MET B O 1
ATOM 5906 N N . ILE B 1 283 ? 8.011 20.698 62.849 1.00 50.81 283 ILE B N 1
ATOM 5907 C CA . ILE B 1 283 ? 7.862 21.096 64.244 1.00 48.78 283 ILE B CA 1
ATOM 5908 C C . ILE B 1 283 ? 7.055 20.058 65.013 1.00 49.92 283 ILE B C 1
ATOM 5909 O O . ILE B 1 283 ? 7.346 19.766 66.179 1.00 50.16 283 ILE B O 1
ATOM 5914 N N . LYS B 1 284 ? 6.050 19.463 64.367 1.00 48.06 284 LYS B N 1
ATOM 5915 C CA . LYS B 1 284 ? 5.164 18.526 65.049 1.00 50.19 284 LYS B CA 1
ATOM 5916 C C . LYS B 1 284 ? 5.781 17.134 65.142 1.00 51.06 284 LYS B C 1
ATOM 5917 O O . LYS B 1 284 ? 6.052 16.634 66.239 1.00 52.73 284 LYS B O 1
ATOM 5920 N N . TYR B 1 285 ? 6.012 16.494 63.993 1.00 52.51 285 TYR B N 1
ATOM 5921 C CA . TYR B 1 285 ? 6.412 15.092 63.965 1.00 55.21 285 TYR B CA 1
ATOM 5922 C C . TYR B 1 285 ? 7.824 14.847 64.484 1.00 56.88 285 TYR B C 1
ATOM 5923 O O . TYR B 1 285 ? 8.219 13.682 64.606 1.00 59.56 285 TYR B O 1
ATOM 5932 N N . PHE B 1 286 ? 8.587 15.891 64.797 1.00 56.18 286 PHE B N 1
ATOM 5933 C CA . PHE B 1 286 ? 9.968 15.701 65.223 1.00 57.38 286 PHE B CA 1
ATOM 5934 C C . PHE B 1 286 ? 10.025 15.019 66.583 1.00 58.03 286 PHE B C 1
ATOM 5935 O O . PHE B 1 286 ? 9.371 15.450 67.538 1.00 56.17 286 PHE B O 1
ATOM 5943 N N . THR B 1 287 ? 10.813 13.951 66.667 1.00 54.33 287 THR B N 1
ATOM 5944 C CA . THR B 1 287 ? 11.072 13.249 67.916 1.00 56.99 287 THR B CA 1
ATOM 5945 C C . THR B 1 287 ? 12.575 13.090 68.071 1.00 57.45 287 THR B C 1
ATOM 5946 O O . THR B 1 287 ? 13.246 12.594 67.160 1.00 57.04 287 THR B O 1
ATOM 5948 N N . LEU B 1 288 ? 13.102 13.516 69.221 1.00 58.63 288 LEU B N 1
ATOM 5949 C CA . LEU B 1 288 ? 14.547 13.481 69.425 1.00 59.39 288 LEU B CA 1
ATOM 5950 C C . LEU B 1 288 ? 15.079 12.054 69.472 1.00 61.76 288 LEU B C 1
ATOM 5951 O O . LEU B 1 288 ? 16.211 11.803 69.043 1.00 62.06 288 LEU B O 1
ATOM 5956 N N . ASN B 1 289 ? 14.285 11.109 69.981 1.00 63.84 289 ASN B N 1
ATOM 5957 C CA . ASN B 1 289 ? 14.721 9.718 70.033 1.00 66.59 289 ASN B CA 1
ATOM 5958 C C . ASN B 1 289 ? 14.786 9.080 68.652 1.00 65.80 289 ASN B C 1
ATOM 5959 O O . ASN B 1 289 ? 15.551 8.130 68.456 1.00 67.83 289 ASN B O 1
ATOM 5964 N N . ALA B 1 290 ? 14.005 9.581 67.693 1.00 63.24 290 ALA B N 1
ATOM 5965 C CA . ALA B 1 290 ? 14.014 9.032 66.343 1.00 62.68 290 ALA B CA 1
ATOM 5966 C C . ALA B 1 290 ? 15.310 9.316 65.596 1.00 62.23 290 ALA B C 1
ATOM 5967 O O . ALA B 1 290 ? 15.556 8.686 64.561 1.00 62.65 290 ALA B O 1
ATOM 5969 N N . VAL B 1 291 ? 16.133 10.242 66.084 1.00 62.16 291 VAL B N 1
ATOM 5970 C CA . VAL B 1 291 ? 17.422 10.511 65.457 1.00 61.76 291 VAL B CA 1
ATOM 5971 C C . VAL B 1 291 ? 18.327 9.304 65.664 1.00 65.00 291 VAL B C 1
ATOM 5972 O O . VAL B 1 291 ? 18.582 8.889 66.800 1.00 67.37 291 VAL B O 1
ATOM 5976 N N . SER B 1 292 ? 18.812 8.734 64.565 1.00 65.23 292 SER B N 1
ATOM 5977 C CA . SER B 1 292 ? 19.602 7.514 64.629 1.00 67.80 292 SER B CA 1
ATOM 5978 C C . SER B 1 292 ? 21.025 7.805 65.092 1.00 68.83 292 SER B C 1
ATOM 5979 O O . SER B 1 292 ? 21.598 8.859 64.799 1.00 67.00 292 SER B O 1
ATOM 5982 N N . LYS B 1 293 ? 21.594 6.847 65.828 1.00 72.45 293 LYS B N 1
ATOM 5983 C CA . LYS B 1 293 ? 22.973 6.981 66.283 1.00 74.46 293 LYS B CA 1
ATOM 5984 C C . LYS B 1 293 ? 23.961 6.763 65.143 1.00 75.20 293 LYS B C 1
ATOM 5985 O O . LYS B 1 293 ? 25.078 7.290 65.182 1.00 75.86 293 LYS B O 1
ATOM 5988 N N . SER B 1 294 ? 23.568 6.004 64.124 1.00 75.47 294 SER B N 1
ATOM 5989 C CA . SER B 1 294 ? 24.450 5.745 62.997 1.00 76.54 294 SER B CA 1
ATOM 5990 C C . SER B 1 294 ? 24.591 6.987 62.124 1.00 73.15 294 SER B C 1
ATOM 5991 O O . SER B 1 294 ? 23.704 7.843 62.069 1.00 69.77 294 SER B O 1
ATOM 5994 N N . ALA B 1 295 ? 25.726 7.078 61.435 1.00 74.43 295 ALA B N 1
ATOM 5995 C CA . ALA B 1 295 ? 25.999 8.192 60.540 1.00 71.95 295 ALA B CA 1
ATOM 5996 C C . ALA B 1 295 ? 25.403 7.920 59.166 1.00 70.85 295 ALA B C 1
ATOM 5997 O O . ALA B 1 295 ? 25.439 6.790 58.671 1.00 73.34 295 ALA B O 1
ATOM 5999 N N . SER B 1 296 ? 24.853 8.964 58.553 1.00 68.31 296 SER B N 1
ATOM 6000 C CA . SER B 1 296 ? 24.220 8.869 57.247 1.00 67.06 296 SER B CA 1
ATOM 6001 C C . SER B 1 296 ? 25.066 9.587 56.204 1.00 66.24 296 SER B C 1
ATOM 6002 O O . SER B 1 296 ? 25.609 10.665 56.465 1.00 65.60 296 SER B O 1
ATOM 6005 N N . ALA B 1 297 ? 25.175 8.982 55.025 1.00 67.47 297 ALA B N 1
ATOM 6006 C CA . ALA B 1 297 ? 25.927 9.579 53.935 1.00 67.71 297 ALA B CA 1
ATOM 6007 C C . ALA B 1 297 ? 25.087 10.633 53.219 1.00 64.26 297 ALA B C 1
ATOM 6008 O O . ALA B 1 297 ? 23.854 10.625 53.269 1.00 62.19 297 ALA B O 1
ATOM 6010 N N . PHE B 1 298 ? 25.776 11.549 52.543 1.00 64.01 298 PHE B N 1
ATOM 6011 C CA . PHE B 1 298 ? 25.123 12.634 51.822 1.00 61.21 298 PHE B CA 1
ATOM 6012 C C . PHE B 1 298 ? 24.855 12.196 50.387 1.00 62.05 298 PHE B C 1
ATOM 6013 O O . PHE B 1 298 ? 25.789 11.872 49.645 1.00 64.72 298 PHE B O 1
ATOM 6021 N N . ASN B 1 299 ? 23.582 12.188 50.001 1.00 60.14 299 ASN B N 1
ATOM 6022 C CA . ASN B 1 299 ? 23.154 11.788 48.662 1.00 61.00 299 ASN B CA 1
ATOM 6023 C C . ASN B 1 299 ? 22.722 13.046 47.916 1.00 58.71 299 ASN B C 1
ATOM 6024 O O . ASN B 1 299 ? 21.589 13.512 48.070 1.00 56.24 299 ASN B O 1
ATOM 6029 N N . THR B 1 300 ? 23.630 13.592 47.104 1.00 59.89 300 THR B N 1
ATOM 6030 C CA . THR B 1 300 ? 23.321 14.789 46.331 1.00 58.30 300 THR B CA 1
ATOM 6031 C C . THR B 1 300 ? 22.244 14.540 45.283 1.00 58.00 300 THR B C 1
ATOM 6032 O O . THR B 1 300 ? 21.613 15.498 44.823 1.00 56.25 300 THR B O 1
ATOM 6036 N N . ASP B 1 301 ? 22.022 13.281 44.897 1.00 60.05 301 ASP B N 1
ATOM 6037 C CA . ASP B 1 301 ? 20.992 12.980 43.908 1.00 60.30 301 ASP B CA 1
ATOM 6038 C C . ASP B 1 301 ? 19.596 13.190 44.481 1.00 57.65 301 ASP B C 1
ATOM 6039 O O . ASP B 1 301 ? 18.714 13.728 43.800 1.00 56.63 301 ASP B O 1
ATOM 6044 N N . LYS B 1 302 ? 19.374 12.773 45.730 1.00 56.84 302 LYS B N 1
ATOM 6045 C CA . LYS B 1 302 ? 18.063 12.955 46.343 1.00 54.69 302 LYS B CA 1
ATOM 6046 C C . LYS B 1 302 ? 17.794 14.424 46.644 1.00 51.80 302 LYS B C 1
ATOM 6047 O O . LYS B 1 302 ? 16.666 14.900 46.477 1.00 50.36 302 LYS B O 1
ATOM 6053 N N . LEU B 1 303 ? 18.819 15.157 47.089 1.00 51.31 303 LEU B N 1
ATOM 6054 C CA . LEU B 1 303 ? 18.646 16.578 47.372 1.00 49.11 303 LEU B CA 1
ATOM 6055 C C . LEU B 1 303 ? 18.244 17.343 46.117 1.00 48.87 303 LEU B C 1
ATOM 6056 O O . LEU B 1 303 ? 17.463 18.299 46.187 1.00 47.14 303 LEU B O 1
ATOM 6061 N N . LEU B 1 304 ? 18.765 16.934 44.958 1.00 50.92 304 LEU B N 1
ATOM 6062 C CA . LEU B 1 304 ? 18.343 17.549 43.704 1.00 51.15 304 LEU B CA 1
ATOM 6063 C C . LEU B 1 304 ? 16.875 17.259 43.419 1.00 50.52 304 LEU B C 1
ATOM 6064 O O . LEU B 1 304 ? 16.146 18.133 42.937 1.00 49.60 304 LEU B O 1
ATOM 6069 N N . TRP B 1 305 ? 16.423 16.037 43.713 1.00 51.37 305 TRP B N 1
ATOM 6070 C CA . TRP B 1 305 ? 15.009 15.718 43.551 1.00 51.16 305 TRP B CA 1
ATOM 6071 C C . TRP B 1 305 ? 14.150 16.458 44.567 1.00 48.65 305 TRP B C 1
ATOM 6072 O O . TRP B 1 305 ? 13.001 16.804 44.269 1.00 48.16 305 TRP B O 1
ATOM 6083 N N . LEU B 1 306 ? 14.682 16.707 45.768 1.00 47.40 306 LEU B N 1
ATOM 6084 C CA . LEU B 1 306 ? 13.948 17.497 46.751 1.00 45.33 306 LEU B CA 1
ATOM 6085 C C . LEU B 1 306 ? 13.669 18.900 46.231 1.00 44.24 306 LEU B C 1
ATOM 6086 O O . LEU B 1 306 ? 12.561 19.424 46.396 1.00 43.33 306 LEU B O 1
ATOM 6091 N N . ASN B 1 307 ? 14.663 19.523 45.595 1.00 44.68 307 ASN B N 1
ATOM 6092 C CA . ASN B 1 307 ? 14.492 20.887 45.112 1.00 44.08 307 ASN B CA 1
ATOM 6093 C C . ASN B 1 307 ? 13.526 20.954 43.937 1.00 44.76 307 ASN B C 1
ATOM 6094 O O . ASN B 1 307 ? 12.793 21.938 43.799 1.00 44.12 307 ASN B O 1
ATOM 6099 N N . HIS B 1 308 ? 13.507 19.922 43.089 1.00 46.41 308 HIS B N 1
ATOM 6100 C CA . HIS B 1 308 ? 12.600 19.923 41.946 1.00 47.52 308 HIS B CA 1
ATOM 6101 C C . HIS B 1 308 ? 11.144 19.907 42.395 1.00 46.78 308 HIS B C 1
ATOM 6102 O O . HIS B 1 308 ? 10.287 20.543 41.771 1.00 47.06 308 HIS B O 1
ATOM 6109 N N . HIS B 1 309 ? 10.845 19.183 43.474 1.00 46.16 309 HIS B N 1
ATOM 6110 C CA . HIS B 1 309 ? 9.478 19.146 43.982 1.00 45.79 309 HIS B CA 1
ATOM 6111 C C . HIS B 1 309 ? 9.068 20.494 44.558 1.00 44.14 309 HIS B C 1
ATOM 6112 O O . HIS B 1 309 ? 7.972 20.993 44.277 1.00 44.39 309 HIS B O 1
ATOM 6119 N N . TYR B 1 310 ? 9.938 21.101 45.370 1.00 42.82 310 TYR B N 1
ATOM 6120 C CA . TYR B 1 310 ? 9.595 22.356 46.027 1.00 41.65 310 TYR B CA 1
ATOM 6121 C C . TYR B 1 310 ? 9.490 23.521 45.051 1.00 42.06 310 TYR B C 1
ATOM 6122 O O . TYR B 1 310 ? 8.859 24.529 45.382 1.00 41.69 310 TYR B O 1
ATOM 6131 N N . ILE B 1 311 ? 10.086 23.412 43.862 1.00 43.15 311 ILE B N 1
ATOM 6132 C CA . ILE B 1 311 ? 9.930 24.469 42.869 1.00 43.97 311 ILE B CA 1
ATOM 6133 C C . ILE B 1 311 ? 8.490 24.525 42.373 1.00 44.74 311 ILE B C 1
ATOM 6134 O O . ILE B 1 311 ? 7.922 25.609 42.190 1.00 45.00 311 ILE B O 1
ATOM 6139 N N . ASN B 1 312 ? 7.871 23.364 42.165 1.00 45.47 312 ASN B N 1
ATOM 6140 C CA . ASN B 1 312 ? 6.504 23.296 41.667 1.00 46.71 312 ASN B CA 1
ATOM 6141 C C . ASN B 1 312 ? 5.464 23.170 42.774 1.00 46.08 312 ASN B C 1
ATOM 6142 O O . ASN B 1 312 ? 4.273 23.354 42.503 1.00 47.21 312 ASN B O 1
ATOM 6147 N N . ALA B 1 313 ? 5.877 22.863 44.004 1.00 44.65 313 ALA B N 1
ATOM 6148 C CA . ALA B 1 313 ? 4.933 22.739 45.108 1.00 44.32 313 ALA B CA 1
ATOM 6149 C C . ALA B 1 313 ? 4.747 24.050 45.861 1.00 43.38 313 ALA B C 1
ATOM 6150 O O . ALA B 1 313 ? 3.625 24.378 46.263 1.00 43.94 313 ALA B O 1
ATOM 6152 N N . LEU B 1 314 ? 5.825 24.803 46.063 1.00 27.36 314 LEU B N 1
ATOM 6153 C CA . LEU B 1 314 ? 5.731 26.090 46.728 1.00 28.13 314 LEU B CA 1
ATOM 6154 C C . LEU B 1 314 ? 4.996 27.091 45.838 1.00 28.39 314 LEU B C 1
ATOM 6155 O O . LEU B 1 314 ? 4.912 26.908 44.621 1.00 28.31 314 LEU B O 1
ATOM 6160 N N . PRO B 1 315 ? 4.439 28.147 46.426 1.00 25.32 315 PRO B N 1
ATOM 6161 C CA . PRO B 1 315 ? 3.773 29.181 45.626 1.00 25.81 315 PRO B CA 1
ATOM 6162 C C . PRO B 1 315 ? 4.726 29.781 44.609 1.00 26.66 315 PRO B C 1
ATOM 6163 O O . PRO B 1 315 ? 5.887 30.076 44.930 1.00 27.21 315 PRO B O 1
ATOM 6167 N N . PRO B 1 316 ? 4.275 29.967 43.365 1.00 28.81 316 PRO B N 1
ATOM 6168 C CA . PRO B 1 316 ? 5.170 30.528 42.339 1.00 29.95 316 PRO B CA 1
ATOM 6169 C C . PRO B 1 316 ? 5.684 31.916 42.674 1.00 31.46 316 PRO B C 1
ATOM 6170 O O . PRO B 1 316 ? 6.756 32.302 42.192 1.00 31.31 316 PRO B O 1
ATOM 6174 N N . GLU B 1 317 ? 4.952 32.683 43.486 1.00 32.98 317 GLU B N 1
ATOM 6175 C CA . GLU B 1 317 ? 5.428 34.008 43.868 1.00 34.37 317 GLU B CA 1
ATOM 6176 C C . GLU B 1 317 ? 6.598 33.926 44.838 1.00 33.56 317 GLU B C 1
ATOM 6177 O O . GLU B 1 317 ? 7.490 34.781 44.803 1.00 33.62 317 GLU B O 1
ATOM 6183 N N . TYR B 1 318 ? 6.615 32.914 45.708 1.00 29.09 318 TYR B N 1
ATOM 6184 C CA . TYR B 1 318 ? 7.738 32.753 46.626 1.00 28.33 318 TYR B CA 1
ATOM 6185 C C . TYR B 1 318 ? 8.974 32.241 45.899 1.00 27.19 318 TYR B C 1
ATOM 6186 O O . TYR B 1 318 ? 10.094 32.679 46.184 1.00 26.63 318 TYR B O 1
ATOM 6195 N N . VAL B 1 319 ? 8.791 31.309 44.960 1.00 29.57 319 VAL B N 1
ATOM 6196 C CA . VAL B 1 319 ? 9.918 30.820 44.173 1.00 28.16 319 VAL B CA 1
ATOM 6197 C C . VAL B 1 319 ? 10.488 31.935 43.307 1.00 28.42 319 VAL B C 1
ATOM 6198 O O . VAL B 1 319 ? 11.692 31.959 43.023 1.00 28.33 319 VAL B O 1
ATOM 6202 N N . ALA B 1 320 ? 9.646 32.882 42.886 1.00 27.37 320 ALA B N 1
ATOM 6203 C CA . ALA B 1 320 ? 10.129 34.001 42.086 1.00 29.11 320 ALA B CA 1
ATOM 6204 C C . ALA B 1 320 ? 11.057 34.907 42.884 1.00 29.87 320 ALA B C 1
ATOM 6205 O O . ALA B 1 320 ? 11.936 35.554 42.303 1.00 31.62 320 ALA B O 1
ATOM 6207 N N . THR B 1 321 ? 10.880 34.973 44.206 1.00 28.75 321 THR B N 1
ATOM 6208 C CA . THR B 1 321 ? 11.751 35.813 45.021 1.00 29.53 321 THR B CA 1
ATOM 6209 C C . THR B 1 321 ? 13.148 35.220 45.144 1.00 30.19 321 THR B C 1
ATOM 6210 O O . THR B 1 321 ? 14.129 35.965 45.247 1.00 31.68 321 THR B O 1
ATOM 6214 N N . HIS B 1 322 ? 13.262 33.892 45.138 1.00 30.28 322 HIS B N 1
ATOM 6215 C CA . HIS B 1 322 ? 14.567 33.244 45.147 1.00 30.07 322 HIS B CA 1
ATOM 6216 C C . HIS B 1 322 ? 15.155 33.104 43.751 1.00 31.61 322 HIS B C 1
ATOM 6217 O O . HIS B 1 322 ? 16.382 33.091 43.601 1.00 32.94 322 HIS B O 1
ATOM 6224 N N . LEU B 1 323 ? 14.304 32.996 42.727 1.00 31.53 323 LEU B N 1
ATOM 6225 C CA . LEU B 1 323 ? 14.791 32.940 41.352 1.00 33.10 323 LEU B CA 1
ATOM 6226 C C . LEU B 1 323 ? 15.439 34.253 40.933 1.00 35.00 323 LEU B C 1
ATOM 6227 O O . LEU B 1 323 ? 16.307 34.263 40.053 1.00 36.63 323 LEU B O 1
ATOM 6232 N N . GLN B 1 324 ? 15.035 35.363 41.556 1.00 34.95 324 GLN B N 1
ATOM 6233 C CA . GLN B 1 324 ? 15.583 36.668 41.203 1.00 36.94 324 GLN B CA 1
ATOM 6234 C C . GLN B 1 324 ? 17.086 36.736 41.443 1.00 38.35 324 GLN B C 1
ATOM 6235 O O . GLN B 1 324 ? 17.800 37.442 40.721 1.00 40.39 324 GLN B O 1
ATOM 6241 N N . TRP B 1 325 ? 17.586 36.005 42.442 1.00 37.39 325 TRP B N 1
ATOM 6242 C CA . TRP B 1 325 ? 19.013 36.046 42.747 1.00 38.75 325 TRP B CA 1
ATOM 6243 C C . TRP B 1 325 ? 19.839 35.433 41.624 1.00 40.04 325 TRP B C 1
ATOM 6244 O O . TRP B 1 325 ? 20.931 35.921 41.312 1.00 41.99 325 TRP B O 1
ATOM 6255 N N . HIS B 1 326 ? 19.335 34.366 41.003 1.00 39.10 326 HIS B N 1
ATOM 6256 C CA . HIS B 1 326 ? 20.076 33.698 39.942 1.00 40.32 326 HIS B CA 1
ATOM 6257 C C . HIS B 1 326 ? 19.885 34.360 38.586 1.00 41.80 326 HIS B C 1
ATOM 6258 O O . HIS B 1 326 ? 20.727 34.178 37.700 1.00 43.41 326 HIS B O 1
ATOM 6265 N N . ILE B 1 327 ? 18.802 35.119 38.402 1.00 41.39 327 ILE B N 1
ATOM 6266 C CA . ILE B 1 327 ? 18.664 35.925 37.194 1.00 43.06 327 ILE B CA 1
ATOM 6267 C C . ILE B 1 327 ? 19.746 36.998 37.153 1.00 45.29 327 ILE B C 1
ATOM 6268 O O . ILE B 1 327 ? 20.315 37.286 36.093 1.00 47.22 327 ILE B O 1
ATOM 6273 N N . ALA B 1 328 ? 20.059 37.593 38.307 1.00 45.17 328 ALA B N 1
ATOM 6274 C CA . ALA B 1 328 ? 21.143 38.567 38.366 1.00 47.40 328 ALA B CA 1
ATOM 6275 C C . ALA B 1 328 ? 22.495 37.913 38.122 1.00 48.55 328 ALA B C 1
ATOM 6276 O O . ALA B 1 328 ? 23.412 38.562 37.607 1.00 50.85 328 ALA B O 1
ATOM 6278 N N . GLN B 1 329 ? 22.641 36.636 38.486 1.00 47.11 329 GLN B N 1
ATOM 6279 C CA . GLN B 1 329 ? 23.873 35.918 38.180 1.00 48.22 329 GLN B CA 1
ATOM 6280 C C . GLN B 1 329 ? 24.052 35.753 36.677 1.00 49.67 329 GLN B C 1
ATOM 6281 O O . GLN B 1 329 ? 25.165 35.894 36.157 1.00 51.69 329 GLN B O 1
ATOM 6287 N N . GLU B 1 330 ? 22.965 35.459 35.962 1.00 48.74 330 GLU B N 1
ATOM 6288 C CA . GLU B 1 330 ? 23.006 35.335 34.512 1.00 50.10 330 GLU B CA 1
ATOM 6289 C C . GLU B 1 330 ? 22.981 36.680 33.799 1.00 52.04 330 GLU B C 1
ATOM 6290 O O . GLU B 1 330 ? 23.217 36.719 32.587 1.00 53.61 330 GLU B O 1
ATOM 6296 N N . ASN B 1 331 ? 22.702 37.769 34.518 1.00 52.07 331 ASN B N 1
ATOM 6297 C CA . ASN B 1 331 ? 22.671 39.123 33.964 1.00 54.06 331 ASN B CA 1
ATOM 6298 C C . ASN B 1 331 ? 21.678 39.209 32.800 1.00 54.17 331 ASN B C 1
ATOM 6299 O O . ASN B 1 331 ? 22.035 39.432 31.642 1.00 56.09 331 ASN B O 1
ATOM 6304 N N . ILE B 1 332 ? 20.408 39.021 33.150 1.00 52.11 332 ILE B N 1
ATOM 6305 C CA . ILE B 1 332 ? 19.310 38.998 32.189 1.00 51.87 332 ILE B CA 1
ATOM 6306 C C . ILE B 1 332 ? 18.429 40.215 32.429 1.00 52.04 332 ILE B C 1
ATOM 6307 O O . ILE B 1 332 ? 18.016 40.478 33.565 1.00 50.70 332 ILE B O 1
ATOM 6312 N N . ASP B 1 333 ? 18.142 40.954 31.360 1.00 53.78 333 ASP B N 1
ATOM 6313 C CA . ASP B 1 333 ? 17.298 42.145 31.427 1.00 54.31 333 ASP B CA 1
ATOM 6314 C C . ASP B 1 333 ? 15.841 41.700 31.453 1.00 52.22 333 ASP B C 1
ATOM 6315 O O . ASP B 1 333 ? 15.247 41.416 30.410 1.00 52.44 333 ASP B O 1
ATOM 6320 N N . THR B 1 334 ? 15.255 41.647 32.648 1.00 50.26 334 THR B N 1
ATOM 6321 C CA . THR B 1 334 ? 13.888 41.160 32.833 1.00 48.15 334 THR B CA 1
ATOM 6322 C C . THR B 1 334 ? 12.850 42.271 32.763 1.00 48.68 334 THR B C 1
ATOM 6323 O O . THR B 1 334 ? 11.870 42.259 33.514 1.00 46.99 334 THR B O 1
ATOM 6327 N N . ARG B 1 335 ? 13.028 43.242 31.868 1.00 51.11 335 ARG B N 1
ATOM 6328 C CA . ARG B 1 335 ? 12.075 44.336 31.739 1.00 51.94 335 ARG B CA 1
ATOM 6329 C C . ARG B 1 335 ? 10.980 44.053 30.721 1.00 51.76 335 ARG B C 1
ATOM 6330 O O . ARG B 1 335 ? 9.856 44.543 30.881 1.00 51.38 335 ARG B O 1
ATOM 6338 N N . ASN B 1 336 ? 11.277 43.273 29.681 1.00 52.12 336 ASN B N 1
ATOM 6339 C CA . ASN B 1 336 ? 10.352 43.090 28.571 1.00 52.44 336 ASN B CA 1
ATOM 6340 C C . ASN B 1 336 ? 9.623 41.753 28.596 1.00 50.10 336 ASN B C 1
ATOM 6341 O O . ASN B 1 336 ? 8.528 41.653 28.032 1.00 49.86 336 ASN B O 1
ATOM 6346 N N . GLY B 1 337 ? 10.188 40.733 29.238 1.00 48.52 337 GLY B N 1
ATOM 6347 C CA . GLY B 1 337 ? 9.622 39.406 29.200 1.00 46.61 337 GLY B CA 1
ATOM 6348 C C . GLY B 1 337 ? 8.483 39.193 30.175 1.00 44.40 337 GLY B C 1
ATOM 6349 O O . GLY B 1 337 ? 7.841 40.139 30.641 1.00 44.47 337 GLY B O 1
ATOM 6350 N N . PRO B 1 338 ? 8.211 37.933 30.499 1.00 42.53 338 PRO B N 1
ATOM 6351 C CA . PRO B 1 338 ? 7.093 37.612 31.389 1.00 40.46 338 PRO B CA 1
ATOM 6352 C C . PRO B 1 338 ? 7.463 37.809 32.854 1.00 39.26 338 PRO B C 1
ATOM 6353 O O . PRO B 1 338 ? 8.617 38.042 33.215 1.00 39.90 338 PRO B O 1
ATOM 6357 N N . GLN B 1 339 ? 6.443 37.702 33.702 1.00 37.60 339 GLN B N 1
ATOM 6358 C CA . GLN B 1 339 ? 6.628 37.862 35.136 1.00 36.37 339 GLN B CA 1
ATOM 6359 C C . GLN B 1 339 ? 7.486 36.732 35.695 1.00 35.29 339 GLN B C 1
ATOM 6360 O O . GLN B 1 339 ? 7.533 35.626 35.148 1.00 34.93 339 GLN B O 1
ATOM 6366 N N . LEU B 1 340 ? 8.177 37.023 36.800 1.00 34.93 340 LEU B N 1
ATOM 6367 C CA . LEU B 1 340 ? 9.026 36.013 37.426 1.00 34.03 340 LEU B CA 1
ATOM 6368 C C . LEU B 1 340 ? 8.196 34.870 37.997 1.00 31.98 340 LEU B C 1
ATOM 6369 O O . LEU B 1 340 ? 8.547 33.696 37.825 1.00 31.55 340 LEU B O 1
ATOM 6374 N N . ALA B 1 341 ? 7.095 35.191 38.682 1.00 31.16 341 ALA B N 1
ATOM 6375 C CA . ALA B 1 341 ? 6.217 34.144 39.194 1.00 30.74 341 ALA B CA 1
ATOM 6376 C C . ALA B 1 341 ? 5.594 33.340 38.062 1.00 30.81 341 ALA B C 1
ATOM 6377 O O . ALA B 1 341 ? 5.369 32.133 38.208 1.00 29.28 341 ALA B O 1
ATOM 6379 N N . ASP B 1 342 ? 5.312 33.986 36.929 1.00 32.28 342 ASP B N 1
ATOM 6380 C CA . ASP B 1 342 ? 4.822 33.254 35.767 1.00 32.52 342 ASP B CA 1
ATOM 6381 C C . ASP B 1 342 ? 5.929 32.437 35.116 1.00 31.79 342 ASP B C 1
ATOM 6382 O O . ASP B 1 342 ? 5.659 31.370 34.552 1.00 31.66 342 ASP B O 1
ATOM 6387 N N . LEU B 1 343 ? 7.174 32.917 35.183 1.00 32.74 343 LEU B N 1
ATOM 6388 C CA . LEU B 1 343 ? 8.288 32.167 34.612 1.00 33.62 343 LEU B CA 1
ATOM 6389 C C . LEU B 1 343 ? 8.495 30.843 35.335 1.00 32.35 343 LEU B C 1
ATOM 6390 O O . LEU B 1 343 ? 8.877 29.847 34.709 1.00 32.82 343 LEU B O 1
ATOM 6395 N N . VAL B 1 344 ? 8.247 30.811 36.647 1.00 31.92 344 VAL B N 1
ATOM 6396 C CA . VAL B 1 344 ? 8.352 29.563 37.397 1.00 30.13 344 VAL B CA 1
ATOM 6397 C C . VAL B 1 344 ? 7.305 28.565 36.924 1.00 29.72 344 VAL B C 1
ATOM 6398 O O . VAL B 1 344 ? 7.542 27.351 36.933 1.00 29.04 344 VAL B O 1
ATOM 6402 N N . LYS B 1 345 ? 6.139 29.053 36.495 1.00 33.08 345 LYS B N 1
ATOM 6403 C CA . LYS B 1 345 ? 5.114 28.157 35.972 1.00 32.75 345 LYS B CA 1
ATOM 6404 C C . LYS B 1 345 ? 5.533 27.535 34.646 1.00 32.67 345 LYS B C 1
ATOM 6405 O O . LYS B 1 345 ? 5.157 26.395 34.352 1.00 31.59 345 LYS B O 1
ATOM 6411 N N . LEU B 1 346 ? 6.310 28.260 33.839 1.00 47.51 346 LEU B N 1
ATOM 6412 C CA . LEU B 1 346 ? 6.729 27.750 32.538 1.00 49.00 346 LEU B CA 1
ATOM 6413 C C . LEU B 1 346 ? 7.878 26.756 32.672 1.00 49.49 346 LEU B C 1
ATOM 6414 O O . LEU B 1 346 ? 7.780 25.610 32.221 1.00 51.47 346 LEU B O 1
ATOM 6419 N N . LEU B 1 347 ? 8.980 27.182 33.289 1.00 47.96 347 LEU B N 1
ATOM 6420 C CA . LEU B 1 347 ? 10.167 26.352 33.442 1.00 48.53 347 LEU B CA 1
ATOM 6421 C C . LEU B 1 347 ? 10.116 25.472 34.687 1.00 48.61 347 LEU B C 1
ATOM 6422 O O . LEU B 1 347 ? 11.160 24.984 35.131 1.00 48.73 347 LEU B O 1
ATOM 6427 N N . GLY B 1 348 ? 8.932 25.253 35.252 1.00 48.79 348 GLY B N 1
ATOM 6428 C CA . GLY B 1 348 ? 8.811 24.497 36.484 1.00 48.99 348 GLY B CA 1
ATOM 6429 C C . GLY B 1 348 ? 9.217 23.042 36.375 1.00 51.00 348 GLY B C 1
ATOM 6430 O O . GLY B 1 348 ? 10.216 22.624 36.967 1.00 50.97 348 GLY B O 1
ATOM 6431 N N . GLU B 1 349 ? 8.449 22.260 35.616 1.00 53.02 349 GLU B N 1
ATOM 6432 C CA . GLU B 1 349 ? 8.684 20.825 35.515 1.00 55.34 349 GLU B CA 1
ATOM 6433 C C . GLU B 1 349 ? 9.888 20.469 34.653 1.00 56.30 349 GLU B C 1
ATOM 6434 O O . GLU B 1 349 ? 10.193 19.278 34.521 1.00 58.46 349 GLU B O 1
ATOM 6440 N N . ARG B 1 350 ? 10.576 21.449 34.068 1.00 55.04 350 ARG B N 1
ATOM 6441 C CA . ARG B 1 350 ? 11.685 21.160 33.166 1.00 56.28 350 ARG B CA 1
ATOM 6442 C C . ARG B 1 350 ? 13.021 21.067 33.897 1.00 55.74 350 ARG B C 1
ATOM 6443 O O . ARG B 1 350 ? 13.765 20.099 33.712 1.00 57.69 350 ARG B O 1
ATOM 6451 N N . CYS B 1 351 ? 13.340 22.057 34.724 1.00 53.39 351 CYS B N 1
ATOM 6452 C CA . CYS B 1 351 ? 14.613 22.111 35.425 1.00 52.94 351 CYS B CA 1
ATOM 6453 C C . CYS B 1 351 ? 14.422 21.818 36.908 1.00 52.24 351 CYS B C 1
ATOM 6454 O O . CYS B 1 351 ? 13.346 22.022 37.476 1.00 51.38 351 CYS B O 1
ATOM 6457 N N . LYS B 1 352 ? 15.498 21.339 37.534 1.00 52.89 352 LYS B N 1
ATOM 6458 C CA . LYS B 1 352 ? 15.468 20.883 38.918 1.00 52.81 352 LYS B CA 1
ATOM 6459 C C . LYS B 1 352 ? 16.262 21.781 39.859 1.00 51.23 352 LYS B C 1
ATOM 6460 O O . LYS B 1 352 ? 16.496 21.401 41.010 1.00 51.48 352 LYS B O 1
ATOM 6466 N N . THR B 1 353 ? 16.685 22.956 39.401 1.00 49.84 353 THR B N 1
ATOM 6467 C CA . THR B 1 353 ? 17.376 23.904 40.264 1.00 48.48 353 THR B CA 1
ATOM 6468 C C . THR B 1 353 ? 17.213 25.300 39.683 1.00 46.78 353 THR B C 1
ATOM 6469 O O . THR B 1 353 ? 17.036 25.468 38.474 1.00 47.02 353 THR B O 1
ATOM 6473 N N . LEU B 1 354 ? 17.271 26.301 40.565 1.00 45.29 354 LEU B N 1
ATOM 6474 C CA . LEU B 1 354 ? 16.986 27.671 40.151 1.00 43.74 354 LEU B CA 1
ATOM 6475 C C . LEU B 1 354 ? 18.059 28.221 39.220 1.00 44.06 354 LEU B C 1
ATOM 6476 O O . LEU B 1 354 ? 17.768 29.089 38.389 1.00 43.37 354 LEU B O 1
ATOM 6481 N N . LYS B 1 355 ? 19.299 27.740 39.344 1.00 45.32 355 LYS B N 1
ATOM 6482 C CA . LYS B 1 355 ? 20.328 28.120 38.381 1.00 46.13 355 LYS B CA 1
ATOM 6483 C C . LYS B 1 355 ? 19.995 27.589 36.993 1.00 47.21 355 LYS B C 1
ATOM 6484 O O . LYS B 1 355 ? 20.177 28.291 35.991 1.00 47.25 355 LYS B O 1
ATOM 6490 N N . GLU B 1 356 ? 19.494 26.354 36.917 1.00 48.32 356 GLU B N 1
ATOM 6491 C CA . GLU B 1 356 ? 19.069 25.788 35.644 1.00 49.62 356 GLU B CA 1
ATOM 6492 C C . GLU B 1 356 ? 17.852 26.506 35.076 1.00 48.37 356 GLU B C 1
ATOM 6493 O O . GLU B 1 356 ? 17.572 26.375 33.880 1.00 49.40 356 GLU B O 1
ATOM 6499 N N . MET B 1 357 ? 17.125 27.257 35.904 1.00 46.45 357 MET B N 1
ATOM 6500 C CA . MET B 1 357 ? 16.001 28.057 35.434 1.00 45.38 357 MET B CA 1
ATOM 6501 C C . MET B 1 357 ? 16.439 29.439 34.969 1.00 44.45 357 MET B C 1
ATOM 6502 O O . MET B 1 357 ? 15.927 29.943 33.963 1.00 44.55 357 MET B O 1
ATOM 6507 N N . ALA B 1 358 ? 17.371 30.067 35.692 1.00 43.76 358 ALA B N 1
ATOM 6508 C CA . ALA B 1 358 ? 17.943 31.325 35.223 1.00 43.29 358 ALA B CA 1
ATOM 6509 C C . ALA B 1 358 ? 18.614 31.141 33.869 1.00 44.93 358 ALA B C 1
ATOM 6510 O O . ALA B 1 358 ? 18.524 32.011 32.996 1.00 44.89 358 ALA B O 1
ATOM 6512 N N . GLN B 1 359 ? 19.293 30.015 33.681 1.00 46.62 359 GLN B N 1
ATOM 6513 C CA . GLN B 1 359 ? 19.768 29.626 32.367 1.00 48.62 359 GLN B CA 1
ATOM 6514 C C . GLN B 1 359 ? 18.620 29.022 31.564 1.00 49.26 359 GLN B C 1
ATOM 6515 O O . GLN B 1 359 ? 17.619 28.559 32.119 1.00 48.55 359 GLN B O 1
ATOM 6521 N N . SER B 1 360 ? 18.771 29.043 30.240 1.00 50.87 360 SER B N 1
ATOM 6522 C CA . SER B 1 360 ? 17.738 28.562 29.318 1.00 51.90 360 SER B CA 1
ATOM 6523 C C . SER B 1 360 ? 16.428 29.329 29.502 1.00 50.10 360 SER B C 1
ATOM 6524 O O . SER B 1 360 ? 15.339 28.752 29.477 1.00 50.33 360 SER B O 1
ATOM 6527 N N . CYS B 1 361 ? 16.537 30.642 29.693 1.00 48.55 361 CYS B N 1
ATOM 6528 C CA . CYS B 1 361 ? 15.355 31.493 29.757 1.00 47.17 361 CYS B CA 1
ATOM 6529 C C . CYS B 1 361 ? 15.607 32.900 29.235 1.00 46.68 361 CYS B C 1
ATOM 6530 O O . CYS B 1 361 ? 14.701 33.733 29.318 1.00 45.63 361 CYS B O 1
ATOM 6533 N N . ARG B 1 362 ? 16.794 33.194 28.700 1.00 47.64 362 ARG B N 1
ATOM 6534 C CA . ARG B 1 362 ? 17.100 34.546 28.247 1.00 47.38 362 ARG B CA 1
ATOM 6535 C C . ARG B 1 362 ? 16.249 34.952 27.051 1.00 48.29 362 ARG B C 1
ATOM 6536 O O . ARG B 1 362 ? 15.935 36.137 26.891 1.00 47.63 362 ARG B O 1
ATOM 6544 N N . TYR B 1 363 ? 15.858 33.993 26.209 1.00 50.04 363 TYR B N 1
ATOM 6545 C CA . TYR B 1 363 ? 15.056 34.311 25.033 1.00 51.31 363 TYR B CA 1
ATOM 6546 C C . TYR B 1 363 ? 13.658 34.803 25.384 1.00 50.01 363 TYR B C 1
ATOM 6547 O O . TYR B 1 363 ? 12.975 35.343 24.508 1.00 50.91 363 TYR B O 1
ATOM 6556 N N . PHE B 1 364 ? 13.215 34.627 26.632 1.00 48.21 364 PHE B N 1
ATOM 6557 C CA . PHE B 1 364 ? 11.956 35.228 27.058 1.00 47.10 364 PHE B CA 1
ATOM 6558 C C . PHE B 1 364 ? 12.094 36.730 27.262 1.00 45.93 364 PHE B C 1
ATOM 6559 O O . PHE B 1 364 ? 11.108 37.465 27.137 1.00 45.76 364 PHE B O 1
ATOM 6567 N N . TYR B 1 365 ? 13.299 37.201 27.567 1.00 45.39 365 TYR B N 1
ATOM 6568 C CA . TYR B 1 365 ? 13.532 38.587 27.950 1.00 44.33 365 TYR B CA 1
ATOM 6569 C C . TYR B 1 365 ? 14.403 39.353 26.970 1.00 45.51 365 TYR B C 1
ATOM 6570 O O . TYR B 1 365 ? 14.139 40.530 26.713 1.00 45.46 365 TYR B O 1
ATOM 6579 N N . GLU B 1 366 ? 15.435 38.724 26.416 1.00 46.83 366 GLU B N 1
ATOM 6580 C CA . GLU B 1 366 ? 16.362 39.385 25.511 1.00 48.28 366 GLU B CA 1
ATOM 6581 C C . GLU B 1 366 ? 16.347 38.703 24.150 1.00 50.64 366 GLU B C 1
ATOM 6582 O O . GLU B 1 366 ? 16.181 37.483 24.049 1.00 51.31 366 GLU B O 1
ATOM 6588 N N . ASP B 1 367 ? 16.523 39.503 23.103 1.00 52.15 367 ASP B N 1
ATOM 6589 C CA . ASP B 1 367 ? 16.619 38.960 21.757 1.00 54.80 367 ASP B CA 1
ATOM 6590 C C . ASP B 1 367 ? 17.973 38.291 21.549 1.00 56.30 367 ASP B C 1
ATOM 6591 O O . ASP B 1 367 ? 18.972 38.648 22.178 1.00 55.68 367 ASP B O 1
ATOM 6596 N N . PHE B 1 368 ? 17.996 37.306 20.657 1.00 58.56 368 PHE B N 1
ATOM 6597 C CA . PHE B 1 368 ? 19.210 36.569 20.340 1.00 60.55 368 PHE B CA 1
ATOM 6598 C C . PHE B 1 368 ? 19.766 37.034 19.001 1.00 63.49 368 PHE B C 1
ATOM 6599 O O . PHE B 1 368 ? 19.012 37.297 18.059 1.00 64.74 368 PHE B O 1
ATOM 6607 N N . ALA B 1 369 ? 21.094 37.137 18.926 1.00 64.83 369 ALA B N 1
ATOM 6608 C CA . ALA B 1 369 ? 21.733 37.610 17.703 1.00 67.89 369 ALA B CA 1
ATOM 6609 C C . ALA B 1 369 ? 21.625 36.577 16.589 1.00 71.04 369 ALA B C 1
ATOM 6610 O O . ALA B 1 369 ? 21.176 36.888 15.480 1.00 73.03 369 ALA B O 1
ATOM 6612 N N . GLU B 1 370 ? 22.030 35.340 16.865 1.00 71.77 370 GLU B N 1
ATOM 6613 C CA . GLU B 1 370 ? 22.011 34.271 15.880 1.00 75.05 370 GLU B CA 1
ATOM 6614 C C . GLU B 1 370 ? 21.330 33.045 16.471 1.00 74.03 370 GLU B C 1
ATOM 6615 O O . GLU B 1 370 ? 21.105 32.950 17.681 1.00 71.01 370 GLU B O 1
ATOM 6621 N N . PHE B 1 371 ? 21.000 32.098 15.596 1.00 76.84 371 PHE B N 1
ATOM 6622 C CA . PHE B 1 371 ? 20.333 30.872 15.998 1.00 76.56 371 PHE B CA 1
ATOM 6623 C C . PHE B 1 371 ? 21.360 29.831 16.438 1.00 77.75 371 PHE B C 1
ATOM 6624 O O . PHE B 1 371 ? 22.573 30.047 16.382 1.00 78.98 371 PHE B O 1
ATOM 6632 N N . ASP B 1 372 ? 20.864 28.676 16.883 1.00 109.30 372 ASP B N 1
ATOM 6633 C CA . ASP B 1 372 ? 21.730 27.565 17.256 1.00 110.46 372 ASP B CA 1
ATOM 6634 C C . ASP B 1 372 ? 22.304 26.840 16.045 1.00 113.54 372 ASP B C 1
ATOM 6635 O O . ASP B 1 372 ? 23.136 25.943 16.219 1.00 115.04 372 ASP B O 1
ATOM 6640 N N . ALA B 1 373 ? 21.872 27.203 14.833 1.00 114.66 373 ALA B N 1
ATOM 6641 C CA . ALA B 1 373 ? 22.356 26.626 13.581 1.00 117.71 373 ALA B CA 1
ATOM 6642 C C . ALA B 1 373 ? 22.033 25.139 13.472 1.00 118.85 373 ALA B C 1
ATOM 6643 O O . ALA B 1 373 ? 21.445 24.703 12.477 1.00 120.29 373 ALA B O 1
ATOM 6645 N N . ASP B 1 374 ? 22.420 24.354 14.481 1.00 118.43 374 ASP B N 1
ATOM 6646 C CA . ASP B 1 374 ? 22.125 22.924 14.469 1.00 119.64 374 ASP B CA 1
ATOM 6647 C C . ASP B 1 374 ? 20.623 22.676 14.432 1.00 118.34 374 ASP B C 1
ATOM 6648 O O . ASP B 1 374 ? 20.126 21.918 13.591 1.00 120.11 374 ASP B O 1
ATOM 6653 N N . ALA B 1 375 ? 19.880 23.311 15.342 1.00 115.43 375 ALA B N 1
ATOM 6654 C CA . ALA B 1 375 ? 18.426 23.196 15.315 1.00 114.29 375 ALA B CA 1
ATOM 6655 C C . ALA B 1 375 ? 17.830 23.946 14.131 1.00 114.94 375 ALA B C 1
ATOM 6656 O O . ALA B 1 375 ? 16.737 23.602 13.667 1.00 115.28 375 ALA B O 1
ATOM 6658 N N . ALA B 1 376 ? 18.529 24.968 13.632 1.00 115.31 376 ALA B N 1
ATOM 6659 C CA . ALA B 1 376 ? 18.042 25.696 12.466 1.00 116.22 376 ALA B CA 1
ATOM 6660 C C . ALA B 1 376 ? 18.220 24.880 11.192 1.00 119.32 376 ALA B C 1
ATOM 6661 O O . ALA B 1 376 ? 17.350 24.891 10.315 1.00 120.22 376 ALA B O 1
ATOM 6663 N N . LYS B 1 377 ? 19.337 24.156 11.075 1.00 121.17 377 LYS B N 1
ATOM 6664 C CA . LYS B 1 377 ? 19.582 23.348 9.886 1.00 124.35 377 LYS B CA 1
ATOM 6665 C C . LYS B 1 377 ? 18.525 22.269 9.690 1.00 125.01 377 LYS B C 1
ATOM 6666 O O . LYS B 1 377 ? 18.339 21.796 8.564 1.00 127.48 377 LYS B O 1
ATOM 6668 N N . LYS B 1 378 ? 17.827 21.874 10.755 1.00 123.02 378 LYS B N 1
ATOM 6669 C CA . LYS B 1 378 ? 16.796 20.851 10.661 1.00 123.71 378 LYS B CA 1
ATOM 6670 C C . LYS B 1 378 ? 15.386 21.417 10.560 1.00 122.33 378 LYS B C 1
ATOM 6671 O O . LYS B 1 378 ? 14.471 20.681 10.177 1.00 123.47 378 LYS B O 1
ATOM 6673 N N . HIS B 1 379 ? 15.185 22.695 10.886 1.00 92.25 379 HIS B N 1
ATOM 6674 C CA . HIS B 1 379 ? 13.849 23.273 10.896 1.00 91.80 379 HIS B CA 1
ATOM 6675 C C . HIS B 1 379 ? 13.726 24.602 10.165 1.00 92.31 379 HIS B C 1
ATOM 6676 O O . HIS B 1 379 ? 12.598 25.068 9.973 1.00 92.30 379 HIS B O 1
ATOM 6683 N N . LEU B 1 380 ? 14.830 25.226 9.752 1.00 92.81 380 LEU B N 1
ATOM 6684 C CA . LEU B 1 380 ? 14.787 26.468 8.989 1.00 93.51 380 LEU B CA 1
ATOM 6685 C C . LEU B 1 380 ? 14.966 26.230 7.493 1.00 96.35 380 LEU B C 1
ATOM 6686 O O . LEU B 1 380 ? 15.416 27.126 6.771 1.00 97.31 380 LEU B O 1
ATOM 6688 N N . ARG B 1 381 ? 14.626 25.035 7.017 1.00 97.83 381 ARG B N 1
ATOM 6689 C CA . ARG B 1 381 ? 14.708 24.733 5.600 1.00 100.69 381 ARG B CA 1
ATOM 6690 C C . ARG B 1 381 ? 13.638 25.511 4.835 1.00 101.53 381 ARG B C 1
ATOM 6691 O O . ARG B 1 381 ? 12.637 25.941 5.414 1.00 100.04 381 ARG B O 1
ATOM 6695 N N . PRO B 1 382 ? 13.834 25.716 3.528 1.00 103.99 382 PRO B N 1
ATOM 6696 C CA . PRO B 1 382 ? 12.850 26.492 2.751 1.00 104.89 382 PRO B CA 1
ATOM 6697 C C . PRO B 1 382 ? 11.444 25.914 2.766 1.00 105.04 382 PRO B C 1
ATOM 6698 O O . PRO B 1 382 ? 10.498 26.626 2.407 1.00 105.19 382 PRO B O 1
ATOM 6702 N N . VAL B 1 383 ? 11.272 24.651 3.165 1.00 105.08 383 VAL B N 1
ATOM 6703 C CA . VAL B 1 383 ? 9.938 24.069 3.237 1.00 105.27 383 VAL B CA 1
ATOM 6704 C C . VAL B 1 383 ? 9.104 24.712 4.339 1.00 102.66 383 VAL B C 1
ATOM 6705 O O . VAL B 1 383 ? 7.869 24.686 4.273 1.00 102.82 383 VAL B O 1
ATOM 6709 N N . ALA B 1 384 ? 9.745 25.303 5.346 1.00 100.36 384 ALA B N 1
ATOM 6710 C CA . ALA B 1 384 ? 9.050 25.908 6.473 1.00 97.88 384 ALA B CA 1
ATOM 6711 C C . ALA B 1 384 ? 8.855 27.411 6.323 1.00 97.22 384 ALA B C 1
ATOM 6712 O O . ALA B 1 384 ? 8.349 28.051 7.250 1.00 95.19 384 ALA B O 1
ATOM 6714 N N . ARG B 1 385 ? 9.239 27.992 5.184 1.00 87.48 385 ARG B N 1
ATOM 6715 C CA . ARG B 1 385 ? 9.077 29.428 4.993 1.00 87.95 385 ARG B CA 1
ATOM 6716 C C . ARG B 1 385 ? 7.623 29.827 4.779 1.00 90.13 385 ARG B C 1
ATOM 6717 O O . ARG B 1 385 ? 7.292 31.009 4.917 1.00 90.27 385 ARG B O 1
ATOM 6719 N N . GLN B 1 386 ? 6.752 28.876 4.449 1.00 92.00 386 GLN B N 1
ATOM 6720 C CA . GLN B 1 386 ? 5.343 29.175 4.223 1.00 94.34 386 GLN B CA 1
ATOM 6721 C C . GLN B 1 386 ? 4.515 28.917 5.483 1.00 92.54 386 GLN B C 1
ATOM 6722 O O . GLN B 1 386 ? 3.605 29.703 5.777 1.00 93.11 386 GLN B O 1
ATOM 6728 N N . PRO B 1 387 ? 4.768 27.841 6.243 1.00 90.52 387 PRO B N 1
ATOM 6729 C CA . PRO B 1 387 ? 4.134 27.739 7.569 1.00 88.34 387 PRO B CA 1
ATOM 6730 C C . PRO B 1 387 ? 4.390 28.943 8.461 1.00 85.88 387 PRO B C 1
ATOM 6731 O O . PRO B 1 387 ? 3.540 29.279 9.295 1.00 85.14 387 PRO B O 1
ATOM 6735 N N . LEU B 1 388 ? 5.542 29.600 8.317 1.00 84.69 388 LEU B N 1
ATOM 6736 C CA . LEU B 1 388 ? 5.859 30.755 9.148 1.00 82.48 388 LEU B CA 1
ATOM 6737 C C . LEU B 1 388 ? 5.170 32.029 8.677 1.00 84.58 388 LEU B C 1
ATOM 6738 O O . LEU B 1 388 ? 5.013 32.961 9.474 1.00 83.22 388 LEU B O 1
ATOM 6743 N N . GLU B 1 389 ? 4.759 32.094 7.412 1.00 88.00 389 GLU B N 1
ATOM 6744 C CA . GLU B 1 389 ? 4.085 33.278 6.896 1.00 90.37 389 GLU B CA 1
ATOM 6745 C C . GLU B 1 389 ? 2.601 33.310 7.232 1.00 91.76 389 GLU B C 1
ATOM 6746 O O . GLU B 1 389 ? 1.972 34.363 7.079 1.00 93.40 389 GLU B O 1
ATOM 6748 N N . VAL B 1 390 ? 2.029 32.197 7.688 1.00 91.28 390 VAL B N 1
ATOM 6749 C CA . VAL B 1 390 ? 0.602 32.129 7.977 1.00 92.80 390 VAL B CA 1
ATOM 6750 C C . VAL B 1 390 ? 0.380 32.189 9.484 1.00 89.69 390 VAL B C 1
ATOM 6751 O O . VAL B 1 390 ? -0.644 32.704 9.949 1.00 90.40 390 VAL B O 1
ATOM 6755 N N . VAL B 1 391 ? 1.342 31.688 10.263 1.00 86.34 391 VAL B N 1
ATOM 6756 C CA . VAL B 1 391 ? 1.207 31.754 11.716 1.00 83.30 391 VAL B CA 1
ATOM 6757 C C . VAL B 1 391 ? 1.265 33.200 12.194 1.00 82.52 391 VAL B C 1
ATOM 6758 O O . VAL B 1 391 ? 0.470 33.616 13.044 1.00 81.97 391 VAL B O 1
ATOM 6762 N N . ARG B 1 392 ? 2.192 33.993 11.649 1.00 82.62 392 ARG B N 1
ATOM 6763 C CA . ARG B 1 392 ? 2.309 35.382 12.078 1.00 82.06 392 ARG B CA 1
ATOM 6764 C C . ARG B 1 392 ? 1.103 36.205 11.647 1.00 85.21 392 ARG B C 1
ATOM 6765 O O . ARG B 1 392 ? 0.715 37.146 12.347 1.00 84.78 392 ARG B O 1
ATOM 6773 N N . ASP B 1 393 ? 0.493 35.865 10.509 1.00 88.53 393 ASP B N 1
ATOM 6774 C CA . ASP B 1 393 ? -0.728 36.550 10.101 1.00 91.78 393 ASP B CA 1
ATOM 6775 C C . ASP B 1 393 ? -1.919 36.110 10.940 1.00 91.64 393 ASP B C 1
ATOM 6776 O O . ASP B 1 393 ? -2.882 36.870 11.096 1.00 93.38 393 ASP B O 1
ATOM 6781 N N . LYS B 1 394 ? -1.874 34.895 11.487 1.00 89.73 394 LYS B N 1
ATOM 6782 C CA . LYS B 1 394 ? -2.932 34.414 12.366 1.00 89.34 394 LYS B CA 1
ATOM 6783 C C . LYS B 1 394 ? -2.664 34.727 13.831 1.00 85.73 394 LYS B C 1
ATOM 6784 O O . LYS B 1 394 ? -3.615 34.845 14.614 1.00 85.68 394 LYS B O 1
ATOM 6788 N N . LEU B 1 395 ? -1.393 34.863 14.222 1.00 82.81 395 LEU B N 1
ATOM 6789 C CA . LEU B 1 395 ? -1.083 35.233 15.600 1.00 79.48 395 LEU B CA 1
ATOM 6790 C C . LEU B 1 395 ? -1.518 36.659 15.909 1.00 80.26 395 LEU B C 1
ATOM 6791 O O . LEU B 1 395 ? -1.803 36.979 17.068 1.00 78.42 395 LEU B O 1
ATOM 6796 N N . ALA B 1 396 ? -1.573 37.522 14.897 1.00 83.07 396 ALA B N 1
ATOM 6797 C CA . ALA B 1 396 ? -2.002 38.901 15.081 1.00 84.34 396 ALA B CA 1
ATOM 6798 C C . ALA B 1 396 ? -3.492 39.100 14.846 1.00 87.57 396 ALA B C 1
ATOM 6799 O O . ALA B 1 396 ? -4.018 40.166 15.182 1.00 88.63 396 ALA B O 1
ATOM 6801 N N . ALA B 1 397 ? -4.179 38.109 14.273 1.00 89.34 397 ALA B N 1
ATOM 6802 C CA . ALA B 1 397 ? -5.613 38.242 14.046 1.00 92.59 397 ALA B CA 1
ATOM 6803 C C . ALA B 1 397 ? -6.386 38.298 15.357 1.00 91.16 397 ALA B C 1
ATOM 6804 O O . ALA B 1 397 ? -7.458 38.912 15.417 1.00 93.58 397 ALA B O 1
ATOM 6806 N N . ILE B 1 398 ? -5.863 37.676 16.408 1.00 87.40 398 ILE B N 1
ATOM 6807 C CA . ILE B 1 398 ? -6.543 37.647 17.697 1.00 85.82 398 ILE B CA 1
ATOM 6808 C C . ILE B 1 398 ? -6.251 38.937 18.449 1.00 84.59 398 ILE B C 1
ATOM 6809 O O . ILE B 1 398 ? -5.094 39.358 18.565 1.00 82.55 398 ILE B O 1
ATOM 6814 N N . THR B 1 399 ? -7.306 39.577 18.955 1.00 86.02 399 THR B N 1
ATOM 6815 C CA . THR B 1 399 ? -7.122 40.751 19.799 1.00 84.89 399 THR B CA 1
ATOM 6816 C C . THR B 1 399 ? -6.831 40.353 21.241 1.00 80.91 399 THR B C 1
ATOM 6817 O O . THR B 1 399 ? -6.001 40.982 21.906 1.00 78.56 399 THR B O 1
ATOM 6821 N N . ASP B 1 400 ? -7.498 39.312 21.733 1.00 80.23 400 ASP B N 1
ATOM 6822 C CA . ASP B 1 400 ? -7.247 38.790 23.071 1.00 76.54 400 ASP B CA 1
ATOM 6823 C C . ASP B 1 400 ? -6.028 37.879 23.014 1.00 73.74 400 ASP B C 1
ATOM 6824 O O . ASP B 1 400 ? -6.081 36.793 22.427 1.00 74.31 400 ASP B O 1
ATOM 6829 N N . TRP B 1 401 ? -4.925 38.320 23.618 1.00 70.89 401 TRP B N 1
ATOM 6830 C CA . TRP B 1 401 ? -3.660 37.590 23.555 1.00 68.37 401 TRP B CA 1
ATOM 6831 C C . TRP B 1 401 ? -3.582 36.641 24.744 1.00 65.24 401 TRP B C 1
ATOM 6832 O O . TRP B 1 401 ? -3.166 37.012 25.842 1.00 62.63 401 TRP B O 1
ATOM 6843 N N . THR B 1 402 ? -3.989 35.394 24.517 1.00 65.64 402 THR B N 1
ATOM 6844 C CA . THR B 1 402 ? -3.906 34.344 25.520 1.00 62.98 402 THR B CA 1
ATOM 6845 C C . THR B 1 402 ? -3.253 33.114 24.908 1.00 62.66 402 THR B C 1
ATOM 6846 O O . THR B 1 402 ? -3.134 32.990 23.686 1.00 64.88 402 THR B O 1
ATOM 6850 N N . ALA B 1 403 ? -2.826 32.198 25.780 1.00 59.96 403 ALA B N 1
ATOM 6851 C CA . ALA B 1 403 ? -2.201 30.968 25.308 1.00 59.65 403 ALA B CA 1
ATOM 6852 C C . ALA B 1 403 ? -3.190 30.085 24.560 1.00 62.49 403 ALA B C 1
ATOM 6853 O O . ALA B 1 403 ? -2.792 29.334 23.662 1.00 63.60 403 ALA B O 1
ATOM 6855 N N . GLU B 1 404 ? -4.476 30.159 24.909 1.00 63.84 404 GLU B N 1
ATOM 6856 C CA . GLU B 1 404 ? -5.478 29.365 24.206 1.00 66.81 404 GLU B CA 1
ATOM 6857 C C . GLU B 1 404 ? -5.701 29.894 22.795 1.00 70.18 404 GLU B C 1
ATOM 6858 O O . GLU B 1 404 ? -5.742 29.121 21.830 1.00 72.18 404 GLU B O 1
ATOM 6864 N N . ASN B 1 405 ? -5.853 31.213 22.655 1.00 70.98 405 ASN B N 1
ATOM 6865 C CA . ASN B 1 405 ? -5.972 31.808 21.329 1.00 74.13 405 ASN B CA 1
ATOM 6866 C C . ASN B 1 405 ? -4.701 31.632 20.511 1.00 73.61 405 ASN B C 1
ATOM 6867 O O . ASN B 1 405 ? -4.759 31.667 19.277 1.00 76.35 405 ASN B O 1
ATOM 6872 N N . VAL B 1 406 ? -3.556 31.447 21.171 1.00 70.27 406 VAL B N 1
ATOM 6873 C CA . VAL B 1 406 ? -2.327 31.125 20.454 1.00 69.73 406 VAL B CA 1
ATOM 6874 C C . VAL B 1 406 ? -2.399 29.713 19.888 1.00 70.82 406 VAL B C 1
ATOM 6875 O O . VAL B 1 406 ? -2.009 29.468 18.740 1.00 72.62 406 VAL B O 1
ATOM 6879 N N . HIS B 1 407 ? -2.905 28.763 20.679 1.00 69.89 407 HIS B N 1
ATOM 6880 C CA . HIS B 1 407 ? -2.998 27.384 20.214 1.00 71.03 407 HIS B CA 1
ATOM 6881 C C . HIS B 1 407 ? -3.969 27.257 19.048 1.00 75.26 407 HIS B C 1
ATOM 6882 O O . HIS B 1 407 ? -3.707 26.513 18.096 1.00 76.79 407 HIS B O 1
ATOM 6889 N N . HIS B 1 408 ? -5.094 27.975 19.101 1.00 76.84 408 HIS B N 1
ATOM 6890 C CA . HIS B 1 408 ? -6.033 27.955 17.985 1.00 80.92 408 HIS B CA 1
ATOM 6891 C C . HIS B 1 408 ? -5.439 28.599 16.740 1.00 82.62 408 HIS B C 1
ATOM 6892 O O . HIS B 1 408 ? -5.840 28.265 15.620 1.00 85.83 408 HIS B O 1
ATOM 6899 N N . ALA B 1 409 ? -4.490 29.522 16.912 1.00 80.64 409 ALA B N 1
ATOM 6900 C CA . ALA B 1 409 ? -3.814 30.111 15.761 1.00 82.08 409 ALA B CA 1
ATOM 6901 C C . ALA B 1 409 ? -2.872 29.105 15.112 1.00 81.85 409 ALA B C 1
ATOM 6902 O O . ALA B 1 409 ? -2.860 28.950 13.885 1.00 84.56 409 ALA B O 1
ATOM 6904 N N . ILE B 1 410 ? -2.072 28.408 15.923 1.00 79.31 410 ILE B N 1
ATOM 6905 C CA . ILE B 1 410 ? -1.221 27.348 15.398 1.00 79.18 410 ILE B CA 1
ATOM 6906 C C . ILE B 1 410 ? -2.050 26.151 14.951 1.00 81.62 410 ILE B C 1
ATOM 6907 O O . ILE B 1 410 ? -1.566 25.316 14.179 1.00 82.74 410 ILE B O 1
ATOM 6911 N N . GLN B 1 411 ? -3.299 26.050 15.412 1.00 93.52 411 GLN B N 1
ATOM 6912 C CA . GLN B 1 411 ? -4.174 24.974 14.961 1.00 98.24 411 GLN B CA 1
ATOM 6913 C C . GLN B 1 411 ? -4.790 25.277 13.602 1.00 102.17 411 GLN B C 1
ATOM 6914 O O . GLN B 1 411 ? -5.003 24.356 12.807 1.00 106.57 411 GLN B O 1
ATOM 6920 N N . ALA B 1 412 ? -5.092 26.548 13.322 1.00 100.91 412 ALA B N 1
ATOM 6921 C CA . ALA B 1 412 ? -5.515 26.922 11.977 1.00 104.52 412 ALA B CA 1
ATOM 6922 C C . ALA B 1 412 ? -4.402 26.658 10.971 1.00 105.78 412 ALA B C 1
ATOM 6923 O O . ALA B 1 412 ? -4.660 26.226 9.841 1.00 110.27 412 ALA B O 1
ATOM 6925 N N . THR B 1 413 ? -3.159 26.915 11.366 1.00 102.03 413 THR B N 1
ATOM 6926 C CA . THR B 1 413 ? -2.016 26.460 10.594 1.00 103.10 413 THR B CA 1
ATOM 6927 C C . THR B 1 413 ? -1.883 24.944 10.728 1.00 105.61 413 THR B C 1
ATOM 6928 O O . THR B 1 413 ? -2.388 24.335 11.677 1.00 105.13 413 THR B O 1
ATOM 6932 N N . ALA B 1 414 ? -1.220 24.334 9.738 1.00 108.58 414 ALA B N 1
ATOM 6933 C CA . ALA B 1 414 ? -1.046 22.887 9.628 1.00 111.81 414 ALA B CA 1
ATOM 6934 C C . ALA B 1 414 ? -2.366 22.207 9.282 1.00 116.59 414 ALA B C 1
ATOM 6935 O O . ALA B 1 414 ? -2.401 20.996 9.046 1.00 120.22 414 ALA B O 1
ATOM 6937 N N . ASP B 1 415 ? -3.455 22.974 9.247 1.00 116.83 415 ASP B N 1
ATOM 6938 C CA . ASP B 1 415 ? -4.738 22.512 8.732 1.00 121.75 415 ASP B CA 1
ATOM 6939 C C . ASP B 1 415 ? -5.078 23.145 7.392 1.00 124.99 415 ASP B C 1
ATOM 6940 O O . ASP B 1 415 ? -5.462 22.439 6.455 1.00 130.30 415 ASP B O 1
ATOM 6945 N N . GLU B 1 416 ? -4.954 24.470 7.279 1.00 122.11 416 GLU B N 1
ATOM 6946 C CA . GLU B 1 416 ? -5.095 25.119 5.980 1.00 124.98 416 GLU B CA 1
ATOM 6947 C C . GLU B 1 416 ? -4.003 24.651 5.027 1.00 126.96 416 GLU B C 1
ATOM 6948 O O . GLU B 1 416 ? -4.285 24.176 3.920 1.00 132.15 416 GLU B O 1
ATOM 6954 N N . LEU B 1 417 ? -2.746 24.774 5.445 1.00 123.06 417 LEU B N 1
ATOM 6955 C CA . LEU B 1 417 ? -1.617 24.177 4.735 1.00 124.64 417 LEU B CA 1
ATOM 6956 C C . LEU B 1 417 ? -1.397 22.793 5.333 1.00 125.55 417 LEU B C 1
ATOM 6957 O O . LEU B 1 417 ? -0.780 22.652 6.391 1.00 121.52 417 LEU B O 1
ATOM 6959 N N . GLU B 1 418 ? -1.914 21.767 4.656 1.00 131.08 418 GLU B N 1
ATOM 6960 C CA . GLU B 1 418 ? -1.918 20.412 5.195 1.00 132.72 418 GLU B CA 1
ATOM 6961 C C . GLU B 1 418 ? -0.508 19.891 5.444 1.00 130.80 418 GLU B C 1
ATOM 6962 O O . GLU B 1 418 ? 0.239 19.614 4.500 1.00 133.30 418 GLU B O 1
ATOM 6968 N N . VAL B 1 419 ? -0.150 19.751 6.719 1.00 126.55 419 VAL B N 1
ATOM 6969 C CA . VAL B 1 419 ? 1.169 19.267 7.110 1.00 124.45 419 VAL B CA 1
ATOM 6970 C C . VAL B 1 419 ? 1.093 18.878 8.578 1.00 121.15 419 VAL B C 1
ATOM 6971 O O . VAL B 1 419 ? 0.202 19.331 9.304 1.00 119.25 419 VAL B O 1
ATOM 6975 N N . GLY B 1 420 ? 2.016 18.021 9.012 1.00 120.68 420 GLY B N 1
ATOM 6976 C CA . GLY B 1 420 ? 2.062 17.651 10.414 1.00 117.53 420 GLY B CA 1
ATOM 6977 C C . GLY B 1 420 ? 2.288 18.856 11.307 1.00 111.59 420 GLY B C 1
ATOM 6978 O O . GLY B 1 420 ? 2.982 19.808 10.945 1.00 109.23 420 GLY B O 1
ATOM 6979 N N . MET B 1 421 ? 1.681 18.810 12.496 1.00 109.35 421 MET B N 1
ATOM 6980 C CA . MET B 1 421 ? 1.761 19.947 13.408 1.00 104.03 421 MET B CA 1
ATOM 6981 C C . MET B 1 421 ? 3.179 20.164 13.918 1.00 100.22 421 MET B C 1
ATOM 6982 O O . MET B 1 421 ? 3.537 21.287 14.291 1.00 96.19 421 MET B O 1
ATOM 6987 N N . GLY B 1 422 ? 3.997 19.111 13.945 1.00 101.60 422 GLY B N 1
ATOM 6988 C CA . GLY B 1 422 ? 5.388 19.270 14.323 1.00 98.50 422 GLY B CA 1
ATOM 6989 C C . GLY B 1 422 ? 6.223 19.992 13.288 1.00 98.36 422 GLY B C 1
ATOM 6990 O O . GLY B 1 422 ? 7.307 20.484 13.615 1.00 95.12 422 GLY B O 1
ATOM 6991 N N . LYS B 1 423 ? 5.742 20.070 12.047 1.00 101.97 423 LYS B N 1
ATOM 6992 C CA . LYS B 1 423 ? 6.473 20.745 10.983 1.00 102.29 423 LYS B CA 1
ATOM 6993 C C . LYS B 1 423 ? 6.262 22.253 10.979 1.00 99.07 423 LYS B C 1
ATOM 6994 O O . LYS B 1 423 ? 6.929 22.951 10.208 1.00 98.76 423 LYS B O 1
ATOM 6996 N N . VAL B 1 424 ? 5.357 22.769 11.806 1.00 96.86 424 VAL B N 1
ATOM 6997 C CA . VAL B 1 424 ? 5.145 24.201 11.942 1.00 93.70 424 VAL B CA 1
ATOM 6998 C C . VAL B 1 424 ? 5.517 24.693 13.335 1.00 88.71 424 VAL B C 1
ATOM 6999 O O . VAL B 1 424 ? 6.134 25.751 13.477 1.00 85.52 424 VAL B O 1
ATOM 7003 N N . GLY B 1 425 ? 5.170 23.929 14.373 1.00 88.17 425 GLY B N 1
ATOM 7004 C CA . GLY B 1 425 ? 5.511 24.332 15.725 1.00 83.75 425 GLY B CA 1
ATOM 7005 C C . GLY B 1 425 ? 6.997 24.280 16.012 1.00 81.53 425 GLY B C 1
ATOM 7006 O O . GLY B 1 425 ? 7.509 25.089 16.791 1.00 77.66 425 GLY B O 1
ATOM 7007 N N . MET B 1 426 ? 7.713 23.335 15.391 1.00 84.12 426 MET B N 1
ATOM 7008 C CA . MET B 1 426 ? 9.155 23.252 15.620 1.00 82.29 426 MET B CA 1
ATOM 7009 C C . MET B 1 426 ? 9.910 24.378 14.926 1.00 80.85 426 MET B C 1
ATOM 7010 O O . MET B 1 426 ? 10.778 24.994 15.569 1.00 77.39 426 MET B O 1
ATOM 7015 N N . PRO B 1 427 ? 9.663 24.698 13.648 1.00 83.41 427 PRO B N 1
ATOM 7016 C CA . PRO B 1 427 ? 10.282 25.911 13.090 1.00 81.75 427 PRO B CA 1
ATOM 7017 C C . PRO B 1 427 ? 9.858 27.173 13.817 1.00 78.09 427 PRO B C 1
ATOM 7018 O O . PRO B 1 427 ? 10.658 28.109 13.937 1.00 75.40 427 PRO B O 1
ATOM 7022 N N . LEU B 1 428 ? 8.618 27.224 14.307 1.00 78.08 428 LEU B N 1
ATOM 7023 C CA . LEU B 1 428 ? 8.205 28.332 15.161 1.00 74.61 428 LEU B CA 1
ATOM 7024 C C . LEU B 1 428 ? 8.979 28.322 16.473 1.00 71.02 428 LEU B C 1
ATOM 7025 O O . LEU B 1 428 ? 9.306 29.382 17.017 1.00 67.83 428 LEU B O 1
ATOM 7030 N N . ARG B 1 429 ? 9.289 27.131 16.991 1.00 71.69 429 ARG B N 1
ATOM 7031 C CA . ARG B 1 429 ? 10.069 27.035 18.220 1.00 68.64 429 ARG B CA 1
ATOM 7032 C C . ARG B 1 429 ? 11.506 27.495 18.000 1.00 67.09 429 ARG B C 1
ATOM 7033 O O . ARG B 1 429 ? 12.078 28.189 18.848 1.00 63.83 429 ARG B O 1
ATOM 7041 N N . VAL B 1 430 ? 12.102 27.126 16.864 1.00 69.57 430 VAL B N 1
ATOM 7042 C CA . VAL B 1 430 ? 13.476 27.532 16.585 1.00 68.41 430 VAL B CA 1
ATOM 7043 C C . VAL B 1 430 ? 13.548 29.021 16.270 1.00 66.51 430 VAL B C 1
ATOM 7044 O O . VAL B 1 430 ? 14.541 29.684 16.591 1.00 64.14 430 VAL B O 1
ATOM 7048 N N . ALA B 1 431 ? 12.505 29.576 15.652 1.00 67.66 431 ALA B N 1
ATOM 7049 C CA . ALA B 1 431 ? 12.519 30.993 15.305 1.00 66.18 431 ALA B CA 1
ATOM 7050 C C . ALA B 1 431 ? 12.288 31.888 16.516 1.00 62.57 431 ALA B C 1
ATOM 7051 O O . ALA B 1 431 ? 12.845 32.989 16.580 1.00 60.53 431 ALA B O 1
ATOM 7053 N N . VAL B 1 432 ? 11.483 31.442 17.475 1.00 61.93 432 VAL B N 1
ATOM 7054 C CA . VAL B 1 432 ? 11.149 32.267 18.633 1.00 58.83 432 VAL B CA 1
ATOM 7055 C C . VAL B 1 432 ? 12.157 32.083 19.762 1.00 56.28 432 VAL B C 1
ATOM 7056 O O . VAL B 1 432 ? 12.518 33.047 20.442 1.00 53.60 432 VAL B O 1
ATOM 7060 N N . THR B 1 433 ? 12.635 30.858 19.976 1.00 57.26 433 THR B N 1
ATOM 7061 C CA . THR B 1 433 ? 13.559 30.574 21.067 1.00 55.18 433 THR B CA 1
ATOM 7062 C C . THR B 1 433 ? 15.017 30.546 20.636 1.00 55.11 433 THR B C 1
ATOM 7063 O O . THR B 1 433 ? 15.899 30.798 21.464 1.00 52.94 433 THR B O 1
ATOM 7067 N N . GLY B 1 434 ? 15.295 30.246 19.368 1.00 57.60 434 GLY B N 1
ATOM 7068 C CA . GLY B 1 434 ? 16.653 30.154 18.879 1.00 57.91 434 GLY B CA 1
ATOM 7069 C C . GLY B 1 434 ? 17.261 28.769 18.932 1.00 59.64 434 GLY B C 1
ATOM 7070 O O . GLY B 1 434 ? 18.365 28.576 18.406 1.00 60.43 434 GLY B O 1
ATOM 7071 N N . ALA B 1 435 ? 16.583 27.803 19.546 1.00 61.35 435 ALA B N 1
ATOM 7072 C CA . ALA B 1 435 ? 17.092 26.444 19.667 1.00 63.19 435 ALA B CA 1
ATOM 7073 C C . ALA B 1 435 ? 15.917 25.481 19.528 1.00 65.74 435 ALA B C 1
ATOM 7074 O O . ALA B 1 435 ? 14.805 25.873 19.161 1.00 66.34 435 ALA B O 1
ATOM 7076 N N . GLY B 1 436 ? 16.165 24.209 19.831 1.00 66.48 436 GLY B N 1
ATOM 7077 C CA . GLY B 1 436 ? 15.150 23.186 19.680 1.00 69.31 436 GLY B CA 1
ATOM 7078 C C . GLY B 1 436 ? 14.651 22.607 20.988 1.00 68.33 436 GLY B C 1
ATOM 7079 O O . GLY B 1 436 ? 14.302 21.425 21.054 1.00 70.85 436 GLY B O 1
ATOM 7080 N N . GLN B 1 437 ? 14.611 23.426 22.037 1.00 67.20 437 GLN B N 1
ATOM 7081 C CA . GLN B 1 437 ? 14.077 22.991 23.321 1.00 66.17 437 GLN B CA 1
ATOM 7082 C C . GLN B 1 437 ? 13.410 24.173 24.007 1.00 63.21 437 GLN B C 1
ATOM 7083 O O . GLN B 1 437 ? 13.989 25.261 24.081 1.00 60.80 437 GLN B O 1
ATOM 7089 N N . SER B 1 438 ? 12.193 23.951 24.501 1.00 61.26 438 SER B N 1
ATOM 7090 C CA . SER B 1 438 ? 11.384 24.985 25.134 1.00 58.94 438 SER B CA 1
ATOM 7091 C C . SER B 1 438 ? 10.145 24.344 25.746 1.00 60.03 438 SER B C 1
ATOM 7092 O O . SER B 1 438 ? 9.860 23.171 25.471 1.00 62.86 438 SER B O 1
ATOM 7095 N N . PRO B 1 439 ? 9.387 25.064 26.584 1.00 58.05 439 PRO B N 1
ATOM 7096 C CA . PRO B 1 439 ? 8.090 24.535 27.032 1.00 59.41 439 PRO B CA 1
ATOM 7097 C C . PRO B 1 439 ? 7.083 24.432 25.895 1.00 62.17 439 PRO B C 1
ATOM 7098 O O . PRO B 1 439 ? 7.456 24.434 24.718 1.00 63.73 439 PRO B O 1
ATOM 7102 N N . ALA B 1 440 ? 5.801 24.339 26.238 1.00 63.01 440 ALA B N 1
ATOM 7103 C CA . ALA B 1 440 ? 4.767 24.237 25.217 1.00 65.90 440 ALA B CA 1
ATOM 7104 C C . ALA B 1 440 ? 4.734 25.499 24.364 1.00 65.08 440 ALA B C 1
ATOM 7105 O O . ALA B 1 440 ? 4.890 26.614 24.868 1.00 62.14 440 ALA B O 1
ATOM 7107 N N . LEU B 1 441 ? 4.539 25.314 23.055 1.00 67.92 441 LEU B N 1
ATOM 7108 C CA . LEU B 1 441 ? 4.471 26.451 22.144 1.00 67.63 441 LEU B CA 1
ATOM 7109 C C . LEU B 1 441 ? 3.305 27.375 22.463 1.00 66.78 441 LEU B C 1
ATOM 7110 O O . LEU B 1 441 ? 3.350 28.556 22.105 1.00 65.44 441 LEU B O 1
ATOM 7115 N N . ASP B 1 442 ? 2.264 26.864 23.126 1.00 56.75 442 ASP B N 1
ATOM 7116 C CA . ASP B 1 442 ? 1.130 27.709 23.483 1.00 57.38 442 ASP B CA 1
ATOM 7117 C C . ASP B 1 442 ? 1.540 28.792 24.472 1.00 55.88 442 ASP B C 1
ATOM 7118 O O . ASP B 1 442 ? 1.097 29.941 24.365 1.00 56.52 442 ASP B O 1
ATOM 7123 N N . VAL B 1 443 ? 2.391 28.447 25.438 1.00 51.70 443 VAL B N 1
ATOM 7124 C CA . VAL B 1 443 ? 2.828 29.404 26.447 1.00 50.40 443 VAL B CA 1
ATOM 7125 C C . VAL B 1 443 ? 4.185 30.025 26.128 1.00 50.92 443 VAL B C 1
ATOM 7126 O O . VAL B 1 443 ? 4.516 31.078 26.695 1.00 50.28 443 VAL B O 1
ATOM 7130 N N . THR B 1 444 ? 4.975 29.414 25.244 1.00 52.22 444 THR B N 1
ATOM 7131 C CA . THR B 1 444 ? 6.295 29.952 24.933 1.00 52.93 444 THR B CA 1
ATOM 7132 C C . THR B 1 444 ? 6.186 31.249 24.140 1.00 53.84 444 THR B C 1
ATOM 7133 O O . THR B 1 444 ? 6.734 32.283 24.536 1.00 53.55 444 THR B O 1
ATOM 7137 N N . VAL B 1 445 ? 5.474 31.215 23.011 1.00 55.10 445 VAL B N 1
ATOM 7138 C CA . VAL B 1 445 ? 5.327 32.417 22.201 1.00 56.18 445 VAL B CA 1
ATOM 7139 C C . VAL B 1 445 ? 4.341 33.397 22.823 1.00 55.17 445 VAL B C 1
ATOM 7140 O O . VAL B 1 445 ? 4.330 34.576 22.451 1.00 55.83 445 VAL B O 1
ATOM 7144 N N . HIS B 1 446 ? 3.513 32.944 23.766 1.00 53.74 446 HIS B N 1
ATOM 7145 C CA . HIS B 1 446 ? 2.598 33.853 24.448 1.00 52.86 446 HIS B CA 1
ATOM 7146 C C . HIS B 1 446 ? 3.327 34.693 25.489 1.00 51.80 446 HIS B C 1
ATOM 7147 O O . HIS B 1 446 ? 3.121 35.909 25.572 1.00 51.95 446 HIS B O 1
ATOM 7154 N N . ALA B 1 447 ? 4.185 34.059 26.293 1.00 50.89 447 ALA B N 1
ATOM 7155 C CA . ALA B 1 447 ? 4.901 34.789 27.333 1.00 50.01 447 ALA B CA 1
ATOM 7156 C C . ALA B 1 447 ? 5.923 35.752 26.747 1.00 51.16 447 ALA B C 1
ATOM 7157 O O . ALA B 1 447 ? 6.241 36.770 27.373 1.00 50.86 447 ALA B O 1
ATOM 7159 N N . ILE B 1 448 ? 6.447 35.456 25.557 1.00 52.64 448 ILE B N 1
ATOM 7160 C CA . ILE B 1 448 ? 7.437 36.337 24.947 1.00 53.98 448 ILE B CA 1
ATOM 7161 C C . ILE B 1 448 ? 6.774 37.585 24.377 1.00 54.82 448 ILE B C 1
ATOM 7162 O O . ILE B 1 448 ? 7.290 38.698 24.528 1.00 55.26 448 ILE B O 1
ATOM 7167 N N . GLY B 1 449 ? 5.623 37.429 23.728 1.00 55.20 449 GLY B N 1
ATOM 7168 C CA . GLY B 1 449 ? 4.891 38.576 23.229 1.00 56.07 449 GLY B CA 1
ATOM 7169 C C . GLY B 1 449 ? 4.614 38.531 21.742 1.00 57.98 449 GLY B C 1
ATOM 7170 O O . GLY B 1 449 ? 5.334 37.871 20.987 1.00 58.97 449 GLY B O 1
ATOM 7171 N N . LYS B 1 450 ? 3.566 39.236 21.309 1.00 58.66 450 LYS B N 1
ATOM 7172 C CA . LYS B 1 450 ? 3.219 39.253 19.892 1.00 60.64 450 LYS B CA 1
ATOM 7173 C C . LYS B 1 450 ? 4.188 40.117 19.095 1.00 62.39 450 LYS B C 1
ATOM 7174 O O . LYS B 1 450 ? 4.507 39.801 17.943 1.00 64.08 450 LYS B O 1
ATOM 7180 N N . THR B 1 451 ? 4.672 41.208 19.692 1.00 62.15 451 THR B N 1
ATOM 7181 C CA . THR B 1 451 ? 5.600 42.087 18.987 1.00 63.94 451 THR B CA 1
ATOM 7182 C C . THR B 1 451 ? 6.944 41.405 18.764 1.00 64.36 451 THR B C 1
ATOM 7183 O O . THR B 1 451 ? 7.464 41.390 17.642 1.00 66.31 451 THR B O 1
ATOM 7187 N N . ARG B 1 452 ? 7.524 40.832 19.821 1.00 62.72 452 ARG B N 1
ATOM 7188 C CA . ARG B 1 452 ? 8.805 40.149 19.684 1.00 63.18 452 ARG B CA 1
ATOM 7189 C C . ARG B 1 452 ? 8.692 38.823 18.950 1.00 63.65 452 ARG B C 1
ATOM 7190 O O . ARG B 1 452 ? 9.723 38.254 18.576 1.00 64.56 452 ARG B O 1
ATOM 7198 N N . SER B 1 453 ? 7.480 38.311 18.742 1.00 63.21 453 SER B N 1
ATOM 7199 C CA . SER B 1 453 ? 7.321 37.125 17.910 1.00 64.04 453 SER B CA 1
ATOM 7200 C C . SER B 1 453 ? 7.579 37.459 16.446 1.00 66.63 453 SER B C 1
ATOM 7201 O O . SER B 1 453 ? 8.502 36.919 15.827 1.00 67.94 453 SER B O 1
ATOM 7204 N N . ILE B 1 454 ? 6.780 38.373 15.885 1.00 67.55 454 ILE B N 1
ATOM 7205 C CA . ILE B 1 454 ? 6.933 38.757 14.483 1.00 70.17 454 ILE B CA 1
ATOM 7206 C C . ILE B 1 454 ? 8.360 39.210 14.204 1.00 71.47 454 ILE B C 1
ATOM 7207 O O . ILE B 1 454 ? 8.923 38.920 13.141 1.00 73.56 454 ILE B O 1
ATOM 7212 N N . GLU B 1 455 ? 8.968 39.925 15.154 1.00 70.42 455 GLU B N 1
ATOM 7213 C CA . GLU B 1 455 ? 10.351 40.354 14.991 1.00 71.70 455 GLU B CA 1
ATOM 7214 C C . GLU B 1 455 ? 11.312 39.177 14.920 1.00 71.94 455 GLU B C 1
ATOM 7215 O O . GLU B 1 455 ? 12.412 39.323 14.377 1.00 73.74 455 GLU B O 1
ATOM 7221 N N . ARG B 1 456 ? 10.927 38.017 15.455 1.00 70.32 456 ARG B N 1
ATOM 7222 C CA . ARG B 1 456 ? 11.756 36.822 15.377 1.00 70.66 456 ARG B CA 1
ATOM 7223 C C . ARG B 1 456 ? 11.289 35.834 14.316 1.00 71.96 456 ARG B C 1
ATOM 7224 O O . ARG B 1 456 ? 12.109 35.050 13.825 1.00 73.28 456 ARG B O 1
ATOM 7232 N N . ILE B 1 457 ? 10.004 35.844 13.954 1.00 71.78 457 ILE B N 1
ATOM 7233 C CA . ILE B 1 457 ? 9.563 35.083 12.787 1.00 73.52 457 ILE B CA 1
ATOM 7234 C C . ILE B 1 457 ? 10.116 35.707 11.510 1.00 76.38 457 ILE B C 1
ATOM 7235 O O . ILE B 1 457 ? 10.655 35.008 10.643 1.00 78.30 457 ILE B O 1
ATOM 7240 N N . ASN B 1 458 ? 10.002 37.032 11.376 1.00 76.88 458 ASN B N 1
ATOM 7241 C CA . ASN B 1 458 ? 10.577 37.701 10.212 1.00 79.71 458 ASN B CA 1
ATOM 7242 C C . ASN B 1 458 ? 12.098 37.647 10.230 1.00 80.71 458 ASN B C 1
ATOM 7243 O O . ASN B 1 458 ? 12.729 37.657 9.167 1.00 83.35 458 ASN B O 1
ATOM 7248 N N . LYS B 1 459 ? 12.703 37.598 11.420 1.00 78.83 459 LYS B N 1
ATOM 7249 C CA . LYS B 1 459 ? 14.146 37.395 11.505 1.00 79.80 459 LYS B CA 1
ATOM 7250 C C . LYS B 1 459 ? 14.538 36.042 10.927 1.00 80.94 459 LYS B C 1
ATOM 7251 O O . LYS B 1 459 ? 15.593 35.907 10.296 1.00 83.15 459 LYS B O 1
ATOM 7257 N N . ALA B 1 460 ? 13.697 35.026 11.132 1.00 79.61 460 ALA B N 1
ATOM 7258 C CA . ALA B 1 460 ? 13.943 33.731 10.509 1.00 80.91 460 ALA B CA 1
ATOM 7259 C C . ALA B 1 460 ? 13.640 33.775 9.017 1.00 83.68 460 ALA B C 1
ATOM 7260 O O . ALA B 1 460 ? 14.399 33.229 8.209 1.00 86.01 460 ALA B O 1
ATOM 7262 N N . LEU B 1 461 ? 12.538 34.427 8.634 1.00 83.65 461 LEU B N 1
ATOM 7263 C CA . LEU B 1 461 ? 12.206 34.552 7.217 1.00 86.42 461 LEU B CA 1
ATOM 7264 C C . LEU B 1 461 ? 13.300 35.291 6.458 1.00 89.03 461 LEU B C 1
ATOM 7265 O O . LEU B 1 461 ? 13.615 34.945 5.314 1.00 91.81 461 LEU B O 1
ATOM 7270 N N . ASP B 1 462 ? 13.893 36.312 7.080 1.00 88.36 462 ASP B N 1
ATOM 7271 C CA . ASP B 1 462 ? 15.013 37.009 6.463 1.00 90.88 462 ASP B CA 1
ATOM 7272 C C . ASP B 1 462 ? 16.270 36.151 6.418 1.00 92.03 462 ASP B C 1
ATOM 7273 O O . ASP B 1 462 ? 17.178 36.445 5.634 1.00 94.79 462 ASP B O 1
ATOM 7275 N N . PHE B 1 463 ? 16.343 35.102 7.236 1.00 90.14 463 PHE B N 1
ATOM 7276 C CA . PHE B 1 463 ? 17.481 34.190 7.245 1.00 91.23 463 PHE B CA 1
ATOM 7277 C C . PHE B 1 463 ? 17.258 32.954 6.385 1.00 92.80 463 PHE B C 1
ATOM 7278 O O . PHE B 1 463 ? 18.175 32.528 5.676 1.00 95.41 463 PHE B O 1
ATOM 7286 N N . ILE B 1 464 ? 16.061 32.363 6.428 1.00 91.45 464 ILE B N 1
ATOM 7287 C CA . ILE B 1 464 ? 15.772 31.195 5.603 1.00 93.07 464 ILE B CA 1
ATOM 7288 C C . ILE B 1 464 ? 15.693 31.531 4.123 1.00 96.37 464 ILE B C 1
ATOM 7289 O O . ILE B 1 464 ? 15.644 30.618 3.292 1.00 98.38 464 ILE B O 1
ATOM 7293 N N . ALA B 1 465 ? 15.677 32.817 3.772 1.00 97.13 465 ALA B N 1
ATOM 7294 C CA . ALA B 1 465 ? 15.715 33.253 2.384 1.00 100.49 465 ALA B CA 1
ATOM 7295 C C . ALA B 1 465 ? 17.120 33.217 1.794 1.00 103.39 465 ALA B C 1
ATOM 7296 O O . ALA B 1 465 ? 17.357 33.827 0.744 1.00 106.27 465 ALA B O 1
ATOM 7298 N N . GLU B 1 466 ? 18.050 32.524 2.443 1.00 102.85 466 GLU B N 1
ATOM 7299 C CA . GLU B 1 466 ? 19.423 32.402 1.955 1.00 105.68 466 GLU B CA 1
ATOM 7300 C C . GLU B 1 466 ? 19.639 31.040 1.299 1.00 107.67 466 GLU B C 1
ATOM 7301 O O . GLU B 1 466 ? 20.499 30.250 1.689 1.00 107.91 466 GLU B O 1
ATOM 7307 N N . ARG B 1 467 ? 18.824 30.770 0.283 1.00 109.26 467 ARG B N 1
ATOM 7308 C CA . ARG B 1 467 ? 18.944 29.556 -0.510 1.00 111.65 467 ARG B CA 1
ATOM 7309 C C . ARG B 1 467 ? 19.848 29.736 -1.722 1.00 115.92 467 ARG B C 1
ATOM 7310 O O . ARG B 1 467 ? 19.991 28.800 -2.516 1.00 118.44 467 ARG B O 1
ATOM 7316 N N . GLU B 1 468 ? 20.457 30.906 -1.879 1.00 116.94 468 GLU B N 1
ATOM 7317 C CA . GLU B 1 468 ? 21.331 31.176 -3.012 1.00 121.13 468 GLU B CA 1
ATOM 7318 C C . GLU B 1 468 ? 22.661 30.446 -2.859 1.00 122.70 468 GLU B C 1
ATOM 7319 O O . GLU B 1 468 ? 23.032 30.038 -1.758 1.00 120.35 468 GLU B O 1
#

Secondary structure (DSSP, 8-state):
---EEEE-PPP-SS-BHHHHHHHHHHHHHHHHTT-EEEEEE-TTSTTT--HHHHHHHHHHHHHTT---SEEEEETTS-HHHHHHHHHHHHHHTSEEEE---HHHHHHHHHHHHHTT------TTTTT------TTS--EEEE----SSEEEEEETTTEEEEEETTSS---EEE-SSSPBPHHHHHHHHHHHTT--EEEE-SGGGSSHHHHHHHHHHTT--PPEEEEPPPEE-SSSSBP-TTTS--BHHHHHHHT--HHHHHHHHHTTT---SS-S---HHHHHHH--GGGS-SS-EE--HHHHHHHHHHHHHHS-HHHHHHHHHHHHHHHT---SSS--HHHHHHHSTTT-SSHHHHHSS-GGGTS--SS--HHHHTTS-STTTHHHHHHHHHHHTT-SS--HHHHHHHHHHTTTTTTS-THHHHHHHHHHHHSSS--S-HHHHHHHS-HHHHHHHHHHHHHHH----/---EEEE-----SS-BHHHHHHHHHHHHHHHHTT-EEEEEE-TT-TTT--HHHHHHHHHHHHHTT---SEEEEETTS-HHHHHHHHHHHHHSTTEEEE---HHHHHHHHHHHHH--------SSSS------SSS--EEEE----SSEEEEEETTTEEEEEEGGG----EEE-TTSPBPHHHHHHHHHHHTT--EEEE-STTTTTHHHHHHHHHTTT-PPPEEEEPPP-B-SSSSBP-TTTS--BHHHHHHTT--HHHHHHHHHHTTB--TT-----HHHHHHS--GGGB-SS--B--HHHHHHHHHHHHHHS-HHHHHHHHHHHHHHHT--TTSS--HHHHHHHSTTT-SSHHHHHSS-GGGTS--SS--SHHHHHH-SGGGTTHHHHHHHHHTT-SS--HHHHHHHHHHTTTTTTS-THHHHHHHHHHHHSSS--S-HHHHHHHH-HHHHHHHHHHHHHHHT---

GO terms:
  GO:0004818 glutamate-tRNA ligase activity (F, EXP)
  GO:0005515 protein binding (F, IPI)
  GO:0004818 glutamate-tRNA ligase activity (F, IDA)
  GO:0005829 cytosol (C, IDA)
  GO:0008270 zinc ion binding (F, IDA)
  GO:0006424 glutamyl-tRNA aminoacylation (P, IMP)

InterPro domains:
  IPR000924 Glutamyl/glutaminyl-tRNA synthetase [PR00987] (6-18)
  IPR000924 Glutamyl/glutaminyl-tRNA synthetase [PR00987] (20-31)
  IPR000924 Glutamyl/glutaminyl-tRNA synthetase [PR00987] (35-48)
  IPR000924 Glutamyl/glutaminyl-tRNA synthetase [PR00987] (179-189)
  IPR000924 Glutamyl/glutaminyl-tRNA synthetase [PR00987] (195-203)
  IPR001412 Aminoacyl-tRNA synthetase, class I, conserved site [PS00178] (9-20)
  IPR004527 Glutamate-tRNA ligase, bacterial/mitochondrial [MF_00022] (2-461)
  IPR004527 Glutamate-tRNA ligase, bacterial/mitochondrial [TIGR00464] (2-465)
  IPR008925 Aminoacyl-tRNA synthetase, class I, anticodon-binding superfamily [SSF48163] (299-461)
  IPR014729 Rossmann-like alpha/beta/alpha sandwich fold [G3DSA:3.40.50.620] (1-313)
  IPR020058 Glutamyl/glutaminyl-tRNA synthetase, class Ib, catalytic domain [PF00749] (2-305)
  IPR020751 Aminoacyl-tRNA synthetase, class I, anticodon-binding domain, subdomain 2 [G3DSA:1.10.10.350] (363-471)
  IPR033910 Glutamyl-tRNA synthetase [cd00808] (2-312)
  IPR045462 Aminoacyl-tRNA synthetase, class I, anticodon-binding [PF19269] (320-461)
  IPR049940 Glutamyl-Q tRNA(Asp) synthetase/Glutamate--tRNA ligase [PTHR43311] (2-463)

Nearest PDB structures (foldseek):
  8i9i-assembly1_A  TM=1.002E+00  e=3.192E-93  Escherichia coli
  8i9i-assembly1_B  TM=9.901E-01  e=1.049E-83  Escherichia coli
  7k86-assembly2_B  TM=9.430E-01  e=1.558E-55  Stenotrophomonas maltophilia K279a
  7k86-assembly1_A  TM=9.502E-01  e=5.152E-55  Stenotrophomonas maltophilia K279a
  5h4v-assembly6_F  TM=9.587E-01  e=3.648E-54  Xanthomonas oryzae pv. oryzae KACC 10331

Solvent-accessible surface area: 44029 Å² total

Sequence (935 aa):
MKIKTRFAPSPTGYLHVGGARTALYSWLFARNHGGEFVLRIEDTDLERSTPEAIEAIMDGMNWLSLEWDEGPYYQTKRFDRYNAVIDQMLEEGTAYKCYCSKERLEALREEQMAKGEKPRYDGRCRHSHEHHADDEPCVVRFANPQEGSVVFDDQIRGPIEFSNQELDDLIIRRTDGSPTYNFCVVVDDWDMEITHVIRGEDHINNTPRQINILKALKAPVPVYAHVSMINGDDGEKLSKRHGAVSVMQYRDDGYLPEALLNYLVRLGWSHGDQEIFTREEMIKYFTLNAVSKSASAFNTDKLLWLNHHYINALPPEYVATHLQWHIAQENIDTRNGPQLADLVKLLGERCKTLKEMAQSCRYFYEDFAEFDADAAKKHLRPVARQPLEVVRDKLAAITDWTAENVHHAIQATADELEVGMGKVGMPLRVAVTGAGQSPALDVTVHAIGKTRSIERINKALDFIAEREMKIKTRFAPSPTGYLHVGGARTALYSWLFARNHGGEFVLRIEDTDLERSTPEAIEAIMDGMNWLSLEWDEGPYYQTKRFDRYNAVIDQMLEEGTAYKCYCSKERLEALREEQMAKGKPRYDGRCRHSHEHHADDEPCVVRFANPQEGSVVFDDQIRGPIEFSNQELDDLIIRRTDGSPTYNFCVVVDDWDMEITHVIRGEDHINNTPRQINILKALKAPVPVYAHVSMINGDDGEKLSKRHGAVSVMQYRDDGYLPEALLNYLVRLGWSHGDQEIFTREEMIKYFTLNAVSKSASAFNTDKLLWLNHHYINALPPEYVATHLQWHIAQENIDTRNGPQLADLVKLLGERCKTLKEMAQSCRYFYEDFAEFDADAAKKHLRPVARQPLEVVRDKLAAITDWTAENVHHAIQATADELEVGMGKVGMPLRVAVTGAGQSPALDVTVHAIGKTRSIERINKALDFIAERE

Foldseek 3Di:
DQAEEEQEDEQQLAQFLQSVLLLVLRLLQCLLVVHFYEYEYACPVVPRNDPNSVVRHVVLCVQLPSDGDYDYYYLVPCLVVLVVVVVVCCVVLQKFWAADDPVVLVVQQVVQVVVVHANADDVCVSPDPPDPDDPDFTFMWGNFDQDDWDWAQALAPGIDIDHSPNYHRGTQADSDSGGDDLSSVLVVCFVSVHAEYREADVCPVSLRVSQRVCVSSPGPRHHYYHAYFAAEDVRHGDDPVSDDTGSVVQLVFFAHSQLSNLVSCVFQADDPPDSHADPVRCSNPDDSNRGHNDHGYDDVVVSLQSRLCCLVPPQLVVNLVSLVVLLVVVPADQPQWADSSVQSVFCRNPHRGSNVSSPLCNLRGDDDDAADPVLLVVQAQPPLCVLLVQLLVQQVPDPPQDLVSSVVSLVCGCPVPVHDSCNRLQSLCCQSRRDRDGGDSSVSVSRRDSVSSSVSSVVSVVVNPPPD/DQAEEEQEDEQQQAQFLQSVLLLLLRLLVQLLVVHFYEYEYACPVVVRSDPNSVVNVVVLCVQLPSDGPYDHYYPVPCLVVLLVVLVVVCVPLFKHWAADDPVVLVVVQVVVVVPPHSADDVPVSDDPDPNDDPAFTFIWGRQDQDDWDWAQALAPGIDIGHSNVDHRDTQAHRVRGGDDLSSVLSVCQVVVHAEYEEADVCPVSLRVSVSVCVPPPGDRHHYYHAYAEAEDVRHGDDPVRPDTGSVVQLVVFAHSQLSSLQSCCFQQDDPPDRHDGPVRSSHRDDSNSRHNDHGYDDVVVSLVSRLCCLVPPQLVVSLVSLVVLLVVVPADQPQFFDSSVLSVFCRNPGSGSNVSSPLCNLRGDPDDAAPCVLCVVQLAPVQLVLLVQLLVQCVVDPDQALVSSVVSLVVRCVVVVDDSCNNLQSLCCQSRRHRDGGDSSVSDSRSDSVSSCVSSVVSSVVSVPPD

B-factor: mean 72.16, std 26.22, range [8.22, 170.09]

Organism: Escherichia coli (strain K12) (NCBI:txid83333)